Protein AF-0000000075187188 (afdb_homodimer)

Structure (mmCIF, N/CA/C/O backbone):
data_AF-0000000075187188-model_v1
#
loop_
_entity.id
_entity.type
_entity.pdbx_description
1 polymer 'Protein kinase domain-containing protein'
#
loop_
_atom_site.group_PDB
_atom_site.id
_atom_site.type_symbol
_atom_site.label_atom_id
_atom_site.label_alt_id
_atom_site.label_comp_id
_atom_site.label_asym_id
_atom_site.label_entity_id
_atom_site.label_seq_id
_atom_site.pdbx_PDB_ins_code
_atom_site.Cartn_x
_atom_site.Cartn_y
_atom_site.Cartn_z
_atom_site.occupancy
_atom_site.B_iso_or_equiv
_atom_site.auth_seq_id
_atom_site.auth_comp_id
_atom_site.auth_asym_id
_atom_site.auth_atom_id
_atom_site.pdbx_PDB_model_num
ATOM 1 N N . MET A 1 1 ? 2.061 26.375 58.094 1 20.72 1 MET A N 1
ATOM 2 C CA . MET A 1 1 ? 1.323 27.031 57.031 1 20.72 1 MET A CA 1
ATOM 3 C C . MET A 1 1 ? 2.209 28.031 56.281 1 20.72 1 MET A C 1
ATOM 5 O O . MET A 1 1 ? 2.02 29.234 56.406 1 20.72 1 MET A O 1
ATOM 9 N N . GLN A 1 2 ? 3.555 27.688 56.188 1 23.3 2 GLN A N 1
ATOM 10 C CA . GLN A 1 2 ? 4.535 28.641 55.688 1 23.3 2 GLN A CA 1
ATOM 11 C C . GLN A 1 2 ? 4.219 29.031 54.25 1 23.3 2 GLN A C 1
ATOM 13 O O . GLN A 1 2 ? 3.895 28.188 53.406 1 23.3 2 GLN A O 1
ATOM 18 N N . SER A 1 3 ? 3.869 30.312 54.031 1 24.58 3 SER A N 1
ATOM 19 C CA . SER A 1 3 ? 3.359 30.922 52.812 1 24.58 3 SER A CA 1
ATOM 20 C C . SER A 1 3 ? 4.289 30.672 51.656 1 24.58 3 SER A C 1
ATOM 22 O O . SER A 1 3 ? 5.508 30.562 51.812 1 24.58 3 SER A O 1
ATOM 24 N N . VAL A 1 4 ? 3.764 29.938 50.562 1 29.45 4 VAL A N 1
ATOM 25 C CA . VAL A 1 4 ? 4.379 29.562 49.312 1 29.45 4 VAL A CA 1
ATOM 26 C C . VAL A 1 4 ? 5.109 30.766 48.719 1 29.45 4 VAL A C 1
ATOM 28 O O . VAL A 1 4 ? 5.793 30.641 47.688 1 29.45 4 VAL A O 1
ATOM 31 N N . LYS A 1 5 ? 4.832 32 49.219 1 32.44 5 LYS A N 1
ATOM 32 C CA . LYS A 1 5 ? 5.469 33.25 48.844 1 32.44 5 LYS A CA 1
ATOM 33 C C . LYS A 1 5 ? 6.973 33.219 49.094 1 32.44 5 LYS A C 1
ATOM 35 O O . LYS A 1 5 ? 7.758 33.688 48.25 1 32.44 5 LYS A O 1
ATOM 40 N N . ASP A 1 6 ? 7.273 32.812 50.219 1 31.36 6 ASP A N 1
ATOM 41 C CA . ASP A 1 6 ? 8.641 32.969 50.688 1 31.36 6 ASP A CA 1
ATOM 42 C C . ASP A 1 6 ? 9.609 32.094 49.875 1 31.36 6 ASP A C 1
ATOM 44 O O . ASP A 1 6 ? 10.82 32.344 49.875 1 31.36 6 ASP A O 1
ATOM 48 N N . LEU A 1 7 ? 9.062 30.906 49.531 1 28.72 7 LEU A N 1
ATOM 49 C CA . LEU A 1 7 ? 10.055 30.062 48.875 1 28.72 7 LEU A CA 1
ATOM 50 C C . LEU A 1 7 ? 10.469 30.656 47.531 1 28.72 7 LEU A C 1
ATOM 52 O O . LEU A 1 7 ? 11.469 30.234 46.938 1 28.72 7 LEU A O 1
ATOM 56 N N . LEU A 1 8 ? 9.57 31.453 46.844 1 30.45 8 LEU A N 1
ATOM 57 C CA . LEU A 1 8 ? 9.852 32.094 45.531 1 30.45 8 LEU A CA 1
ATOM 58 C C . LEU A 1 8 ? 10.836 33.25 45.719 1 30.45 8 LEU A C 1
ATOM 60 O O . LEU A 1 8 ? 11.297 33.812 44.719 1 30.45 8 LEU A O 1
ATOM 64 N N . GLN A 1 9 ? 10.992 33.844 46.906 1 29.39 9 GLN A N 1
ATOM 65 C CA . GLN A 1 9 ? 11.656 35.125 47.062 1 29.39 9 GLN A CA 1
ATOM 66 C C . GLN A 1 9 ? 13.172 35 46.938 1 29.39 9 GLN A C 1
ATOM 68 O O . GLN A 1 9 ? 13.898 36 46.938 1 29.39 9 GLN A O 1
ATOM 73 N N . GLY A 1 10 ? 13.805 33.906 47.406 1 29.89 10 GLY A N 1
ATOM 74 C CA . GLY A 1 10 ? 15.195 34.156 47.719 1 29.89 10 GLY A CA 1
ATOM 75 C C . GLY A 1 10 ? 16.016 34.656 46.562 1 29.89 10 GLY A C 1
ATOM 76 O O . GLY A 1 10 ? 16.953 35.438 46.719 1 29.89 10 GLY A O 1
ATOM 77 N N . GLY A 1 11 ? 16.359 33.844 45.531 1 27.61 11 GLY A N 1
ATOM 78 C CA . GLY A 1 11 ? 17.5 34.375 44.812 1 27.61 11 GLY A CA 1
ATOM 79 C C . GLY A 1 11 ? 17.188 35.625 44.031 1 27.61 11 GLY A C 1
ATOM 80 O O . GLY A 1 11 ? 16.047 35.844 43.625 1 27.61 11 GLY A O 1
ATOM 81 N N . GLN A 1 12 ? 17.812 36.844 44.281 1 28.45 12 GLN A N 1
ATOM 82 C CA . GLN A 1 12 ? 17.719 38.219 43.844 1 28.45 12 GLN A CA 1
ATOM 83 C C . GLN A 1 12 ? 17.547 38.344 42.344 1 28.45 12 GLN A C 1
ATOM 85 O O . GLN A 1 12 ? 17.234 39.406 41.812 1 28.45 12 GLN A O 1
ATOM 90 N N . GLY A 1 13 ? 18.344 37.562 41.531 1 28.44 13 GLY A N 1
ATOM 91 C CA . GLY A 1 13 ? 18.344 38.156 40.219 1 28.44 13 GLY A CA 1
ATOM 92 C C . GLY A 1 13 ? 16.953 38.344 39.625 1 28.44 13 GLY A C 1
ATOM 93 O O . GLY A 1 13 ? 16.016 37.656 40.062 1 28.44 13 GLY A O 1
ATOM 94 N N . ARG A 1 14 ? 16.641 39.625 39.062 1 27.98 14 ARG A N 1
ATOM 95 C CA . ARG A 1 14 ? 15.422 40.188 38.469 1 27.98 14 ARG A CA 1
ATOM 96 C C . ARG A 1 14 ? 14.719 39.188 37.562 1 27.98 14 ARG A C 1
ATOM 98 O O . ARG A 1 14 ? 15.141 39 36.438 1 27.98 14 ARG A O 1
ATOM 105 N N . VAL A 1 15 ? 14.453 37.969 38.094 1 25.34 15 VAL A N 1
ATOM 106 C CA . VAL A 1 15 ? 13.562 37.188 37.219 1 25.34 15 VAL A CA 1
ATOM 107 C C . VAL A 1 15 ? 12.297 38 36.938 1 25.34 15 VAL A C 1
ATOM 109 O O . VAL A 1 15 ? 11.492 38.25 37.844 1 25.34 15 VAL A O 1
ATOM 112 N N . ASN A 1 16 ? 12.414 39.188 36.281 1 27.72 16 ASN A N 1
ATOM 113 C CA . ASN A 1 16 ? 11.266 40 35.938 1 27.72 16 ASN A CA 1
ATOM 114 C C . ASN A 1 16 ? 10.109 39.188 35.406 1 27.72 16 ASN A C 1
ATOM 116 O O . ASN A 1 16 ? 8.969 39.656 35.375 1 27.72 16 ASN A O 1
ATOM 120 N N . SER A 1 17 ? 10.383 38.375 34.344 1 30.7 17 SER A N 1
ATOM 121 C CA . SER A 1 17 ? 9.227 38.094 33.5 1 30.7 17 SER A CA 1
ATOM 122 C C . SER A 1 17 ? 8.141 37.344 34.281 1 30.7 17 SER A C 1
ATOM 124 O O . SER A 1 17 ? 8.438 36.469 35.094 1 30.7 17 SER A O 1
ATOM 126 N N . GLN A 1 18 ? 7.055 38.062 34.688 1 30.81 18 GLN A N 1
ATOM 127 C CA . GLN A 1 18 ? 5.828 37.719 35.406 1 30.81 18 GLN A CA 1
ATOM 128 C C . GLN A 1 18 ? 5.27 36.375 34.969 1 30.81 18 GLN A C 1
ATOM 130 O O . GLN A 1 18 ? 4.559 36.312 33.938 1 30.81 18 GLN A O 1
ATOM 135 N N . LEU A 1 19 ? 5.973 35.344 35 1 30.56 19 LEU A N 1
ATOM 136 C CA . LEU A 1 19 ? 5.441 34 34.781 1 30.56 19 LEU A CA 1
ATOM 137 C C . LEU A 1 19 ? 4.297 33.719 35.75 1 30.56 19 LEU A C 1
ATOM 139 O O . LEU A 1 19 ? 4.461 33.812 36.969 1 30.56 19 LEU A O 1
ATOM 143 N N . HIS A 1 20 ? 3.084 34.156 35.406 1 30.83 20 HIS A N 1
ATOM 144 C CA . HIS A 1 20 ? 1.911 33.781 36.188 1 30.83 20 HIS A CA 1
ATOM 145 C C . HIS A 1 20 ? 1.685 32.281 36.188 1 30.83 20 HIS A C 1
ATOM 147 O O . HIS A 1 20 ? 1.643 31.656 35.125 1 30.83 20 HIS A O 1
ATOM 153 N N . PHE A 1 21 ? 2.139 31.578 37.094 1 31.06 21 PHE A N 1
ATOM 154 C CA . PHE A 1 21 ? 1.892 30.172 37.344 1 31.06 21 PHE A CA 1
ATOM 155 C C . PHE A 1 21 ? 0.5 29.969 37.938 1 31.06 21 PHE A C 1
ATOM 157 O O . PHE A 1 21 ? 0.083 30.703 38.844 1 31.06 21 PHE A O 1
ATOM 164 N N . ILE A 1 22 ? -0.438 29.578 37.188 1 35.31 22 ILE A N 1
ATOM 165 C CA . ILE A 1 22 ? -1.653 29.109 37.844 1 35.31 22 ILE A CA 1
ATOM 166 C C . ILE A 1 22 ? -1.426 27.719 38.406 1 35.31 22 ILE A C 1
ATOM 168 O O . ILE A 1 22 ? -1.087 26.781 37.656 1 35.31 22 ILE A O 1
ATOM 172 N N . VAL A 1 23 ? -1.086 27.531 39.594 1 34.59 23 VAL A N 1
ATOM 173 C CA . VAL A 1 23 ? -0.961 26.297 40.375 1 34.59 23 VAL A CA 1
ATOM 174 C C . VAL A 1 23 ? -2.342 25.828 40.844 1 34.59 23 VAL A C 1
ATOM 176 O O . VAL A 1 23 ? -3.049 26.562 41.531 1 34.59 23 VAL A O 1
ATOM 179 N N . GLU A 1 24 ? -2.984 24.969 40.094 1 42.47 24 GLU A N 1
ATOM 180 C CA . GLU A 1 24 ? -4.195 24.359 40.625 1 42.47 24 GLU A CA 1
ATOM 181 C C . GLU A 1 24 ? -3.857 23.281 41.656 1 42.47 24 GLU A C 1
ATOM 183 O O . GLU A 1 24 ? -3.082 22.359 41.375 1 42.47 24 GLU A O 1
ATOM 188 N N . ILE A 1 25 ? -4.09 23.516 42.875 1 40.38 25 ILE A N 1
ATOM 189 C CA . ILE A 1 25 ? -3.965 22.594 43.969 1 40.38 25 ILE A CA 1
ATOM 190 C C . ILE A 1 25 ? -5.277 21.828 44.156 1 40.38 25 ILE A C 1
ATOM 192 O O . ILE A 1 25 ? -6.32 22.438 44.438 1 40.38 25 ILE A O 1
ATOM 196 N N . ARG A 1 26 ? -5.414 20.656 43.531 1 48.78 26 ARG A N 1
ATOM 197 C CA . ARG A 1 26 ? -6.582 19.828 43.844 1 48.78 26 ARG A CA 1
ATOM 198 C C . ARG A 1 26 ? -6.266 18.812 44.938 1 48.78 26 ARG A C 1
ATOM 200 O O . ARG A 1 26 ? -5.141 18.312 45.031 1 48.78 26 ARG A O 1
ATOM 207 N N . GLN A 1 27 ? -6.973 18.812 45.938 1 47.12 27 GLN A N 1
ATOM 208 C CA . GLN A 1 27 ? -6.938 17.797 46.969 1 47.12 27 GLN A CA 1
ATOM 209 C C . GLN A 1 27 ? -7.586 16.5 46.5 1 47.12 27 GLN A C 1
ATOM 211 O O . GLN A 1 27 ? -8.68 16.516 45.938 1 47.12 27 GLN A O 1
ATOM 216 N N . ASP A 1 28 ? -6.773 15.477 46.375 1 43.81 28 ASP A N 1
ATOM 217 C CA . ASP A 1 28 ? -7.418 14.195 46.094 1 43.81 28 ASP A CA 1
ATOM 218 C C . ASP A 1 28 ? -8.234 13.711 47.281 1 43.81 28 ASP A C 1
ATOM 220 O O . ASP A 1 28 ? -8.188 14.312 48.375 1 43.81 28 ASP A O 1
ATOM 224 N N . ASP A 1 29 ? -9.094 12.766 46.969 1 55.62 29 ASP A N 1
ATOM 225 C CA . ASP A 1 29 ? -9.984 12.25 48.031 1 55.62 29 ASP A CA 1
ATOM 226 C C . ASP A 1 29 ? -9.195 11.844 49.25 1 55.62 29 ASP A C 1
ATOM 228 O O . ASP A 1 29 ? -9.773 11.633 50.312 1 55.62 29 ASP A O 1
ATOM 232 N N . SER A 1 30 ? -7.945 11.461 49.062 1 52.88 30 SER A N 1
ATOM 233 C CA . SER A 1 30 ? -7.184 10.992 50.219 1 52.88 30 SER A CA 1
ATOM 234 C C . SER A 1 30 ? -6.5 12.156 50.938 1 52.88 30 SER A C 1
ATOM 236 O O . SER A 1 30 ? -5.762 11.953 51.906 1 52.88 30 SER A O 1
ATOM 238 N N . GLY A 1 31 ? -6.668 13.422 50.625 1 48.5 31 GLY A N 1
ATOM 239 C CA . GLY A 1 31 ? -6.152 14.586 51.312 1 48.5 31 GLY A CA 1
ATOM 240 C C . GLY A 1 31 ? -4.875 15.133 50.719 1 48.5 31 GLY A C 1
ATOM 241 O O . GLY A 1 31 ? -4.254 16.031 51.281 1 48.5 31 GLY A O 1
ATOM 242 N N . HIS A 1 32 ? -4.328 14.328 49.781 1 48.5 32 HIS A N 1
ATOM 243 C CA . HIS A 1 32 ? -3.07 14.812 49.219 1 48.5 32 HIS A CA 1
ATOM 244 C C . HIS A 1 32 ? -3.311 15.891 48.156 1 48.5 32 HIS A C 1
ATOM 246 O O . HIS A 1 32 ? -4.305 15.852 47.438 1 48.5 32 HIS A O 1
ATOM 252 N N . TYR A 1 33 ? -2.709 16.984 48.25 1 41.16 33 TYR A N 1
ATOM 253 C CA . TYR A 1 33 ? -2.793 18.125 47.344 1 41.16 33 TYR A CA 1
ATOM 254 C C . TYR A 1 33 ? -2.055 17.844 46.031 1 41.16 33 TYR A C 1
ATOM 256 O O . TYR A 1 33 ? -0.939 17.312 46.062 1 41.16 33 TYR A O 1
ATOM 264 N N . ILE A 1 34 ? -2.668 17.562 44.969 1 41.53 34 ILE A N 1
ATOM 265 C CA . ILE A 1 34 ? -2.035 17.469 43.688 1 41.53 34 ILE A CA 1
ATOM 266 C C . ILE A 1 34 ? -1.894 18.859 43.062 1 41.53 34 ILE A C 1
ATOM 268 O O . ILE A 1 34 ? -2.871 19.609 42.969 1 41.53 34 ILE A O 1
ATOM 272 N N . LEU A 1 35 ? -0.779 19.406 43.062 1 35 35 LEU A N 1
ATOM 273 C CA . LEU A 1 35 ? -0.425 20.672 42.438 1 35 35 LEU A CA 1
ATOM 274 C C . LEU A 1 35 ? -0.303 20.531 40.938 1 35 35 LEU A C 1
ATOM 276 O O . LEU A 1 35 ? 0.405 19.656 40.438 1 35 35 LEU A O 1
ATOM 280 N N . SER A 1 36 ? -1.318 20.719 40.188 1 37 36 SER A N 1
ATOM 281 C CA . SER A 1 36 ? -1.149 20.797 38.75 1 37 36 SER A CA 1
ATOM 282 C C . SER A 1 36 ? -0.906 22.234 38.281 1 37 36 SER A C 1
ATOM 284 O O . SER A 1 36 ? -1.599 23.156 38.719 1 37 36 SER A O 1
ATOM 286 N N . SER A 1 37 ? 0.241 22.656 38.125 1 32.28 37 SER A N 1
ATOM 287 C CA . SER A 1 37 ? 0.569 23.984 37.625 1 32.28 37 SER A CA 1
ATOM 288 C C . SER A 1 37 ? 0.393 24.047 36.125 1 32.28 37 SER A C 1
ATOM 290 O O . SER A 1 37 ? 0.849 23.156 35.375 1 32.28 37 SER A O 1
ATOM 292 N N . THR A 1 38 ? -0.719 24.453 35.688 1 35.38 38 THR A N 1
ATOM 293 C CA . THR A 1 38 ? -0.87 24.734 34.25 1 35.38 38 THR A CA 1
ATOM 294 C C . THR A 1 38 ? -0.268 26.094 33.906 1 35.38 38 THR A C 1
ATOM 296 O O . THR A 1 38 ? -0.598 27.094 34.531 1 35.38 38 THR A O 1
ATOM 299 N N . LEU A 1 39 ? 0.956 26.266 33.594 1 33.38 39 LEU A N 1
ATOM 300 C CA . LEU A 1 39 ? 1.568 27.469 33.062 1 33.38 39 LEU A CA 1
ATOM 301 C C . LEU A 1 39 ? 0.787 27.984 31.844 1 33.38 39 LEU A C 1
ATOM 303 O O . LEU A 1 39 ? 0.52 27.219 30.906 1 33.38 39 LEU A O 1
ATOM 307 N N . ASP A 1 40 ? -0.012 29.016 32.031 1 36.31 40 ASP A N 1
ATOM 308 C CA . ASP A 1 40 ? -0.667 29.719 30.922 1 36.31 40 ASP A CA 1
ATOM 309 C C . ASP A 1 40 ? 0.36 30.297 29.953 1 36.31 40 ASP A C 1
ATOM 311 O O . ASP A 1 40 ? 0.939 31.359 30.219 1 36.31 40 ASP A O 1
ATOM 315 N N . ILE A 1 41 ? 1.045 29.672 29.188 1 42.25 41 ILE A N 1
ATOM 316 C CA . ILE A 1 41 ? 2.094 30 28.234 1 42.25 41 ILE A CA 1
ATOM 317 C C . ILE A 1 41 ? 1.505 30.812 27.078 1 42.25 41 ILE A C 1
ATOM 319 O O . ILE A 1 41 ? 2.223 31.219 26.172 1 42.25 41 ILE A O 1
ATOM 323 N N . SER A 1 42 ? 0.21 31.141 27.078 1 43.12 42 SER A N 1
ATOM 324 C CA . SER A 1 42 ? -0.398 31.828 25.953 1 43.12 42 SER A CA 1
ATOM 325 C C . SER A 1 42 ? 0.174 33.219 25.797 1 43.12 42 SER A C 1
ATOM 327 O O . SER A 1 42 ? 0.057 33.844 24.719 1 43.12 42 SER A O 1
ATOM 329 N N . ARG A 1 43 ? 0.802 33.781 26.875 1 44.47 43 ARG A N 1
ATOM 330 C CA . ARG A 1 43 ? 1.235 35.156 26.844 1 44.47 43 ARG A CA 1
ATOM 331 C C . ARG A 1 43 ? 2.688 35.281 26.391 1 44.47 43 ARG A C 1
ATOM 333 O O . ARG A 1 43 ? 3.197 36.375 26.188 1 44.47 43 ARG A O 1
ATOM 340 N N . LEU A 1 44 ? 3.268 34.125 26.203 1 48.12 44 LEU A N 1
ATOM 341 C CA . LEU A 1 44 ? 4.672 34.125 25.812 1 48.12 44 LEU A CA 1
ATOM 342 C C . LEU A 1 44 ? 4.812 34.344 24.297 1 48.12 44 LEU A C 1
ATOM 344 O O . LEU A 1 44 ? 3.879 34.062 23.547 1 48.12 44 LEU A O 1
ATOM 348 N N . LEU A 1 45 ? 5.949 34.875 24 1 62.44 45 LEU A N 1
ATOM 349 C CA . LEU A 1 45 ? 6.32 35 22.594 1 62.44 45 LEU A CA 1
ATOM 350 C C . LEU A 1 45 ? 6.293 33.625 21.922 1 62.44 45 LEU A C 1
ATOM 352 O O . LEU A 1 45 ? 6.574 32.625 22.562 1 62.44 45 LEU A O 1
ATOM 356 N N . PRO A 1 46 ? 5.793 33.625 20.797 1 73.12 46 PRO A N 1
ATOM 357 C CA . PRO A 1 46 ? 5.621 32.344 20.078 1 73.12 46 PRO A CA 1
ATOM 358 C C . PRO A 1 46 ? 6.82 31.422 20.234 1 73.12 46 PRO A C 1
ATOM 360 O O . PRO A 1 46 ? 6.652 30.219 20.484 1 73.12 46 PRO A O 1
ATOM 363 N N . LEU A 1 47 ? 7.98 31.953 20.219 1 78.44 47 LEU A N 1
ATOM 364 C CA . LEU A 1 47 ? 9.172 31.125 20.297 1 78.44 47 LEU A CA 1
ATOM 365 C C . LEU A 1 47 ? 9.375 30.578 21.703 1 78.44 47 LEU A C 1
ATOM 367 O O . LEU A 1 47 ? 9.859 29.469 21.891 1 78.44 47 LEU A O 1
ATOM 371 N N . THR A 1 48 ? 9.047 31.391 22.641 1 78.06 48 THR A N 1
ATOM 372 C CA . THR A 1 48 ? 9.148 30.953 24.016 1 78.06 48 THR A CA 1
ATOM 373 C C . THR A 1 48 ? 8.188 29.812 24.297 1 78.06 48 THR A C 1
ATOM 375 O O . THR A 1 48 ? 8.523 28.859 25.016 1 78.06 48 THR A O 1
ATOM 378 N N . GLN A 1 49 ? 7.055 29.906 23.703 1 81.25 49 GLN A N 1
ATOM 379 C CA . GLN A 1 49 ? 6.055 28.859 23.875 1 81.25 49 GLN A CA 1
ATOM 380 C C . GLN A 1 49 ? 6.531 27.547 23.266 1 81.25 49 GLN A C 1
ATOM 382 O O . GLN A 1 49 ? 6.363 26.484 23.859 1 81.25 49 GLN A O 1
ATOM 387 N N . ILE A 1 50 ? 7.113 27.672 22.156 1 85.88 50 ILE A N 1
ATOM 388 C CA . ILE A 1 50 ? 7.602 26.5 21.438 1 85.88 50 ILE A CA 1
ATOM 389 C C . ILE A 1 50 ? 8.742 25.844 22.219 1 85.88 50 ILE A C 1
ATOM 391 O O . ILE A 1 50 ? 8.789 24.625 22.359 1 85.88 50 ILE A O 1
ATOM 395 N N . ASN A 1 51 ? 9.602 26.656 22.719 1 85.06 51 ASN A N 1
ATOM 396 C CA . ASN A 1 51 ? 10.734 26.156 23.484 1 85.06 51 ASN A CA 1
ATOM 397 C C . ASN A 1 51 ? 10.281 25.484 24.781 1 85.06 51 ASN A C 1
ATOM 399 O O . ASN A 1 51 ? 10.859 24.484 25.203 1 85.06 51 ASN A O 1
ATOM 403 N N . GLN A 1 52 ? 9.297 26.094 25.375 1 85.31 52 GLN A N 1
ATOM 404 C CA . GLN A 1 52 ? 8.758 25.5 26.594 1 85.31 52 GLN A CA 1
ATOM 405 C C . GLN A 1 52 ? 8.086 24.156 26.312 1 85.31 52 GLN A C 1
ATOM 407 O O . GLN A 1 52 ? 8.188 23.219 27.109 1 85.31 52 GLN A O 1
ATOM 412 N N . GLY A 1 53 ? 7.371 24.156 25.266 1 88 53 GLY A N 1
ATOM 413 C CA . GLY A 1 53 ? 6.785 22.891 24.859 1 88 53 GLY A CA 1
ATOM 414 C C . GLY A 1 53 ? 7.82 21.797 24.609 1 88 53 GLY A C 1
ATOM 415 O O . GLY A 1 53 ? 7.637 20.656 25.031 1 88 53 GLY A O 1
ATOM 416 N N . TYR A 1 54 ? 8.852 22.203 23.953 1 90.88 54 TYR A N 1
ATOM 417 C CA . TYR A 1 54 ? 9.953 21.281 23.688 1 90.88 54 TYR A CA 1
ATOM 418 C C . TYR A 1 54 ? 10.562 20.781 25 1 90.88 54 TYR A C 1
ATOM 420 O O . TYR A 1 54 ? 10.797 19.578 25.156 1 90.88 54 TYR A O 1
ATOM 428 N N . LYS A 1 55 ? 10.789 21.625 25.953 1 89.12 55 LYS A N 1
ATOM 429 C CA . LYS A 1 55 ? 11.375 21.266 27.234 1 89.12 55 LYS A CA 1
ATOM 430 C C . LYS A 1 55 ? 10.477 20.297 28 1 89.12 55 LYS A C 1
ATOM 432 O O . LYS A 1 55 ? 10.953 19.375 28.656 1 89.12 55 LYS A O 1
ATOM 437 N N . ARG A 1 56 ? 9.219 20.516 27.875 1 90.62 56 ARG A N 1
ATOM 438 C CA . ARG A 1 56 ? 8.273 19.609 28.516 1 90.62 56 ARG A CA 1
ATOM 439 C C . ARG A 1 56 ? 8.367 18.219 27.922 1 90.62 56 ARG A C 1
ATOM 441 O O . ARG A 1 56 ? 8.305 17.219 28.656 1 90.62 56 ARG A O 1
ATOM 448 N N . THR A 1 57 ? 8.484 18.172 26.641 1 92 57 THR A N 1
ATOM 449 C CA . THR A 1 57 ? 8.547 16.906 25.938 1 92 57 THR A CA 1
ATOM 450 C C . THR A 1 57 ? 9.797 16.125 26.328 1 92 57 THR A C 1
ATOM 452 O O . THR A 1 57 ? 9.766 14.898 26.453 1 92 57 THR A O 1
ATOM 455 N N . ILE A 1 58 ? 10.852 16.812 26.531 1 91.38 58 ILE A N 1
ATOM 456 C CA . ILE A 1 58 ? 12.133 16.156 26.781 1 91.38 58 ILE A CA 1
ATOM 457 C C . ILE A 1 58 ? 12.18 15.641 28.219 1 91.38 58 ILE A C 1
ATOM 459 O O . ILE A 1 58 ? 12.883 14.664 28.5 1 91.38 58 ILE A O 1
ATOM 463 N N . ILE A 1 59 ? 11.414 16.203 29.109 1 87.75 59 ILE A N 1
ATOM 464 C CA . ILE A 1 59 ? 11.578 15.867 30.516 1 87.75 59 ILE A CA 1
ATOM 465 C C . ILE A 1 59 ? 10.508 14.859 30.938 1 87.75 59 ILE A C 1
ATOM 467 O O . ILE A 1 59 ? 10.594 14.258 32 1 87.75 59 ILE A O 1
ATOM 471 N N . VAL A 1 60 ? 9.562 14.656 30.094 1 85.62 60 VAL A N 1
ATOM 472 C CA . VAL A 1 60 ? 8.453 13.773 30.453 1 85.62 60 VAL A CA 1
ATOM 473 C C . VAL A 1 60 ? 8.953 12.344 30.609 1 85.62 60 VAL A C 1
ATOM 475 O O . VAL A 1 60 ? 9.789 11.883 29.828 1 85.62 60 VAL A O 1
ATOM 478 N N . ASN A 1 61 ? 8.461 11.68 31.625 1 78.25 61 ASN A N 1
ATOM 479 C CA . ASN A 1 61 ? 8.766 10.266 31.828 1 78.25 61 ASN A CA 1
ATOM 480 C C . ASN A 1 61 ? 7.828 9.367 31.016 1 78.25 61 ASN A C 1
ATOM 482 O O . ASN A 1 61 ? 6.609 9.547 31.062 1 78.25 61 ASN A O 1
ATOM 486 N N . ARG A 1 62 ? 8.398 8.523 30.328 1 82.88 62 ARG A N 1
ATOM 487 C CA . ARG A 1 62 ? 7.625 7.582 29.531 1 82.88 62 ARG A CA 1
ATOM 488 C C . ARG A 1 62 ? 7.98 6.141 29.875 1 82.88 62 ARG A C 1
ATOM 490 O O . ARG A 1 62 ? 9.125 5.848 30.234 1 82.88 62 ARG A O 1
ATOM 497 N N . ASP A 1 63 ? 6.98 5.285 29.734 1 85.19 63 ASP A N 1
ATOM 498 C CA . ASP A 1 63 ? 7.219 3.85 29.875 1 85.19 63 ASP A CA 1
ATOM 499 C C . ASP A 1 63 ? 8.07 3.32 28.734 1 85.19 63 ASP A C 1
ATOM 501 O O . ASP A 1 63 ? 8.391 4.059 27.797 1 85.19 63 ASP A O 1
ATOM 505 N N . SER A 1 64 ? 8.484 2.023 28.906 1 87 64 SER A N 1
ATOM 506 C CA . SER A 1 64 ? 9.234 1.39 27.828 1 87 64 SER A CA 1
ATOM 507 C C . SER A 1 64 ? 8.438 1.396 26.531 1 87 64 SER A C 1
ATOM 509 O O . SER A 1 64 ? 7.203 1.431 26.547 1 87 64 SER A O 1
ATOM 511 N N . PRO A 1 65 ? 9.164 1.418 25.422 1 87.94 65 PRO A N 1
ATOM 512 C CA . PRO A 1 65 ? 8.469 1.42 24.141 1 87.94 65 PRO A CA 1
ATOM 513 C C . PRO A 1 65 ? 7.449 0.29 24.016 1 87.94 65 PRO A C 1
ATOM 515 O O . PRO A 1 65 ? 6.344 0.503 23.516 1 87.94 65 PRO A O 1
ATOM 518 N N . SER A 1 66 ? 7.727 -0.92 24.469 1 84.88 66 SER A N 1
ATOM 519 C CA . SER A 1 66 ? 6.809 -2.053 24.406 1 84.88 66 SER A CA 1
ATOM 520 C C . SER A 1 66 ? 5.57 -1.811 25.25 1 84.88 66 SER A C 1
ATOM 522 O O . SER A 1 66 ? 4.453 -2.127 24.844 1 84.88 66 SER A O 1
ATOM 524 N N . SER A 1 67 ? 5.762 -1.263 26.391 1 86.69 67 SER A N 1
ATOM 525 C CA . SER A 1 67 ? 4.645 -0.971 27.281 1 86.69 67 SER A CA 1
ATOM 526 C C . SER A 1 67 ? 3.791 0.172 26.75 1 86.69 67 SER A C 1
ATOM 528 O O . SER A 1 67 ? 2.561 0.107 26.781 1 86.69 67 SER A O 1
ATOM 530 N N . ASN A 1 68 ? 4.43 1.184 26.266 1 87.81 68 ASN A N 1
ATOM 531 C CA . ASN A 1 68 ? 3.74 2.375 25.781 1 87.81 68 ASN A CA 1
ATOM 532 C C . ASN A 1 68 ? 2.979 2.096 24.484 1 87.81 68 ASN A C 1
ATOM 534 O O . ASN A 1 68 ? 2.104 2.869 24.094 1 87.81 68 ASN A O 1
ATOM 538 N N . SER A 1 69 ? 3.357 1.072 23.828 1 87.06 69 SER A N 1
ATOM 539 C CA . SER A 1 69 ? 2.711 0.774 22.547 1 87.06 69 SER A CA 1
ATOM 540 C C . SER A 1 69 ? 1.368 0.084 22.75 1 87.06 69 SER A C 1
ATOM 542 O O . SER A 1 69 ? 0.561 -0.01 21.828 1 87.06 69 SER A O 1
ATOM 544 N N . ARG A 1 70 ? 1.121 -0.411 23.953 1 87.56 70 ARG A N 1
ATOM 545 C CA . ARG A 1 70 ? -0.181 -0.994 24.266 1 87.56 70 ARG A CA 1
ATOM 546 C C . ARG A 1 70 ? -1.274 0.07 24.25 1 87.56 70 ARG A C 1
ATOM 548 O O . ARG A 1 70 ? -1.068 1.186 24.734 1 87.56 70 ARG A O 1
ATOM 555 N N . PRO A 1 71 ? -2.396 -0.292 23.75 1 88.44 71 PRO A N 1
ATOM 556 C CA . PRO A 1 71 ? -3.447 0.71 23.562 1 88.44 71 PRO A CA 1
ATOM 557 C C . PRO A 1 71 ? -3.811 1.438 24.859 1 88.44 71 PRO A C 1
ATOM 559 O O . PRO A 1 71 ? -4.027 2.652 24.844 1 88.44 71 PRO A O 1
ATOM 562 N N . SER A 1 72 ? -3.848 0.756 25.984 1 87.12 72 SER A N 1
ATOM 563 C CA . SER A 1 72 ? -4.238 1.362 27.25 1 87.12 72 SER A CA 1
ATOM 564 C C . SER A 1 72 ? -3.227 2.41 27.703 1 87.12 72 SER A C 1
ATOM 566 O O . SER A 1 72 ? -3.592 3.408 28.328 1 87.12 72 SER A O 1
ATOM 568 N N . HIS A 1 73 ? -2.002 2.176 27.391 1 89.56 73 HIS A N 1
ATOM 569 C CA . HIS A 1 73 ? -0.96 3.137 27.734 1 89.56 73 HIS A CA 1
ATOM 570 C C . HIS A 1 73 ? -0.838 4.227 26.672 1 89.56 73 HIS A C 1
ATOM 572 O O . HIS A 1 73 ? -0.684 5.402 27 1 89.56 73 HIS A O 1
ATOM 578 N N . TYR A 1 74 ? -0.959 3.791 25.5 1 91.31 74 TYR A N 1
ATOM 579 C CA . TYR A 1 74 ? -0.749 4.727 24.406 1 91.31 74 TYR A CA 1
ATOM 580 C C . TYR A 1 74 ? -1.819 5.812 24.406 1 91.31 74 TYR A C 1
ATOM 582 O O . TYR A 1 74 ? -1.539 6.969 24.078 1 91.31 74 TYR A O 1
ATOM 590 N N . ILE A 1 75 ? -3.018 5.418 24.766 1 91.38 75 ILE A N 1
ATOM 591 C CA . ILE A 1 75 ? -4.121 6.371 24.797 1 91.38 75 ILE A CA 1
ATOM 592 C C . ILE A 1 75 ? -3.832 7.473 25.812 1 91.38 75 ILE A C 1
ATOM 594 O O . ILE A 1 75 ? -4.184 8.633 25.594 1 91.38 75 ILE A O 1
ATOM 598 N N . ARG A 1 76 ? -3.182 7.168 26.875 1 90.5 76 ARG A N 1
ATOM 599 C CA . ARG A 1 76 ? -2.814 8.141 27.891 1 90.5 76 ARG A CA 1
ATOM 600 C C . ARG A 1 76 ? -1.718 9.078 27.391 1 90.5 76 ARG A C 1
ATOM 602 O O . ARG A 1 76 ? -1.754 10.281 27.641 1 90.5 76 ARG A O 1
ATOM 609 N N . ASN A 1 77 ? -0.812 8.453 26.75 1 91.25 77 ASN A N 1
ATOM 610 C CA . ASN A 1 77 ? 0.25 9.266 26.156 1 91.25 77 ASN A CA 1
ATOM 611 C C . ASN A 1 77 ? -0.303 10.281 25.172 1 91.25 77 ASN A C 1
ATOM 613 O O . ASN A 1 77 ? 0.114 11.438 25.156 1 91.25 77 ASN A O 1
ATOM 617 N N . GLN A 1 78 ? -1.237 9.852 24.406 1 92.88 78 GLN A N 1
ATOM 618 C CA . GLN A 1 78 ? -1.773 10.664 23.312 1 92.88 78 GLN A CA 1
ATOM 619 C C . GLN A 1 78 ? -2.727 11.734 23.859 1 92.88 78 GLN A C 1
ATOM 621 O O . GLN A 1 78 ? -3.049 12.695 23.156 1 92.88 78 GLN A O 1
ATOM 626 N N . ALA A 1 79 ? -3.109 11.586 25.062 1 91.62 79 ALA A N 1
ATOM 627 C CA . ALA A 1 79 ? -3.984 12.57 25.703 1 91.62 79 ALA A CA 1
ATOM 628 C C . ALA A 1 79 ? -3.174 13.664 26.375 1 91.62 79 ALA A C 1
ATOM 630 O O . ALA A 1 79 ? -3.736 14.641 26.891 1 91.62 79 ALA A O 1
ATOM 631 N N . SER A 1 80 ? -1.896 13.562 26.266 1 88.88 80 SER A N 1
ATOM 632 C CA . SER A 1 80 ? -1.031 14.531 26.922 1 88.88 80 SER A CA 1
ATOM 633 C C . SER A 1 80 ? -0.5 15.562 25.938 1 88.88 80 SER A C 1
ATOM 635 O O . SER A 1 80 ? -0.607 15.375 24.719 1 88.88 80 SER A O 1
ATOM 637 N N . ASP A 1 81 ? 0.106 16.656 26.484 1 87.75 81 ASP A N 1
ATOM 638 C CA . ASP A 1 81 ? 0.669 17.719 25.641 1 87.75 81 ASP A CA 1
ATOM 639 C C . ASP A 1 81 ? 2.043 17.312 25.109 1 87.75 81 ASP A C 1
ATOM 641 O O . ASP A 1 81 ? 2.701 18.109 24.438 1 87.75 81 ASP A O 1
ATOM 645 N N . THR A 1 82 ? 2.441 16.125 25.406 1 91.19 82 THR A N 1
ATOM 646 C CA . THR A 1 82 ? 3.721 15.617 24.906 1 91.19 82 THR A CA 1
ATOM 647 C C . THR A 1 82 ? 3.52 14.406 24 1 91.19 82 THR A C 1
ATOM 649 O O . THR A 1 82 ? 4.41 13.562 23.875 1 91.19 82 THR A O 1
ATOM 652 N N . ALA A 1 83 ? 2.377 14.336 23.438 1 94 83 ALA A N 1
ATOM 653 C CA . ALA A 1 83 ? 1.993 13.211 22.578 1 94 83 ALA A CA 1
ATOM 654 C C . ALA A 1 83 ? 2.949 13.062 21.406 1 94 83 ALA A C 1
ATOM 656 O O . ALA A 1 83 ? 3.631 14.023 21.031 1 94 83 ALA A O 1
ATOM 657 N N . ILE A 1 84 ? 3.072 11.844 20.906 1 95.62 84 ILE A N 1
ATOM 658 C CA . ILE A 1 84 ? 3.672 11.602 19.609 1 95.62 84 ILE A CA 1
ATOM 659 C C . ILE A 1 84 ? 2.684 11.992 18.5 1 95.62 84 ILE A C 1
ATOM 661 O O . ILE A 1 84 ? 1.556 11.492 18.469 1 95.62 84 ILE A O 1
ATOM 665 N N . LEU A 1 85 ? 3.086 12.883 17.688 1 96.62 85 LEU A N 1
ATOM 666 C CA . LEU A 1 85 ? 2.188 13.375 16.641 1 96.62 85 LEU A CA 1
ATOM 667 C C . LEU A 1 85 ? 2.152 12.406 15.469 1 96.62 85 LEU A C 1
ATOM 669 O O . LEU A 1 85 ? 2.838 12.625 14.461 1 96.62 85 LEU A O 1
ATOM 673 N N . ASP A 1 86 ? 1.312 11.367 15.555 1 95.69 86 ASP A N 1
ATOM 674 C CA . ASP A 1 86 ? 1.222 10.352 14.516 1 95.69 86 ASP A CA 1
ATOM 675 C C . ASP A 1 86 ? -0.215 10.195 14.023 1 95.69 86 ASP A C 1
ATOM 677 O O . ASP A 1 86 ? -0.53 9.242 13.305 1 95.69 86 ASP A O 1
ATOM 681 N N . GLY A 1 87 ? -1.087 11.047 14.461 1 93.19 87 GLY A N 1
ATOM 682 C CA . GLY A 1 87 ? -2.467 11.062 14 1 93.19 87 GLY A CA 1
ATOM 683 C C . GLY A 1 87 ? -3.389 10.211 14.859 1 93.19 87 GLY A C 1
ATOM 684 O O . GLY A 1 87 ? -4.609 10.281 14.719 1 93.19 87 GLY A O 1
ATOM 685 N N . ARG A 1 88 ? -2.82 9.336 15.766 1 94.25 88 ARG A N 1
ATOM 686 C CA . ARG A 1 88 ? -3.631 8.547 16.688 1 94.25 88 ARG A CA 1
ATOM 687 C C . ARG A 1 88 ? -4.031 9.375 17.906 1 94.25 88 ARG A C 1
ATOM 689 O O . ARG A 1 88 ? -3.219 10.125 18.453 1 94.25 88 ARG A O 1
ATOM 696 N N . TYR A 1 89 ? -5.301 9.297 18.312 1 92.88 89 TYR A N 1
ATOM 697 C CA . TYR A 1 89 ? -5.742 10.203 19.375 1 92.88 89 TYR A CA 1
ATOM 698 C C . TYR A 1 89 ? -6.73 9.516 20.297 1 92.88 89 TYR A C 1
ATOM 700 O O . TYR A 1 89 ? -7.211 8.422 20 1 92.88 89 TYR A O 1
ATOM 708 N N . ASP A 1 90 ? -6.898 10.078 21.453 1 92.19 90 ASP A N 1
ATOM 709 C CA . ASP A 1 90 ? -7.941 9.672 22.391 1 92.19 90 ASP A CA 1
ATOM 710 C C . ASP A 1 90 ? -9.289 10.266 22 1 92.19 90 ASP A C 1
ATOM 712 O O . ASP A 1 90 ? -9.477 11.484 22.047 1 92.19 90 ASP A O 1
ATOM 716 N N . PRO A 1 91 ? -10.227 9.438 21.656 1 87.56 91 PRO A N 1
ATOM 717 C CA . PRO A 1 91 ? -11.531 9.953 21.25 1 87.56 91 PRO A CA 1
ATOM 718 C C . PRO A 1 91 ? -12.211 10.773 22.344 1 87.56 91 PRO A C 1
ATOM 720 O O . PRO A 1 91 ? -13.047 11.633 22.047 1 87.56 91 PRO A O 1
ATOM 723 N N . ALA A 1 92 ? -11.852 10.562 23.531 1 84.88 92 ALA A N 1
ATOM 724 C CA . ALA A 1 92 ? -12.469 11.266 24.656 1 84.88 92 ALA A CA 1
ATOM 725 C C . ALA A 1 92 ? -11.805 12.617 24.891 1 84.88 92 ALA A C 1
ATOM 727 O O . ALA A 1 92 ? -12.383 13.5 25.516 1 84.88 92 ALA A O 1
ATOM 728 N N . ASN A 1 93 ? -10.547 12.68 24.375 1 78.81 93 ASN A N 1
ATOM 729 C CA . ASN A 1 93 ? -9.766 13.883 24.625 1 78.81 93 ASN A CA 1
ATOM 730 C C . ASN A 1 93 ? -9.32 14.539 23.312 1 78.81 93 ASN A C 1
ATOM 732 O O . ASN A 1 93 ? -8.773 13.867 22.438 1 78.81 93 ASN A O 1
ATOM 736 N N . SER A 1 94 ? -9.586 15.703 23.188 1 68.94 94 SER A N 1
ATOM 737 C CA . SER A 1 94 ? -9.422 16.469 21.953 1 68.94 94 SER A CA 1
ATOM 738 C C . SER A 1 94 ? -7.977 16.922 21.766 1 68.94 94 SER A C 1
ATOM 740 O O . SER A 1 94 ? -7.707 17.875 21.047 1 68.94 94 SER A O 1
ATOM 742 N N . THR A 1 95 ? -6.973 16.328 22.344 1 82.69 95 THR A N 1
ATOM 743 C CA . THR A 1 95 ? -5.602 16.766 22.109 1 82.69 95 THR A CA 1
ATOM 744 C C . THR A 1 95 ? -5.184 16.531 20.672 1 82.69 95 THR A C 1
ATOM 746 O O . THR A 1 95 ? -5.391 15.438 20.125 1 82.69 95 THR A O 1
ATOM 749 N N . PRO A 1 96 ? -4.652 17.562 20.062 1 86.31 96 PRO A N 1
ATOM 750 C CA . PRO A 1 96 ? -4.227 17.391 18.672 1 86.31 96 PRO A CA 1
ATOM 751 C C . PRO A 1 96 ? -3.01 16.484 18.547 1 86.31 96 PRO A C 1
ATOM 753 O O . PRO A 1 96 ? -2.047 16.609 19.297 1 86.31 96 PRO A O 1
ATOM 756 N N . THR A 1 97 ? -3.059 15.547 17.625 1 93.38 97 THR A N 1
ATOM 757 C CA . THR A 1 97 ? -1.96 14.609 17.422 1 93.38 97 THR A CA 1
ATOM 758 C C . THR A 1 97 ? -1.537 14.586 15.961 1 93.38 97 THR A C 1
ATOM 760 O O . THR A 1 97 ? -0.845 13.664 15.523 1 93.38 97 THR A O 1
ATOM 763 N N . VAL A 1 98 ? -1.95 15.578 15.195 1 93.12 98 VAL A N 1
ATOM 764 C CA . VAL A 1 98 ? -1.633 15.625 13.773 1 93.12 98 VAL A CA 1
ATOM 765 C C . VAL A 1 98 ? -0.628 16.75 13.508 1 93.12 98 VAL A C 1
ATOM 767 O O . VAL A 1 98 ? -0.7 17.812 14.125 1 93.12 98 VAL A O 1
ATOM 770 N N . ALA A 1 99 ? 0.279 16.516 12.688 1 95.25 99 ALA A N 1
ATOM 771 C CA . ALA A 1 99 ? 1.333 17.469 12.336 1 95.25 99 ALA A CA 1
ATOM 772 C C . ALA A 1 99 ? 1.491 17.578 10.82 1 95.25 99 ALA A C 1
ATOM 774 O O . ALA A 1 99 ? 0.908 16.781 10.07 1 95.25 99 ALA A O 1
ATOM 775 N N . PRO A 1 100 ? 2.186 18.625 10.367 1 95.38 100 PRO A N 1
ATOM 776 C CA . PRO A 1 100 ? 2.486 18.703 8.938 1 95.38 100 PRO A CA 1
ATOM 777 C C . PRO A 1 100 ? 3.346 17.547 8.445 1 95.38 100 PRO A C 1
ATOM 779 O O . PRO A 1 100 ? 3.945 16.828 9.25 1 95.38 100 PRO A O 1
ATOM 782 N N . PRO A 1 101 ? 3.379 17.281 7.125 1 96.69 101 PRO A N 1
ATOM 783 C CA . PRO A 1 101 ? 4.191 16.203 6.582 1 96.69 101 PRO A CA 1
ATOM 784 C C . PRO A 1 101 ? 5.672 16.328 6.945 1 96.69 101 PRO A C 1
ATOM 786 O O . PRO A 1 101 ? 6.25 17.406 6.809 1 96.69 101 PRO A O 1
ATOM 789 N N . ILE A 1 102 ? 6.246 15.281 7.312 1 97.69 102 ILE A N 1
ATOM 790 C CA . ILE A 1 102 ? 7.633 15.305 7.762 1 97.69 102 ILE A CA 1
ATOM 791 C C . ILE A 1 102 ? 8.555 15.617 6.582 1 97.69 102 ILE A C 1
ATOM 793 O O . ILE A 1 102 ? 9.695 16.031 6.773 1 97.69 102 ILE A O 1
ATOM 797 N N . GLN A 1 103 ? 8.062 15.469 5.352 1 96.62 103 GLN A N 1
ATOM 798 C CA . GLN A 1 103 ? 8.82 15.859 4.168 1 96.62 103 GLN A CA 1
ATOM 799 C C . GLN A 1 103 ? 9.195 17.344 4.223 1 96.62 103 GLN A C 1
ATOM 801 O O . GLN A 1 103 ? 10.195 17.75 3.625 1 96.62 103 GLN A O 1
ATOM 806 N N . LEU A 1 104 ? 8.383 18.078 4.898 1 96.62 104 LEU A N 1
ATOM 807 C CA . LEU A 1 104 ? 8.633 19.516 5.004 1 96.62 104 LEU A CA 1
ATOM 808 C C . LEU A 1 104 ? 9.812 19.781 5.93 1 96.62 104 LEU A C 1
ATOM 810 O O . LEU A 1 104 ? 10.438 20.844 5.852 1 96.62 104 LEU A O 1
ATOM 814 N N . TYR A 1 105 ? 10.109 18.859 6.824 1 97.12 105 TYR A N 1
ATOM 815 C CA . TYR A 1 105 ? 11.133 19.094 7.832 1 97.12 105 TYR A CA 1
ATOM 816 C C . TYR A 1 105 ? 12.461 18.484 7.414 1 97.12 105 TYR A C 1
ATOM 818 O O . TYR A 1 105 ? 13.523 18.891 7.891 1 97.12 105 TYR A O 1
ATOM 826 N N . HIS A 1 106 ? 12.383 17.5 6.562 1 97.56 106 HIS A N 1
ATOM 827 C CA . HIS A 1 106 ? 13.602 16.938 5.98 1 97.56 106 HIS A CA 1
ATOM 828 C C . HIS A 1 106 ? 13.328 16.344 4.605 1 97.56 106 HIS A C 1
ATOM 830 O O . HIS A 1 106 ? 12.5 15.445 4.465 1 97.56 106 HIS A O 1
ATOM 836 N N . PRO A 1 107 ? 14.086 16.656 3.574 1 97.31 107 PRO A N 1
ATOM 837 C CA . PRO A 1 107 ? 13.797 16.266 2.193 1 97.31 107 PRO A CA 1
ATOM 838 C C . PRO A 1 107 ? 13.992 14.773 1.954 1 97.31 107 PRO A C 1
ATOM 840 O O . PRO A 1 107 ? 13.492 14.234 0.965 1 97.31 107 PRO A O 1
ATOM 843 N N . VAL A 1 108 ? 14.727 14.055 2.828 1 98.44 108 VAL A N 1
ATOM 844 C CA . VAL A 1 108 ? 15.008 12.633 2.639 1 98.44 108 VAL A CA 1
ATOM 845 C C . VAL A 1 108 ? 13.703 11.859 2.52 1 98.44 108 VAL A C 1
ATOM 847 O O . VAL A 1 108 ? 13.617 10.883 1.77 1 98.44 108 VAL A O 1
ATOM 850 N N . PHE A 1 109 ? 12.68 12.305 3.246 1 98.56 109 PHE A N 1
ATOM 851 C CA . PHE A 1 109 ? 11.406 11.594 3.238 1 98.56 109 PHE A CA 1
ATOM 852 C C . PHE A 1 109 ? 10.672 11.82 1.922 1 98.56 109 PHE A C 1
ATOM 854 O O . PHE A 1 109 ? 10.008 10.914 1.414 1 98.56 109 PHE A O 1
ATOM 861 N N . ALA A 1 110 ? 10.773 13.047 1.339 1 98.19 110 ALA A N 1
ATOM 862 C CA . ALA A 1 110 ? 10.211 13.297 0.013 1 98.19 110 ALA A CA 1
ATOM 863 C C . ALA A 1 110 ? 10.938 12.477 -1.051 1 98.19 110 ALA A C 1
ATOM 865 O O . ALA A 1 110 ? 10.305 11.953 -1.973 1 98.19 110 ALA A O 1
ATOM 866 N N . ASP A 1 111 ? 12.219 12.391 -0.902 1 98.19 111 ASP A N 1
ATOM 867 C CA . ASP A 1 111 ? 13.016 11.609 -1.844 1 98.19 111 ASP A CA 1
ATOM 868 C C . ASP A 1 111 ? 12.625 10.133 -1.799 1 98.19 111 ASP A C 1
ATOM 870 O O . ASP A 1 111 ? 12.5 9.492 -2.84 1 98.19 111 ASP A O 1
ATOM 874 N N . PHE A 1 112 ? 12.477 9.617 -0.665 1 98.44 112 PHE A N 1
ATOM 875 C CA . PHE A 1 112 ? 12.039 8.234 -0.505 1 98.44 112 PHE A CA 1
ATOM 876 C C . PHE A 1 112 ? 10.703 8.008 -1.203 1 98.44 112 PHE A C 1
ATOM 878 O O . PHE A 1 112 ? 10.57 7.09 -2.018 1 98.44 112 PHE A O 1
ATOM 885 N N . LEU A 1 113 ? 9.758 8.836 -0.894 1 98 113 LEU A N 1
ATOM 886 C CA . LEU A 1 113 ? 8.414 8.703 -1.442 1 98 113 LEU A CA 1
ATOM 887 C C . LEU A 1 113 ? 8.43 8.875 -2.959 1 98 113 LEU A C 1
ATOM 889 O O . LEU A 1 113 ? 7.645 8.234 -3.666 1 98 113 LEU A O 1
ATOM 893 N N . GLY A 1 114 ? 9.258 9.703 -3.426 1 97.44 114 GLY A N 1
ATOM 894 C CA . GLY A 1 114 ? 9.297 10 -4.848 1 97.44 114 GLY A CA 1
ATOM 895 C C . GLY A 1 114 ? 9.969 8.914 -5.668 1 97.44 114 GLY A C 1
ATOM 896 O O . GLY A 1 114 ? 9.781 8.844 -6.883 1 97.44 114 GLY A O 1
ATOM 897 N N . THR A 1 115 ? 10.695 8.016 -5.016 1 97.31 115 THR A N 1
ATOM 898 C CA . THR A 1 115 ? 11.492 7.07 -5.789 1 97.31 115 THR A CA 1
ATOM 899 C C . THR A 1 115 ? 11.086 5.633 -5.473 1 97.31 115 THR A C 1
ATOM 901 O O . THR A 1 115 ? 11.461 4.703 -6.191 1 97.31 115 THR A O 1
ATOM 904 N N . MET A 1 116 ? 10.289 5.426 -4.496 1 97.38 116 MET A N 1
ATOM 905 C CA . MET A 1 116 ? 10.016 4.07 -4.023 1 97.38 116 MET A CA 1
ATOM 906 C C . MET A 1 116 ? 9.25 3.275 -5.074 1 97.38 116 MET A C 1
ATOM 908 O O . MET A 1 116 ? 9.367 2.051 -5.137 1 97.38 116 MET A O 1
ATOM 912 N N . ASP A 1 117 ? 8.5 3.938 -5.945 1 95.19 117 ASP A N 1
ATOM 913 C CA . ASP A 1 117 ? 7.68 3.24 -6.93 1 95.19 117 ASP A CA 1
ATOM 914 C C . ASP A 1 117 ? 8.438 3.043 -8.242 1 95.19 117 ASP A C 1
ATOM 916 O O . ASP A 1 117 ? 7.957 2.355 -9.141 1 95.19 117 ASP A O 1
ATOM 920 N N . ASP A 1 118 ? 9.547 3.623 -8.312 1 95.56 118 ASP A N 1
ATOM 921 C CA . ASP A 1 118 ? 10.359 3.439 -9.508 1 95.56 118 ASP A CA 1
ATOM 922 C C . ASP A 1 118 ? 11.086 2.096 -9.477 1 95.56 118 ASP A C 1
ATOM 924 O O . ASP A 1 118 ? 12.047 1.919 -8.727 1 95.56 118 ASP A O 1
ATOM 928 N N . THR A 1 119 ? 10.656 1.201 -10.258 1 94.25 119 THR A N 1
ATOM 929 C CA . THR A 1 119 ? 11.242 -0.133 -10.266 1 94.25 119 THR A CA 1
ATOM 930 C C . THR A 1 119 ? 12.109 -0.336 -11.508 1 94.25 119 THR A C 1
ATOM 932 O O . THR A 1 119 ? 12.391 -1.472 -11.891 1 94.25 119 THR A O 1
ATOM 935 N N . SER A 1 120 ? 12.477 0.794 -12.008 1 90.62 120 SER A N 1
ATOM 936 C CA . SER A 1 120 ? 13.336 0.706 -13.18 1 90.62 120 SER A CA 1
ATOM 937 C C . SER A 1 120 ? 14.781 0.394 -12.781 1 90.62 120 SER A C 1
ATOM 939 O O . SER A 1 120 ? 15.25 0.833 -11.734 1 90.62 120 SER A O 1
ATOM 941 N N . ASP A 1 121 ? 15.453 -0.473 -13.328 1 89.5 121 ASP A N 1
ATOM 942 C CA . ASP A 1 121 ? 16.891 -0.744 -13.227 1 89.5 121 ASP A CA 1
ATOM 943 C C . ASP A 1 121 ? 17.25 -1.235 -11.828 1 89.5 121 ASP A C 1
ATOM 945 O O . ASP A 1 121 ? 18.219 -0.753 -11.227 1 89.5 121 ASP A O 1
ATOM 949 N N . LEU A 1 122 ? 16.516 -2.004 -11.258 1 95 122 LEU A N 1
ATOM 950 C CA . LEU A 1 122 ? 16.828 -2.596 -9.969 1 95 122 LEU A CA 1
ATOM 951 C C . LEU A 1 122 ? 18.031 -3.521 -10.078 1 95 122 LEU A C 1
ATOM 953 O O . LEU A 1 122 ? 18.094 -4.359 -10.977 1 95 122 LEU A O 1
ATOM 957 N N . PRO A 1 123 ? 19.031 -3.34 -9.211 1 94.56 123 PRO A N 1
ATOM 958 C CA . PRO A 1 123 ? 20.141 -4.293 -9.195 1 94.56 123 PRO A CA 1
ATOM 959 C C . PRO A 1 123 ? 19.688 -5.73 -8.953 1 94.56 123 PRO A C 1
ATOM 961 O O . PRO A 1 123 ? 18.781 -5.969 -8.141 1 94.56 123 PRO A O 1
ATOM 964 N N . GLU A 1 124 ? 20.344 -6.672 -9.578 1 94.12 124 GLU A N 1
ATOM 965 C CA . GLU A 1 124 ? 19.969 -8.078 -9.5 1 94.12 124 GLU A CA 1
ATOM 966 C C . GLU A 1 124 ? 20.078 -8.602 -8.07 1 94.12 124 GLU A C 1
ATOM 968 O O . GLU A 1 124 ? 19.203 -9.328 -7.59 1 94.12 124 GLU A O 1
ATOM 973 N N . ASP A 1 125 ? 21.125 -8.25 -7.492 1 93.75 125 ASP A N 1
ATOM 974 C CA . ASP A 1 125 ? 21.375 -8.75 -6.145 1 93.75 125 ASP A CA 1
ATOM 975 C C . ASP A 1 125 ? 20.281 -8.273 -5.176 1 93.75 125 ASP A C 1
ATOM 977 O O . ASP A 1 125 ? 19.891 -9.008 -4.266 1 93.75 125 ASP A O 1
ATOM 981 N N . LEU A 1 126 ? 19.875 -7.062 -5.355 1 95.88 126 LEU A N 1
ATOM 982 C CA . LEU A 1 126 ? 18.812 -6.52 -4.508 1 95.88 126 LEU A CA 1
ATOM 983 C C . LEU A 1 126 ? 17.516 -7.309 -4.68 1 95.88 126 LEU A C 1
ATOM 985 O O . LEU A 1 126 ? 16.844 -7.633 -3.697 1 95.88 126 LEU A O 1
ATOM 989 N N . VAL A 1 127 ? 17.156 -7.605 -5.859 1 96.38 127 VAL A N 1
ATOM 990 C CA . VAL A 1 127 ? 15.93 -8.344 -6.152 1 96.38 127 VAL A CA 1
ATOM 991 C C . VAL A 1 127 ? 16.016 -9.742 -5.555 1 96.38 127 VAL A C 1
ATOM 993 O O . VAL A 1 127 ? 15.055 -10.227 -4.953 1 96.38 127 VAL A O 1
ATOM 996 N N . VAL A 1 128 ? 17.141 -10.359 -5.695 1 94.81 128 VAL A N 1
ATOM 997 C CA . VAL A 1 128 ? 17.344 -11.719 -5.195 1 94.81 128 VAL A CA 1
ATOM 998 C C . VAL A 1 128 ? 17.219 -11.734 -3.674 1 94.81 128 VAL A C 1
ATOM 1000 O O . VAL A 1 128 ? 16.531 -12.586 -3.109 1 94.81 128 VAL A O 1
ATOM 1003 N N . GLU A 1 129 ? 17.906 -10.805 -3.02 1 94.69 129 GLU A N 1
ATOM 1004 C CA . GLU A 1 129 ? 17.844 -10.727 -1.563 1 94.69 129 GLU A CA 1
ATOM 1005 C C . GLU A 1 129 ? 16.422 -10.414 -1.085 1 94.69 129 GLU A C 1
ATOM 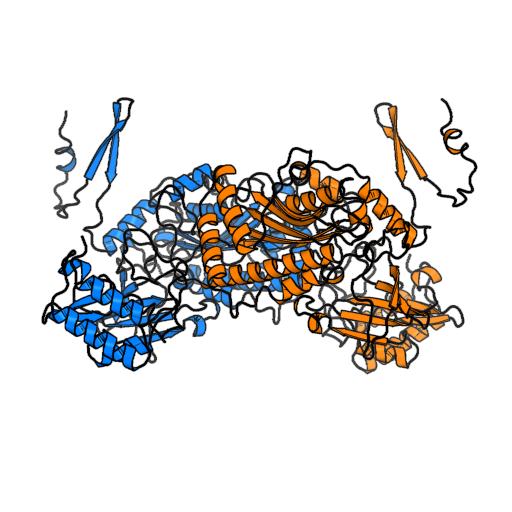1007 O O . GLU A 1 129 ? 16 -10.906 -0.039 1 94.69 129 GLU A O 1
ATOM 1012 N N . THR A 1 130 ? 15.758 -9.547 -1.813 1 96.06 130 THR A N 1
ATOM 1013 C CA . THR A 1 130 ? 14.375 -9.242 -1.491 1 96.06 130 THR A CA 1
ATOM 1014 C C . THR A 1 130 ? 13.516 -10.5 -1.571 1 96.06 130 THR A C 1
ATOM 1016 O O . THR A 1 130 ? 12.664 -10.742 -0.708 1 96.06 130 THR A O 1
ATOM 1019 N N . GLY A 1 131 ? 13.711 -11.273 -2.605 1 94.75 131 GLY A N 1
ATOM 1020 C CA . GLY A 1 131 ? 13 -12.539 -2.725 1 94.75 131 GLY A CA 1
ATOM 1021 C C . GLY A 1 131 ? 13.234 -13.469 -1.549 1 94.75 131 GLY A C 1
ATOM 1022 O O . GLY A 1 131 ? 12.305 -14.117 -1.068 1 94.75 131 GLY A O 1
ATOM 1023 N N . LYS A 1 132 ? 14.469 -13.547 -1.114 1 93 132 LYS A N 1
ATOM 1024 C CA . LYS A 1 132 ? 14.805 -14.375 0.041 1 93 132 LYS A CA 1
ATOM 1025 C C . LYS A 1 132 ? 14.094 -13.875 1.298 1 93 132 LYS A C 1
ATOM 1027 O O . LYS A 1 132 ? 13.594 -14.672 2.094 1 93 132 LYS A O 1
ATOM 1032 N N . LEU A 1 133 ? 14.109 -12.594 1.464 1 93.88 133 LEU A N 1
ATOM 1033 C CA . LEU A 1 133 ? 13.406 -11.992 2.59 1 93.88 133 LEU A CA 1
ATOM 1034 C C . LEU A 1 133 ? 11.922 -12.352 2.557 1 93.88 133 LEU A C 1
ATOM 1036 O O . LEU A 1 133 ? 11.352 -12.742 3.578 1 93.88 133 LEU A O 1
ATOM 1040 N N . MET A 1 134 ? 11.336 -12.219 1.413 1 94.5 134 MET A N 1
ATOM 1041 C CA . MET A 1 134 ? 9.914 -12.484 1.259 1 94.5 134 MET A CA 1
ATOM 1042 C C . MET A 1 134 ? 9.594 -13.945 1.54 1 94.5 134 MET A C 1
ATOM 1044 O O . MET A 1 134 ? 8.602 -14.258 2.199 1 94.5 134 MET A O 1
ATOM 1048 N N . ARG A 1 135 ? 10.383 -14.836 1.034 1 91.31 135 ARG A N 1
ATOM 1049 C CA . ARG A 1 135 ? 10.188 -16.266 1.299 1 91.31 135 ARG A CA 1
ATOM 1050 C C . ARG A 1 135 ? 10.297 -16.562 2.791 1 91.31 135 ARG A C 1
ATOM 1052 O O . ARG A 1 135 ? 9.492 -17.312 3.334 1 91.31 135 ARG A O 1
ATOM 1059 N N . SER A 1 136 ? 11.305 -15.977 3.404 1 90.44 136 SER A N 1
ATOM 1060 C CA . SER A 1 136 ? 11.484 -16.172 4.84 1 90.44 136 SER A CA 1
ATOM 1061 C C . SER A 1 136 ? 10.297 -15.617 5.621 1 90.44 136 SER A C 1
ATOM 1063 O O . SER A 1 136 ? 9.82 -16.25 6.566 1 90.44 136 SER A O 1
ATOM 1065 N N . ALA A 1 137 ? 9.82 -14.438 5.219 1 91.5 137 ALA A N 1
ATOM 1066 C CA . ALA A 1 137 ? 8.719 -13.773 5.906 1 91.5 137 ALA A CA 1
ATOM 1067 C C . ALA A 1 137 ? 7.418 -14.547 5.742 1 91.5 137 ALA A C 1
ATOM 1069 O O . ALA A 1 137 ? 6.523 -14.469 6.586 1 91.5 137 ALA A O 1
ATOM 1070 N N . SER A 1 138 ? 7.297 -15.289 4.711 1 91.69 138 SER A N 1
ATOM 1071 C CA . SER A 1 138 ? 6.094 -16.062 4.434 1 91.69 138 SER A CA 1
ATOM 1072 C C . SER A 1 138 ? 5.957 -17.234 5.402 1 91.69 138 SER A C 1
ATOM 1074 O O . SER A 1 138 ? 4.863 -17.766 5.59 1 91.69 138 SER A O 1
ATOM 1076 N N . GLY A 1 139 ? 7.059 -17.672 5.922 1 91.44 139 GLY A N 1
ATOM 1077 C CA . GLY A 1 139 ? 7.016 -18.75 6.895 1 91.44 139 GLY A CA 1
ATOM 1078 C C . GLY A 1 139 ? 6.363 -18.344 8.203 1 91.44 139 GLY A C 1
ATOM 1079 O O . GLY A 1 139 ? 6.629 -17.266 8.727 1 91.44 139 GLY A O 1
ATOM 1080 N N . ILE A 1 140 ? 5.477 -19.172 8.703 1 90.81 140 ILE A N 1
ATOM 1081 C CA . ILE A 1 140 ? 4.777 -18.906 9.961 1 90.81 140 ILE A CA 1
ATOM 1082 C C . ILE A 1 140 ? 5.734 -19.094 11.133 1 90.81 140 ILE A C 1
ATOM 1084 O O . ILE A 1 140 ? 6.449 -20.094 11.211 1 90.81 140 ILE A O 1
ATOM 1088 N N . ALA A 1 141 ? 5.766 -18.062 11.945 1 86.88 141 ALA A N 1
ATOM 1089 C CA . ALA A 1 141 ? 6.613 -18.125 13.133 1 86.88 141 ALA A CA 1
ATOM 1090 C C . ALA A 1 141 ? 5.77 -18.172 14.406 1 86.88 141 ALA A C 1
ATOM 1092 O O . ALA A 1 141 ? 4.934 -17.297 14.633 1 86.88 141 ALA A O 1
ATOM 1093 N N . VAL A 1 142 ? 5.961 -19.141 15.195 1 80.25 142 VAL A N 1
ATOM 1094 C CA . VAL A 1 142 ? 5.227 -19.281 16.453 1 80.25 142 VAL A CA 1
ATOM 1095 C C . VAL A 1 142 ? 5.957 -18.531 17.562 1 80.25 142 VAL A C 1
ATOM 1097 O O . VAL A 1 142 ? 5.324 -17.906 18.406 1 80.25 142 VAL A O 1
ATOM 1100 N N . LEU A 1 143 ? 7.258 -18.609 17.484 1 70.94 143 LEU A N 1
ATOM 1101 C CA . LEU A 1 143 ? 8.062 -17.875 18.453 1 70.94 143 LEU A CA 1
ATOM 1102 C C . LEU A 1 143 ? 8.836 -16.75 17.781 1 70.94 143 LEU A C 1
ATOM 1104 O O . LEU A 1 143 ? 9.234 -16.859 16.625 1 70.94 143 LEU A O 1
ATOM 1108 N N . GLU A 1 144 ? 9.016 -15.766 18.531 1 62.44 144 GLU A N 1
ATOM 1109 C CA . GLU A 1 144 ? 9.727 -14.602 18.031 1 62.44 144 GLU A CA 1
ATOM 1110 C C . GLU A 1 144 ? 11.148 -14.961 17.609 1 62.44 144 GLU A C 1
ATOM 1112 O O . GLU A 1 144 ? 11.664 -14.438 16.625 1 62.44 144 GLU A O 1
ATOM 1117 N N . SER A 1 145 ? 11.766 -15.688 18.281 1 55.12 145 SER A N 1
ATOM 1118 C CA . SER A 1 145 ? 13.164 -16.031 18.047 1 55.12 145 SER A CA 1
ATOM 1119 C C . SER A 1 145 ? 13.344 -16.719 16.703 1 55.12 145 SER A C 1
ATOM 1121 O O . SER A 1 145 ? 14.398 -16.609 16.078 1 55.12 145 SER A O 1
ATOM 1123 N N . SER A 1 146 ? 12.328 -17.281 16.25 1 52.09 146 SER A N 1
ATOM 1124 C CA . SER A 1 146 ? 12.398 -18.047 15.008 1 52.09 146 SER A CA 1
ATOM 1125 C C . SER A 1 146 ? 12.414 -17.109 13.797 1 52.09 146 SER A C 1
ATOM 1127 O O . SER A 1 146 ? 12.914 -17.484 12.734 1 52.09 146 SER A O 1
ATOM 1129 N N . ARG A 1 147 ? 12.008 -15.953 13.922 1 63.78 147 ARG A N 1
ATOM 1130 C CA . ARG A 1 147 ? 11.867 -15.031 12.805 1 63.78 147 ARG A CA 1
ATOM 1131 C C . ARG A 1 147 ? 12.992 -14.008 12.781 1 63.78 147 ARG A C 1
ATOM 1133 O O . ARG A 1 147 ? 13.461 -13.609 11.719 1 63.78 147 ARG A O 1
ATOM 1140 N N . SER A 1 148 ? 13.453 -13.727 13.812 1 62.38 148 SER A N 1
ATOM 1141 C CA . SER A 1 148 ? 14.219 -12.492 13.945 1 62.38 148 SER A CA 1
ATOM 1142 C C . SER A 1 148 ? 15.594 -12.625 13.297 1 62.38 148 SER A C 1
ATOM 1144 O O . SER A 1 148 ? 16.031 -11.719 12.586 1 62.38 148 SER A O 1
ATOM 1146 N N . LEU A 1 149 ? 16.141 -13.734 13.289 1 63.53 149 LEU A N 1
ATOM 1147 C CA . LEU A 1 149 ? 17.531 -13.805 12.836 1 63.53 149 LEU A CA 1
ATOM 1148 C C . LEU A 1 149 ? 17.609 -13.781 11.312 1 63.53 149 LEU A C 1
ATOM 1150 O O . LEU A 1 149 ? 18.312 -12.961 10.727 1 63.53 149 LEU A O 1
ATOM 1154 N N . PRO A 1 150 ? 16.703 -14.414 10.648 1 74.81 150 PRO A N 1
ATOM 1155 C CA . PRO A 1 150 ? 16.812 -14.398 9.188 1 74.81 150 PRO A CA 1
ATOM 1156 C C . PRO A 1 150 ? 16.375 -13.07 8.578 1 74.81 150 PRO A C 1
ATOM 1158 O O . PRO A 1 150 ? 17.031 -12.555 7.672 1 74.81 150 PRO A O 1
ATOM 1161 N N . SER A 1 151 ? 15.367 -12.508 9.102 1 81.38 151 SER A N 1
ATOM 1162 C CA . SER A 1 151 ? 14.875 -11.258 8.523 1 81.38 151 SER A CA 1
ATOM 1163 C C . SER A 1 151 ? 15.875 -10.133 8.711 1 81.38 151 SER A C 1
ATOM 1165 O O . SER A 1 151 ? 16.078 -9.312 7.805 1 81.38 151 SER A O 1
ATOM 1167 N N . ARG A 1 152 ? 16.516 -10.156 9.766 1 80.62 152 ARG A N 1
ATOM 1168 C CA . ARG A 1 152 ? 17.5 -9.109 10.055 1 80.62 152 ARG A CA 1
ATOM 1169 C C . ARG A 1 152 ? 18.719 -9.242 9.148 1 80.62 152 ARG A C 1
ATOM 1171 O O . ARG A 1 152 ? 19.281 -8.234 8.703 1 80.62 152 ARG A O 1
ATOM 1178 N N . THR A 1 153 ? 19.047 -10.445 8.984 1 84.06 153 THR A N 1
ATOM 1179 C CA . THR A 1 153 ? 20.188 -10.68 8.109 1 84.06 153 THR A CA 1
ATOM 1180 C C . THR A 1 153 ? 19.891 -10.203 6.688 1 84.06 153 THR A C 1
ATOM 1182 O O . THR A 1 153 ? 20.703 -9.523 6.074 1 84.06 153 THR A O 1
ATOM 1185 N N . TYR A 1 154 ? 18.734 -10.555 6.234 1 88.5 154 TYR A N 1
ATOM 1186 C CA . TYR A 1 154 ? 18.375 -10.148 4.879 1 88.5 154 TYR A CA 1
ATOM 1187 C C . TYR A 1 154 ? 18.25 -8.633 4.781 1 88.5 154 TYR A C 1
ATOM 1189 O O . TYR A 1 154 ? 18.703 -8.023 3.809 1 88.5 154 TYR A O 1
ATOM 1197 N N . MET A 1 155 ? 17.703 -8.031 5.797 1 87.69 155 MET A N 1
ATOM 1198 C CA . MET A 1 155 ? 17.547 -6.578 5.801 1 87.69 155 MET A CA 1
ATOM 1199 C C . MET A 1 155 ? 18.891 -5.883 5.812 1 87.69 155 MET A C 1
ATOM 1201 O O . MET A 1 155 ? 19.094 -4.891 5.109 1 87.69 155 MET A O 1
ATOM 1205 N N . SER A 1 156 ? 19.734 -6.402 6.652 1 87.81 156 SER A N 1
ATOM 1206 C CA . SER A 1 156 ? 21.078 -5.852 6.715 1 87.81 156 SER A CA 1
ATOM 1207 C C . SER A 1 156 ? 21.781 -5.945 5.363 1 87.81 156 SER A C 1
ATOM 1209 O O . SER A 1 156 ? 22.422 -4.988 4.926 1 87.81 156 SER A O 1
ATOM 1211 N N . ASN A 1 157 ? 21.641 -7.059 4.734 1 89 157 ASN A N 1
ATOM 1212 C CA . ASN A 1 157 ? 22.25 -7.246 3.422 1 89 157 ASN A CA 1
ATOM 1213 C C . ASN A 1 157 ? 21.656 -6.289 2.391 1 89 157 ASN A C 1
ATOM 1215 O O . ASN A 1 157 ? 22.391 -5.715 1.581 1 89 157 ASN A O 1
ATOM 1219 N N . ILE A 1 158 ? 20.438 -6.148 2.455 1 92.38 158 ILE A N 1
ATOM 1220 C CA . ILE A 1 158 ? 19.719 -5.332 1.479 1 92.38 158 ILE A CA 1
ATOM 1221 C C . ILE A 1 158 ? 20.094 -3.863 1.673 1 92.38 158 ILE A C 1
ATOM 1223 O O . ILE A 1 158 ? 20.391 -3.16 0.708 1 92.38 158 ILE A O 1
ATOM 1227 N N . LEU A 1 159 ? 20.078 -3.398 2.914 1 90.19 159 LEU A N 1
ATOM 1228 C CA . LEU A 1 159 ? 20.297 -1.982 3.193 1 90.19 159 LEU A CA 1
ATOM 1229 C C . LEU A 1 159 ? 21.781 -1.643 3.184 1 90.19 159 LEU A C 1
ATOM 1231 O O . LEU A 1 159 ? 22.156 -0.475 3.047 1 90.19 159 LEU A O 1
ATOM 1235 N N . GLY A 1 160 ? 22.625 -2.65 3.348 1 86.5 160 GLY A N 1
ATOM 1236 C CA . GLY A 1 160 ? 24.062 -2.432 3.369 1 86.5 160 GLY A CA 1
ATOM 1237 C C . GLY A 1 160 ? 24.562 -1.896 4.695 1 86.5 160 GLY A C 1
ATOM 1238 O O . GLY A 1 160 ? 25.609 -1.25 4.754 1 86.5 160 GLY A O 1
ATOM 1239 N N . PHE A 1 161 ? 23.797 -1.938 5.734 1 86 161 PHE A N 1
ATOM 1240 C CA . PHE A 1 161 ? 24.141 -1.479 7.074 1 86 161 PHE A CA 1
ATOM 1241 C C . PHE A 1 161 ? 23.969 -2.596 8.094 1 86 161 PHE A C 1
ATOM 1243 O O . PHE A 1 161 ? 23.047 -3.412 7.977 1 86 161 PHE A O 1
ATOM 1250 N N . SER A 1 162 ? 24.828 -2.592 9 1 79.75 162 SER A N 1
ATOM 1251 C CA . SER A 1 162 ? 24.688 -3.543 10.102 1 79.75 162 SER A CA 1
ATOM 1252 C C . SER A 1 162 ? 23.594 -3.1 11.07 1 79.75 162 SER A C 1
ATOM 1254 O O . SER A 1 162 ? 23.453 -1.906 11.344 1 79.75 162 SER A O 1
ATOM 1256 N N . LEU A 1 163 ? 22.875 -4.09 11.453 1 74.56 163 LEU A N 1
ATOM 1257 C CA . LEU A 1 163 ? 21.875 -3.834 12.477 1 74.56 163 LEU A CA 1
ATOM 1258 C C . LEU A 1 163 ? 22.438 -4.109 13.867 1 74.56 163 LEU A C 1
ATOM 1260 O O . LEU A 1 163 ? 23.031 -5.168 14.109 1 74.56 163 LEU A O 1
ATOM 1264 N N . SER A 1 164 ? 22.469 -3.107 14.609 1 70.44 164 SER A N 1
ATOM 1265 C CA . SER A 1 164 ? 22.984 -3.234 15.969 1 70.44 164 SER A CA 1
ATOM 1266 C C . SER A 1 164 ? 21.859 -3.299 16.984 1 70.44 164 SER A C 1
ATOM 1268 O O . SER A 1 164 ? 20.797 -2.721 16.781 1 70.44 164 SER A O 1
ATOM 1270 N N . GLN A 1 165 ? 22 -4.254 17.844 1 62.75 165 GLN A N 1
ATOM 1271 C CA . GLN A 1 165 ? 21.062 -4.246 18.953 1 62.75 165 GLN A CA 1
ATOM 1272 C C . GLN A 1 165 ? 21.359 -3.1 19.922 1 62.75 165 GLN A C 1
ATOM 1274 O O . GLN A 1 165 ? 22.5 -2.938 20.359 1 62.75 165 GLN A O 1
ATOM 1279 N N . SER A 1 166 ? 20.781 -2.008 19.672 1 51.81 166 SER A N 1
ATOM 1280 C CA . SER A 1 166 ? 21.016 -0.923 20.625 1 51.81 166 SER A CA 1
ATOM 1281 C C . SER A 1 166 ? 20.469 -1.274 22.016 1 51.81 166 SER A C 1
ATOM 1283 O O . SER A 1 166 ? 19.281 -1.578 22.156 1 51.81 166 SER A O 1
ATOM 1285 N N . VAL A 1 167 ? 21.266 -2.074 22.75 1 41.66 167 VAL A N 1
ATOM 1286 C CA . VAL A 1 167 ? 20.891 -2.326 24.141 1 41.66 167 VAL A CA 1
ATOM 1287 C C . VAL A 1 167 ? 20.625 -1.002 24.844 1 41.66 167 VAL A C 1
ATOM 1289 O O . VAL A 1 167 ? 21.5 -0.154 24.969 1 41.66 167 VAL A O 1
ATOM 1292 N N . ASN A 1 168 ? 19.625 -0.337 24.547 1 42.53 168 ASN A N 1
ATOM 1293 C CA . ASN A 1 168 ? 19.438 0.634 25.609 1 42.53 168 ASN A CA 1
ATOM 1294 C C . ASN A 1 168 ? 19.672 0.01 26.984 1 42.53 168 ASN A C 1
ATOM 1296 O O . ASN A 1 168 ? 19.531 -1.203 27.156 1 42.53 168 ASN A O 1
ATOM 1300 N N . LEU A 1 169 ? 20.359 0.688 27.844 1 36.44 169 LEU A N 1
ATOM 1301 C CA . LEU A 1 169 ? 20.344 0.316 29.25 1 36.44 169 LEU A CA 1
ATOM 1302 C C . LEU A 1 169 ? 19.047 -0.387 29.609 1 36.44 169 LEU A C 1
ATOM 1304 O O . LEU A 1 169 ? 18.891 -0.872 30.734 1 36.44 169 LEU A O 1
ATOM 1308 N N . THR A 1 170 ? 17.922 0.014 29.094 1 37.97 170 THR A N 1
ATOM 1309 C CA . THR A 1 170 ? 16.688 -0.627 29.562 1 37.97 170 THR A CA 1
ATOM 1310 C C . THR A 1 170 ? 16.344 -1.83 28.703 1 37.97 170 THR A C 1
ATOM 1312 O O . THR A 1 170 ? 16.906 -2.004 27.609 1 37.97 170 THR A O 1
ATOM 1315 N N . THR A 1 171 ? 15.383 -2.752 29.047 1 40.44 171 THR A N 1
ATOM 1316 C CA . THR A 1 171 ? 14.852 -4.09 28.797 1 40.44 171 THR A CA 1
ATOM 1317 C C . THR A 1 171 ? 14.508 -4.27 27.312 1 40.44 171 THR A C 1
ATOM 1319 O O . THR A 1 171 ? 14.195 -5.375 26.875 1 40.44 171 THR A O 1
ATOM 1322 N N . SER A 1 172 ? 14.109 -3.293 26.531 1 47.97 172 SER A N 1
ATOM 1323 C CA . SER A 1 172 ? 13.531 -3.717 25.266 1 47.97 172 SER A CA 1
ATOM 1324 C C . SER A 1 172 ? 14.523 -3.553 24.125 1 47.97 172 SER A C 1
ATOM 1326 O O . SER A 1 172 ? 15.133 -2.49 23.969 1 47.97 172 SER A O 1
ATOM 1328 N N . ALA A 1 173 ? 15.25 -4.695 23.719 1 48.94 173 ALA A N 1
ATOM 1329 C CA . ALA A 1 173 ? 16.25 -4.805 22.656 1 48.94 173 ALA A CA 1
ATOM 1330 C C . ALA A 1 173 ? 15.672 -4.34 21.312 1 48.94 173 ALA A C 1
ATOM 1332 O O . ALA A 1 173 ? 14.703 -4.918 20.812 1 48.94 173 ALA A O 1
ATOM 1333 N N . VAL A 1 174 ? 15.805 -2.947 20.891 1 63.56 174 VAL A N 1
ATOM 1334 C CA . VAL A 1 174 ? 15.422 -2.467 19.562 1 63.56 174 VAL A CA 1
ATOM 1335 C C . VAL A 1 174 ? 16.625 -2.533 18.625 1 63.56 174 VAL A C 1
ATOM 1337 O O . VAL A 1 174 ? 17.75 -2.26 19.047 1 63.56 174 VAL A O 1
ATOM 1340 N N . HIS A 1 175 ? 16.469 -3.162 17.5 1 82.81 175 HIS A N 1
ATOM 1341 C CA . HIS A 1 175 ? 17.5 -3.125 16.469 1 82.81 175 HIS A CA 1
ATOM 1342 C C . HIS A 1 175 ? 17.5 -1.786 15.734 1 82.81 175 HIS A C 1
ATOM 1344 O O . HIS A 1 175 ? 16.469 -1.127 15.633 1 82.81 175 HIS A O 1
ATOM 1350 N N . ALA A 1 176 ? 18.75 -1.321 15.539 1 90.31 176 ALA A N 1
ATOM 1351 C CA . ALA A 1 176 ? 18.844 -0.007 14.906 1 90.31 176 ALA A CA 1
ATOM 1352 C C . ALA A 1 176 ? 20.047 0.08 13.984 1 90.31 176 ALA A C 1
ATOM 1354 O O . ALA A 1 176 ? 21 -0.698 14.109 1 90.31 176 ALA A O 1
ATOM 1355 N N . ILE A 1 177 ? 19.922 0.869 12.992 1 91.56 177 ILE A N 1
ATOM 1356 C CA . ILE A 1 177 ? 21.047 1.332 12.188 1 91.56 177 ILE A CA 1
ATOM 1357 C C . ILE A 1 177 ? 21.562 2.656 12.742 1 91.56 177 ILE A C 1
ATOM 1359 O O . ILE A 1 177 ? 20.812 3.635 12.828 1 91.56 177 ILE A O 1
ATOM 1363 N N . LEU A 1 178 ? 22.828 2.682 13.086 1 91.94 178 LEU A N 1
ATOM 1364 C CA . LEU A 1 178 ? 23.375 3.816 13.828 1 91.94 178 LEU A CA 1
ATOM 1365 C C . LEU A 1 178 ? 24.516 4.477 13.055 1 91.94 178 LEU A C 1
ATOM 1367 O O . LEU A 1 178 ? 25.141 3.838 12.211 1 91.94 178 LEU A O 1
ATOM 1371 N N . HIS A 1 179 ? 24.625 5.719 13.234 1 92 179 HIS A N 1
ATOM 1372 C CA . HIS A 1 179 ? 25.797 6.488 12.844 1 92 179 HIS A CA 1
ATOM 1373 C C . HIS A 1 179 ? 26.562 6.988 14.062 1 92 179 HIS A C 1
ATOM 1375 O O . HIS A 1 179 ? 26.031 7.762 14.859 1 92 179 HIS A O 1
ATOM 1381 N N . ILE A 1 180 ? 27.766 6.586 14.203 1 91.12 180 ILE A N 1
ATOM 1382 C CA . ILE A 1 180 ? 28.625 7.055 15.289 1 91.12 180 ILE A CA 1
ATOM 1383 C C . ILE A 1 180 ? 29.438 8.25 14.812 1 91.12 180 ILE A C 1
ATOM 1385 O O . ILE A 1 180 ? 30.328 8.109 13.961 1 91.12 180 ILE A O 1
ATOM 1389 N N . ARG A 1 181 ? 29.156 9.336 15.359 1 92.62 181 ARG A N 1
ATOM 1390 C CA . ARG A 1 181 ? 29.844 10.555 14.938 1 92.62 181 ARG A CA 1
ATOM 1391 C C . ARG A 1 181 ? 31.25 10.617 15.523 1 92.62 181 ARG A C 1
ATOM 1393 O O . ARG A 1 181 ? 31.453 10.258 16.688 1 92.62 181 ARG A O 1
ATOM 1400 N N . THR A 1 182 ? 32.156 11.211 14.703 1 90.56 182 THR A N 1
ATOM 1401 C CA . THR A 1 182 ? 33.531 11.406 15.133 1 90.56 182 THR A CA 1
ATOM 1402 C C . THR A 1 182 ? 33.812 12.891 15.359 1 90.56 182 THR A C 1
ATOM 1404 O O . THR A 1 182 ? 34.875 13.25 15.906 1 90.56 182 THR A O 1
ATOM 1407 N N . SER A 1 183 ? 32.969 13.758 14.992 1 89.5 183 SER A N 1
ATOM 1408 C CA . SER A 1 183 ? 33.062 15.195 15.211 1 89.5 183 SER A CA 1
ATOM 1409 C C . SER A 1 183 ? 32 15.664 16.219 1 89.5 183 SER A C 1
ATOM 1411 O O . SER A 1 183 ? 31 15 16.422 1 89.5 183 SER A O 1
ATOM 1413 N N . PRO A 1 184 ? 32.25 16.75 16.906 1 87.44 184 PRO A N 1
ATOM 1414 C CA . PRO A 1 184 ? 31.297 17.234 17.906 1 87.44 184 PRO A CA 1
ATOM 1415 C C . PRO A 1 184 ? 29.938 17.547 17.297 1 87.44 184 PRO A C 1
ATOM 1417 O O . PRO A 1 184 ? 29.844 18.094 16.203 1 87.44 184 PRO A O 1
ATOM 1420 N N . PRO A 1 185 ? 28.938 17.266 18.047 1 89.81 185 PRO A N 1
ATOM 1421 C CA . PRO A 1 185 ? 28.953 16.438 19.266 1 89.81 185 PRO A CA 1
ATOM 1422 C C . PRO A 1 185 ? 29.234 14.969 18.969 1 89.81 185 PRO A C 1
ATOM 1424 O O . PRO A 1 185 ? 28.609 14.391 18.078 1 89.81 185 PRO A O 1
ATOM 1427 N N . VAL A 1 186 ? 30.094 14.375 19.734 1 90.25 186 VAL A N 1
ATOM 1428 C CA . VAL A 1 186 ? 30.469 12.977 19.547 1 90.25 186 VAL A CA 1
ATOM 1429 C C . VAL A 1 186 ? 29.469 12.062 20.234 1 90.25 186 VAL A C 1
ATOM 1431 O O . VAL A 1 186 ? 29.688 11.625 21.359 1 90.25 186 VAL A O 1
ATOM 1434 N N . GLN A 1 187 ? 28.453 11.828 19.547 1 92.62 187 GLN A N 1
ATOM 1435 C CA . GLN A 1 187 ? 27.344 10.984 20 1 92.62 187 GLN A CA 1
ATOM 1436 C C . GLN A 1 187 ? 26.797 10.133 18.844 1 92.62 187 GLN A C 1
ATOM 1438 O O . GLN A 1 187 ? 27.266 10.234 17.719 1 92.62 187 GLN A O 1
ATOM 1443 N N . THR A 1 188 ? 25.891 9.305 19.203 1 92.06 188 THR A N 1
ATOM 1444 C CA . THR A 1 188 ? 25.359 8.359 18.234 1 92.06 188 THR A CA 1
ATOM 1445 C C . THR A 1 188 ? 24 8.844 17.719 1 92.06 188 THR A C 1
ATOM 1447 O O . THR A 1 188 ? 23.172 9.328 18.484 1 92.06 188 THR A O 1
ATOM 1450 N N . ALA A 1 189 ? 23.875 8.781 16.391 1 94.25 189 ALA A N 1
ATOM 1451 C CA . ALA A 1 189 ? 22.594 9.086 15.766 1 94.25 189 ALA A CA 1
ATOM 1452 C C . ALA A 1 189 ? 21.906 7.809 15.289 1 94.25 189 ALA A C 1
ATOM 1454 O O . ALA A 1 189 ? 22.562 6.859 14.867 1 94.25 189 ALA A O 1
ATOM 1455 N N . ILE A 1 190 ? 20.672 7.793 15.43 1 94.56 190 ILE A N 1
ATOM 1456 C CA . ILE A 1 190 ? 19.906 6.668 14.898 1 94.56 190 ILE A CA 1
ATOM 1457 C C . ILE A 1 190 ? 19.406 7.004 13.492 1 94.56 190 ILE A C 1
ATOM 1459 O O . ILE A 1 190 ? 18.625 7.945 13.32 1 94.56 190 ILE A O 1
ATOM 1463 N N . LEU A 1 191 ? 19.844 6.254 12.539 1 96.31 191 LEU A N 1
ATOM 1464 C CA . LEU A 1 191 ? 19.422 6.438 11.156 1 96.31 191 LEU A CA 1
ATOM 1465 C C . LEU A 1 191 ? 18.078 5.773 10.906 1 96.31 191 LEU A C 1
ATOM 1467 O O . LEU A 1 191 ? 17.234 6.32 10.188 1 96.31 191 LEU A O 1
ATOM 1471 N N . ALA A 1 192 ? 17.922 4.566 11.461 1 95.94 192 ALA A N 1
ATOM 1472 C CA . ALA A 1 192 ? 16.672 3.807 11.359 1 95.94 192 ALA A CA 1
ATOM 1473 C C . ALA A 1 192 ? 16.5 2.879 12.562 1 95.94 192 ALA A C 1
ATOM 1475 O O . ALA A 1 192 ? 17.453 2.248 13.016 1 95.94 192 ALA A O 1
ATOM 1476 N N . THR A 1 193 ? 15.328 2.924 13.125 1 93.69 193 THR A N 1
ATOM 1477 C CA . THR A 1 193 ? 14.953 1.898 14.094 1 93.69 193 THR A CA 1
ATOM 1478 C C . THR A 1 193 ? 14.258 0.728 13.398 1 93.69 193 THR A C 1
ATOM 1480 O O . THR A 1 193 ? 13.484 0.924 12.461 1 93.69 193 THR A O 1
ATOM 1483 N N . VAL A 1 194 ? 14.547 -0.456 13.844 1 91.5 194 VAL A N 1
ATOM 1484 C CA . VAL A 1 194 ? 13.922 -1.652 13.289 1 91.5 194 VAL A CA 1
ATOM 1485 C C . VAL A 1 194 ? 13.172 -2.4 14.383 1 91.5 194 VAL A C 1
ATOM 1487 O O . VAL A 1 194 ? 13.773 -2.902 15.328 1 91.5 194 VAL A O 1
ATOM 1490 N N . GLU A 1 195 ? 11.867 -2.348 14.281 1 89.5 195 GLU A N 1
ATOM 1491 C CA . GLU A 1 195 ? 11.008 -3.092 15.195 1 89.5 195 GLU A CA 1
ATOM 1492 C C . GLU A 1 195 ? 10.438 -4.34 14.531 1 89.5 195 GLU A C 1
ATOM 1494 O O . GLU A 1 195 ? 9.852 -4.258 13.453 1 89.5 195 GLU A O 1
ATOM 1499 N N . GLU A 1 196 ? 10.617 -5.492 15.188 1 87.19 196 GLU A N 1
ATOM 1500 C CA . GLU A 1 196 ? 10.164 -6.746 14.602 1 87.19 196 GLU A CA 1
ATOM 1501 C C . GLU A 1 196 ? 9.297 -7.535 15.578 1 87.19 196 GLU A C 1
ATOM 1503 O O . GLU A 1 196 ? 9.594 -7.594 16.781 1 87.19 196 GLU A O 1
ATOM 1508 N N . LYS A 1 197 ? 8.227 -8.016 15.078 1 85.06 197 LYS A N 1
ATOM 1509 C CA . LYS A 1 197 ? 7.398 -9.008 15.766 1 85.06 197 LYS A CA 1
ATOM 1510 C C . LYS A 1 197 ? 7.285 -10.289 14.953 1 85.06 197 LYS A C 1
ATOM 1512 O O . LYS A 1 197 ? 7.43 -10.273 13.727 1 85.06 197 LYS A O 1
ATOM 1517 N N . SER A 1 198 ? 7.047 -11.398 15.648 1 83.88 198 SER A N 1
ATOM 1518 C CA . SER A 1 198 ? 6.949 -12.68 14.945 1 83.88 198 SER A CA 1
ATOM 1519 C C . SER A 1 198 ? 5.762 -12.695 13.992 1 83.88 198 SER A C 1
ATOM 1521 O O . SER A 1 198 ? 5.891 -13.125 12.844 1 83.88 198 SER A O 1
ATOM 1523 N N . GLU A 1 199 ? 4.66 -12.336 14.484 1 87.62 199 GLU A N 1
ATOM 1524 C CA . GLU A 1 199 ? 3.439 -12.258 13.695 1 87.62 199 GLU A CA 1
ATOM 1525 C C . GLU A 1 199 ? 2.623 -11.023 14.055 1 87.62 199 GLU A C 1
ATOM 1527 O O . GLU A 1 199 ? 2.816 -10.43 15.117 1 87.62 199 GLU A O 1
ATOM 1532 N N . LEU A 1 200 ? 1.785 -10.695 13.086 1 84.38 200 LEU A N 1
ATOM 1533 C CA . LEU A 1 200 ? 0.814 -9.656 13.43 1 84.38 200 LEU A CA 1
ATOM 1534 C C . LEU A 1 200 ? -0.076 -10.10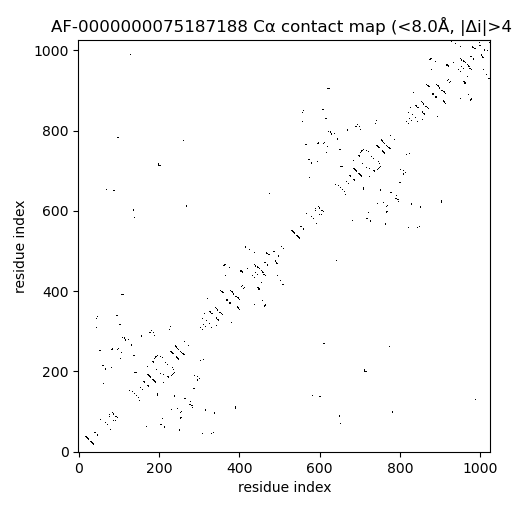9 14.586 1 84.38 200 LEU A C 1
ATOM 1536 O O . LEU A 1 200 ? -0.527 -11.258 14.609 1 84.38 200 LEU A O 1
ATOM 1540 N N . GLY A 1 201 ? -0.229 -9.305 15.539 1 73.38 201 GLY A N 1
ATOM 1541 C CA . GLY A 1 201 ? -1.081 -9.641 16.672 1 73.38 201 GLY A CA 1
ATOM 1542 C C . GLY A 1 201 ? -0.305 -10.141 17.875 1 73.38 201 GLY A C 1
ATOM 1543 O O . GLY A 1 201 ? -0.881 -10.359 18.938 1 73.38 201 GLY A O 1
ATOM 1544 N N . SER A 1 202 ? 0.962 -10.305 17.641 1 71.12 202 SER A N 1
ATOM 1545 C CA . SER A 1 202 ? 1.79 -10.773 18.75 1 71.12 202 SER A CA 1
ATOM 1546 C C . SER A 1 202 ? 2.379 -9.602 19.547 1 71.12 202 SER A C 1
ATOM 1548 O O . SER A 1 202 ? 3.381 -9.016 19.125 1 71.12 202 SER A O 1
ATOM 1550 N N . GLY A 1 203 ? 1.833 -9.188 20.547 1 70.25 203 GLY A N 1
ATOM 1551 C CA . GLY A 1 203 ? 2.518 -8.273 21.453 1 70.25 203 GLY A CA 1
ATOM 1552 C C . GLY A 1 203 ? 2.248 -6.812 21.141 1 70.25 203 GLY A C 1
ATOM 1553 O O . GLY A 1 203 ? 3.154 -5.98 21.219 1 70.25 203 GLY A O 1
ATOM 1554 N N . GLY A 1 204 ? 1.189 -6.445 20.641 1 77.19 204 GLY A N 1
ATOM 1555 C CA . GLY A 1 204 ? 0.851 -5.047 20.422 1 77.19 204 GLY A CA 1
ATOM 1556 C C . GLY A 1 204 ? 1.082 -4.582 19 1 77.19 204 GLY A C 1
ATOM 1557 O O . GLY A 1 204 ? 1.495 -5.367 18.141 1 77.19 204 GLY A O 1
ATOM 1558 N N . ASP A 1 205 ? 0.862 -3.324 18.719 1 86.94 205 ASP A N 1
ATOM 1559 C CA . ASP A 1 205 ? 1.044 -2.715 17.406 1 86.94 205 ASP A CA 1
ATOM 1560 C C . ASP A 1 205 ? 2.506 -2.342 17.172 1 86.94 205 ASP A C 1
ATOM 1562 O O . ASP A 1 205 ? 3.027 -1.427 17.812 1 86.94 205 ASP A O 1
ATOM 1566 N N . VAL A 1 206 ? 3.133 -3.012 16.219 1 90.56 206 VAL A N 1
ATOM 1567 C CA . VAL A 1 206 ? 4.562 -2.857 15.961 1 90.56 206 VAL A CA 1
ATOM 1568 C C . VAL A 1 206 ? 4.844 -1.445 15.453 1 90.56 206 VAL A C 1
ATOM 1570 O O . VAL A 1 206 ? 5.906 -0.881 15.727 1 90.56 206 VAL A O 1
ATOM 1573 N N . THR A 1 207 ? 3.938 -0.797 14.781 1 93.5 207 THR A N 1
ATOM 1574 C CA . THR A 1 207 ? 4.16 0.54 14.234 1 93.5 207 THR A CA 1
ATOM 1575 C C . THR A 1 207 ? 4.168 1.58 15.352 1 93.5 207 THR A C 1
ATOM 1577 O O . THR A 1 207 ? 4.973 2.512 15.336 1 93.5 207 THR A O 1
ATOM 1580 N N . THR A 1 208 ? 3.234 1.411 16.328 1 93.62 208 THR A N 1
ATOM 1581 C CA . THR A 1 208 ? 3.236 2.285 17.484 1 93.62 208 THR A CA 1
ATOM 1582 C C . THR A 1 208 ? 4.516 2.098 18.297 1 93.62 208 THR A C 1
ATOM 1584 O O . THR A 1 208 ? 5.121 3.074 18.75 1 93.62 208 THR A O 1
ATOM 1587 N N . GLN A 1 209 ? 4.895 0.878 18.469 1 93.19 209 GLN A N 1
ATOM 1588 C CA . GLN A 1 209 ? 6.117 0.593 19.219 1 93.19 209 GLN A CA 1
ATOM 1589 C C . GLN A 1 209 ? 7.332 1.213 18.531 1 93.19 209 GLN A C 1
ATOM 1591 O O . GLN A 1 209 ? 8.258 1.677 19.203 1 93.19 209 GLN A O 1
ATOM 1596 N N . GLY A 1 210 ? 7.363 1.111 17.188 1 94.31 210 GLY A N 1
ATOM 1597 C CA . GLY A 1 210 ? 8.445 1.751 16.453 1 94.31 210 GLY A CA 1
ATOM 1598 C C . GLY A 1 210 ? 8.555 3.238 16.734 1 94.31 210 GLY A C 1
ATOM 1599 O O . GLY A 1 210 ? 9.656 3.756 16.938 1 94.31 210 GLY A O 1
ATOM 1600 N N . GLY A 1 211 ? 7.422 3.945 16.734 1 95.69 211 GLY A N 1
ATOM 1601 C CA . GLY A 1 211 ? 7.414 5.359 17.078 1 95.69 211 GLY A CA 1
ATOM 1602 C C . GLY A 1 211 ? 7.883 5.629 18.5 1 95.69 211 GLY A C 1
ATOM 1603 O O . GLY A 1 211 ? 8.617 6.59 18.734 1 95.69 211 GLY A O 1
ATOM 1604 N N . CYS A 1 212 ? 7.484 4.758 19.406 1 94.75 212 CYS A N 1
ATOM 1605 C CA . CYS A 1 212 ? 7.898 4.883 20.797 1 94.75 212 CYS A CA 1
ATOM 1606 C C . CYS A 1 212 ? 9.398 4.656 20.938 1 94.75 212 CYS A C 1
ATOM 1608 O O . CYS A 1 212 ? 10.062 5.336 21.734 1 94.75 212 CYS A O 1
ATOM 1610 N N . SER A 1 213 ? 9.938 3.725 20.203 1 93.94 213 SER A N 1
ATOM 1611 C CA . SER A 1 213 ? 11.367 3.436 20.25 1 93.94 213 SER A CA 1
ATOM 1612 C C . SER A 1 213 ? 12.188 4.617 19.75 1 93.94 213 SER A C 1
ATOM 1614 O O . SER A 1 213 ? 13.203 4.98 20.359 1 93.94 213 SER A O 1
ATOM 1616 N N . TYR A 1 214 ? 11.797 5.164 18.641 1 95.62 214 TYR A N 1
ATOM 1617 C CA . TYR A 1 214 ? 12.422 6.379 18.125 1 95.62 214 TYR A CA 1
ATOM 1618 C C . TYR A 1 214 ? 12.438 7.473 19.188 1 95.62 214 TYR A C 1
ATOM 1620 O O . TYR A 1 214 ? 13.469 8.102 19.438 1 95.62 214 TYR A O 1
ATOM 1628 N N . THR A 1 215 ? 11.273 7.68 19.797 1 95.38 215 THR A N 1
ATOM 1629 C CA . THR A 1 215 ? 11.102 8.734 20.781 1 95.38 215 THR A CA 1
ATOM 1630 C C . THR A 1 215 ? 12 8.492 22 1 95.38 215 THR A C 1
ATOM 1632 O O . THR A 1 215 ? 12.688 9.398 22.453 1 95.38 215 THR A O 1
ATOM 1635 N N . ALA A 1 216 ? 11.992 7.27 22.438 1 93.19 216 ALA A N 1
ATOM 1636 C CA . ALA A 1 216 ? 12.805 6.918 23.609 1 93.19 216 ALA A CA 1
ATOM 1637 C C . ALA A 1 216 ? 14.289 7.137 23.328 1 93.19 216 ALA A C 1
ATOM 1639 O O . ALA A 1 216 ? 15.023 7.613 24.188 1 93.19 216 ALA A O 1
ATOM 1640 N N . PHE A 1 217 ? 14.766 6.789 22.203 1 93 217 PHE A N 1
ATOM 1641 C CA . PHE A 1 217 ? 16.172 6.965 21.844 1 93 217 PHE A CA 1
ATOM 1642 C C . PHE A 1 217 ? 16.578 8.422 21.953 1 93 217 PHE A C 1
ATOM 1644 O O . PHE A 1 217 ? 17.578 8.742 22.625 1 93 217 PHE A O 1
ATOM 1651 N N . TRP A 1 218 ? 15.844 9.305 21.375 1 94 218 TRP A N 1
ATOM 1652 C CA . TRP A 1 218 ? 16.25 10.703 21.266 1 94 218 TRP A CA 1
ATOM 1653 C C . TRP A 1 218 ? 15.984 11.445 22.578 1 94 218 TRP A C 1
ATOM 1655 O O . TRP A 1 218 ? 16.531 12.523 22.797 1 94 218 TRP A O 1
ATOM 1665 N N . LEU A 1 219 ? 15.141 10.875 23.406 1 93.38 219 LEU A N 1
ATOM 1666 C CA . LEU A 1 219 ? 14.891 11.5 24.703 1 93.38 219 LEU A CA 1
ATOM 1667 C C . LEU A 1 219 ? 15.992 11.148 25.703 1 93.38 219 LEU A C 1
ATOM 1669 O O . LEU A 1 219 ? 16.125 11.789 26.75 1 93.38 219 LEU A O 1
ATOM 1673 N N . SER A 1 220 ? 16.734 10.156 25.375 1 90.31 220 SER A N 1
ATOM 1674 C CA . SER A 1 220 ? 17.828 9.75 26.234 1 90.31 220 SER A CA 1
ATOM 1675 C C . SER A 1 220 ? 18.875 10.859 26.375 1 90.31 220 SER A C 1
ATOM 1677 O O . SER A 1 220 ? 19.172 11.555 25.406 1 90.31 220 SER A O 1
ATOM 1679 N N . LYS A 1 221 ? 19.484 10.969 27.562 1 89.81 221 LYS A N 1
ATOM 1680 C CA . LYS A 1 221 ? 20.5 11.969 27.844 1 89.81 221 LYS A CA 1
ATOM 1681 C C . LYS A 1 221 ? 21.781 11.68 27.062 1 89.81 221 LYS A C 1
ATOM 1683 O O . LYS A 1 221 ? 22.547 12.602 26.734 1 89.81 221 LYS A O 1
ATOM 1688 N N . ASP A 1 222 ? 21.938 10.484 26.703 1 88.69 222 ASP A N 1
ATOM 1689 C CA . ASP A 1 222 ? 23.141 10.055 26 1 88.69 222 ASP A CA 1
ATOM 1690 C C . ASP A 1 222 ? 23.219 10.711 24.625 1 88.69 222 ASP A C 1
ATOM 1692 O O . ASP A 1 222 ? 24.297 10.789 24.031 1 88.69 222 ASP A O 1
ATOM 1696 N N . HIS A 1 223 ? 22.094 11.211 24.141 1 91.94 223 HIS A N 1
ATOM 1697 C CA . HIS A 1 223 ? 22.062 11.781 22.797 1 91.94 223 HIS A CA 1
ATOM 1698 C C . HIS A 1 223 ? 21.625 13.242 22.828 1 91.94 223 HIS A C 1
ATOM 1700 O O . HIS A 1 223 ? 21.219 13.789 21.812 1 91.94 223 HIS A O 1
ATOM 1706 N N . GLN A 1 224 ? 21.688 13.828 23.984 1 92.12 224 GLN A N 1
ATOM 1707 C CA . GLN A 1 224 ? 21.141 15.156 24.219 1 92.12 224 GLN A CA 1
ATOM 1708 C C . GLN A 1 224 ? 21.812 16.188 23.328 1 92.12 224 GLN A C 1
ATOM 1710 O O . GLN A 1 224 ? 21.141 17.031 22.719 1 92.12 224 GLN A O 1
ATOM 1715 N N . GLU A 1 225 ? 23.078 16.219 23.25 1 91.62 225 GLU A N 1
ATOM 1716 C CA . GLU A 1 225 ? 23.797 17.234 22.484 1 91.62 225 GLU A CA 1
ATOM 1717 C C . GLU A 1 225 ? 23.438 17.156 21 1 91.62 225 GLU A C 1
ATOM 1719 O O . GLU A 1 225 ? 23.25 18.188 20.359 1 91.62 225 GLU A O 1
ATOM 1724 N N . LEU A 1 226 ? 23.438 15.992 20.531 1 93.06 226 LEU A N 1
ATOM 1725 C CA . LEU A 1 226 ? 23.094 15.805 19.125 1 93.06 226 LEU A CA 1
ATOM 1726 C C . LEU A 1 226 ? 21.625 16.172 18.875 1 93.06 226 LEU A C 1
ATOM 1728 O O . LEU A 1 226 ? 21.297 16.75 17.844 1 93.06 226 LEU A O 1
ATOM 1732 N N . ARG A 1 227 ? 20.734 15.75 19.766 1 94 227 ARG A N 1
ATOM 1733 C CA . ARG A 1 227 ? 19.328 16.109 19.672 1 94 227 ARG A CA 1
ATOM 1734 C C . ARG A 1 227 ? 19.172 17.625 19.578 1 94 227 ARG A C 1
ATOM 1736 O O . ARG A 1 227 ? 18.359 18.125 18.781 1 94 227 ARG A O 1
ATOM 1743 N N . GLU A 1 228 ? 19.938 18.328 20.344 1 92.75 228 GLU A N 1
ATOM 1744 C CA . GLU A 1 228 ? 19.812 19.781 20.406 1 92.75 228 GLU A CA 1
ATOM 1745 C C . GLU A 1 228 ? 20.391 20.453 19.172 1 92.75 228 GLU A C 1
ATOM 1747 O O . GLU A 1 228 ? 20.188 21.656 18.953 1 92.75 228 GLU A O 1
ATOM 1752 N N . CYS A 1 229 ? 21.047 19.688 18.312 1 92.25 229 CYS A N 1
ATOM 1753 C CA . CYS A 1 229 ? 21.688 20.266 17.156 1 92.25 229 CYS A CA 1
ATOM 1754 C C . CYS A 1 229 ? 20.953 19.891 15.867 1 92.25 229 CYS A C 1
ATOM 1756 O O . CYS A 1 229 ? 21.312 20.344 14.781 1 92.25 229 CYS A O 1
ATOM 1758 N N . SER A 1 230 ? 19.953 19.078 15.953 1 92.88 230 SER A N 1
ATOM 1759 C CA . SER A 1 230 ? 19.328 18.562 14.734 1 92.88 230 SER A CA 1
ATOM 1760 C C . SER A 1 230 ? 17.828 18.391 14.906 1 92.88 230 SER A C 1
ATOM 1762 O O . SER A 1 230 ? 17.312 18.5 16.016 1 92.88 230 SER A O 1
ATOM 1764 N N . ARG A 1 231 ? 17.109 18.125 13.812 1 94.44 231 ARG A N 1
ATOM 1765 C CA . ARG A 1 231 ? 15.695 17.766 13.828 1 94.44 231 ARG A CA 1
ATOM 1766 C C . ARG A 1 231 ? 15.508 16.266 14.039 1 94.44 231 ARG A C 1
ATOM 1768 O O . ARG A 1 231 ? 14.383 15.766 13.984 1 94.44 231 ARG A O 1
ATOM 1775 N N . CYS A 1 232 ? 16.562 15.516 14.18 1 97.38 232 CYS A N 1
ATOM 1776 C CA . CYS A 1 232 ? 16.609 14.094 14.516 1 97.38 232 CYS A CA 1
ATOM 1777 C C . CYS A 1 232 ? 15.836 13.273 13.484 1 97.38 232 CYS A C 1
ATOM 1779 O O . CYS A 1 232 ? 14.977 12.469 13.844 1 97.38 232 CYS A O 1
ATOM 1781 N N . PRO A 1 233 ? 16.062 13.469 12.18 1 98.31 233 PRO A N 1
ATOM 1782 C CA . PRO A 1 233 ? 15.367 12.648 11.195 1 98.31 233 PRO A CA 1
ATOM 1783 C C . PRO A 1 233 ? 15.805 11.18 11.234 1 98.31 233 PRO A C 1
ATOM 1785 O O . PRO A 1 233 ? 17 10.898 11.336 1 98.31 233 PRO A O 1
ATOM 1788 N N . SER A 1 234 ? 14.906 10.273 11.227 1 98.38 234 SER A N 1
ATOM 1789 C CA . SER A 1 234 ? 15.164 8.836 11.219 1 98.38 234 SER A CA 1
ATOM 1790 C C . SER A 1 234 ? 14.07 8.078 10.469 1 98.38 234 SER A C 1
ATOM 1792 O O . SER A 1 234 ? 12.922 8.523 10.43 1 98.38 234 SER A O 1
ATOM 1794 N N . PHE A 1 235 ? 14.453 6.969 9.859 1 98.38 235 PHE A N 1
ATOM 1795 C CA . PHE A 1 235 ? 13.453 6.016 9.391 1 98.38 235 PHE A CA 1
ATOM 1796 C C . PHE A 1 235 ? 13.062 5.047 10.5 1 98.38 235 PHE A C 1
ATOM 1798 O O . PHE A 1 235 ? 13.812 4.875 11.469 1 98.38 235 PHE A O 1
ATOM 1805 N N . ILE A 1 236 ? 11.914 4.57 10.445 1 97.62 236 ILE A N 1
ATOM 1806 C CA . ILE A 1 236 ? 11.414 3.504 11.305 1 97.62 236 ILE A CA 1
ATOM 1807 C C . ILE A 1 236 ? 10.938 2.332 10.453 1 97.62 236 ILE A C 1
ATOM 1809 O O . ILE A 1 236 ? 10.039 2.486 9.625 1 97.62 236 ILE A O 1
ATOM 1813 N N . ILE A 1 237 ? 11.539 1.2 10.609 1 96.31 237 ILE A N 1
ATOM 1814 C CA . ILE A 1 237 ? 11.211 -0.003 9.852 1 96.31 237 ILE A CA 1
ATOM 1815 C C . ILE A 1 237 ? 10.531 -1.021 10.766 1 96.31 237 ILE A C 1
ATOM 1817 O O . ILE A 1 237 ? 11.102 -1.434 11.781 1 96.31 237 ILE A O 1
ATOM 1821 N N . CYS A 1 238 ? 9.344 -1.396 10.406 1 94.19 238 CYS A N 1
ATOM 1822 C CA . CYS A 1 238 ? 8.617 -2.365 11.219 1 94.19 238 CYS A CA 1
ATOM 1823 C C . CYS A 1 238 ? 8.289 -3.617 10.414 1 94.19 238 CYS A C 1
ATOM 1825 O O . CYS A 1 238 ? 7.855 -3.525 9.266 1 94.19 238 CYS A O 1
ATOM 1827 N N . LEU A 1 239 ? 8.539 -4.746 11.047 1 92 239 LEU A N 1
ATOM 1828 C CA . LEU A 1 239 ? 8.234 -6.055 10.469 1 92 239 LEU A CA 1
ATOM 1829 C C . LEU A 1 239 ? 7.363 -6.875 11.414 1 92 239 LEU A C 1
ATOM 1831 O O . LEU A 1 239 ? 7.633 -6.934 12.617 1 92 239 LEU A O 1
ATOM 1835 N N . ALA A 1 240 ? 6.289 -7.438 10.922 1 90.5 240 ALA A N 1
ATOM 1836 C CA . ALA A 1 240 ? 5.438 -8.375 11.648 1 90.5 240 ALA A CA 1
ATOM 1837 C C . ALA A 1 240 ? 4.953 -9.492 10.727 1 90.5 240 ALA A C 1
ATOM 1839 O O . ALA A 1 240 ? 3.986 -9.32 9.984 1 90.5 240 ALA A O 1
ATOM 1840 N N . GLY A 1 241 ? 5.574 -10.664 10.891 1 89.62 241 GLY A N 1
ATOM 1841 C CA . GLY A 1 241 ? 5.281 -11.711 9.914 1 89.62 241 GLY A CA 1
ATOM 1842 C C . GLY A 1 241 ? 5.578 -11.289 8.484 1 89.62 241 GLY A C 1
ATOM 1843 O O . GLY A 1 241 ? 6.68 -10.836 8.188 1 89.62 241 GLY A O 1
ATOM 1844 N N . PRO A 1 242 ? 4.59 -11.5 7.621 1 92.81 242 PRO A N 1
ATOM 1845 C CA . PRO A 1 242 ? 4.824 -11.141 6.223 1 92.81 242 PRO A CA 1
ATOM 1846 C C . PRO A 1 242 ? 4.422 -9.695 5.914 1 92.81 242 PRO A C 1
ATOM 1848 O O . PRO A 1 242 ? 3.869 -9.422 4.848 1 92.81 242 PRO A O 1
ATOM 1851 N N . TRP A 1 243 ? 4.645 -8.82 6.891 1 94.62 243 TRP A N 1
ATOM 1852 C CA . TRP A 1 243 ? 4.246 -7.43 6.691 1 94.62 243 TRP A CA 1
ATOM 1853 C C . TRP A 1 243 ? 5.402 -6.48 6.992 1 94.62 243 TRP A C 1
ATOM 1855 O O . TRP A 1 243 ? 6.113 -6.656 7.984 1 94.62 243 TRP A O 1
ATOM 1865 N N . LEU A 1 244 ? 5.602 -5.535 6.121 1 96.31 244 LEU A N 1
ATOM 1866 C CA . LEU A 1 244 ? 6.652 -4.531 6.262 1 96.31 244 LEU A CA 1
ATOM 1867 C C . LEU A 1 244 ? 6.074 -3.123 6.133 1 96.31 244 LEU A C 1
ATOM 1869 O O . LEU A 1 244 ? 5.277 -2.854 5.234 1 96.31 244 LEU A O 1
ATOM 1873 N N . VAL A 1 245 ? 6.402 -2.246 7.012 1 97.44 245 VAL A N 1
ATOM 1874 C CA . VAL A 1 245 ? 6.008 -0.847 6.887 1 97.44 245 VAL A CA 1
ATOM 1875 C C . VAL A 1 245 ? 7.215 0.053 7.141 1 97.44 245 VAL A C 1
ATOM 1877 O O . VAL A 1 245 ? 8.039 -0.233 8.016 1 97.44 245 VAL A O 1
ATOM 1880 N N . VAL A 1 246 ? 7.348 1.022 6.32 1 98.5 246 VAL A N 1
ATOM 1881 C CA . VAL A 1 246 ? 8.375 2.041 6.492 1 98.5 246 VAL A CA 1
ATOM 1882 C C . VAL A 1 246 ? 7.738 3.348 6.961 1 98.5 246 VAL A C 1
ATOM 1884 O O . VAL A 1 246 ? 6.785 3.834 6.352 1 98.5 246 VAL A O 1
ATOM 1887 N N . MET A 1 247 ? 8.258 3.877 8.039 1 98.56 247 MET A N 1
ATOM 1888 C CA . MET A 1 247 ? 7.824 5.16 8.586 1 98.56 247 MET A CA 1
ATOM 1889 C C . MET A 1 247 ? 8.992 6.133 8.688 1 98.56 247 MET A C 1
ATOM 1891 O O . MET A 1 247 ? 10.141 5.754 8.445 1 98.56 247 MET A O 1
ATOM 1895 N N . GLY A 1 248 ? 8.703 7.375 8.875 1 98.62 248 GLY A N 1
ATOM 1896 C CA . GLY A 1 248 ? 9.68 8.422 9.133 1 98.62 248 GLY A CA 1
ATOM 1897 C C . GLY A 1 248 ? 9.344 9.258 10.359 1 98.62 248 GLY A C 1
ATOM 1898 O O . GLY A 1 248 ? 8.195 9.297 10.789 1 98.62 248 GLY A O 1
ATOM 1899 N N . ALA A 1 249 ? 10.375 9.844 10.914 1 98.69 249 ALA A N 1
ATOM 1900 C CA . ALA A 1 249 ? 10.156 10.641 12.117 1 98.69 249 ALA A CA 1
ATOM 1901 C C . ALA A 1 249 ? 11.109 11.828 12.172 1 98.69 249 ALA A C 1
ATOM 1903 O O . ALA A 1 249 ? 12.227 11.758 11.641 1 98.69 249 ALA A O 1
ATOM 1904 N N . VAL A 1 250 ? 10.688 12.867 12.695 1 98.31 250 VAL A N 1
ATOM 1905 C CA . VAL A 1 250 ? 11.477 14.039 13.078 1 98.31 250 VAL A CA 1
ATOM 1906 C C . VAL A 1 250 ? 11.078 14.492 14.477 1 98.31 250 VAL A C 1
ATOM 1908 O O . VAL A 1 250 ? 10.07 14.047 15.023 1 98.31 250 VAL A O 1
ATOM 1911 N N . PHE A 1 251 ? 11.891 15.312 15.062 1 97 251 PHE A N 1
ATOM 1912 C CA . PHE A 1 251 ? 11.656 15.82 16.406 1 97 251 PHE A CA 1
ATOM 1913 C C . PHE A 1 251 ? 11.625 17.344 16.406 1 97 251 PHE A C 1
ATOM 1915 O O . PHE A 1 251 ? 12.672 18 16.406 1 97 251 PHE A O 1
ATOM 1922 N N . THR A 1 252 ? 10.438 17.953 16.406 1 94.19 252 THR A N 1
ATOM 1923 C CA . THR A 1 252 ? 10.289 19.406 16.531 1 94.19 252 THR A CA 1
ATOM 1924 C C . THR A 1 252 ? 10.047 19.797 17.984 1 94.19 252 THR A C 1
ATOM 1926 O O . THR A 1 252 ? 10.953 19.719 18.812 1 94.19 252 THR A O 1
ATOM 1929 N N . THR A 1 253 ? 8.797 20.312 18.312 1 92.31 253 THR A N 1
ATOM 1930 C CA . THR A 1 253 ? 8.438 20.469 19.719 1 92.31 253 THR A CA 1
ATOM 1931 C C . THR A 1 253 ? 8.117 19.125 20.359 1 92.31 253 THR A C 1
ATOM 1933 O O . THR A 1 253 ? 8.406 18.906 21.531 1 92.31 253 THR A O 1
ATOM 1936 N N . GLN A 1 254 ? 7.555 18.328 19.547 1 94.75 254 GLN A N 1
ATOM 1937 C CA . GLN A 1 254 ? 7.234 16.938 19.844 1 94.75 254 GLN A CA 1
ATOM 1938 C C . GLN A 1 254 ? 7.699 16.031 18.719 1 94.75 254 GLN A C 1
ATOM 1940 O O . GLN A 1 254 ? 7.969 16.484 17.594 1 94.75 254 GLN A O 1
ATOM 1945 N N . PRO A 1 255 ? 7.859 14.695 19.031 1 96.44 255 PRO A N 1
ATOM 1946 C CA . PRO A 1 255 ? 8.156 13.789 17.922 1 96.44 255 PRO A CA 1
ATOM 1947 C C . PRO A 1 255 ? 6.996 13.68 16.922 1 96.44 255 PRO A C 1
ATOM 1949 O O . PRO A 1 255 ? 5.84 13.562 17.328 1 96.44 255 PRO A O 1
ATOM 1952 N N . ILE A 1 256 ? 7.27 13.844 15.703 1 97.75 256 ILE A N 1
ATOM 1953 C CA . ILE A 1 256 ? 6.324 13.602 14.617 1 97.75 256 ILE A CA 1
ATOM 1954 C C . ILE A 1 256 ? 6.668 12.281 13.93 1 97.75 256 ILE A C 1
ATOM 1956 O O . ILE A 1 256 ? 7.762 12.125 13.383 1 97.75 256 ILE A O 1
ATOM 1960 N N . VAL A 1 257 ? 5.781 11.32 13.977 1 98.19 257 VAL A N 1
ATOM 1961 C CA . VAL A 1 257 ? 5.973 10.016 13.352 1 98.19 257 VAL A CA 1
ATOM 1962 C C . VAL A 1 257 ? 4.883 9.781 12.305 1 98.19 257 VAL A C 1
ATOM 1964 O O . VAL A 1 257 ? 3.691 9.836 12.625 1 98.19 257 VAL A O 1
ATOM 1967 N N . GLN A 1 258 ? 5.258 9.531 11.125 1 98 258 GLN A N 1
ATOM 1968 C CA . GLN A 1 258 ? 4.273 9.367 10.062 1 98 258 GLN A CA 1
ATOM 1969 C C . GLN A 1 258 ? 4.59 8.141 9.203 1 98 258 GLN A C 1
ATOM 1971 O O . GLN A 1 258 ? 5.758 7.824 8.969 1 98 258 GLN A O 1
ATOM 1976 N N . ARG A 1 259 ? 3.531 7.453 8.812 1 97.12 259 ARG A N 1
ATOM 1977 C CA . ARG A 1 259 ? 3.666 6.312 7.914 1 97.12 259 ARG A CA 1
ATOM 1978 C C . ARG A 1 259 ? 3.971 6.773 6.492 1 97.12 259 ARG A C 1
ATOM 1980 O O . ARG A 1 259 ? 3.236 7.582 5.922 1 97.12 259 ARG A O 1
ATOM 1987 N N . LEU A 1 260 ? 5.031 6.242 5.961 1 98 260 LEU A N 1
ATOM 1988 C CA . LEU A 1 260 ? 5.406 6.586 4.594 1 98 260 LEU A CA 1
ATOM 1989 C C . LEU A 1 260 ? 4.867 5.555 3.607 1 98 260 LEU A C 1
ATOM 1991 O O . LEU A 1 260 ? 4.711 5.848 2.42 1 98 260 LEU A O 1
ATOM 1995 N N . THR A 1 261 ? 4.617 4.332 4.086 1 98 261 THR A N 1
ATOM 1996 C CA . THR A 1 261 ? 3.998 3.287 3.279 1 98 261 THR A CA 1
ATOM 1997 C C . THR A 1 261 ? 2.82 2.66 4.02 1 98 261 THR A C 1
ATOM 1999 O O . THR A 1 261 ? 2.697 2.807 5.234 1 98 261 THR A O 1
ATOM 2002 N N . ASP A 1 262 ? 1.977 1.978 3.234 1 97.25 262 ASP A N 1
ATOM 2003 C CA . ASP A 1 262 ? 1.083 0.996 3.842 1 97.25 262 ASP A CA 1
ATOM 2004 C C . ASP A 1 262 ? 1.869 -0.18 4.418 1 97.25 262 ASP A C 1
ATOM 2006 O O . ASP A 1 262 ? 3.1 -0.205 4.348 1 97.25 262 ASP A O 1
ATOM 2010 N N . PHE A 1 263 ? 1.17 -1.008 5.164 1 96.69 263 PHE A N 1
ATOM 2011 C CA . PHE A 1 263 ? 1.781 -2.279 5.531 1 96.69 263 PHE A CA 1
ATOM 2012 C C . PHE A 1 263 ? 1.896 -3.195 4.32 1 96.69 263 PHE A C 1
ATOM 2014 O O . PHE A 1 263 ? 0.923 -3.848 3.934 1 96.69 263 PHE A O 1
ATOM 2021 N N . ILE A 1 264 ? 3.076 -3.291 3.789 1 97.69 264 ILE A N 1
ATOM 2022 C CA . ILE A 1 264 ? 3.328 -3.961 2.518 1 97.69 264 ILE A CA 1
ATOM 2023 C C . ILE A 1 264 ? 3.361 -5.473 2.729 1 97.69 264 ILE A C 1
ATOM 2025 O O . ILE A 1 264 ? 4.031 -5.965 3.641 1 97.69 264 ILE A O 1
ATOM 2029 N N . TRP A 1 265 ? 2.65 -6.145 1.92 1 96.44 265 TRP A N 1
ATOM 2030 C CA . TRP A 1 265 ? 2.602 -7.602 1.965 1 96.44 265 TRP A CA 1
ATOM 2031 C C . TRP A 1 265 ? 3.891 -8.203 1.419 1 96.44 265 TRP A C 1
ATOM 2033 O O . TRP A 1 265 ? 4.281 -7.93 0.282 1 96.44 265 TRP A O 1
ATOM 2043 N N . LEU A 1 266 ? 4.52 -9.078 2.219 1 94.69 266 LEU A N 1
ATOM 2044 C CA . LEU A 1 266 ? 5.77 -9.719 1.818 1 94.69 266 LEU A CA 1
ATOM 2045 C C . LEU A 1 266 ? 5.539 -11.18 1.464 1 94.69 266 LEU A C 1
ATOM 2047 O O . LEU A 1 266 ? 6.477 -11.891 1.087 1 94.69 266 LEU A O 1
ATOM 2051 N N . GLY A 1 267 ? 4.363 -11.641 1.558 1 91 267 GLY A N 1
ATOM 2052 C CA . GLY A 1 267 ? 4.113 -13.039 1.251 1 91 267 GLY A CA 1
ATOM 2053 C C . GLY A 1 267 ? 4.336 -13.375 -0.21 1 91 267 GLY A C 1
ATOM 2054 O O . GLY A 1 267 ? 4.086 -12.555 -1.091 1 91 267 GLY A O 1
ATOM 2055 N N . THR A 1 268 ? 4.773 -14.602 -0.441 1 87 268 THR A N 1
ATOM 2056 C CA . THR A 1 268 ? 5.07 -15.039 -1.802 1 87 268 THR A CA 1
ATOM 2057 C C . THR A 1 268 ? 3.838 -15.664 -2.449 1 87 268 THR A C 1
ATOM 2059 O O . THR A 1 268 ? 3.879 -16.812 -2.885 1 87 268 THR A O 1
ATOM 2062 N N . SER A 1 269 ? 2.719 -15.25 -2.375 1 88.44 269 SER A N 1
ATOM 2063 C CA . SER A 1 269 ? 1.449 -15.609 -2.994 1 88.44 269 SER A CA 1
ATOM 2064 C C . SER A 1 269 ? 0.859 -14.438 -3.77 1 88.44 269 SER A C 1
ATOM 2066 O O . SER A 1 269 ? 0.854 -13.305 -3.283 1 88.44 269 SER A O 1
ATOM 2068 N N . PRO A 1 270 ? 0.452 -14.703 -5.055 1 92.62 270 PRO A N 1
ATOM 2069 C CA . PRO A 1 270 ? 0.228 -15.93 -5.824 1 92.62 270 PRO A CA 1
ATOM 2070 C C . PRO A 1 270 ? 1.467 -16.375 -6.598 1 92.62 270 PRO A C 1
ATOM 2072 O O . PRO A 1 270 ? 2.5 -15.703 -6.559 1 92.62 270 PRO A O 1
ATOM 2075 N N . VAL A 1 271 ? 1.268 -17.578 -7.18 1 88.19 271 VAL A N 1
ATOM 2076 C CA . VAL A 1 271 ? 2.309 -18.031 -8.102 1 88.19 271 VAL A CA 1
ATOM 2077 C C . VAL A 1 271 ? 2.293 -17.172 -9.359 1 88.19 271 VAL A C 1
ATOM 2079 O O . VAL A 1 271 ? 1.31 -16.484 -9.633 1 88.19 271 VAL A O 1
ATOM 2082 N N . ILE A 1 272 ? 3.428 -17.172 -10.102 1 85.12 272 ILE A N 1
ATOM 2083 C CA . ILE A 1 272 ? 3.607 -16.453 -11.359 1 85.12 272 ILE A CA 1
ATOM 2084 C C . ILE A 1 272 ? 3.377 -14.969 -11.148 1 85.12 272 ILE A C 1
ATOM 2086 O O . ILE A 1 272 ? 2.631 -14.336 -11.906 1 85.12 272 ILE A O 1
ATOM 2090 N N . ASN A 1 273 ? 3.781 -14.477 -10.133 1 84.56 273 ASN A N 1
ATOM 2091 C CA . ASN A 1 273 ? 3.691 -13.055 -9.828 1 84.56 273 ASN A CA 1
ATOM 2092 C C . ASN A 1 273 ? 5 -12.523 -9.25 1 84.56 273 ASN A C 1
ATOM 2094 O O . ASN A 1 273 ? 5.164 -12.461 -8.031 1 84.56 273 ASN A O 1
ATOM 2098 N N . ASP A 1 274 ? 5.812 -12.047 -10.094 1 88.88 274 ASP A N 1
ATOM 2099 C CA . ASP A 1 274 ? 7.07 -11.461 -9.641 1 88.88 274 ASP A CA 1
ATOM 2100 C C . ASP A 1 274 ? 6.918 -9.969 -9.367 1 88.88 274 ASP A C 1
ATOM 2102 O O . ASP A 1 274 ? 7.816 -9.344 -8.789 1 88.88 274 ASP A O 1
ATOM 2106 N N . ALA A 1 275 ? 5.789 -9.484 -9.773 1 91 275 ALA A N 1
ATOM 2107 C CA . ALA A 1 275 ? 5.574 -8.047 -9.68 1 91 275 ALA A CA 1
ATOM 2108 C C . ALA A 1 275 ? 5.676 -7.562 -8.234 1 91 275 ALA A C 1
ATOM 2110 O O . ALA A 1 275 ? 6.188 -6.469 -7.977 1 91 275 ALA A O 1
ATOM 2111 N N . GLN A 1 276 ? 5.199 -8.367 -7.348 1 93.62 276 GLN A N 1
ATOM 2112 C CA . GLN A 1 276 ? 5.223 -7.973 -5.941 1 93.62 276 GLN A CA 1
ATOM 2113 C C . GLN A 1 276 ? 6.656 -7.867 -5.426 1 93.62 276 GLN A C 1
ATOM 2115 O O . GLN A 1 276 ? 6.992 -6.918 -4.711 1 93.62 276 GLN A O 1
ATOM 2120 N N . CYS A 1 277 ? 7.441 -8.836 -5.715 1 95.69 277 CYS A N 1
ATOM 2121 C CA . CYS A 1 277 ? 8.836 -8.805 -5.281 1 95.69 277 CYS A CA 1
ATOM 2122 C C . CYS A 1 277 ? 9.562 -7.605 -5.867 1 95.69 277 CYS A C 1
ATOM 2124 O O . CYS A 1 277 ? 10.359 -6.961 -5.184 1 95.69 277 CYS A O 1
ATOM 2126 N N . ILE A 1 278 ? 9.312 -7.332 -7.105 1 96.31 278 ILE A N 1
ATOM 2127 C CA . ILE A 1 278 ? 9.93 -6.195 -7.785 1 96.31 278 ILE A CA 1
ATOM 2128 C C . ILE A 1 278 ? 9.5 -4.895 -7.105 1 96.31 278 ILE A C 1
ATOM 2130 O O . ILE A 1 278 ? 10.32 -4.004 -6.883 1 96.31 278 ILE A O 1
ATOM 2134 N N . ARG A 1 279 ? 8.266 -4.781 -6.77 1 96.88 279 ARG A N 1
ATOM 2135 C CA . ARG A 1 279 ? 7.75 -3.607 -6.074 1 96.88 279 ARG A CA 1
ATOM 2136 C C . ARG A 1 279 ? 8.43 -3.43 -4.719 1 96.88 279 ARG A C 1
ATOM 2138 O O . ARG A 1 279 ? 8.867 -2.328 -4.379 1 96.88 279 ARG A O 1
ATOM 2145 N N . VAL A 1 280 ? 8.523 -4.52 -3.957 1 97.62 280 VAL A N 1
ATOM 2146 C CA . VAL A 1 280 ? 9.148 -4.473 -2.641 1 97.62 280 VAL A CA 1
ATOM 2147 C C . VAL A 1 280 ? 10.625 -4.09 -2.781 1 97.62 280 VAL A C 1
ATOM 2149 O O . VAL A 1 280 ? 11.148 -3.303 -1.988 1 97.62 280 VAL A O 1
ATOM 2152 N N . ALA A 1 281 ? 11.25 -4.617 -3.807 1 97.69 281 ALA A N 1
ATOM 2153 C CA . ALA A 1 281 ? 12.648 -4.277 -4.059 1 97.69 281 ALA A CA 1
ATOM 2154 C C . ALA A 1 281 ? 12.812 -2.785 -4.328 1 97.69 281 ALA A C 1
ATOM 2156 O O . ALA A 1 281 ? 13.797 -2.176 -3.906 1 97.69 281 ALA A O 1
ATOM 2157 N N . GLY A 1 282 ? 11.883 -2.23 -5.047 1 98.12 282 GLY A N 1
ATOM 2158 C CA . GLY A 1 282 ? 11.914 -0.795 -5.277 1 98.12 282 GLY A CA 1
ATOM 2159 C C . GLY A 1 282 ? 11.82 0.018 -4 1 98.12 282 GLY A C 1
ATOM 2160 O O . GLY A 1 282 ? 12.555 0.993 -3.824 1 98.12 282 GLY A O 1
ATOM 2161 N N . VAL A 1 283 ? 10.969 -0.368 -3.117 1 98.5 283 VAL A N 1
ATOM 2162 C CA . VAL A 1 283 ? 10.797 0.297 -1.829 1 98.5 283 VAL A CA 1
ATOM 2163 C C . VAL A 1 283 ? 12.094 0.21 -1.026 1 98.5 283 VAL A C 1
ATOM 2165 O O . VAL A 1 283 ? 12.539 1.203 -0.445 1 98.5 283 VAL A O 1
ATOM 2168 N N . LEU A 1 284 ? 12.688 -0.968 -1.031 1 98 284 LEU A N 1
ATOM 2169 C CA . LEU A 1 284 ? 13.883 -1.192 -0.231 1 98 284 LEU A CA 1
ATOM 2170 C C . LEU A 1 284 ? 15.078 -0.446 -0.819 1 98 284 LEU A C 1
ATOM 2172 O O . LEU A 1 284 ? 15.953 0.018 -0.082 1 98 284 LEU A O 1
ATOM 2176 N N . ARG A 1 285 ? 15.133 -0.352 -2.135 1 97.75 285 ARG A N 1
ATOM 2177 C CA . ARG A 1 285 ? 16.172 0.463 -2.76 1 97.75 285 ARG A CA 1
ATOM 2178 C C . ARG A 1 285 ? 16.062 1.918 -2.314 1 97.75 285 ARG A C 1
ATOM 2180 O O . ARG A 1 285 ? 17.062 2.553 -2.002 1 97.75 285 ARG A O 1
ATOM 2187 N N . ALA A 1 286 ? 14.836 2.436 -2.391 1 98.25 286 ALA A N 1
ATOM 2188 C CA . ALA A 1 286 ? 14.609 3.811 -1.956 1 98.25 286 ALA A CA 1
ATOM 2189 C C . ALA A 1 286 ? 14.984 3.994 -0.489 1 98.25 286 ALA A C 1
ATOM 2191 O O . ALA A 1 286 ? 15.562 5.016 -0.113 1 98.25 286 ALA A O 1
ATOM 2192 N N . LEU A 1 287 ? 14.633 3.016 0.362 1 98.31 287 LEU A N 1
ATOM 2193 C CA . LEU A 1 287 ? 14.969 3.059 1.781 1 98.31 287 LEU A CA 1
ATOM 2194 C C . LEU A 1 287 ? 16.484 3.061 1.984 1 98.31 287 LEU A C 1
ATOM 2196 O O . LEU A 1 287 ? 17 3.82 2.805 1 98.31 287 LEU A O 1
ATOM 2200 N N . LYS A 1 288 ? 17.156 2.205 1.256 1 97.25 288 LYS A N 1
ATOM 2201 C CA . LYS A 1 288 ? 18.609 2.154 1.313 1 97.25 288 LYS A CA 1
ATOM 2202 C C . LYS A 1 288 ? 19.219 3.518 0.998 1 97.25 288 LYS A C 1
ATOM 2204 O O . LYS A 1 288 ? 20.109 3.986 1.712 1 97.25 288 LYS A O 1
ATOM 2209 N N . ALA A 1 289 ? 18.75 4.094 -0.045 1 97.62 289 ALA A N 1
ATOM 2210 C CA . ALA A 1 289 ? 19.234 5.418 -0.433 1 97.62 289 ALA A CA 1
ATOM 2211 C C . ALA A 1 289 ? 18.938 6.449 0.649 1 97.62 289 ALA A C 1
ATOM 2213 O O . ALA A 1 289 ? 19.75 7.332 0.917 1 97.62 289 ALA A O 1
ATOM 2214 N N . GLY A 1 290 ? 17.75 6.371 1.221 1 98.38 290 GLY A N 1
ATOM 2215 C CA . GLY A 1 290 ? 17.391 7.289 2.287 1 98.38 290 GLY A CA 1
ATOM 2216 C C . GLY A 1 290 ? 18.266 7.164 3.514 1 98.38 290 GLY A C 1
ATOM 2217 O O . GLY A 1 290 ? 18.688 8.172 4.09 1 98.38 290 GLY A O 1
ATOM 2218 N N . VAL A 1 291 ? 18.562 5.953 3.932 1 97.5 291 VAL A N 1
ATOM 2219 C CA . VAL A 1 291 ? 19.422 5.707 5.09 1 97.5 291 VAL A CA 1
ATOM 2220 C C . VAL A 1 291 ? 20.828 6.25 4.816 1 97.5 291 VAL A C 1
ATOM 2222 O O . VAL A 1 291 ? 21.453 6.844 5.699 1 97.5 291 VAL A O 1
ATOM 2225 N N . ARG A 1 292 ? 21.297 6.074 3.635 1 97.5 292 ARG A N 1
ATOM 2226 C CA . ARG A 1 292 ? 22.594 6.617 3.256 1 97.5 292 ARG A CA 1
ATOM 2227 C C . ARG A 1 292 ? 22.594 8.141 3.32 1 97.5 292 ARG A C 1
ATOM 2229 O O . ARG A 1 292 ? 23.562 8.75 3.771 1 97.5 292 ARG A O 1
ATOM 2236 N N . THR A 1 293 ? 21.547 8.711 2.816 1 98.06 293 THR A N 1
ATOM 2237 C CA . THR A 1 293 ? 21.406 10.164 2.863 1 98.06 293 THR A CA 1
ATOM 2238 C C . THR A 1 293 ? 21.438 10.664 4.305 1 98.06 293 THR A C 1
ATOM 2240 O O . THR A 1 293 ? 22.062 11.68 4.598 1 98.06 293 THR A O 1
ATOM 2243 N N . LEU A 1 294 ? 20.766 9.969 5.242 1 97.94 294 LEU A N 1
ATOM 2244 C CA . LEU A 1 294 ? 20.766 10.352 6.648 1 97.94 294 LEU A CA 1
ATOM 2245 C C . LEU A 1 294 ? 22.156 10.172 7.254 1 97.94 294 LEU A C 1
ATOM 2247 O O . LEU A 1 294 ? 22.578 10.953 8.117 1 97.94 294 LEU A O 1
ATOM 2251 N N . ASP A 1 295 ? 22.844 9.117 6.848 1 96.56 295 ASP A N 1
ATOM 2252 C CA . ASP A 1 295 ? 24.219 8.914 7.293 1 96.56 295 ASP A CA 1
ATOM 2253 C C . ASP A 1 295 ? 25.094 10.117 6.945 1 96.56 295 ASP A C 1
ATOM 2255 O O . ASP A 1 295 ? 25.844 10.609 7.789 1 96.56 295 ASP A O 1
ATOM 2259 N N . ASP A 1 296 ? 25 10.602 5.719 1 97.06 296 ASP A N 1
ATOM 2260 C CA . ASP A 1 296 ? 25.719 11.781 5.266 1 97.06 296 ASP A CA 1
ATOM 2261 C C . ASP A 1 296 ? 25.297 13.023 6.047 1 97.06 296 ASP A C 1
ATOM 2263 O O . ASP A 1 296 ? 26.141 13.844 6.422 1 97.06 296 ASP A O 1
ATOM 2267 N N . TYR A 1 297 ? 24.047 13.156 6.246 1 96.5 297 TYR A N 1
ATOM 2268 C CA . TYR A 1 297 ? 23.5 14.297 6.977 1 96.5 297 TYR A CA 1
ATOM 2269 C C . TYR A 1 297 ? 24.109 14.398 8.367 1 96.5 297 TYR A C 1
ATOM 2271 O O . TYR A 1 297 ? 24.578 15.469 8.773 1 96.5 297 TYR A O 1
ATOM 2279 N N . TYR A 1 298 ? 24.078 13.281 9.148 1 95.62 298 TYR A N 1
ATOM 2280 C CA . TYR A 1 298 ? 24.578 13.305 10.516 1 95.62 298 TYR A CA 1
ATOM 2281 C C . TYR A 1 298 ? 26.094 13.43 10.539 1 95.62 298 TYR A C 1
ATOM 2283 O O . TYR A 1 298 ? 26.656 14.016 11.469 1 95.62 298 TYR A O 1
ATOM 2291 N N . ARG A 1 299 ? 26.719 12.914 9.5 1 94.75 299 ARG A N 1
ATOM 2292 C CA . ARG A 1 299 ? 28.172 13.055 9.383 1 94.75 299 ARG A CA 1
ATOM 2293 C C . ARG A 1 299 ? 28.562 14.523 9.227 1 94.75 299 ARG A C 1
ATOM 2295 O O . ARG A 1 299 ? 29.516 14.984 9.852 1 94.75 299 ARG A O 1
ATOM 2302 N N . ASP A 1 300 ? 27.797 15.266 8.469 1 93.62 300 ASP A N 1
ATOM 2303 C CA . ASP A 1 300 ? 28.188 16.625 8.07 1 93.62 300 ASP A CA 1
ATOM 2304 C C . ASP A 1 300 ? 27.484 17.656 8.945 1 93.62 300 ASP A C 1
ATOM 2306 O O . ASP A 1 300 ? 27.625 18.859 8.719 1 93.62 300 ASP A O 1
ATOM 2310 N N . LEU A 1 301 ? 26.75 17.234 9.922 1 91.94 301 LEU A N 1
ATOM 2311 C CA . LEU A 1 301 ? 25.969 18.125 10.766 1 91.94 301 LEU A CA 1
ATOM 2312 C C . LEU A 1 301 ? 26.875 19.125 11.492 1 91.94 301 LEU A C 1
ATOM 2314 O O . LEU A 1 301 ? 27.891 18.734 12.078 1 91.94 301 LEU A O 1
ATOM 2318 N N . VAL A 1 302 ? 26.469 20.359 11.391 1 85.62 302 VAL A N 1
ATOM 2319 C CA . VAL A 1 302 ? 27.219 21.422 12.055 1 85.62 302 VAL A CA 1
ATOM 2320 C C . VAL A 1 302 ? 26.766 21.547 13.508 1 85.62 302 VAL A C 1
ATOM 2322 O O . VAL A 1 302 ? 25.578 21.422 13.805 1 85.62 302 VAL A O 1
ATOM 2325 N N . HIS A 1 303 ? 27.688 21.812 14.414 1 81.38 303 HIS A N 1
ATOM 2326 C CA . HIS A 1 303 ? 27.406 21.922 15.836 1 81.38 303 HIS A CA 1
ATOM 2327 C C . HIS A 1 303 ? 26.812 23.297 16.172 1 81.38 303 HIS A C 1
ATOM 2329 O O . HIS A 1 303 ? 27.531 24.219 16.562 1 81.38 303 HIS A O 1
ATOM 2335 N N . LEU A 1 304 ? 25.531 23.391 16.094 1 79.75 304 LEU A N 1
ATOM 2336 C CA . LEU A 1 304 ? 24.766 24.578 16.453 1 79.75 304 LEU A CA 1
ATOM 2337 C C . LEU A 1 304 ? 23.594 24.219 17.344 1 79.75 304 LEU A C 1
ATOM 2339 O O . LEU A 1 304 ? 22.453 24.094 16.875 1 79.75 304 LEU A O 1
ATOM 2343 N N . PRO A 1 305 ? 23.891 24.234 18.656 1 81.38 305 PRO A N 1
ATOM 2344 C CA . PRO A 1 305 ? 22.859 23.781 19.594 1 81.38 305 PRO A CA 1
ATOM 2345 C C . PRO A 1 305 ? 21.734 24.812 19.75 1 81.38 305 PRO A C 1
ATOM 2347 O O . PRO A 1 305 ? 21.906 25.984 19.453 1 81.38 305 PRO A O 1
ATOM 2350 N N . LEU A 1 306 ? 20.609 24.312 20.141 1 79.94 306 LEU A N 1
ATOM 2351 C CA . LEU A 1 306 ? 19.406 25.078 20.359 1 79.94 306 LEU A CA 1
ATOM 2352 C C . LEU A 1 306 ? 19.656 26.234 21.328 1 79.94 306 LEU A C 1
ATOM 2354 O O . LEU A 1 306 ? 19.062 27.312 21.188 1 79.94 306 LEU A O 1
ATOM 2358 N N . SER A 1 307 ? 20.453 26.062 22.266 1 73.5 307 SER A N 1
ATOM 2359 C CA . SER A 1 307 ? 20.75 27.078 23.266 1 73.5 307 SER A CA 1
ATOM 2360 C C . SER A 1 307 ? 21.391 28.312 22.641 1 73.5 307 SER A C 1
ATOM 2362 O O . SER A 1 307 ? 21.234 29.438 23.156 1 73.5 307 SER A O 1
ATOM 2364 N N . SER A 1 308 ? 21.984 28.141 21.516 1 70.62 308 SER A N 1
ATOM 2365 C CA . SER A 1 308 ? 22.703 29.234 20.875 1 70.62 308 SER A CA 1
ATOM 2366 C C . SER A 1 308 ? 21.906 29.828 19.719 1 70.62 308 SER A C 1
ATOM 2368 O O . SER A 1 308 ? 22.375 30.734 19.031 1 70.62 308 SER A O 1
ATOM 2370 N N . ASN A 1 309 ? 20.797 29.25 19.562 1 75.81 309 ASN A N 1
ATOM 2371 C CA . ASN A 1 309 ? 20 29.641 18.406 1 75.81 309 ASN A CA 1
ATOM 2372 C C . ASN A 1 309 ? 18.516 29.625 18.719 1 75.81 309 ASN A C 1
ATOM 2374 O O . ASN A 1 309 ? 17.875 28.578 18.641 1 75.81 309 ASN A O 1
ATOM 2378 N N . ALA A 1 310 ? 18 30.781 18.969 1 73.25 310 ALA A N 1
ATOM 2379 C CA . ALA A 1 310 ? 16.578 30.906 19.328 1 73.25 310 ALA A CA 1
ATOM 2380 C C . ALA A 1 310 ? 15.688 30.469 18.172 1 73.25 310 ALA A C 1
ATOM 2382 O O . ALA A 1 310 ? 14.555 30.047 18.375 1 73.25 310 ALA A O 1
ATOM 2383 N N . HIS A 1 311 ? 16.219 30.547 16.969 1 81.81 311 HIS A N 1
ATOM 2384 C CA . HIS A 1 311 ? 15.477 30.188 15.773 1 81.81 311 HIS A CA 1
ATOM 2385 C C . HIS A 1 311 ? 15.969 28.859 15.203 1 81.81 311 HIS A C 1
ATOM 2387 O O . HIS A 1 311 ? 16.156 28.734 13.992 1 81.81 311 HIS A O 1
ATOM 2393 N N . HIS A 1 312 ? 16.172 27.984 16.078 1 87.31 312 HIS A N 1
ATOM 2394 C CA . HIS A 1 312 ? 16.703 26.688 15.68 1 87.31 312 HIS A CA 1
ATOM 2395 C C . HIS A 1 312 ? 15.852 26.062 14.578 1 87.31 312 HIS A C 1
ATOM 2397 O O . HIS A 1 312 ? 14.617 26.094 14.641 1 87.31 312 HIS A O 1
ATOM 2403 N N . PRO A 1 313 ? 16.422 25.406 13.594 1 88.88 313 PRO A N 1
ATOM 2404 C CA . PRO A 1 313 ? 15.742 24.875 12.406 1 88.88 313 PRO A CA 1
ATOM 2405 C C . PRO A 1 313 ? 14.766 23.75 12.75 1 88.88 313 PRO A C 1
ATOM 2407 O O . PRO A 1 313 ? 13.867 23.453 11.961 1 88.88 313 PRO A O 1
ATOM 2410 N N . ARG A 1 314 ? 14.852 23.156 13.898 1 92.31 314 ARG A N 1
ATOM 2411 C CA . ARG A 1 314 ? 13.992 22.031 14.273 1 92.31 314 ARG A CA 1
ATOM 2412 C C . ARG A 1 314 ? 12.523 22.453 14.273 1 92.31 314 ARG A C 1
ATOM 2414 O O . ARG A 1 314 ? 11.633 21.609 14.117 1 92.31 314 ARG A O 1
ATOM 2421 N N . PHE A 1 315 ? 12.258 23.75 14.469 1 92 315 PHE A N 1
ATOM 2422 C CA . PHE A 1 315 ? 10.883 24.203 14.672 1 92 315 PHE A CA 1
ATOM 2423 C C . PHE A 1 315 ? 10.273 24.703 13.367 1 92 315 PHE A C 1
ATOM 2425 O O . PHE A 1 315 ? 9.117 25.125 13.336 1 92 315 PHE A O 1
ATOM 2432 N N . PHE A 1 316 ? 11.078 24.641 12.289 1 94 316 PHE A N 1
ATOM 2433 C CA . PHE A 1 316 ? 10.641 25.25 11.039 1 94 316 PHE A CA 1
ATOM 2434 C C . PHE A 1 316 ? 10.844 24.297 9.867 1 94 316 PHE A C 1
ATOM 2436 O O . PHE A 1 316 ? 11.633 23.359 9.953 1 94 316 PHE A O 1
ATOM 2443 N N . PRO A 1 317 ? 10.109 24.453 8.789 1 95.38 317 PRO A N 1
ATOM 2444 C CA . PRO A 1 317 ? 10.305 23.656 7.582 1 95.38 317 PRO A CA 1
ATOM 2445 C C . PRO A 1 317 ? 11.688 23.828 6.969 1 95.38 317 PRO A C 1
ATOM 2447 O O . PRO A 1 317 ? 12.344 24.844 7.211 1 95.38 317 PRO A O 1
ATOM 2450 N N . PHE A 1 318 ? 12.016 22.938 6.152 1 94.31 318 PHE A N 1
ATOM 2451 C CA . PHE A 1 318 ? 13.359 22.812 5.598 1 94.31 318 PHE A CA 1
ATOM 2452 C C . PHE A 1 318 ? 13.633 23.906 4.578 1 94.31 318 PHE A C 1
ATOM 2454 O O . PHE A 1 318 ? 14.727 24.469 4.535 1 94.31 318 PHE A O 1
ATOM 2461 N N . PRO A 1 319 ? 12.688 24.312 3.682 1 94.38 319 PRO A N 1
ATOM 2462 C CA . PRO A 1 319 ? 12.992 25.344 2.682 1 94.38 319 PRO A CA 1
ATOM 2463 C C . PRO A 1 319 ? 13.289 26.703 3.307 1 94.38 319 PRO A C 1
ATOM 2465 O O . PRO A 1 319 ? 12.562 27.156 4.191 1 94.38 319 PRO A O 1
ATOM 2468 N N . THR A 1 320 ? 14.344 27.375 2.818 1 94.69 320 THR A N 1
ATOM 2469 C CA . THR A 1 320 ? 14.742 28.656 3.377 1 94.69 320 THR A CA 1
ATOM 2470 C C . THR A 1 320 ? 15.047 29.656 2.264 1 94.69 320 THR A C 1
ATOM 2472 O O . THR A 1 320 ? 15.742 30.641 2.484 1 94.69 320 THR A O 1
ATOM 2475 N N . SER A 1 321 ? 14.602 29.312 1.082 1 94.94 321 SER A N 1
ATOM 2476 C CA . SER A 1 321 ? 14.789 30.219 -0.04 1 94.94 321 SER A CA 1
ATOM 2477 C C . SER A 1 321 ? 13.664 30.094 -1.059 1 94.94 321 SER A C 1
ATOM 2479 O O . SER A 1 321 ? 12.922 29.094 -1.044 1 94.94 321 SER A O 1
ATOM 2481 N N . PHE A 1 322 ? 13.508 31.109 -1.854 1 92.06 322 PHE A N 1
ATOM 2482 C CA . PHE A 1 322 ? 12.531 31.078 -2.941 1 92.06 322 PHE A CA 1
ATOM 2483 C C . PHE A 1 322 ? 13.023 31.906 -4.125 1 92.06 322 PHE A C 1
ATOM 2485 O O . PHE A 1 322 ? 14.055 32.562 -4.035 1 92.06 322 PHE A O 1
ATOM 2492 N N . ASN A 1 323 ? 12.391 31.844 -5.273 1 82.88 323 ASN A N 1
ATOM 2493 C CA . ASN A 1 323 ? 12.617 32.625 -6.488 1 82.88 323 ASN A CA 1
ATOM 2494 C C . ASN A 1 323 ? 13.922 32.219 -7.176 1 82.88 323 ASN A C 1
ATOM 2496 O O . ASN A 1 323 ? 14.703 31.453 -6.629 1 82.88 323 ASN A O 1
ATOM 2500 N N . GLU A 1 324 ? 14.047 32.594 -8.406 1 75.5 324 GLU A N 1
ATOM 2501 C CA . GLU A 1 324 ? 15.273 32.625 -9.203 1 75.5 324 GLU A CA 1
ATOM 2502 C C . GLU A 1 324 ? 15.539 34.031 -9.75 1 75.5 324 GLU A C 1
ATOM 2504 O O . GLU A 1 324 ? 14.852 34.469 -10.672 1 75.5 324 GLU A O 1
ATOM 2509 N N . PRO A 1 325 ? 16.594 34.75 -9.297 1 81.06 325 PRO A N 1
ATOM 2510 C CA . PRO A 1 325 ? 17.656 34.25 -8.406 1 81.06 325 PRO A CA 1
ATOM 2511 C C . PRO A 1 325 ? 17.156 34 -6.98 1 81.06 325 PRO A C 1
ATOM 2513 O O . PRO A 1 325 ? 16.203 34.656 -6.539 1 81.06 325 PRO A O 1
ATOM 2516 N N . ARG A 1 326 ? 17.812 33.312 -6.297 1 87.81 326 ARG A N 1
ATOM 2517 C CA . ARG A 1 326 ? 17.359 32.812 -5 1 87.81 326 ARG A CA 1
ATOM 2518 C C . ARG A 1 326 ? 17.375 33.906 -3.951 1 87.81 326 ARG A C 1
ATOM 2520 O O . ARG A 1 326 ? 18.359 34.656 -3.826 1 87.81 326 ARG A O 1
ATOM 2527 N N . VAL A 1 327 ? 16.266 34.156 -3.326 1 93.81 327 VAL A N 1
ATOM 2528 C CA . VAL A 1 327 ? 16.125 35 -2.143 1 93.81 327 VAL A CA 1
ATOM 2529 C C . VAL A 1 327 ? 16.094 34.125 -0.889 1 93.81 327 VAL A C 1
ATOM 2531 O O . VAL A 1 327 ? 15.203 33.281 -0.721 1 93.81 327 VAL A O 1
ATOM 2534 N N . HIS A 1 328 ? 17.047 34.375 -0.051 1 95.88 328 HIS A N 1
ATOM 2535 C CA . HIS A 1 328 ? 17.125 33.594 1.182 1 95.88 328 HIS A CA 1
ATOM 2536 C C . HIS A 1 328 ? 16.359 34.281 2.314 1 95.88 328 HIS A C 1
ATOM 2538 O O . HIS A 1 328 ? 16.219 35.5 2.32 1 95.88 328 HIS A O 1
ATOM 2544 N N . PHE A 1 329 ? 15.852 33.438 3.227 1 95.75 329 PHE A N 1
ATOM 2545 C CA . PHE A 1 329 ? 15.164 33.969 4.395 1 95.75 329 PHE A CA 1
ATOM 2546 C C . PHE A 1 329 ? 15.438 33.125 5.625 1 95.75 329 PHE A C 1
ATOM 2548 O O . PHE A 1 329 ? 15.93 32 5.512 1 95.75 329 PHE A O 1
ATOM 2555 N N . LYS A 1 330 ? 15.242 33.688 6.762 1 94 330 LYS A N 1
ATOM 2556 C CA . LYS A 1 330 ? 15.266 32.969 8.039 1 94 330 LYS A CA 1
ATOM 2557 C C . LYS A 1 330 ? 13.898 33.031 8.719 1 94 330 LYS A C 1
ATOM 2559 O O . LYS A 1 330 ? 13.211 34.062 8.672 1 94 330 LYS A O 1
ATOM 2564 N N . TYR A 1 331 ? 13.508 31.938 9.227 1 94.56 331 TYR A N 1
ATOM 2565 C CA . TYR A 1 331 ? 12.25 31.891 9.961 1 94.56 331 TYR A CA 1
ATOM 2566 C C . TYR A 1 331 ? 12.375 32.625 11.297 1 94.56 331 TYR A C 1
ATOM 2568 O O . TYR A 1 331 ? 13.398 32.531 11.961 1 94.56 331 TYR A O 1
ATOM 2576 N N . LEU A 1 332 ? 11.289 33.281 11.641 1 92.69 332 LEU A N 1
ATOM 2577 C CA . LEU A 1 332 ? 11.266 34 12.914 1 92.69 332 LEU A CA 1
ATOM 2578 C C . LEU A 1 332 ? 10.383 33.25 13.922 1 92.69 332 LEU A C 1
ATOM 2580 O O . LEU A 1 332 ? 10.797 33 15.055 1 92.69 332 LEU A O 1
ATOM 2584 N N . GLU A 1 333 ? 9.227 32.969 13.547 1 91.5 333 GLU A N 1
ATOM 2585 C CA . GLU A 1 333 ? 8.289 32.312 14.438 1 91.5 333 GLU A CA 1
ATOM 2586 C C . GLU A 1 333 ? 7.121 31.703 13.664 1 91.5 333 GLU A C 1
ATOM 2588 O O . GLU A 1 333 ? 6.773 32.188 12.578 1 91.5 333 GLU A O 1
ATOM 2593 N N . PRO A 1 334 ? 6.562 30.625 14.266 1 92.88 334 PRO A N 1
ATOM 2594 C CA . PRO A 1 334 ? 5.27 30.188 13.734 1 92.88 334 PRO A CA 1
ATOM 2595 C C . PRO A 1 334 ? 4.141 31.156 14.055 1 92.88 334 PRO A C 1
ATOM 2597 O O . PRO A 1 334 ? 4.109 31.734 15.148 1 92.88 334 PRO A O 1
ATOM 2600 N N . LEU A 1 335 ? 3.227 31.266 13.188 1 90.5 335 LEU A N 1
ATOM 2601 C CA . LEU A 1 335 ? 2.148 32.219 13.406 1 90.5 335 LEU A CA 1
ATOM 2602 C C . LEU A 1 335 ? 1.047 31.625 14.273 1 90.5 335 LEU A C 1
ATOM 2604 O O . LEU A 1 335 ? 0.195 32.344 14.797 1 90.5 335 LEU A O 1
ATOM 2608 N N . LYS A 1 336 ? 1.013 30.281 14.344 1 85 336 LYS A N 1
ATOM 2609 C CA . LYS A 1 336 ? 0.224 29.547 15.344 1 85 336 LYS A CA 1
ATOM 2610 C C . LYS A 1 336 ? 1.115 28.688 16.219 1 85 336 LYS A C 1
ATOM 2612 O O . LYS A 1 336 ? 1.104 27.453 16.094 1 85 336 LYS A O 1
ATOM 2617 N N . PRO A 1 337 ? 1.764 29.203 17.172 1 76.25 337 PRO A N 1
ATOM 2618 C CA . PRO A 1 337 ? 2.859 28.516 17.859 1 76.25 337 PRO A CA 1
ATOM 2619 C C . PRO A 1 337 ? 2.387 27.328 18.688 1 76.25 337 PRO A C 1
ATOM 2621 O O . PRO A 1 337 ? 3.146 26.375 18.891 1 76.25 337 PRO A O 1
ATOM 2624 N N . LEU A 1 338 ? 1.297 27.266 19.172 1 75.25 338 LEU A N 1
ATOM 2625 C CA . LEU A 1 338 ? 0.857 26.172 20.031 1 75.25 338 LEU A CA 1
ATOM 2626 C C . LEU A 1 338 ? 0.144 25.094 19.203 1 75.25 338 LEU A C 1
ATOM 2628 O O . LEU A 1 338 ? -0.224 24.047 19.734 1 75.25 338 LEU A O 1
ATOM 2632 N N . ASP A 1 339 ? 0.038 25.328 18 1 82.62 339 ASP A N 1
ATOM 2633 C CA . ASP A 1 339 ? -0.665 24.391 17.141 1 82.62 339 ASP A CA 1
ATOM 2634 C C . ASP A 1 339 ? 0.319 23.5 16.391 1 82.62 339 ASP A C 1
ATOM 2636 O O . ASP A 1 339 ? 1.053 23.984 15.523 1 82.62 339 ASP A O 1
ATOM 2640 N N . PRO A 1 340 ? 0.255 22.219 16.734 1 83.06 340 PRO A N 1
ATOM 2641 C CA . PRO A 1 340 ? 1.186 21.328 16.062 1 83.06 340 PRO A CA 1
ATOM 2642 C C . PRO A 1 340 ? 0.922 21.234 14.555 1 83.06 340 PRO A C 1
ATOM 2644 O O . PRO A 1 340 ? 1.771 20.75 13.805 1 83.06 340 PRO A O 1
ATOM 2647 N N . ASP A 1 341 ? -0.187 21.719 14.125 1 85.12 341 ASP A N 1
ATOM 2648 C CA . ASP A 1 341 ? -0.528 21.609 12.711 1 85.12 341 ASP A CA 1
ATOM 2649 C C . ASP A 1 341 ? -0.204 22.906 11.969 1 85.12 341 ASP A C 1
ATOM 2651 O O . ASP A 1 341 ? -0.608 23.094 10.812 1 85.12 341 ASP A O 1
ATOM 2655 N N . CYS A 1 342 ? 0.579 23.75 12.594 1 86.75 342 CYS A N 1
ATOM 2656 C CA . CYS A 1 342 ? 0.901 25.047 12 1 86.75 342 CYS A CA 1
ATOM 2657 C C . CYS A 1 342 ? 1.688 24.875 10.711 1 86.75 342 CYS A C 1
ATOM 2659 O O . CYS A 1 342 ? 2.693 24.156 10.68 1 86.75 342 CYS A O 1
ATOM 2661 N N . VAL A 1 343 ? 1.299 25.547 9.695 1 93.88 343 VAL A N 1
ATOM 2662 C CA . VAL A 1 343 ? 1.969 25.469 8.406 1 93.88 343 VAL A CA 1
ATOM 2663 C C . VAL A 1 343 ? 2.254 26.859 7.875 1 93.88 343 VAL A C 1
ATOM 2665 O O . VAL A 1 343 ? 2.498 27.047 6.68 1 93.88 343 VAL A O 1
ATOM 2668 N N . THR A 1 344 ? 2.098 27.891 8.672 1 95.69 344 THR A N 1
ATOM 2669 C CA . THR A 1 344 ? 2.32 29.297 8.32 1 95.69 344 THR A CA 1
ATOM 2670 C C . THR A 1 344 ? 3.346 29.922 9.258 1 95.69 344 THR A C 1
ATOM 2672 O O . THR A 1 344 ? 3.195 29.875 10.477 1 95.69 344 THR A O 1
ATOM 2675 N N . PHE A 1 345 ? 4.332 30.641 8.656 1 96.25 345 PHE A N 1
ATOM 2676 C CA . PHE A 1 345 ? 5.469 31.109 9.445 1 96.25 345 PHE A CA 1
ATOM 2677 C C . PHE A 1 345 ? 5.836 32.531 9.062 1 96.25 345 PHE A C 1
ATOM 2679 O O . PHE A 1 345 ? 5.789 32.906 7.891 1 96.25 345 PHE A O 1
ATOM 2686 N N . LEU A 1 346 ? 6.16 33.281 10.102 1 96 346 LEU A N 1
ATOM 2687 C CA . LEU A 1 346 ? 6.793 34.594 9.867 1 96 346 LEU A CA 1
ATOM 2688 C C . LEU A 1 346 ? 8.281 34.406 9.586 1 96 346 LEU A C 1
ATOM 2690 O O . LEU A 1 346 ? 8.961 33.625 10.25 1 96 346 LEU A O 1
ATOM 2694 N N . ALA A 1 347 ? 8.758 35.094 8.547 1 96.44 347 ALA A N 1
ATOM 2695 C CA . ALA A 1 347 ? 10.172 35.031 8.172 1 96.44 347 ALA A CA 1
ATOM 2696 C C . ALA A 1 347 ? 10.703 36.375 7.766 1 96.44 347 ALA A C 1
ATOM 2698 O O . ALA A 1 347 ? 9.945 37.344 7.656 1 96.44 347 ALA A O 1
ATOM 2699 N N . GLU A 1 348 ? 12.008 36.469 7.707 1 96.19 348 GLU A N 1
ATOM 2700 C CA . GLU A 1 348 ? 12.703 37.656 7.262 1 96.19 348 GLU A CA 1
ATOM 2701 C C . GLU A 1 348 ? 13.719 37.344 6.176 1 96.19 348 GLU A C 1
ATOM 2703 O O . GLU A 1 348 ? 14.523 36.438 6.32 1 96.19 348 GLU A O 1
ATOM 2708 N N . THR A 1 349 ? 13.656 38.094 5.082 1 95.56 349 THR A N 1
ATOM 2709 C CA . THR A 1 349 ? 14.602 37.875 3.994 1 95.56 349 THR A CA 1
ATOM 2710 C C . THR A 1 349 ? 16.016 38.312 4.398 1 95.56 349 THR A C 1
ATOM 2712 O O . THR A 1 349 ? 16.172 39.156 5.281 1 95.56 349 THR A O 1
ATOM 2715 N N . ILE A 1 350 ? 16.891 37.719 3.855 1 93.44 350 ILE A N 1
ATOM 2716 C CA . ILE A 1 350 ? 18.312 38 4.07 1 93.44 350 ILE A CA 1
ATOM 2717 C C . ILE A 1 350 ? 18.953 38.438 2.752 1 93.44 350 ILE A C 1
ATOM 2719 O O . ILE A 1 350 ? 18.859 37.719 1.75 1 93.44 350 ILE A O 1
ATOM 2723 N N . PRO A 1 351 ? 19.656 39.562 2.682 1 89.31 351 PRO A N 1
ATOM 2724 C CA . PRO A 1 351 ? 20 40.438 3.818 1 89.31 351 PRO A CA 1
ATOM 2725 C C . PRO A 1 351 ? 19 41.562 4.023 1 89.31 351 PRO A C 1
ATOM 2727 O O . PRO A 1 351 ? 19.141 42.344 4.961 1 89.31 351 PRO A O 1
ATOM 2730 N N . ASP A 1 352 ? 18.016 41.75 3.227 1 90.25 352 ASP A N 1
ATOM 2731 C CA . ASP A 1 352 ? 17.141 42.906 3.16 1 90.25 352 ASP A CA 1
ATOM 2732 C C . ASP A 1 352 ? 16.297 43.031 4.426 1 90.25 352 ASP A C 1
ATOM 2734 O O . ASP A 1 352 ? 15.719 44.094 4.688 1 90.25 352 ASP A O 1
ATOM 2738 N N . LYS A 1 353 ? 16.109 42 5.227 1 93 353 LYS A N 1
ATOM 2739 C CA . LYS A 1 353 ? 15.383 41.969 6.488 1 93 353 LYS A CA 1
ATOM 2740 C C . LYS A 1 353 ? 13.922 42.375 6.277 1 93 353 LYS A C 1
ATOM 2742 O O . LYS A 1 353 ? 13.336 43.062 7.109 1 93 353 LYS A O 1
ATOM 2747 N N . THR A 1 354 ? 13.445 42.094 5.125 1 95.06 354 THR A N 1
ATOM 2748 C CA . THR A 1 354 ? 12.023 42.312 4.852 1 95.06 354 THR A CA 1
ATOM 2749 C C . THR A 1 354 ? 11.195 41.156 5.426 1 95.06 354 THR A C 1
ATOM 2751 O O . THR A 1 354 ? 11.516 40 5.223 1 95.06 354 THR A O 1
ATOM 2754 N N . LYS A 1 355 ? 10.141 41.562 6.133 1 96.69 355 LYS A N 1
ATOM 2755 C CA . LYS A 1 355 ? 9.273 40.562 6.719 1 96.69 355 LYS A CA 1
ATOM 2756 C C . LYS A 1 355 ? 8.375 39.906 5.66 1 96.69 355 LYS A C 1
ATOM 2758 O O . LYS A 1 355 ? 7.801 40.625 4.828 1 96.69 355 LYS A O 1
ATOM 2763 N N . VAL A 1 356 ? 8.312 38.594 5.68 1 97.12 356 VAL A N 1
ATOM 2764 C CA . VAL A 1 356 ? 7.453 37.844 4.77 1 97.12 356 VAL A CA 1
ATOM 2765 C C . VAL A 1 356 ? 6.762 36.719 5.527 1 97.12 356 VAL A C 1
ATOM 2767 O O . VAL A 1 356 ? 7.156 36.375 6.645 1 97.12 356 VAL A O 1
ATOM 2770 N N . VAL A 1 357 ? 5.688 36.188 4.996 1 97.69 357 VAL A N 1
ATOM 2771 C CA . VAL A 1 357 ? 4.988 35.031 5.508 1 97.69 357 VAL A CA 1
ATOM 2772 C C . VAL A 1 357 ? 5.203 33.844 4.566 1 97.69 357 VAL A C 1
ATOM 2774 O O . VAL A 1 357 ? 4.992 33.969 3.355 1 97.69 357 VAL A O 1
ATOM 2777 N N . VAL A 1 358 ? 5.719 32.75 5.09 1 97.75 358 VAL A N 1
ATOM 2778 C CA . VAL A 1 358 ? 5.895 31.516 4.352 1 97.75 358 VAL A CA 1
ATOM 2779 C C . VAL A 1 358 ? 4.824 30.5 4.773 1 97.75 358 VAL A C 1
ATOM 2781 O O . VAL A 1 358 ? 4.734 30.141 5.949 1 97.75 358 VAL A O 1
ATOM 2784 N N . LYS A 1 359 ? 4.051 30.094 3.822 1 97.25 359 LYS A N 1
ATOM 2785 C CA . LYS A 1 359 ? 2.951 29.156 4.078 1 97.25 359 LYS A CA 1
ATOM 2786 C C . LYS A 1 359 ? 3.062 27.922 3.203 1 97.25 359 LYS A C 1
ATOM 2788 O O . LYS A 1 359 ? 3.463 28 2.039 1 97.25 359 LYS A O 1
ATOM 2793 N N . PHE A 1 360 ? 2.781 26.781 3.797 1 97.12 360 PHE A N 1
ATOM 2794 C CA . PHE A 1 360 ? 2.678 25.531 3.051 1 97.12 360 PHE A CA 1
ATOM 2795 C C . PHE A 1 360 ? 1.229 25.062 2.984 1 97.12 360 PHE A C 1
ATOM 2797 O O . PHE A 1 360 ? 0.494 25.156 3.969 1 97.12 360 PHE A O 1
ATOM 2804 N N . ALA A 1 361 ? 0.797 24.656 1.769 1 95.81 361 ALA A N 1
ATOM 2805 C CA . ALA A 1 361 ? -0.607 24.312 1.558 1 95.81 361 ALA A CA 1
ATOM 2806 C C . ALA A 1 361 ? -0.748 23.188 0.536 1 95.81 361 ALA A C 1
ATOM 2808 O O . ALA A 1 361 ? 0.168 22.938 -0.252 1 95.81 361 ALA A O 1
ATOM 2809 N N . GLN A 1 362 ? -1.839 22.5 0.649 1 93.56 362 GLN A N 1
ATOM 2810 C CA . GLN A 1 362 ? -2.164 21.5 -0.354 1 93.56 362 GLN A CA 1
ATOM 2811 C C . GLN A 1 362 ? -2.891 22.109 -1.543 1 93.56 362 GLN A C 1
ATOM 2813 O O . GLN A 1 362 ? -2.676 21.719 -2.689 1 93.56 362 GLN A O 1
ATOM 2818 N N . THR A 1 363 ? -3.811 22.969 -1.28 1 94.25 363 THR A N 1
ATOM 2819 C CA . THR A 1 363 ? -4.527 23.766 -2.268 1 94.25 363 THR A CA 1
ATOM 2820 C C . THR A 1 363 ? -4.332 25.25 -2 1 94.25 363 THR A C 1
ATOM 2822 O O . THR A 1 363 ? -4.156 25.672 -0.852 1 94.25 363 THR A O 1
ATOM 2825 N N . TYR A 1 364 ? -4.359 25.984 -3.109 1 97.19 364 TYR A N 1
ATOM 2826 C CA . TYR A 1 364 ? -4.168 27.422 -2.955 1 97.19 364 TYR A CA 1
ATOM 2827 C C . TYR A 1 364 ? -4.691 28.172 -4.172 1 97.19 364 TYR A C 1
ATOM 2829 O O . TYR A 1 364 ? -4.367 27.828 -5.309 1 97.19 364 TYR A O 1
ATOM 2837 N N . GLY A 1 365 ? -5.449 29.234 -3.941 1 97.88 365 GLY A N 1
ATOM 2838 C CA . GLY A 1 365 ? -5.984 30.047 -5.02 1 97.88 365 GLY A CA 1
ATOM 2839 C C . GLY A 1 365 ? -5.051 31.172 -5.441 1 97.88 365 GLY A C 1
ATOM 2840 O O . GLY A 1 365 ? -5.332 32.344 -5.199 1 97.88 365 GLY A O 1
ATOM 2841 N N . VAL A 1 366 ? -4.09 30.781 -6.191 1 97.81 366 VAL A N 1
ATOM 2842 C CA . VAL A 1 366 ? -3.049 31.719 -6.59 1 97.81 366 VAL A CA 1
ATOM 2843 C C . VAL A 1 366 ? -3.656 32.844 -7.445 1 97.81 366 VAL A C 1
ATOM 2845 O O . VAL A 1 366 ? -3.32 34 -7.277 1 97.81 366 VAL A O 1
ATOM 2848 N N . GLU A 1 367 ? -4.516 32.531 -8.336 1 98.06 367 GLU A N 1
ATOM 2849 C CA . GLU A 1 367 ? -5.168 33.531 -9.195 1 98.06 367 GLU A CA 1
ATOM 2850 C C . GLU A 1 367 ? -5.988 34.5 -8.383 1 98.06 367 GLU A C 1
ATOM 2852 O O . GLU A 1 367 ? -5.93 35.719 -8.617 1 98.06 367 GLU A O 1
ATOM 2857 N N . ALA A 1 368 ? -6.707 33.969 -7.473 1 98.62 368 ALA A N 1
ATOM 2858 C CA . ALA A 1 368 ? -7.523 34.812 -6.602 1 98.62 368 ALA A CA 1
ATOM 2859 C C . ALA A 1 368 ? -6.652 35.75 -5.766 1 98.62 368 ALA A C 1
ATOM 2861 O O . ALA A 1 368 ? -6.965 36.938 -5.613 1 98.62 368 ALA A O 1
ATOM 2862 N N . HIS A 1 369 ? -5.629 35.188 -5.223 1 98.69 369 HIS A N 1
ATOM 2863 C CA . HIS A 1 369 ? -4.711 35.969 -4.395 1 98.69 369 HIS A CA 1
ATOM 2864 C C . HIS A 1 369 ? -4.098 37.125 -5.188 1 98.69 369 HIS A C 1
ATOM 2866 O O . HIS A 1 369 ? -4.102 38.25 -4.73 1 98.69 369 HIS A O 1
ATOM 2872 N N . ARG A 1 370 ? -3.586 36.875 -6.328 1 98.38 370 ARG A N 1
ATOM 2873 C CA . ARG A 1 370 ? -2.945 37.875 -7.164 1 98.38 370 ARG A CA 1
ATOM 2874 C C . ARG A 1 370 ? -3.939 38.969 -7.578 1 98.38 370 ARG A C 1
ATOM 2876 O O . ARG A 1 370 ? -3.607 40.125 -7.594 1 98.38 370 ARG A O 1
ATOM 2883 N N . LEU A 1 371 ? -5.078 38.5 -7.934 1 98.44 371 LEU A N 1
ATOM 2884 C CA . LEU A 1 371 ? -6.121 39.438 -8.359 1 98.44 371 LEU A CA 1
ATOM 2885 C C . LEU A 1 371 ? -6.445 40.406 -7.242 1 98.44 371 LEU A C 1
ATOM 2887 O O . LEU A 1 371 ? -6.512 41.625 -7.484 1 98.44 371 LEU A O 1
ATOM 2891 N N . LEU A 1 372 ? -6.645 39.969 -6.035 1 98.56 372 LEU A N 1
ATOM 2892 C CA . LEU A 1 372 ? -6.992 40.844 -4.922 1 98.56 372 LEU A CA 1
ATOM 2893 C C . LEU A 1 372 ? -5.793 41.688 -4.516 1 98.56 372 LEU A C 1
ATOM 2895 O O . LEU A 1 372 ? -5.957 42.844 -4.082 1 98.56 372 LEU A O 1
ATOM 2899 N N . ALA A 1 373 ? -4.629 41.125 -4.59 1 98.25 373 ALA A N 1
ATOM 2900 C CA . ALA A 1 373 ? -3.424 41.875 -4.277 1 98.25 373 ALA A CA 1
ATOM 2901 C C . ALA A 1 373 ? -3.287 43.094 -5.195 1 98.25 373 ALA A C 1
ATOM 2903 O O . ALA A 1 373 ? -2.84 44.156 -4.766 1 98.25 373 ALA A O 1
ATOM 2904 N N . GLN A 1 374 ? -3.617 42.969 -6.402 1 97.75 374 GLN A N 1
ATOM 2905 C CA . GLN A 1 374 ? -3.568 44.062 -7.371 1 97.75 374 GLN A CA 1
ATOM 2906 C C . GLN A 1 374 ? -4.48 45.219 -6.949 1 97.75 374 GLN A C 1
ATOM 2908 O O . GLN A 1 374 ? -4.25 46.375 -7.324 1 97.75 374 GLN A O 1
ATOM 2913 N N . HIS A 1 375 ? -5.469 44.938 -6.203 1 97.25 375 HIS A N 1
ATOM 2914 C CA . HIS A 1 375 ? -6.434 45.938 -5.777 1 97.25 375 HIS A CA 1
ATOM 2915 C C . HIS A 1 375 ? -6.219 46.344 -4.32 1 97.25 375 HIS A C 1
ATOM 2917 O O . HIS A 1 375 ? -7.113 46.906 -3.684 1 97.25 375 HIS A O 1
ATOM 2923 N N . ASN A 1 376 ? -5.113 45.938 -3.75 1 95.81 376 ASN A N 1
ATOM 2924 C CA . ASN A 1 376 ? -4.734 46.25 -2.375 1 95.81 376 ASN A CA 1
ATOM 2925 C C . ASN A 1 376 ? -5.73 45.656 -1.377 1 95.81 376 ASN A C 1
ATOM 2927 O O . ASN A 1 376 ? -6.039 46.281 -0.362 1 95.81 376 ASN A O 1
ATOM 2931 N N . LEU A 1 377 ? -6.262 44.469 -1.732 1 98 377 LEU A N 1
ATOM 2932 C CA . LEU A 1 377 ? -7.207 43.781 -0.853 1 98 377 LEU A CA 1
ATOM 2933 C C . LEU A 1 377 ? -6.609 42.5 -0.314 1 98 377 LEU A C 1
ATOM 2935 O O . LEU A 1 377 ? -7.281 41.75 0.398 1 98 377 LEU A O 1
ATOM 2939 N N . ALA A 1 378 ? -5.441 42.156 -0.665 1 98.12 378 ALA A N 1
ATOM 2940 C CA . ALA A 1 378 ? -4.594 41.062 -0.162 1 98.12 378 ALA A CA 1
ATOM 2941 C C . ALA A 1 378 ? -3.125 41.5 -0.154 1 98.12 378 ALA A C 1
ATOM 2943 O O . ALA A 1 378 ? -2.736 42.438 -0.841 1 98.12 378 ALA A O 1
ATOM 2944 N N . PRO A 1 379 ? -2.34 40.875 0.667 1 97.44 379 PRO A N 1
ATOM 2945 C CA . PRO A 1 379 ? -0.91 41.188 0.574 1 97.44 379 PRO A CA 1
ATOM 2946 C C . PRO A 1 379 ? -0.302 40.75 -0.759 1 97.44 379 PRO A C 1
ATOM 2948 O O . PRO A 1 379 ? -0.783 39.812 -1.38 1 97.44 379 PRO A O 1
ATOM 2951 N N . PRO A 1 380 ? 0.774 41.438 -1.169 1 97.44 380 PRO A N 1
ATOM 2952 C CA . PRO A 1 380 ? 1.465 40.969 -2.381 1 97.44 380 PRO A CA 1
ATOM 2953 C C . PRO A 1 380 ? 1.947 39.531 -2.285 1 97.44 380 PRO A C 1
ATOM 2955 O O . PRO A 1 380 ? 2.494 39.125 -1.256 1 97.44 380 PRO A O 1
ATOM 2958 N N . LEU A 1 381 ? 1.645 38.781 -3.295 1 97.81 381 LEU A N 1
ATOM 2959 C CA . LEU A 1 381 ? 2.168 37.406 -3.422 1 97.81 381 LEU A CA 1
ATOM 2960 C C . LEU A 1 381 ? 3.568 37.438 -4.023 1 97.81 381 LEU A C 1
ATOM 2962 O O . LEU A 1 381 ? 3.744 37.812 -5.188 1 97.81 381 LEU A O 1
ATOM 2966 N N . LEU A 1 382 ? 4.535 37 -3.295 1 96.56 382 LEU A N 1
ATOM 2967 C CA . LEU A 1 382 ? 5.93 37.125 -3.703 1 96.56 382 LEU A CA 1
ATOM 2968 C C . LEU A 1 382 ? 6.383 35.844 -4.426 1 96.56 382 LEU A C 1
ATOM 2970 O O . LEU A 1 382 ? 7.266 35.906 -5.285 1 96.56 382 LEU A O 1
ATOM 2974 N N . TYR A 1 383 ? 5.863 34.75 -4.059 1 96.31 383 TYR A N 1
ATOM 2975 C CA . TYR A 1 383 ? 6.332 33.469 -4.609 1 96.31 383 TYR A CA 1
ATOM 2976 C C . TYR A 1 383 ? 5.273 32.375 -4.461 1 96.31 383 TYR A C 1
ATOM 2978 O O . TYR A 1 383 ? 4.508 32.375 -3.494 1 96.31 383 TYR A O 1
ATOM 2986 N N . PHE A 1 384 ? 5.184 31.547 -5.41 1 96.62 384 PHE A N 1
ATOM 2987 C CA . PHE A 1 384 ? 4.34 30.359 -5.422 1 96.62 384 PHE A CA 1
ATOM 2988 C C . PHE A 1 384 ? 5.02 29.219 -6.176 1 96.62 384 PHE A C 1
ATOM 2990 O O . PHE A 1 384 ? 5.477 29.406 -7.305 1 96.62 384 PHE A O 1
ATOM 2997 N N . LYS A 1 385 ? 5.078 28 -5.516 1 95.62 385 LYS A N 1
ATOM 2998 C CA . LYS A 1 385 ? 5.734 26.875 -6.172 1 95.62 385 LYS A CA 1
ATOM 2999 C C . LYS A 1 385 ? 5.121 25.547 -5.738 1 95.62 385 LYS A C 1
ATOM 3001 O O . LYS A 1 385 ? 4.801 25.359 -4.562 1 95.62 385 LYS A O 1
ATOM 3006 N N . HIS A 1 386 ? 4.969 24.703 -6.734 1 95.19 386 HIS A N 1
ATOM 3007 C CA . HIS A 1 386 ? 4.707 23.312 -6.422 1 95.19 386 HIS A CA 1
ATOM 3008 C C . HIS A 1 386 ? 5.977 22.594 -5.973 1 95.19 386 HIS A C 1
ATOM 3010 O O . HIS A 1 386 ? 6.934 22.484 -6.742 1 95.19 386 HIS A O 1
ATOM 3016 N N . LEU A 1 387 ? 5.949 22.031 -4.793 1 95.25 387 LEU A N 1
ATOM 3017 C CA . LEU A 1 387 ? 7.168 21.469 -4.234 1 95.25 387 LEU A CA 1
ATOM 3018 C C . LEU A 1 387 ? 7.531 20.156 -4.93 1 95.25 387 LEU A C 1
ATOM 3020 O O . LEU A 1 387 ? 8.664 19.688 -4.824 1 95.25 387 LEU A O 1
ATOM 3024 N N . ASN A 1 388 ? 6.551 19.5 -5.613 1 92.69 388 ASN A N 1
ATOM 3025 C CA . ASN A 1 388 ? 6.844 18.266 -6.32 1 92.69 388 ASN A CA 1
ATOM 3026 C C . ASN A 1 388 ? 7.785 18.5 -7.5 1 92.69 388 ASN A C 1
ATOM 3028 O O . ASN A 1 388 ? 8.32 17.547 -8.07 1 92.69 388 ASN A O 1
ATOM 3032 N N . GLU A 1 389 ? 8.016 19.719 -7.867 1 90.69 389 GLU A N 1
ATOM 3033 C CA . GLU A 1 389 ? 9.023 20.062 -8.859 1 90.69 389 GLU A CA 1
ATOM 3034 C C . GLU A 1 389 ? 10.43 19.719 -8.359 1 90.69 389 GLU A C 1
ATOM 3036 O O . GLU A 1 389 ? 11.32 19.422 -9.156 1 90.69 389 GLU A O 1
ATOM 3041 N N . ASP A 1 390 ? 10.594 19.828 -7.055 1 89 390 ASP A N 1
ATOM 3042 C CA . ASP A 1 390 ? 11.867 19.453 -6.453 1 89 390 ASP A CA 1
ATOM 3043 C C . ASP A 1 390 ? 11.969 17.938 -6.301 1 89 390 ASP A C 1
ATOM 3045 O O . ASP A 1 390 ? 13.031 17.359 -6.543 1 89 390 ASP A O 1
ATOM 3049 N N . SER A 1 391 ? 10.953 17.344 -5.836 1 91.56 391 SER A N 1
ATOM 3050 C CA . SER A 1 391 ? 10.828 15.898 -5.668 1 91.56 391 SER A CA 1
ATOM 3051 C C . SER A 1 391 ? 9.375 15.453 -5.723 1 91.56 391 SER A C 1
ATOM 3053 O O . SER A 1 391 ? 8.508 16.062 -5.09 1 91.56 391 SER A O 1
ATOM 3055 N N . ALA A 1 392 ? 9.141 14.367 -6.418 1 89.56 392 ALA A N 1
ATOM 3056 C CA . ALA A 1 392 ? 7.781 13.867 -6.586 1 89.56 392 ALA A CA 1
ATOM 3057 C C . ALA A 1 392 ? 7.164 13.492 -5.242 1 89.56 392 ALA A C 1
ATOM 3059 O O . ALA A 1 392 ? 5.938 13.492 -5.094 1 89.56 392 ALA A O 1
ATOM 3060 N N . GLY A 1 393 ? 7.988 13.281 -4.309 1 94.5 393 GLY A N 1
ATOM 3061 C CA . GLY A 1 393 ? 7.539 12.812 -3.01 1 94.5 393 GLY A CA 1
ATOM 3062 C C . GLY A 1 393 ? 6.836 13.891 -2.199 1 94.5 393 GLY A C 1
ATOM 3063 O O . GLY A 1 393 ? 6.184 13.594 -1.197 1 94.5 393 GLY A O 1
ATOM 3064 N N . TYR A 1 394 ? 6.84 15.102 -2.619 1 95.81 394 TYR A N 1
ATOM 3065 C CA . TYR A 1 394 ? 6.109 16.172 -1.946 1 95.81 394 TYR A CA 1
ATOM 3066 C C . TYR A 1 394 ? 4.633 16.141 -2.322 1 95.81 394 TYR A C 1
ATOM 3068 O O . TYR A 1 394 ? 3.812 16.797 -1.676 1 95.81 394 TYR A O 1
ATOM 3076 N N . GLY A 1 395 ? 4.34 15.422 -3.334 1 93.56 395 GLY A N 1
ATOM 3077 C CA . GLY A 1 395 ? 2.947 15.344 -3.74 1 93.56 395 GLY A CA 1
ATOM 3078 C C . GLY A 1 395 ? 2.375 16.688 -4.156 1 93.56 395 GLY A C 1
ATOM 3079 O O . GLY A 1 395 ? 2.971 17.406 -4.965 1 93.56 395 GLY A O 1
ATOM 3080 N N . ASP A 1 396 ? 1.236 17.094 -3.564 1 92.69 396 ASP A N 1
ATOM 3081 C CA . ASP A 1 396 ? 0.532 18.297 -3.969 1 92.69 396 ASP A CA 1
ATOM 3082 C C . ASP A 1 396 ? 0.918 19.484 -3.082 1 92.69 396 ASP A C 1
ATOM 3084 O O . ASP A 1 396 ? 0.301 20.547 -3.152 1 92.69 396 ASP A O 1
ATOM 3088 N N . LEU A 1 397 ? 1.923 19.344 -2.279 1 95.69 397 LEU A N 1
ATOM 3089 C CA . LEU A 1 397 ? 2.334 20.406 -1.376 1 95.69 397 LEU A CA 1
ATOM 3090 C C . LEU A 1 397 ? 2.861 21.609 -2.158 1 95.69 397 LEU A C 1
ATOM 3092 O O . LEU A 1 397 ? 3.557 21.438 -3.162 1 95.69 397 LEU A O 1
ATOM 3096 N N . LYS A 1 398 ? 2.486 22.781 -1.683 1 96.38 398 LYS A N 1
ATOM 3097 C CA . LYS A 1 398 ? 2.914 24.047 -2.262 1 96.38 398 LYS A CA 1
ATOM 3098 C C . LYS A 1 398 ? 3.58 24.938 -1.212 1 96.38 398 LYS A C 1
ATOM 3100 O O . LYS A 1 398 ? 3.303 24.812 -0.018 1 96.38 398 LYS A O 1
ATOM 3105 N N . MET A 1 399 ? 4.406 25.719 -1.689 1 97.25 399 MET A N 1
ATOM 3106 C CA . MET A 1 399 ? 4.996 26.781 -0.881 1 97.25 399 MET A CA 1
ATOM 3107 C C . MET A 1 399 ? 4.543 28.156 -1.37 1 97.25 399 MET A C 1
ATOM 3109 O O . MET A 1 399 ? 4.625 28.453 -2.562 1 97.25 399 MET A O 1
ATOM 3113 N N . VAL A 1 400 ? 4.008 28.906 -0.451 1 97.62 400 VAL A N 1
ATOM 3114 C CA . VAL A 1 400 ? 3.504 30.25 -0.738 1 97.62 400 VAL A CA 1
ATOM 3115 C C . VAL A 1 400 ? 4.262 31.266 0.1 1 97.62 400 VAL A C 1
ATOM 3117 O O . VAL A 1 400 ? 4.387 31.125 1.317 1 97.62 400 VAL A O 1
ATOM 3120 N N . VAL A 1 401 ? 4.809 32.281 -0.536 1 97.94 401 VAL A N 1
ATOM 3121 C CA . VAL A 1 401 ? 5.465 33.375 0.163 1 97.94 401 VAL A CA 1
ATOM 3122 C C . VAL A 1 401 ? 4.75 34.688 -0.15 1 97.94 401 VAL A C 1
ATOM 3124 O O . VAL A 1 401 ? 4.562 35.031 -1.318 1 97.94 401 VAL A O 1
ATOM 3127 N N . MET A 1 402 ? 4.355 35.406 0.856 1 97.81 402 MET A N 1
ATOM 3128 C CA . MET A 1 402 ? 3.656 36.656 0.692 1 97.81 402 MET A CA 1
ATOM 3129 C C . MET A 1 402 ? 4.199 37.719 1.655 1 97.81 402 MET A C 1
ATOM 3131 O O . MET A 1 402 ? 4.879 37.375 2.629 1 97.81 402 MET A O 1
ATOM 3135 N N . SER A 1 403 ? 3.881 38.938 1.395 1 96.88 403 SER A N 1
ATOM 3136 C CA . SER A 1 403 ? 4.293 40 2.279 1 96.88 403 SER A CA 1
ATOM 3137 C C . SER A 1 403 ? 3.572 39.938 3.621 1 96.88 403 SER A C 1
ATOM 3139 O O . SER A 1 403 ? 2.393 39.594 3.678 1 96.88 403 SER A O 1
ATOM 3141 N N . TYR A 1 404 ? 4.293 40.281 4.59 1 96.25 404 TYR A N 1
ATOM 3142 C CA . TYR A 1 404 ? 3.695 40.344 5.918 1 96.25 404 TYR A CA 1
ATOM 3143 C C . TYR A 1 404 ? 2.797 41.562 6.047 1 96.25 404 TYR A C 1
ATOM 3145 O O . TYR A 1 404 ? 3.152 42.656 5.598 1 96.25 404 TYR A O 1
ATOM 3153 N N . VAL A 1 405 ? 1.656 41.375 6.598 1 93.44 405 VAL A N 1
ATOM 3154 C CA . VAL A 1 405 ? 0.722 42.469 6.836 1 93.44 405 VAL A CA 1
ATOM 3155 C C . VAL A 1 405 ? 0.775 42.906 8.305 1 93.44 405 VAL A C 1
ATOM 3157 O O . VAL A 1 405 ? 0.5 42.094 9.195 1 93.44 405 VAL A O 1
ATOM 3160 N N . GLU A 1 406 ? 1.17 44.125 8.484 1 89.69 406 GLU A N 1
ATOM 3161 C CA . GLU A 1 406 ? 1.128 44.688 9.836 1 89.69 406 GLU A CA 1
ATOM 3162 C C . GLU A 1 406 ? -0.296 45.062 10.234 1 89.69 406 GLU A C 1
ATOM 3164 O O . GLU A 1 406 ? -0.777 46.156 9.891 1 89.69 406 GLU A O 1
ATOM 3169 N N . GLY A 1 407 ? -0.986 44.188 10.852 1 90.69 407 GLY A N 1
ATOM 3170 C CA . GLY A 1 407 ? -2.357 44.406 11.281 1 90.69 407 GLY A CA 1
ATOM 3171 C C . GLY A 1 407 ? -2.859 43.344 12.25 1 90.69 407 GLY A C 1
ATOM 3172 O O . GLY A 1 407 ? -2.066 42.594 12.812 1 90.69 407 GLY A O 1
ATOM 3173 N N . LYS A 1 408 ? -4.117 43.531 12.578 1 91.62 408 LYS A N 1
ATOM 3174 C CA . LYS A 1 408 ? -4.793 42.562 13.43 1 91.62 408 LYS A CA 1
ATOM 3175 C C . LYS A 1 408 ? -5.965 41.906 12.703 1 91.62 408 LYS A C 1
ATOM 3177 O O . LYS A 1 408 ? -6.594 42.531 11.844 1 91.62 408 LYS A O 1
ATOM 3182 N N . THR A 1 409 ? -6.207 40.719 13.07 1 93.12 409 THR A N 1
ATOM 3183 C CA . THR A 1 409 ? -7.332 40.031 12.438 1 93.12 409 THR A CA 1
ATOM 3184 C C . THR A 1 409 ? -8.656 40.625 12.914 1 93.12 409 THR A C 1
ATOM 3186 O O . THR A 1 409 ? -8.727 41.219 13.992 1 93.12 409 THR A O 1
ATOM 3189 N N . ALA A 1 410 ? -9.672 40.375 12.156 1 93.62 410 ALA A N 1
ATOM 3190 C CA . ALA A 1 410 ? -11.008 40.812 12.523 1 93.62 410 ALA A CA 1
ATOM 3191 C C . ALA A 1 410 ? -11.469 40.156 13.82 1 93.62 410 ALA A C 1
ATOM 3193 O O . ALA A 1 410 ? -12.266 40.75 14.57 1 93.62 410 ALA A O 1
ATOM 3194 N N . THR A 1 411 ? -10.992 38.969 14.117 1 91.06 411 THR A N 1
ATOM 3195 C CA . THR A 1 411 ? -11.305 38.281 15.375 1 91.06 411 THR A CA 1
ATOM 3196 C C . THR A 1 411 ? -10.875 39.125 16.562 1 91.06 411 THR A C 1
ATOM 3198 O O . THR A 1 411 ? -11.633 39.312 17.516 1 91.06 411 THR A O 1
ATOM 3201 N N . LYS A 1 412 ? -9.711 39.688 16.484 1 88.88 412 LYS A N 1
ATOM 3202 C CA . LYS A 1 412 ? -9.133 40.438 17.594 1 88.88 412 LYS A CA 1
ATOM 3203 C C . LYS A 1 412 ? -9.719 41.844 17.641 1 88.88 412 LYS A C 1
ATOM 3205 O O . LYS A 1 412 ? -9.938 42.406 18.719 1 88.88 412 LYS A O 1
ATOM 3210 N N . VAL A 1 413 ? -9.953 42.438 16.516 1 90.88 413 VAL A N 1
ATOM 3211 C CA . VAL A 1 413 ? -10.375 43.812 16.438 1 90.88 413 VAL A CA 1
ATOM 3212 C C . VAL A 1 413 ? -11.844 43.938 16.844 1 90.88 413 VAL A C 1
ATOM 3214 O O . VAL A 1 413 ? -12.211 44.875 17.562 1 90.88 413 VAL A O 1
ATOM 3217 N N . PHE A 1 414 ? -12.602 43.062 16.375 1 90.69 414 PHE A N 1
ATOM 3218 C CA . PHE A 1 414 ? -14.039 43.25 16.562 1 90.69 414 PHE A CA 1
ATOM 3219 C C . PHE A 1 414 ? -14.547 42.344 17.688 1 90.69 414 PHE A C 1
ATOM 3221 O O . PHE A 1 414 ? -15.641 42.562 18.219 1 90.69 414 PHE A O 1
ATOM 3228 N N . ASN A 1 415 ? -13.797 41.406 18.125 1 85.81 415 ASN A N 1
ATOM 3229 C CA . ASN A 1 415 ? -14.102 40.531 19.266 1 85.81 415 ASN A CA 1
ATOM 3230 C C . ASN A 1 415 ? -15.586 40.156 19.297 1 85.81 415 ASN A C 1
ATOM 3232 O O . ASN A 1 415 ? -16.266 40.406 20.297 1 85.81 415 ASN A O 1
ATOM 3236 N N . GLY A 1 416 ? -16.094 39.688 18.188 1 83.44 416 GLY A N 1
ATOM 3237 C CA . GLY A 1 416 ? -17.469 39.219 18.141 1 83.44 416 GLY A CA 1
ATOM 3238 C C . GLY A 1 416 ? -18.438 40.281 17.641 1 83.44 416 GLY A C 1
ATOM 3239 O O . GLY A 1 416 ? -19.547 39.969 17.219 1 83.44 416 GLY A O 1
ATOM 3240 N N . ALA A 1 417 ? -18.078 41.5 17.656 1 88.62 417 ALA A N 1
ATOM 3241 C CA . ALA A 1 417 ? -18.922 42.562 17.141 1 88.62 417 ALA A CA 1
ATOM 3242 C C . ALA A 1 417 ? -19 42.531 15.617 1 88.62 417 ALA A C 1
ATOM 3244 O O . ALA A 1 417 ? -18.219 41.844 14.961 1 88.62 417 ALA A O 1
ATOM 3245 N N . ALA A 1 418 ? -19.969 43.25 15.156 1 91 418 ALA A N 1
ATOM 3246 C CA . ALA A 1 418 ? -20.109 43.344 13.703 1 91 418 ALA A CA 1
ATOM 3247 C C . ALA A 1 418 ? -18.922 44.094 13.094 1 91 418 ALA A C 1
ATOM 3249 O O . ALA A 1 418 ? -18.359 45 13.727 1 91 418 ALA A O 1
ATOM 3250 N N . LEU A 1 419 ? -18.656 43.781 11.922 1 93.62 419 LEU A N 1
ATOM 3251 C CA . LEU A 1 419 ? -17.594 44.469 11.219 1 93.62 419 LEU A CA 1
ATOM 3252 C C . LEU A 1 419 ? -17.984 45.906 10.938 1 93.62 419 LEU A C 1
ATOM 3254 O O . LEU A 1 419 ? -19.156 46.219 10.789 1 93.62 419 LEU A O 1
ATOM 3258 N N . SER A 1 420 ? -17.047 46.75 10.859 1 92.12 420 SER A N 1
ATOM 3259 C CA . SER A 1 420 ? -17.297 48.156 10.5 1 92.12 420 SER A CA 1
ATOM 3260 C C . SER A 1 420 ? -17.812 48.281 9.07 1 92.12 420 SER A C 1
ATOM 3262 O O . SER A 1 420 ? -17.531 47.438 8.227 1 92.12 420 SER A O 1
ATOM 3264 N N . PRO A 1 421 ? -18.562 49.312 8.805 1 92.31 421 PRO A N 1
ATOM 3265 C CA . PRO A 1 421 ? -19.047 49.531 7.441 1 92.31 421 PRO A CA 1
ATOM 3266 C C . PRO A 1 421 ? -17.922 49.594 6.41 1 92.31 421 PRO A C 1
ATOM 3268 O O . PRO A 1 421 ? -18.094 49.125 5.285 1 92.31 421 PRO A O 1
ATOM 3271 N N . ASN A 1 422 ? -16.844 50.188 6.789 1 93.06 422 ASN A N 1
ATOM 3272 C CA . ASN A 1 422 ? -15.711 50.25 5.879 1 93.06 422 ASN A CA 1
ATOM 3273 C C . ASN A 1 422 ? -15.164 48.875 5.559 1 93.06 422 ASN A C 1
ATOM 3275 O O . ASN A 1 422 ? -14.836 48.594 4.406 1 93.06 422 ASN A O 1
ATOM 3279 N N . ALA A 1 423 ? -15.031 48.094 6.562 1 95.06 423 ALA A N 1
ATOM 3280 C CA . ALA A 1 423 ? -14.539 46.75 6.371 1 95.06 423 ALA A CA 1
ATOM 3281 C C . ALA A 1 423 ? -15.492 45.938 5.488 1 95.06 423 ALA A C 1
ATOM 3283 O O . ALA A 1 423 ? -15.055 45.219 4.598 1 95.06 423 ALA A O 1
ATOM 3284 N N . VAL A 1 424 ? -16.766 46.094 5.746 1 96 424 VAL A N 1
ATOM 3285 C CA . VAL A 1 424 ? -17.781 45.406 4.961 1 96 424 VAL A CA 1
ATOM 3286 C C . VAL A 1 424 ? -17.688 45.844 3.502 1 96 424 VAL A C 1
ATOM 3288 O O . VAL A 1 424 ? -17.781 45 2.594 1 96 424 VAL A O 1
ATOM 3291 N N . GLY A 1 425 ? -17.578 47.094 3.307 1 96.69 425 GLY A N 1
ATOM 3292 C CA . GLY A 1 425 ? -17.438 47.625 1.956 1 96.69 425 GLY A CA 1
ATOM 3293 C C . GLY A 1 425 ? -16.25 47 1.211 1 96.69 425 GLY A C 1
ATOM 3294 O O . GLY A 1 425 ? -16.359 46.688 0.028 1 96.69 425 GLY A O 1
ATOM 3295 N N . ASP A 1 426 ? -15.133 46.938 1.868 1 97.62 426 ASP A N 1
ATOM 3296 C CA . ASP A 1 426 ? -13.938 46.344 1.274 1 97.62 426 ASP A CA 1
ATOM 3297 C C . ASP A 1 426 ? -14.172 44.875 0.916 1 97.62 426 ASP A C 1
ATOM 3299 O O . ASP A 1 426 ? -13.711 44.406 -0.127 1 97.62 426 ASP A O 1
ATOM 3303 N N . LEU A 1 427 ? -14.828 44.156 1.799 1 97.94 427 LEU A N 1
ATOM 3304 C CA . LEU A 1 427 ? -15.109 42.75 1.556 1 97.94 427 LEU A CA 1
ATOM 3305 C C . LEU A 1 427 ? -16.062 42.594 0.377 1 97.94 427 LEU A C 1
ATOM 3307 O O . LEU A 1 427 ? -15.898 41.656 -0.432 1 97.94 427 LEU A O 1
ATOM 3311 N N . GLU A 1 428 ? -17.062 43.406 0.308 1 97.94 428 GLU A N 1
ATOM 3312 C CA . GLU A 1 428 ? -17.984 43.406 -0.83 1 97.94 428 GLU A CA 1
ATOM 3313 C C . GLU A 1 428 ? -17.234 43.625 -2.143 1 97.94 428 GLU A C 1
ATOM 3315 O O . GLU A 1 428 ? -17.484 42.938 -3.135 1 97.94 428 GLU A O 1
ATOM 3320 N N . ARG A 1 429 ? -16.375 44.594 -2.088 1 98.25 429 ARG A N 1
ATOM 3321 C CA . ARG A 1 429 ? -15.562 44.875 -3.262 1 98.25 429 ARG A CA 1
ATOM 3322 C C . ARG A 1 429 ? -14.703 43.656 -3.635 1 98.25 429 ARG A C 1
ATOM 3324 O O . ARG A 1 429 ? -14.578 43.312 -4.812 1 98.25 429 ARG A O 1
ATOM 3331 N N . ALA A 1 430 ? -14.055 43.062 -2.676 1 98.56 430 ALA A N 1
ATOM 3332 C CA . ALA A 1 430 ? -13.211 41.875 -2.902 1 98.56 430 ALA A CA 1
ATOM 3333 C C . ALA A 1 430 ? -14.008 40.75 -3.557 1 98.56 430 ALA A C 1
ATOM 3335 O O . ALA A 1 430 ? -13.539 40.156 -4.52 1 98.56 430 ALA A O 1
ATOM 3336 N N . LEU A 1 431 ? -15.203 40.5 -3.023 1 98.5 431 LEU A N 1
ATOM 3337 C CA . LEU A 1 431 ? -16.031 39.406 -3.553 1 98.5 431 LEU A CA 1
ATOM 3338 C C . LEU A 1 431 ? -16.5 39.75 -4.965 1 98.5 431 LEU A C 1
ATOM 3340 O O . LEU A 1 431 ? -16.562 38.844 -5.82 1 98.5 431 LEU A O 1
ATOM 3344 N N . ASP A 1 432 ? -16.828 41 -5.164 1 98.31 432 ASP A N 1
ATOM 3345 C CA . ASP A 1 432 ? -17.25 41.438 -6.5 1 98.31 432 ASP A CA 1
ATOM 3346 C C . ASP A 1 432 ? -16.141 41.156 -7.527 1 98.31 432 ASP A C 1
ATOM 3348 O O . ASP A 1 432 ? -16.406 40.688 -8.625 1 98.31 432 ASP A O 1
ATOM 3352 N N . ILE A 1 433 ? -14.984 41.531 -7.188 1 98.56 433 ILE A N 1
ATOM 3353 C CA . ILE A 1 433 ? -13.836 41.375 -8.07 1 98.56 433 ILE A CA 1
ATOM 3354 C C . ILE A 1 433 ? -13.625 39.875 -8.352 1 98.56 433 ILE A C 1
ATOM 3356 O O . ILE A 1 433 ? -13.461 39.5 -9.508 1 98.56 433 ILE A O 1
ATOM 3360 N N . LEU A 1 434 ? -13.594 39.031 -7.352 1 98.69 434 LEU A N 1
ATOM 3361 C CA . LEU A 1 434 ? -13.383 37.594 -7.52 1 98.69 434 LEU A CA 1
ATOM 3362 C C . LEU A 1 434 ? -14.5 36.969 -8.344 1 98.69 434 LEU A C 1
ATOM 3364 O O . LEU A 1 434 ? -14.242 36.25 -9.305 1 98.69 434 LEU A O 1
ATOM 3368 N N . HIS A 1 435 ? -15.719 37.312 -7.898 1 98.5 435 HIS A N 1
ATOM 3369 C CA . HIS A 1 435 ? -16.891 36.719 -8.539 1 98.5 435 HIS A CA 1
ATOM 3370 C C . HIS A 1 435 ? -16.984 37.125 -10.008 1 98.5 435 HIS A C 1
ATOM 3372 O O . HIS A 1 435 ? -17.453 36.344 -10.844 1 98.5 435 HIS A O 1
ATOM 3378 N N . GLY A 1 436 ? -16.578 38.25 -10.25 1 98.25 436 GLY A N 1
ATOM 3379 C CA . GLY A 1 436 ? -16.562 38.75 -11.617 1 98.25 436 GLY A CA 1
ATOM 3380 C C . GLY A 1 436 ? -15.672 37.938 -12.531 1 98.25 436 GLY A C 1
ATOM 3381 O O . GLY A 1 436 ? -15.906 37.844 -13.734 1 98.25 436 GLY A O 1
ATOM 3382 N N . GLU A 1 437 ? -14.648 37.312 -12.031 1 98.06 437 GLU A N 1
ATOM 3383 C CA . GLU A 1 437 ? -13.719 36.469 -12.797 1 98.06 437 GLU A CA 1
ATOM 3384 C C . GLU A 1 437 ? -14.031 35 -12.609 1 98.06 437 GLU A C 1
ATOM 3386 O O . GLU A 1 437 ? -13.219 34.125 -12.977 1 98.06 437 GLU A O 1
ATOM 3391 N N . GLY A 1 438 ? -15.125 34.688 -11.953 1 98.12 438 GLY A N 1
ATOM 3392 C CA . GLY A 1 438 ? -15.531 33.312 -11.75 1 98.12 438 GLY A CA 1
ATOM 3393 C C . GLY A 1 438 ? -14.797 32.625 -10.609 1 98.12 438 GLY A C 1
ATOM 3394 O O . GLY A 1 438 ? -14.734 31.406 -10.547 1 98.12 438 GLY A O 1
ATOM 3395 N N . LEU A 1 439 ? -14.219 33.375 -9.75 1 98.56 439 LEU A N 1
ATOM 3396 C CA . LEU A 1 439 ? -13.469 32.844 -8.617 1 98.56 439 LEU A CA 1
ATOM 3397 C C . LEU A 1 439 ? -14.25 33 -7.316 1 98.56 439 LEU A C 1
ATOM 3399 O O . LEU A 1 439 ? -15.102 33.875 -7.211 1 98.56 439 LEU A O 1
ATOM 3403 N N . VAL A 1 440 ? -14 32.125 -6.387 1 98.56 440 VAL A N 1
ATOM 3404 C CA . VAL A 1 440 ? -14.57 32.188 -5.047 1 98.56 440 VAL A CA 1
ATOM 3405 C C . VAL A 1 440 ? -13.445 32.25 -4.012 1 98.56 440 VAL A C 1
ATOM 3407 O O . VAL A 1 440 ? -12.32 31.844 -4.293 1 98.56 440 VAL A O 1
ATOM 3410 N N . PHE A 1 441 ? -13.727 32.75 -2.793 1 98.06 441 PHE A N 1
ATOM 3411 C CA . PHE A 1 441 ? -12.734 32.844 -1.73 1 98.06 441 PHE A CA 1
ATOM 3412 C C . PHE A 1 441 ? -12.797 31.609 -0.831 1 98.06 441 PHE A C 1
ATOM 3414 O O . PHE A 1 441 ? -11.766 31.078 -0.43 1 98.06 441 PHE A O 1
ATOM 3421 N N . GLY A 1 442 ? -14.031 31.188 -0.506 1 94.94 442 GLY A N 1
ATOM 3422 C CA . GLY A 1 442 ? -14.258 29.938 0.186 1 94.94 442 GLY A CA 1
ATOM 3423 C C . GLY A 1 442 ? -14.219 30.062 1.696 1 94.94 442 GLY A C 1
ATOM 3424 O O . GLY A 1 442 ? -15.156 29.672 2.387 1 94.94 442 GLY A O 1
ATOM 3425 N N . ASP A 1 443 ? -13.195 30.703 2.305 1 94.31 443 ASP A N 1
ATOM 3426 C CA . ASP A 1 443 ? -13.047 30.766 3.756 1 94.31 443 ASP A CA 1
ATOM 3427 C C . ASP A 1 443 ? -13.156 32.188 4.266 1 94.31 443 ASP A C 1
ATOM 3429 O O . ASP A 1 443 ? -12.281 32.688 4.98 1 94.31 443 ASP A O 1
ATOM 3433 N N . LEU A 1 444 ? -14.234 32.812 4.039 1 95.06 444 LEU A N 1
ATOM 3434 C CA . LEU A 1 444 ? -14.469 34.156 4.492 1 95.06 444 LEU A CA 1
ATOM 3435 C C . LEU A 1 444 ? -14.906 34.188 5.953 1 95.06 444 LEU A C 1
ATOM 3437 O O . LEU A 1 444 ? -16.094 34.312 6.25 1 95.06 444 LEU A O 1
ATOM 3441 N N . ARG A 1 445 ? -13.961 34.062 6.855 1 93.06 445 ARG A N 1
ATOM 3442 C CA . ARG A 1 445 ? -14.164 34.094 8.297 1 93.06 445 ARG A CA 1
ATOM 3443 C C . ARG A 1 445 ? -13.273 35.125 8.953 1 93.06 445 ARG A C 1
ATOM 3445 O O . ARG A 1 445 ? -12.32 35.625 8.336 1 93.06 445 ARG A O 1
ATOM 3452 N N . ARG A 1 446 ? -13.516 35.5 10.117 1 92.94 446 ARG A N 1
ATOM 3453 C CA . ARG A 1 446 ? -12.883 36.594 10.836 1 92.94 446 ARG A CA 1
ATOM 3454 C C . ARG A 1 446 ? -11.375 36.375 10.938 1 92.94 446 ARG A C 1
ATOM 3456 O O . ARG A 1 446 ? -10.609 37.344 10.805 1 92.94 446 ARG A O 1
ATOM 3463 N N . PRO A 1 447 ? -10.891 35.125 11.148 1 91.31 447 PRO A N 1
ATOM 3464 C CA . PRO A 1 447 ? -9.445 34.906 11.273 1 91.31 447 PRO A CA 1
ATOM 3465 C C . PRO A 1 447 ? -8.695 35.188 9.969 1 91.31 447 PRO A C 1
ATOM 3467 O O . PRO A 1 447 ? -7.477 35.375 9.977 1 91.31 447 PRO A O 1
ATOM 3470 N N . ASN A 1 448 ? -9.43 35.312 8.859 1 94.94 448 ASN A N 1
ATOM 3471 C CA . ASN A 1 448 ? -8.789 35.469 7.555 1 94.94 448 ASN A CA 1
ATOM 3472 C C . ASN A 1 448 ? -8.938 36.875 7.027 1 94.94 448 ASN A C 1
ATOM 3474 O O . ASN A 1 448 ? -8.602 37.156 5.875 1 94.94 448 ASN A O 1
ATOM 3478 N N . ILE A 1 449 ? -9.43 37.719 7.902 1 96.25 449 ILE A N 1
ATOM 3479 C CA . ILE A 1 449 ? -9.625 39.125 7.57 1 96.25 449 ILE A CA 1
ATOM 3480 C C . ILE A 1 449 ? -8.703 40 8.422 1 96.25 449 ILE A C 1
ATOM 3482 O O . ILE A 1 449 ? -8.891 40.125 9.633 1 96.25 449 ILE A O 1
ATOM 3486 N N . MET A 1 450 ? -7.773 40.594 7.73 1 96.06 450 MET A N 1
ATOM 3487 C CA . MET A 1 450 ? -6.848 41.5 8.43 1 96.06 450 MET A CA 1
ATOM 3488 C C . MET A 1 450 ? -7.305 42.938 8.32 1 96.06 450 MET A C 1
ATOM 3490 O O . MET A 1 450 ? -7.645 43.406 7.23 1 96.06 450 MET A O 1
ATOM 3494 N N . ILE A 1 451 ? -7.258 43.594 9.438 1 95.06 451 ILE A N 1
ATOM 3495 C CA . ILE A 1 451 ? -7.594 45.031 9.477 1 95.06 451 ILE A CA 1
ATOM 3496 C C . ILE A 1 451 ? -6.32 45.844 9.641 1 95.06 451 ILE A C 1
ATOM 3498 O O . ILE A 1 451 ? -5.57 45.656 10.602 1 95.06 451 ILE A O 1
ATOM 3502 N N . ILE A 1 452 ? -6.168 46.75 8.742 1 93 452 ILE A N 1
ATOM 3503 C CA . ILE A 1 452 ? -5.02 47.625 8.805 1 93 452 ILE A CA 1
ATOM 3504 C C . ILE A 1 452 ? -5.332 48.812 9.734 1 93 452 ILE A C 1
ATOM 3506 O O . ILE A 1 452 ? -6.277 49.562 9.5 1 93 452 ILE A O 1
ATOM 3510 N N . PRO A 1 453 ? -4.574 49 10.719 1 88.31 453 PRO A N 1
ATOM 3511 C CA . PRO A 1 453 ? -4.898 50 11.742 1 88.31 453 PRO A CA 1
ATOM 3512 C C . PRO A 1 453 ? -4.891 51.438 11.195 1 88.31 453 PRO A C 1
ATOM 3514 O O . PRO A 1 453 ? -5.645 52.281 11.672 1 88.31 453 PRO A O 1
ATOM 3517 N N . GLU A 1 454 ? -4.094 51.75 10.297 1 85.19 454 GLU A N 1
ATOM 3518 C CA . GLU A 1 454 ? -3.898 53.094 9.812 1 85.19 454 GLU A CA 1
ATOM 3519 C C . GLU A 1 454 ? -5.16 53.625 9.133 1 85.19 454 GLU A C 1
ATOM 3521 O O . GLU A 1 454 ? -5.535 54.781 9.336 1 85.19 454 GLU A O 1
ATOM 3526 N N . ASP A 1 455 ? -5.762 52.812 8.398 1 84.12 455 ASP A N 1
ATOM 3527 C CA . ASP A 1 455 ? -6.875 53.312 7.609 1 84.12 455 ASP A CA 1
ATOM 3528 C C . ASP A 1 455 ? -8.109 52.438 7.746 1 84.12 455 ASP A C 1
ATOM 3530 O O . ASP A 1 455 ? -9.172 52.75 7.203 1 84.12 455 ASP A O 1
ATOM 3534 N N . GLY A 1 456 ? -7.914 51.375 8.477 1 87.25 456 GLY A N 1
ATOM 3535 C CA . GLY A 1 456 ? -9.055 50.5 8.719 1 87.25 456 GLY A CA 1
ATOM 3536 C C . GLY A 1 456 ? -9.406 49.656 7.52 1 87.25 456 GLY A C 1
ATOM 3537 O O . GLY A 1 456 ? -10.453 49 7.5 1 87.25 456 GLY A O 1
ATOM 3538 N N . THR A 1 457 ? -8.547 49.594 6.551 1 91.56 457 THR A N 1
ATOM 3539 C CA . THR A 1 457 ? -8.789 48.812 5.344 1 91.56 457 THR A CA 1
ATOM 3540 C C . THR A 1 457 ? -8.539 47.344 5.598 1 91.56 457 THR A C 1
ATOM 3542 O O . THR A 1 457 ? -7.914 46.969 6.594 1 91.56 457 THR A O 1
ATOM 3545 N N . VAL A 1 458 ? -9.109 46.531 4.668 1 95.75 458 VAL A N 1
ATOM 3546 C CA . VAL A 1 458 ? -9.094 45.062 4.859 1 95.75 458 VAL A CA 1
ATOM 3547 C C . VAL A 1 458 ? -8.086 44.438 3.91 1 95.75 458 VAL A C 1
ATOM 3549 O O . VAL A 1 458 ? -7.898 44.906 2.783 1 95.75 458 VAL A O 1
ATOM 3552 N N . ARG A 1 459 ? -7.379 43.469 4.383 1 96.94 459 ARG A N 1
ATOM 3553 C CA . ARG A 1 459 ? -6.605 42.531 3.566 1 96.94 459 ARG A CA 1
ATOM 3554 C C . ARG A 1 459 ? -7.004 41.094 3.854 1 96.94 459 ARG A C 1
ATOM 3556 O O . ARG A 1 459 ? -6.961 40.656 5 1 96.94 459 ARG A O 1
ATOM 3563 N N . LEU A 1 460 ? -7.406 40.344 2.836 1 97.56 460 LEU A N 1
ATOM 3564 C CA . LEU A 1 460 ? -7.641 38.906 2.986 1 97.56 460 LEU A CA 1
ATOM 3565 C C . LEU A 1 460 ? -6.324 38.156 2.941 1 97.56 460 LEU A C 1
ATOM 3567 O O . LEU A 1 460 ? -5.438 38.469 2.15 1 97.56 460 LEU A O 1
ATOM 3571 N N . ILE A 1 461 ? -6.086 37.031 3.777 1 94.81 461 ILE A N 1
ATOM 3572 C CA . ILE A 1 461 ? -4.742 36.469 3.896 1 94.81 461 ILE A CA 1
ATOM 3573 C C . ILE A 1 461 ? -4.777 34.969 3.674 1 94.81 461 ILE A C 1
ATOM 3575 O O . ILE A 1 461 ? -3.734 34.312 3.533 1 94.81 461 ILE A O 1
ATOM 3579 N N . ASP A 1 462 ? -5.742 34.25 3.668 1 94.81 462 ASP A N 1
ATOM 3580 C CA . ASP A 1 462 ? -5.789 32.781 3.521 1 94.81 462 ASP A CA 1
ATOM 3581 C C . ASP A 1 462 ? -6.605 32.375 2.297 1 94.81 462 ASP A C 1
ATOM 3583 O O . ASP A 1 462 ? -7.84 32.375 2.344 1 94.81 462 ASP A O 1
ATOM 3587 N N . PHE A 1 463 ? -5.867 31.938 1.265 1 98 463 PHE A N 1
ATOM 3588 C CA . PHE A 1 463 ? -6.504 31.609 -0.005 1 98 463 PHE A CA 1
ATOM 3589 C C . PHE A 1 463 ? -6.465 30.109 -0.262 1 98 463 PHE A C 1
ATOM 3591 O O . PHE A 1 463 ? -6.465 29.672 -1.414 1 98 463 PHE A O 1
ATOM 3598 N N . ASP A 1 464 ? -6.352 29.312 0.794 1 95.81 464 ASP A N 1
ATOM 3599 C CA . ASP A 1 464 ? -6.246 27.859 0.685 1 95.81 464 ASP A CA 1
ATOM 3600 C C . ASP A 1 464 ? -7.438 27.281 -0.079 1 95.81 464 ASP A C 1
ATOM 3602 O O . ASP A 1 464 ? -7.285 26.328 -0.832 1 95.81 464 ASP A O 1
ATOM 3606 N N . TRP A 1 465 ? -8.594 27.875 0.148 1 96.31 465 TRP A N 1
ATOM 3607 C CA . TRP A 1 465 ? -9.82 27.312 -0.397 1 96.31 465 TRP A CA 1
ATOM 3608 C C . TRP A 1 465 ? -10.289 28.078 -1.623 1 96.31 465 TRP A C 1
ATOM 3610 O O . TRP A 1 465 ? -11.273 27.703 -2.266 1 96.31 465 TRP A O 1
ATOM 3620 N N . ALA A 1 466 ? -9.578 29.094 -2.002 1 98.31 466 ALA A N 1
ATOM 3621 C CA . ALA A 1 466 ? -9.992 29.953 -3.111 1 98.31 466 ALA A CA 1
ATOM 3622 C C . ALA A 1 466 ? -9.688 29.281 -4.453 1 98.31 466 ALA A C 1
ATOM 3624 O O . ALA A 1 466 ? -8.75 28.5 -4.566 1 98.31 466 ALA A O 1
ATOM 3625 N N . GLY A 1 467 ? -10.484 29.609 -5.391 1 98 467 GLY A N 1
ATOM 3626 C CA . GLY A 1 467 ? -10.297 29.094 -6.738 1 98 467 GLY A CA 1
ATOM 3627 C C . GLY A 1 467 ? -11.523 29.25 -7.617 1 98 467 GLY A C 1
ATOM 3628 O O . GLY A 1 467 ? -12.367 30.109 -7.359 1 98 467 GLY A O 1
ATOM 3629 N N . LYS A 1 468 ? -11.555 28.453 -8.695 1 98 468 LYS A N 1
ATOM 3630 C CA . LYS A 1 468 ? -12.672 28.547 -9.625 1 98 468 LYS A CA 1
ATOM 3631 C C . LYS A 1 468 ? -13.953 27.984 -9 1 98 468 LYS A C 1
ATOM 3633 O O . LYS A 1 468 ? -13.938 26.906 -8.398 1 98 468 LYS A O 1
ATOM 3638 N N . GLU A 1 469 ? -14.992 28.734 -9.164 1 97.31 469 GLU A N 1
ATOM 3639 C CA . GLU A 1 469 ? -16.281 28.328 -8.617 1 97.31 469 GLU A CA 1
ATOM 3640 C C . GLU A 1 469 ? -16.672 26.922 -9.062 1 97.31 469 GLU A C 1
ATOM 3642 O O . GLU A 1 469 ? -16.469 26.562 -10.219 1 97.31 469 GLU A O 1
ATOM 3647 N N . ASN A 1 470 ? -17.172 26.141 -8.156 1 94.12 470 ASN A N 1
ATOM 3648 C CA . ASN A 1 470 ? -17.703 24.797 -8.391 1 94.12 470 ASN A CA 1
ATOM 3649 C C . ASN A 1 470 ? -16.594 23.828 -8.836 1 94.12 470 ASN A C 1
ATOM 3651 O O . ASN A 1 470 ? -16.891 22.797 -9.43 1 94.12 470 ASN A O 1
ATOM 3655 N N . GLN A 1 471 ? -15.414 24.219 -8.711 1 95 471 GLN A N 1
ATOM 3656 C CA . GLN A 1 471 ? -14.273 23.328 -8.953 1 95 471 GLN A CA 1
ATOM 3657 C C . GLN A 1 471 ? -13.492 23.078 -7.668 1 95 471 GLN A C 1
ATOM 3659 O O . GLN A 1 471 ? -13.102 21.953 -7.387 1 95 471 GLN A O 1
ATOM 3664 N N . VAL A 1 472 ? -13.227 24.094 -6.945 1 96.31 472 VAL A N 1
ATOM 3665 C CA . VAL A 1 472 ? -12.562 23.938 -5.656 1 96.31 472 VAL A CA 1
ATOM 3666 C C . VAL A 1 472 ? -13.562 23.422 -4.621 1 96.31 472 VAL A C 1
ATOM 3668 O O . VAL A 1 472 ? -14.773 23.578 -4.781 1 96.31 472 VAL A O 1
ATOM 3671 N N . ARG A 1 473 ? -13.023 22.797 -3.623 1 95 473 ARG A N 1
ATOM 3672 C CA . ARG A 1 473 ? -13.859 22.141 -2.625 1 95 473 ARG A CA 1
ATOM 3673 C C . ARG A 1 473 ? -13.422 22.516 -1.212 1 95 473 ARG A C 1
ATOM 3675 O O . ARG A 1 473 ? -12.266 22.859 -0.987 1 95 473 ARG A O 1
ATOM 3682 N N . TYR A 1 474 ? -14.453 22.422 -0.301 1 93.94 474 TYR A N 1
ATOM 3683 C CA . TYR A 1 474 ? -14.102 22.484 1.114 1 93.94 474 TYR A CA 1
ATOM 3684 C C . TYR A 1 474 ? -13.281 21.266 1.517 1 93.94 474 TYR A C 1
ATOM 3686 O O . TYR A 1 474 ? -13.352 20.219 0.87 1 93.94 474 TYR A O 1
ATOM 3694 N N . PRO A 1 475 ? -12.453 21.359 2.57 1 90.88 475 PRO A N 1
ATOM 3695 C CA . PRO A 1 475 ? -11.68 20.203 3.018 1 90.88 475 PRO A CA 1
ATOM 3696 C C . PRO A 1 475 ? -12.562 19.031 3.438 1 90.88 475 PRO A C 1
ATOM 3698 O O . PRO A 1 475 ? -13.703 19.234 3.865 1 90.88 475 PRO A O 1
ATOM 3701 N N . ILE A 1 476 ? -12 17.875 3.365 1 91.31 476 ILE A N 1
ATOM 3702 C CA . ILE A 1 476 ? -12.727 16.656 3.695 1 91.31 476 ILE A CA 1
ATOM 3703 C C . ILE A 1 476 ? -13.07 16.656 5.18 1 91.31 476 ILE A C 1
ATOM 3705 O O . ILE A 1 476 ? -14.156 16.203 5.57 1 91.31 476 ILE A O 1
ATOM 3709 N N . HIS A 1 477 ? -12.133 17.078 5.961 1 85.25 477 HIS A N 1
ATOM 3710 C CA . HIS A 1 477 ? -12.359 17.141 7.402 1 85.25 477 HIS A CA 1
ATOM 3711 C C . HIS A 1 477 ? -12.641 18.562 7.863 1 85.25 477 HIS A C 1
ATOM 3713 O O . HIS A 1 477 ? -11.875 19.125 8.641 1 85.25 477 HIS A O 1
ATOM 3719 N N . LEU A 1 478 ? -13.727 19.031 7.422 1 83.31 478 LEU A N 1
ATOM 3720 C CA . LEU A 1 478 ? -14.148 20.359 7.805 1 83.31 478 LEU A CA 1
ATOM 3721 C C . LEU A 1 478 ? -14.625 20.391 9.258 1 83.31 478 LEU A C 1
ATOM 3723 O O . LEU A 1 478 ? -15.336 19.484 9.695 1 83.31 478 LEU A O 1
ATOM 3727 N N . ASN A 1 479 ? -14.062 21.312 9.984 1 72.25 479 ASN A N 1
ATOM 3728 C CA . ASN A 1 479 ? -14.555 21.484 11.344 1 72.25 479 ASN A CA 1
ATOM 3729 C C . ASN A 1 479 ? -16 21.969 11.352 1 72.25 479 ASN A C 1
ATOM 3731 O O . ASN A 1 479 ? -16.266 23.141 11.055 1 72.25 479 ASN A O 1
ATOM 3735 N N . GLN A 1 480 ? -16.797 21.125 11.664 1 63.09 480 GLN A N 1
ATOM 3736 C CA . GLN A 1 480 ? -18.219 21.516 11.656 1 63.09 480 GLN A CA 1
ATOM 3737 C C . GLN A 1 480 ? -18.781 21.531 13.07 1 63.09 480 GLN A C 1
ATOM 3739 O O . GLN A 1 480 ? -19.984 21.312 13.266 1 63.09 480 GLN A O 1
ATOM 3744 N N . SER A 1 481 ? -17.797 21.766 13.891 1 62.31 481 SER A N 1
ATOM 3745 C CA . SER A 1 481 ? -18.266 21.922 15.266 1 62.31 481 SER A CA 1
ATOM 3746 C C . SER A 1 481 ? -19.188 23.125 15.414 1 62.31 481 SER A C 1
ATOM 3748 O O . SER A 1 481 ? -19.234 23.984 14.531 1 62.31 481 SER A O 1
ATOM 3750 N N . LYS A 1 482 ? -19.938 23.094 16.344 1 58 482 LYS A N 1
ATOM 3751 C CA . LYS A 1 482 ? -20.953 24.109 16.641 1 58 482 LYS A CA 1
ATOM 3752 C C . LYS A 1 482 ? -20.297 25.469 16.844 1 58 482 LYS A C 1
ATOM 3754 O O . LYS A 1 482 ? -20.969 26.5 16.75 1 58 482 LYS A O 1
ATOM 3759 N N . GLU A 1 483 ? -19.016 25.391 16.906 1 62.25 483 GLU A N 1
ATOM 3760 C CA . GLU A 1 483 ? -18.312 26.641 17.203 1 62.25 483 GLU A CA 1
ATOM 3761 C C . GLU A 1 483 ? -18.156 27.5 15.961 1 62.25 483 GLU A C 1
ATOM 3763 O O . GLU A 1 483 ? -17.953 28.703 16.047 1 62.25 483 GLU A O 1
ATOM 3768 N N . VAL A 1 484 ? -18.219 26.875 14.898 1 71.56 484 VAL A N 1
ATOM 3769 C CA . VAL A 1 484 ? -18.078 27.625 13.656 1 71.56 484 VAL A CA 1
ATOM 3770 C C . VAL A 1 484 ? -19.422 27.688 12.938 1 71.56 484 VAL A C 1
ATOM 3772 O O . VAL A 1 484 ? -20.016 26.656 12.625 1 71.56 484 VAL A O 1
ATOM 3775 N N . LYS A 1 485 ? -19.969 28.844 12.781 1 79.19 485 LYS A N 1
ATOM 3776 C CA . LYS A 1 485 ? -21.203 29.047 12.039 1 79.19 485 LYS A CA 1
ATOM 3777 C C . LYS A 1 485 ? -20.938 29.141 10.539 1 79.19 485 LYS A C 1
ATOM 3779 O O . LYS A 1 485 ? -20.312 30.078 10.07 1 79.19 485 LYS A O 1
ATOM 3784 N N . TRP A 1 486 ? -21.422 28.125 9.867 1 85.62 486 TRP A N 1
ATOM 3785 C CA . TRP A 1 486 ? -21.234 28.094 8.422 1 85.62 486 TRP A CA 1
ATOM 3786 C C . TRP A 1 486 ? -22.531 28.469 7.699 1 85.62 486 TRP A C 1
ATOM 3788 O O . TRP A 1 486 ? -23.625 28.266 8.227 1 85.62 486 TRP A O 1
ATOM 3798 N N . ALA A 1 487 ? -22.359 29.047 6.527 1 85.88 487 ALA A N 1
ATOM 3799 C CA . ALA A 1 487 ? -23.5 29.281 5.652 1 85.88 487 ALA A CA 1
ATOM 3800 C C . ALA A 1 487 ? -24.156 27.969 5.234 1 85.88 487 ALA A C 1
ATOM 3802 O O . ALA A 1 487 ? -23.547 26.906 5.309 1 85.88 487 ALA A O 1
ATOM 3803 N N . ASP A 1 488 ? -25.391 28.109 4.824 1 85.5 488 ASP A N 1
ATOM 3804 C CA . ASP A 1 488 ? -26.094 26.938 4.309 1 85.5 488 ASP A CA 1
ATOM 3805 C C . ASP A 1 488 ? -25.406 26.375 3.07 1 85.5 488 ASP A C 1
ATOM 3807 O O . ASP A 1 488 ? -24.938 27.125 2.217 1 85.5 488 ASP A O 1
ATOM 3811 N N . GLY A 1 489 ? -25.297 25.141 3.09 1 87.44 489 GLY A N 1
ATOM 3812 C CA . GLY A 1 489 ? -24.719 24.484 1.925 1 87.44 489 GLY A CA 1
ATOM 3813 C C . GLY A 1 489 ? -23.25 24.188 2.082 1 87.44 489 GLY A C 1
ATOM 3814 O O . GLY A 1 489 ? -22.688 23.391 1.329 1 87.44 489 GLY A O 1
ATOM 3815 N N . VAL A 1 490 ? -22.609 24.891 3.002 1 89.81 490 VAL A N 1
ATOM 3816 C CA . VAL A 1 490 ? -21.219 24.578 3.297 1 89.81 490 VAL A CA 1
ATOM 3817 C C . VAL A 1 490 ? -21.109 23.219 3.967 1 89.81 490 VAL A C 1
ATOM 3819 O O . VAL A 1 490 ? -21.938 22.875 4.828 1 89.81 490 VAL A O 1
ATOM 3822 N N . GLY A 1 491 ? -20.172 22.422 3.475 1 90 491 GLY A N 1
ATOM 3823 C CA . GLY A 1 491 ? -19.984 21.094 4.047 1 90 491 GLY A CA 1
ATOM 3824 C C . GLY A 1 491 ? -18.703 20.422 3.584 1 90 491 GLY A C 1
ATOM 3825 O O . GLY A 1 491 ? -18.062 20.875 2.639 1 90 491 GLY A O 1
ATOM 3826 N N . SER A 1 492 ? -18.469 19.312 4.227 1 91.81 492 SER A N 1
ATOM 3827 C CA . SER A 1 492 ? -17.266 18.547 3.93 1 91.81 492 SER A CA 1
ATOM 3828 C C . SER A 1 492 ? -17.234 18.109 2.471 1 91.81 492 SER A C 1
ATOM 3830 O O . SER A 1 492 ? -18.172 17.484 1.983 1 91.81 492 SER A O 1
ATOM 3832 N N . TYR A 1 493 ? -16.141 18.469 1.816 1 93.62 493 TYR A N 1
ATOM 3833 C CA . TYR A 1 493 ? -15.789 18.047 0.464 1 93.62 493 TYR A CA 1
ATOM 3834 C C . TYR A 1 493 ? -16.797 18.578 -0.552 1 93.62 493 TYR A C 1
ATOM 3836 O O . TYR A 1 493 ? -16.797 18.156 -1.709 1 93.62 493 TYR A O 1
ATOM 3844 N N . ARG A 1 494 ? -17.641 19.531 -0.192 1 94.31 494 ARG A N 1
ATOM 3845 C CA . ARG A 1 494 ? -18.578 20.156 -1.114 1 94.31 494 ARG A CA 1
ATOM 3846 C C . ARG A 1 494 ? -17.906 21.203 -1.977 1 94.31 494 ARG A C 1
ATOM 3848 O O . ARG A 1 494 ? -16.891 21.781 -1.572 1 94.31 494 ARG A O 1
ATOM 3855 N N . LYS A 1 495 ? -18.484 21.391 -3.09 1 95.75 495 LYS A N 1
ATOM 3856 C CA . LYS A 1 495 ? -17.984 22.438 -3.973 1 95.75 495 LYS A CA 1
ATOM 3857 C C . LYS A 1 495 ? -18.297 23.828 -3.412 1 95.75 495 LYS A C 1
ATOM 3859 O O . LYS A 1 495 ? -19.359 24.031 -2.818 1 95.75 495 LYS A O 1
ATOM 3864 N N . ILE A 1 496 ? -17.391 24.688 -3.611 1 96.94 496 ILE A N 1
ATOM 3865 C CA . ILE A 1 496 ? -17.547 26.047 -3.082 1 96.94 496 ILE A CA 1
ATOM 3866 C C . ILE A 1 496 ? -18.219 26.938 -4.129 1 96.94 496 ILE A C 1
ATOM 3868 O O . ILE A 1 496 ? -17.781 26.969 -5.281 1 96.94 496 ILE A O 1
ATOM 3872 N N . GLY A 1 497 ? -19.297 27.594 -3.725 1 96.5 497 GLY A N 1
ATOM 3873 C CA . GLY A 1 497 ? -20.016 28.484 -4.617 1 96.5 497 GLY A CA 1
ATOM 3874 C C . GLY A 1 497 ? -20 29.938 -4.156 1 96.5 497 GLY A C 1
ATOM 3875 O O . GLY A 1 497 ? -19.672 30.219 -3.004 1 96.5 497 GLY A O 1
ATOM 3876 N N . LYS A 1 498 ? -20.391 30.812 -5.07 1 97.44 498 LYS A N 1
ATOM 3877 C CA . LYS A 1 498 ? -20.453 32.25 -4.789 1 97.44 498 LYS A CA 1
ATOM 3878 C C . LYS A 1 498 ? -21.422 32.562 -3.65 1 97.44 498 LYS A C 1
ATOM 3880 O O . LYS A 1 498 ? -21.188 33.469 -2.857 1 97.44 498 LYS A O 1
ATOM 3885 N N . LYS A 1 499 ? -22.438 31.797 -3.668 1 96.5 499 LYS A N 1
ATOM 3886 C CA . LYS A 1 499 ? -23.453 32 -2.637 1 96.5 499 LYS A CA 1
ATOM 3887 C C . LYS A 1 499 ? -22.875 31.797 -1.242 1 96.5 499 LYS A C 1
ATOM 3889 O O . LYS A 1 499 ? -23.266 32.469 -0.294 1 96.5 499 LYS A O 1
ATOM 3894 N N . HIS A 1 500 ? -22 30.859 -1.072 1 95.94 500 HIS A N 1
ATOM 3895 C CA . HIS A 1 500 ? -21.344 30.625 0.214 1 95.94 500 HIS A CA 1
ATOM 3896 C C . HIS A 1 500 ? -20.609 31.875 0.691 1 95.94 500 HIS A C 1
ATOM 3898 O O . HIS A 1 500 ? -20.719 32.25 1.859 1 95.94 500 HIS A O 1
ATOM 3904 N N . ASP A 1 501 ? -19.875 32.469 -0.193 1 97 501 ASP A N 1
ATOM 3905 C CA . ASP A 1 501 ? -19.156 33.688 0.119 1 97 501 ASP A CA 1
ATOM 3906 C C . ASP A 1 501 ? -20.109 34.781 0.588 1 97 501 ASP A C 1
ATOM 3908 O O . ASP A 1 501 ? -19.859 35.438 1.604 1 97 501 ASP A O 1
ATOM 3912 N N . LEU A 1 502 ? -21.141 34.969 -0.167 1 96.94 502 LEU A N 1
ATOM 3913 C CA . LEU A 1 502 ? -22.094 36.031 0.11 1 96.94 502 LEU A CA 1
ATOM 3914 C C . LEU A 1 502 ? -22.797 35.812 1.438 1 96.94 502 LEU A C 1
ATOM 3916 O O . LEU A 1 502 ? -23 36.75 2.213 1 96.94 502 LEU A O 1
ATOM 3920 N N . ASP A 1 503 ? -23.188 34.562 1.623 1 95.75 503 ASP A N 1
ATOM 3921 C CA . ASP A 1 503 ? -23.844 34.25 2.877 1 95.75 503 ASP A CA 1
ATOM 3922 C C . ASP A 1 503 ? -22.906 34.438 4.066 1 95.75 503 ASP A C 1
ATOM 3924 O O . ASP A 1 503 ? -23.344 34.875 5.137 1 95.75 503 ASP A O 1
ATOM 3928 N N . MET A 1 504 ? -21.719 34.094 3.914 1 94.5 504 MET A N 1
ATOM 3929 C CA . MET A 1 504 ? -20.75 34.312 4.984 1 94.5 504 MET A CA 1
ATOM 3930 C C . MET A 1 504 ? -20.562 35.781 5.273 1 94.5 504 MET A C 1
ATOM 3932 O O . MET A 1 504 ? -20.391 36.188 6.43 1 94.5 504 MET A O 1
ATOM 3936 N N . LEU A 1 505 ? -20.5 36.562 4.227 1 95.62 505 LEU A N 1
ATOM 3937 C CA . LEU A 1 505 ? -20.406 38 4.398 1 95.62 505 LEU A CA 1
ATOM 3938 C C . LEU A 1 505 ? -21.578 38.531 5.211 1 95.62 505 LEU A C 1
ATOM 3940 O O . LEU A 1 505 ? -21.406 39.406 6.078 1 95.62 505 LEU A O 1
ATOM 3944 N N . GLU A 1 506 ? -22.75 38.031 4.922 1 94.12 506 GLU A N 1
ATOM 3945 C CA . GLU A 1 506 ? -23.938 38.438 5.66 1 94.12 506 GLU A CA 1
ATOM 3946 C C . GLU A 1 506 ? -23.797 38.125 7.145 1 94.12 506 GLU A C 1
ATOM 3948 O O . GLU A 1 506 ? -24.234 38.906 8 1 94.12 506 GLU A O 1
ATOM 3953 N N . LEU A 1 507 ? -23.25 37.031 7.414 1 90.62 507 LEU A N 1
ATOM 3954 C CA . LEU A 1 507 ? -23.031 36.625 8.797 1 90.62 507 LEU A CA 1
ATOM 3955 C C . LEU A 1 507 ? -22.047 37.562 9.5 1 90.62 507 LEU A C 1
ATOM 3957 O O . LEU A 1 507 ? -22.172 37.781 10.703 1 90.62 507 LEU A O 1
ATOM 3961 N N . LEU A 1 508 ? -21.125 38.031 8.789 1 91.88 508 LEU A N 1
ATOM 3962 C CA . LEU A 1 508 ? -20.078 38.906 9.352 1 91.88 508 LEU A CA 1
ATOM 3963 C C . LEU A 1 508 ? -20.641 40.312 9.641 1 91.88 508 LEU A C 1
ATOM 3965 O O . LEU A 1 508 ? -20.047 41.062 10.422 1 91.88 508 LEU A O 1
ATOM 3969 N N . LYS A 1 509 ? -21.734 40.625 9.055 1 91.31 509 LYS A N 1
ATOM 3970 C CA . LYS A 1 509 ? -22.375 41.938 9.258 1 91.31 509 LYS A CA 1
ATOM 3971 C C . LYS A 1 509 ? -23.141 41.969 10.57 1 91.31 509 LYS A C 1
ATOM 3973 O O . LYS A 1 509 ? -23.5 43.031 11.055 1 91.31 509 LYS A O 1
ATOM 3978 N N . THR A 1 510 ? -23.359 40.812 11.062 1 87.62 510 THR A N 1
ATOM 3979 C CA . THR A 1 510 ? -24.094 40.719 12.32 1 87.62 510 THR A CA 1
ATOM 3980 C C . THR A 1 510 ? -23.172 40.281 13.453 1 87.62 510 THR A C 1
ATOM 3982 O O . THR A 1 510 ? -22.234 39.5 13.234 1 87.62 510 THR A O 1
ATOM 3985 N N . PRO A 1 511 ? -23.469 40.844 14.68 1 83.19 511 PRO A N 1
ATOM 3986 C CA . PRO A 1 511 ? -22.656 40.406 15.812 1 83.19 511 PRO A CA 1
ATOM 3987 C C . PRO A 1 511 ? -22.75 38.906 16.047 1 83.19 511 PRO A C 1
ATOM 3989 O O . PRO A 1 511 ? -23.812 38.312 15.828 1 83.19 511 PRO A O 1
ATOM 3992 N N . GLN A 1 512 ? -21.625 38.25 16.156 1 70.44 512 GLN A N 1
ATOM 3993 C CA . GLN A 1 512 ? -21.578 36.812 16.453 1 70.44 512 GLN A CA 1
ATOM 3994 C C . GLN A 1 512 ? -21.359 36.594 17.953 1 70.44 512 GLN A C 1
ATOM 3996 O O . GLN A 1 512 ? -20.469 37.188 18.562 1 70.44 512 GLN A O 1
ATOM 4001 N N . ARG A 1 513 ? -22.469 36.219 18.734 1 55.81 513 ARG A N 1
ATOM 4002 C CA . ARG A 1 513 ? -22.406 35.938 20.156 1 55.81 513 ARG A CA 1
ATOM 4003 C C . ARG A 1 513 ? -21.594 34.688 20.438 1 55.81 513 ARG A C 1
ATOM 4005 O O . ARG A 1 513 ? -21.656 33.719 19.688 1 55.81 513 ARG A O 1
ATOM 4012 N N . MET B 1 1 ? -10.07 -59.5 18.328 1 21.5 1 MET B N 1
ATOM 4013 C CA . MET B 1 1 ? -9.055 -59.531 17.281 1 21.5 1 MET B CA 1
ATOM 4014 C C . MET B 1 1 ? -9.695 -59.688 15.898 1 21.5 1 MET B C 1
ATOM 4016 O O . MET B 1 1 ? -9.055 -60.156 14.961 1 21.5 1 MET B O 1
ATOM 4020 N N . GLN B 1 2 ? -11.023 -59.344 15.82 1 23.28 2 GLN B N 1
ATOM 4021 C CA . GLN B 1 2 ? -11.797 -59.438 14.586 1 23.28 2 GLN B CA 1
ATOM 4022 C C . GLN B 1 2 ? -11.188 -58.625 13.469 1 23.28 2 GLN B C 1
ATOM 4024 O O . GLN B 1 2 ? -10.844 -57.438 13.672 1 23.28 2 GLN B O 1
ATOM 4029 N N . SER B 1 3 ? -10.688 -59.281 12.414 1 24 3 SER B N 1
ATOM 4030 C CA . SER B 1 3 ? -9.922 -58.875 11.234 1 24 3 SER B CA 1
ATOM 4031 C C . SER B 1 3 ? -10.648 -57.781 10.461 1 24 3 SER B C 1
ATOM 4033 O O . SER B 1 3 ? -11.883 -57.75 10.422 1 24 3 SER B O 1
ATOM 4035 N N . VAL B 1 4 ? -9.969 -56.531 10.32 1 26.72 4 VAL B N 1
ATOM 4036 C CA . VAL B 1 4 ? -10.344 -55.406 9.5 1 26.72 4 VAL B CA 1
ATOM 4037 C C . VAL B 1 4 ? -10.789 -55.875 8.117 1 26.72 4 VAL B C 1
ATOM 4039 O O . VAL B 1 4 ? -11.094 -55.062 7.246 1 26.72 4 VAL B O 1
ATOM 4042 N N . LYS B 1 5 ? -10.523 -57.188 7.871 1 30.77 5 LYS B N 1
ATOM 4043 C CA . LYS B 1 5 ? -10.875 -57.844 6.613 1 30.77 5 LYS B CA 1
ATOM 4044 C C . LYS B 1 5 ? -12.383 -57.781 6.363 1 30.77 5 LYS B C 1
ATOM 4046 O O . LYS B 1 5 ? -12.82 -57.531 5.234 1 30.77 5 LYS B O 1
ATOM 4051 N N . ASP B 1 6 ? -13.016 -58.281 7.258 1 29.23 6 ASP B N 1
ATOM 4052 C CA . ASP B 1 6 ? -14.438 -58.562 7.062 1 29.23 6 ASP B CA 1
ATOM 4053 C C . ASP B 1 6 ? -15.211 -57.281 6.789 1 29.23 6 ASP B C 1
ATOM 4055 O O . ASP B 1 6 ? -16.344 -57.312 6.32 1 29.23 6 ASP B O 1
ATOM 4059 N N . LEU B 1 7 ? -14.688 -56.188 7.488 1 28.2 7 LEU B N 1
ATOM 4060 C CA . LEU B 1 7 ? -15.547 -55 7.293 1 28.2 7 LEU B CA 1
ATOM 4061 C C . LEU B 1 7 ? -15.492 -54.531 5.844 1 28.2 7 LEU B C 1
ATOM 4063 O O . LEU B 1 7 ? -16.297 -53.688 5.434 1 28.2 7 LEU B O 1
ATOM 4067 N N . LEU B 1 8 ? -14.359 -54.844 5.078 1 30.92 8 LEU B N 1
ATOM 4068 C CA . LEU B 1 8 ? -14.211 -54.5 3.672 1 30.92 8 LEU B CA 1
ATOM 4069 C C . LEU B 1 8 ? -15.141 -55.344 2.797 1 30.92 8 LEU B C 1
ATOM 4071 O O . LEU B 1 8 ? -15.312 -55.062 1.61 1 30.92 8 LEU B O 1
ATOM 4075 N N . GLN B 1 9 ? -15.523 -56.562 3.182 1 29.02 9 GLN B N 1
ATOM 4076 C CA . GLN B 1 9 ? -16.094 -57.531 2.266 1 29.02 9 GLN B CA 1
ATOM 4077 C C . GLN B 1 9 ? -17.547 -57.188 1.93 1 29.02 9 GLN B C 1
ATOM 4079 O O . GLN B 1 9 ? -18.141 -57.75 1.012 1 29.02 9 GLN B O 1
ATOM 4084 N N . GLY B 1 10 ? -18.375 -56.688 2.904 1 29.5 10 GLY B N 1
ATOM 4085 C CA . GLY B 1 10 ? -19.766 -57 2.633 1 29.5 10 GLY B CA 1
ATOM 4086 C C . GLY B 1 10 ? -20.281 -56.375 1.356 1 29.5 10 GLY B C 1
ATOM 4087 O O . GLY B 1 10 ? -21.109 -56.938 0.652 1 29.5 10 GLY B O 1
ATOM 4088 N N . GLY B 1 11 ? -20.547 -55.031 1.305 1 26.84 11 GLY B N 1
ATOM 4089 C CA . GLY B 1 11 ? -21.5 -54.719 0.261 1 26.84 11 GLY B CA 1
ATOM 4090 C C . GLY B 1 11 ? -20.969 -54.969 -1.138 1 26.84 11 GLY B C 1
ATOM 4091 O O . GLY B 1 11 ? -19.781 -54.781 -1.388 1 26.84 11 GLY B O 1
ATOM 4092 N N . GLN B 1 12 ? -21.469 -55.938 -1.952 1 28.53 12 GLN B N 1
ATOM 4093 C CA . GLN B 1 12 ? -21.219 -56.562 -3.256 1 28.53 12 GLN B CA 1
ATOM 4094 C C . GLN B 1 12 ? -20.969 -55.469 -4.316 1 28.53 12 GLN B C 1
ATOM 4096 O O . GLN B 1 12 ? -20.562 -55.812 -5.438 1 28.53 12 GLN B O 1
ATOM 4101 N N . GLY B 1 13 ? -21.75 -54.406 -4.367 1 27.42 13 GLY B N 1
ATOM 4102 C CA . GLY B 1 13 ? -21.625 -53.781 -5.68 1 27.42 13 GLY B CA 1
ATOM 4103 C C . GLY B 1 13 ? -20.188 -53.531 -6.078 1 27.42 13 GLY B C 1
ATOM 4104 O O . GLY B 1 13 ? -19.297 -53.5 -5.23 1 27.42 13 GLY B O 1
ATOM 4105 N N . ARG B 1 14 ? -19.906 -53.469 -7.523 1 27.83 14 ARG B N 1
ATOM 4106 C CA . ARG B 1 14 ? -18.703 -53.438 -8.344 1 27.83 14 ARG B CA 1
ATOM 4107 C C . ARG B 1 14 ? -17.75 -52.344 -7.879 1 27.83 14 ARG B C 1
ATOM 4109 O O . ARG B 1 14 ? -17.875 -51.188 -8.297 1 27.83 14 ARG B O 1
ATOM 4116 N N . VAL B 1 15 ? -17.672 -52.094 -6.559 1 25.5 15 VAL B N 1
ATOM 4117 C CA . VAL B 1 15 ? -16.625 -51.094 -6.328 1 25.5 15 VAL B CA 1
ATOM 4118 C C . VAL B 1 15 ? -15.297 -51.625 -6.887 1 25.5 15 VAL B C 1
ATOM 4120 O O . VAL B 1 15 ? -14.703 -52.562 -6.32 1 25.5 15 VAL B O 1
ATOM 4123 N N . ASN B 1 16 ? -15.25 -52 -8.188 1 27.62 16 ASN B N 1
ATOM 4124 C CA . ASN B 1 16 ? -14.039 -52.469 -8.836 1 27.62 16 ASN B CA 1
ATOM 4125 C C . ASN B 1 16 ? -12.82 -51.656 -8.445 1 27.62 16 ASN B C 1
ATOM 4127 O O . ASN B 1 16 ? -11.68 -52.062 -8.68 1 27.62 16 ASN B O 1
ATOM 4131 N N . SER B 1 17 ? -12.938 -50.281 -8.633 1 30.16 17 SER B N 1
ATOM 4132 C CA . SER B 1 17 ? -11.648 -49.625 -8.781 1 30.16 17 SER B CA 1
ATOM 4133 C C . SER B 1 17 ? -10.766 -49.844 -7.559 1 30.16 17 SER B C 1
ATOM 4135 O O . SER B 1 17 ? -11.242 -49.781 -6.422 1 30.16 17 SER B O 1
ATOM 4137 N N . GLN B 1 18 ? -9.773 -50.781 -7.664 1 30.23 18 GLN B N 1
ATOM 4138 C CA . GLN B 1 18 ? -8.734 -51.219 -6.742 1 30.23 18 GLN B CA 1
ATOM 4139 C C . GLN B 1 18 ? -8.141 -50.062 -5.965 1 30.23 18 GLN B C 1
ATOM 4141 O O . GLN B 1 18 ? -7.301 -49.312 -6.488 1 30.23 18 GLN B O 1
ATOM 4146 N N . LEU B 1 19 ? -8.891 -49.312 -5.285 1 30.52 19 LEU B N 1
ATOM 4147 C CA . LEU B 1 19 ? -8.367 -48.312 -4.355 1 30.52 19 LEU B CA 1
ATOM 4148 C C . LEU B 1 19 ? -7.406 -48.969 -3.361 1 30.52 19 LEU B C 1
ATOM 4150 O O . LEU B 1 19 ? -7.762 -49.906 -2.664 1 30.52 19 LEU B O 1
ATOM 4154 N N . HIS B 1 20 ? -6.137 -49.094 -3.766 1 30.41 20 HIS B N 1
ATOM 4155 C CA . HIS B 1 20 ? -5.121 -49.562 -2.822 1 30.41 20 HIS B CA 1
ATOM 4156 C C . HIS B 1 20 ? -4.977 -48.594 -1.657 1 30.41 20 HIS B C 1
ATOM 4158 O O . HIS B 1 20 ? -4.797 -47.375 -1.866 1 30.41 20 HIS B O 1
ATOM 4164 N N . PHE B 1 21 ? -5.605 -48.75 -0.625 1 30.81 21 PHE B N 1
ATOM 4165 C CA . PHE B 1 21 ? -5.484 -48.062 0.649 1 30.81 21 PHE B CA 1
ATOM 4166 C C . PHE B 1 21 ? -4.207 -48.469 1.371 1 30.81 21 PHE B C 1
ATOM 4168 O O . PHE B 1 21 ? -3.879 -49.656 1.437 1 30.81 21 PHE B O 1
ATOM 4175 N N . ILE B 1 22 ? -3.186 -47.719 1.283 1 34.66 22 ILE B N 1
ATOM 4176 C CA . ILE B 1 22 ? -2.111 -48.031 2.229 1 34.66 22 ILE B CA 1
ATOM 4177 C C . ILE B 1 22 ? -2.5 -47.5 3.617 1 34.66 22 ILE B C 1
ATOM 4179 O O . ILE B 1 22 ? -2.768 -46.312 3.799 1 34.66 22 ILE B O 1
ATOM 4183 N N . VAL B 1 23 ? -3.037 -48.281 4.469 1 33.78 23 VAL B N 1
ATOM 4184 C CA . VAL B 1 23 ? -3.346 -48.031 5.875 1 33.78 23 VAL B CA 1
ATOM 4185 C C . VAL B 1 23 ? -2.078 -48.188 6.715 1 33.78 23 VAL B C 1
ATOM 4187 O O . VAL B 1 23 ? -1.449 -49.25 6.711 1 33.78 23 VAL B O 1
ATOM 4190 N N . GLU B 1 24 ? -1.362 -47.094 6.957 1 41.5 24 GLU B N 1
ATOM 4191 C CA . GLU B 1 24 ? -0.286 -47.219 7.934 1 41.5 24 GLU B CA 1
ATOM 4192 C C . GLU B 1 24 ? -0.837 -47.25 9.359 1 41.5 24 GLU B C 1
ATOM 4194 O O . GLU B 1 24 ? -1.599 -46.375 9.758 1 41.5 24 GLU B O 1
ATOM 4199 N N . ILE B 1 25 ? -0.814 -48.344 9.977 1 39.97 25 ILE B N 1
ATOM 4200 C CA . ILE B 1 25 ? -1.157 -48.594 11.375 1 39.97 25 ILE B CA 1
ATOM 4201 C C . ILE B 1 25 ? 0.071 -48.344 12.258 1 39.97 25 ILE B C 1
ATOM 4203 O O . ILE B 1 25 ? 1.088 -49.031 12.102 1 39.97 25 ILE B O 1
ATOM 4207 N N . ARG B 1 26 ? 0.255 -47.094 12.758 1 48.28 26 ARG B N 1
ATOM 4208 C CA . ARG B 1 26 ? 1.32 -46.906 13.742 1 48.28 26 ARG B CA 1
ATOM 4209 C C . ARG B 1 26 ? 0.792 -47.031 15.164 1 48.28 26 ARG B C 1
ATOM 4211 O O . ARG B 1 26 ? -0.354 -46.688 15.445 1 48.28 26 ARG B O 1
ATOM 4218 N N . GLN B 1 27 ? 1.336 -47.844 15.891 1 46.91 27 GLN B N 1
ATOM 4219 C CA . GLN B 1 27 ? 1.093 -48 17.328 1 46.91 27 GLN B CA 1
ATOM 4220 C C . GLN B 1 27 ? 1.735 -46.875 18.109 1 46.91 27 GLN B C 1
ATOM 4222 O O . GLN B 1 27 ? 2.902 -46.531 17.891 1 46.91 27 GLN B O 1
ATOM 4227 N N . ASP B 1 28 ? 0.906 -46.031 18.703 1 43.41 28 ASP B N 1
ATOM 4228 C CA . ASP B 1 28 ? 1.523 -45.031 19.578 1 43.41 28 ASP B CA 1
ATOM 4229 C C . ASP B 1 28 ? 2.109 -45.688 20.828 1 43.41 28 ASP B C 1
ATOM 4231 O O . ASP B 1 28 ? 1.924 -46.906 21.047 1 43.41 28 ASP B O 1
ATOM 4235 N N . ASP B 1 29 ? 2.961 -44.938 21.484 1 55.34 29 ASP B N 1
ATOM 4236 C CA . ASP B 1 29 ? 3.646 -45.438 22.656 1 55.34 29 ASP B CA 1
ATOM 4237 C C . ASP B 1 29 ? 2.654 -46.062 23.641 1 55.34 29 ASP B C 1
ATOM 4239 O O . ASP B 1 29 ? 3.049 -46.781 24.562 1 55.34 29 ASP B O 1
ATOM 4243 N N . SER B 1 30 ? 1.434 -45.562 23.641 1 52.47 30 SER B N 1
ATOM 4244 C CA . SER B 1 30 ? 0.486 -46.062 24.609 1 52.47 30 SER B CA 1
ATOM 4245 C C . SER B 1 30 ? -0.238 -47.312 24.094 1 52.47 30 SER B C 1
ATOM 4247 O O . SER B 1 30 ? -1.119 -47.844 24.75 1 52.47 30 SER B O 1
ATOM 4249 N N . GLY B 1 31 ? 0.03 -47.906 22.953 1 47.88 31 GLY B N 1
ATOM 4250 C CA . GLY B 1 31 ? -0.522 -49.156 22.438 1 47.88 31 GLY B CA 1
ATOM 4251 C C . GLY B 1 31 ? -1.652 -48.938 21.453 1 47.88 31 GLY B C 1
ATOM 4252 O O . GLY B 1 31 ? -2.301 -49.875 21.016 1 47.88 31 GLY B O 1
ATOM 4253 N N . HIS B 1 32 ? -2.107 -47.656 21.391 1 48.62 32 HIS B N 1
ATOM 4254 C CA . HIS B 1 32 ? -3.238 -47.438 20.484 1 48.62 32 HIS B CA 1
ATOM 4255 C C . HIS B 1 32 ? -2.783 -47.375 19.031 1 48.62 32 HIS B C 1
ATOM 4257 O O . HIS B 1 32 ? -1.684 -46.875 18.75 1 48.62 32 HIS B O 1
ATOM 4263 N N . TYR B 1 33 ? -3.312 -48.094 18.156 1 41.16 33 TYR B N 1
ATOM 4264 C CA . TYR B 1 33 ? -3.029 -48.156 16.734 1 41.16 33 TYR B CA 1
ATOM 4265 C C . TYR B 1 33 ? -3.576 -46.906 16.016 1 41.16 33 TYR B C 1
ATOM 4267 O O . TYR B 1 33 ? -4.707 -46.5 16.266 1 41.16 33 TYR B O 1
ATOM 4275 N N . ILE B 1 34 ? -2.832 -46 15.648 1 41.19 34 ILE B N 1
ATOM 4276 C CA . ILE B 1 34 ? -3.26 -44.906 14.797 1 41.19 34 ILE B CA 1
ATOM 4277 C C . ILE B 1 34 ? -3.219 -45.312 13.328 1 41.19 34 ILE B C 1
ATOM 4279 O O . ILE B 1 34 ? -2.193 -45.812 12.852 1 41.19 34 ILE B O 1
ATOM 4283 N N . LEU B 1 35 ? -4.293 -45.594 12.766 1 34.94 35 LEU B N 1
ATOM 4284 C CA . LEU B 1 35 ? -4.469 -45.906 11.359 1 34.94 35 LEU B CA 1
ATOM 4285 C C . LEU B 1 35 ? -4.367 -44.656 10.492 1 34.94 35 LEU B C 1
ATOM 4287 O O . LEU B 1 35 ? -5.039 -43.656 10.75 1 34.94 35 LEU B O 1
ATOM 4291 N N . SER B 1 36 ? -3.244 -44.281 10.008 1 36.31 36 SER B N 1
ATOM 4292 C CA . SER B 1 36 ? -3.188 -43.219 9.008 1 36.31 36 SER B CA 1
ATOM 4293 C C . SER B 1 36 ? -3.27 -43.812 7.598 1 36.31 36 SER B C 1
ATOM 4295 O O . SER B 1 36 ? -2.594 -44.781 7.277 1 36.31 36 SER B O 1
ATOM 4297 N N . SER B 1 37 ? -4.34 -43.875 7 1 31.89 37 SER B N 1
ATOM 4298 C CA . SER B 1 37 ? -4.508 -44.344 5.621 1 31.89 37 SER B CA 1
ATOM 4299 C C . SER B 1 37 ? -4.098 -43.25 4.633 1 31.89 37 SER B C 1
ATOM 4301 O O . SER B 1 37 ? -4.484 -42.094 4.777 1 31.89 37 SER B O 1
ATOM 4303 N N . THR B 1 38 ? -2.904 -43.281 4.215 1 34.97 38 THR B N 1
ATOM 4304 C CA . THR B 1 38 ? -2.525 -42.375 3.115 1 34.97 38 THR B CA 1
ATOM 4305 C C . THR B 1 38 ? -2.979 -42.969 1.778 1 34.97 38 THR B C 1
ATOM 4307 O O . THR B 1 38 ? -2.682 -44.125 1.464 1 34.97 38 THR B O 1
ATOM 4310 N N . LEU B 1 39 ? -4.117 -42.781 1.251 1 33.19 39 LEU B N 1
ATOM 4311 C CA . LEU B 1 39 ? -4.566 -43.094 -0.099 1 33.19 39 LEU B CA 1
ATOM 4312 C C . LEU B 1 39 ? -3.582 -42.562 -1.14 1 33.19 39 LEU B C 1
ATOM 4314 O O . LEU B 1 39 ? -3.232 -41.375 -1.128 1 33.19 39 LEU B O 1
ATOM 4318 N N . ASP B 1 40 ? -2.734 -43.438 -1.692 1 35.91 40 ASP B N 1
ATOM 4319 C CA . ASP B 1 40 ? -1.874 -43.094 -2.824 1 35.91 40 ASP B CA 1
ATOM 4320 C C . ASP B 1 40 ? -2.701 -42.688 -4.039 1 35.91 40 ASP B C 1
ATOM 4322 O O . ASP B 1 40 ? -3.236 -43.531 -4.754 1 35.91 40 ASP B O 1
ATOM 4326 N N . ILE B 1 41 ? -3.307 -41.656 -4.18 1 42.22 41 ILE B N 1
ATOM 4327 C CA . ILE B 1 41 ? -4.176 -41.062 -5.199 1 42.22 41 ILE B CA 1
ATOM 4328 C C . ILE B 1 41 ? -3.369 -40.781 -6.461 1 42.22 41 ILE B C 1
ATOM 4330 O O . ILE B 1 41 ? -3.916 -40.312 -7.461 1 42.22 41 ILE B O 1
ATOM 4334 N N . SER B 1 42 ? -2.072 -41.062 -6.531 1 42.97 42 SER B N 1
ATOM 4335 C CA . SER B 1 42 ? -1.258 -40.719 -7.688 1 42.97 42 SER B CA 1
ATOM 4336 C C . SER B 1 42 ? -1.697 -41.469 -8.938 1 42.97 42 SER B C 1
ATOM 4338 O O . SER B 1 42 ? -1.378 -41.062 -10.055 1 42.97 42 SER B O 1
ATOM 4340 N N . ARG B 1 43 ? -2.432 -42.594 -8.742 1 44.88 43 ARG B N 1
ATOM 4341 C CA . ARG B 1 43 ? -2.752 -43.469 -9.875 1 44.88 43 ARG B CA 1
ATOM 4342 C C . ARG B 1 43 ? -4.109 -43.094 -10.469 1 44.88 43 ARG B C 1
ATOM 4344 O O . ARG B 1 43 ? -4.508 -43.656 -11.5 1 44.88 43 ARG B O 1
ATOM 4351 N N . LEU B 1 44 ? -4.73 -42.156 -9.828 1 48.09 44 LEU B N 1
ATOM 4352 C CA . LEU B 1 44 ? -6.059 -41.781 -10.297 1 48.09 44 LEU B CA 1
ATOM 4353 C C . LEU B 1 44 ? -5.973 -40.781 -11.438 1 48.09 44 LEU B C 1
ATOM 4355 O O . LEU B 1 44 ? -4.957 -40.094 -11.586 1 48.09 44 LEU B O 1
ATOM 4359 N N . LEU B 1 45 ? -7.016 -40.844 -12.203 1 63.16 45 LEU B N 1
ATOM 4360 C CA . LEU B 1 45 ? -7.176 -39.812 -13.234 1 63.16 45 LEU B CA 1
ATOM 4361 C C . LEU B 1 45 ? -7.137 -38.438 -12.625 1 63.16 45 LEU B C 1
ATOM 4363 O O . LEU B 1 45 ? -7.57 -38.219 -11.484 1 63.16 45 LEU B O 1
ATOM 4367 N N . PRO B 1 46 ? -6.469 -37.594 -13.25 1 72.88 46 PRO B N 1
ATOM 4368 C CA . PRO B 1 46 ? -6.277 -36.25 -12.727 1 72.88 46 PRO B CA 1
ATOM 4369 C C . PRO B 1 46 ? -7.543 -35.656 -12.094 1 72.88 46 PRO B C 1
ATOM 4371 O O . PRO B 1 46 ? -7.492 -35.094 -11 1 72.88 46 PRO B O 1
ATOM 4374 N N . LEU B 1 47 ? -8.672 -35.938 -12.68 1 78.69 47 LEU B N 1
ATOM 4375 C CA . LEU B 1 47 ? -9.914 -35.344 -12.164 1 78.69 47 LEU B CA 1
ATOM 4376 C C . LEU B 1 47 ? -10.352 -36.062 -10.891 1 78.69 47 LEU B C 1
ATOM 4378 O O . LEU B 1 47 ? -10.906 -35.438 -9.984 1 78.69 47 LEU B O 1
ATOM 4382 N N . THR B 1 48 ? -10.094 -37.312 -10.859 1 78.31 48 THR B N 1
ATOM 4383 C CA . THR B 1 48 ? -10.43 -38.062 -9.656 1 78.31 48 THR B CA 1
ATOM 4384 C C . THR B 1 48 ? -9.586 -37.594 -8.477 1 78.31 48 THR B C 1
ATOM 4386 O O . THR B 1 48 ? -10.086 -37.5 -7.355 1 78.31 48 THR B O 1
ATOM 4389 N N . GLN B 1 49 ? -8.383 -37.281 -8.781 1 81.62 49 GLN B N 1
ATOM 4390 C CA . GLN B 1 49 ? -7.488 -36.812 -7.738 1 81.62 49 GLN B CA 1
ATOM 4391 C C . GLN B 1 49 ? -7.957 -35.469 -7.191 1 81.62 49 GLN B C 1
ATOM 4393 O O . GLN B 1 49 ? -7.949 -35.25 -5.977 1 81.62 49 GLN B O 1
ATOM 4398 N N . ILE B 1 50 ? -8.359 -34.656 -8.07 1 86.06 50 ILE B N 1
ATOM 4399 C CA . ILE B 1 50 ? -8.805 -33.312 -7.707 1 86.06 50 ILE B CA 1
ATOM 4400 C C . ILE B 1 50 ? -10.086 -33.406 -6.879 1 86.06 50 ILE B C 1
ATOM 4402 O O . ILE B 1 50 ? -10.234 -32.719 -5.867 1 86.06 50 ILE B O 1
ATOM 4406 N N . ASN B 1 51 ? -10.953 -34.25 -7.301 1 85.25 51 ASN B N 1
ATOM 4407 C CA . ASN B 1 51 ? -12.219 -34.438 -6.59 1 85.25 51 ASN B CA 1
ATOM 4408 C C . ASN B 1 51 ? -12 -35.031 -5.195 1 85.25 51 ASN B C 1
ATOM 4410 O O . ASN B 1 51 ? -12.695 -34.656 -4.246 1 85.25 51 ASN B O 1
ATOM 4414 N N . GLN B 1 52 ? -11.078 -35.938 -5.133 1 85.56 52 GLN B N 1
ATOM 4415 C CA . GLN B 1 52 ? -10.758 -36.5 -3.832 1 85.56 52 GLN B CA 1
ATOM 4416 C C . GLN B 1 52 ? -10.141 -35.469 -2.904 1 85.56 52 GLN B C 1
ATOM 4418 O O . GLN B 1 52 ? -10.406 -35.469 -1.702 1 85.56 52 GLN B O 1
ATOM 4423 N N . GLY B 1 53 ? -9.281 -34.719 -3.473 1 88.25 53 GLY B N 1
ATOM 4424 C CA . GLY B 1 53 ? -8.727 -33.625 -2.688 1 88.25 53 GLY B CA 1
ATOM 4425 C C . GLY B 1 53 ? -9.789 -32.656 -2.162 1 88.25 53 GLY B C 1
ATOM 4426 O O . GLY B 1 53 ? -9.742 -32.25 -0.999 1 88.25 53 GLY B O 1
ATOM 4427 N N . TYR B 1 54 ? -10.688 -32.375 -3.039 1 91.12 54 TYR B N 1
ATOM 4428 C CA . TYR B 1 54 ? -11.797 -31.5 -2.656 1 91.12 54 TYR B CA 1
ATOM 4429 C C . TYR B 1 54 ? -12.609 -32.125 -1.529 1 91.12 54 TYR B C 1
ATOM 4431 O O . TYR B 1 54 ? -12.945 -31.453 -0.55 1 91.12 54 TYR B O 1
ATOM 4439 N N . LYS B 1 55 ? -12.914 -33.375 -1.599 1 89.38 55 LYS B N 1
ATOM 4440 C CA . LYS B 1 55 ? -13.695 -34.062 -0.585 1 89.38 55 LYS B CA 1
ATOM 4441 C C . LYS B 1 55 ? -12.969 -34.094 0.758 1 89.38 55 LYS B C 1
ATOM 4443 O O . LYS B 1 55 ? -13.602 -33.938 1.809 1 89.38 55 LYS B O 1
ATOM 4448 N N . ARG B 1 56 ? -11.703 -34.219 0.691 1 90.75 56 ARG B N 1
ATOM 4449 C CA . ARG B 1 56 ? -10.922 -34.188 1.921 1 90.75 56 ARG B CA 1
ATOM 4450 C C . ARG B 1 56 ? -11.016 -32.812 2.59 1 90.75 56 ARG B C 1
ATOM 4452 O O . ARG B 1 56 ? -11.125 -32.75 3.816 1 90.75 56 ARG B O 1
ATOM 4459 N N . THR B 1 57 ? -10.945 -31.812 1.783 1 92.19 57 THR B N 1
ATOM 4460 C CA . THR B 1 57 ? -10.992 -30.438 2.293 1 92.19 57 THR B CA 1
ATOM 4461 C C . THR B 1 57 ? -12.336 -30.156 2.957 1 92.19 57 THR B C 1
ATOM 4463 O O . THR B 1 57 ? -12.398 -29.469 3.979 1 92.19 57 THR B O 1
ATOM 4466 N N . ILE B 1 58 ? -13.359 -30.688 2.424 1 91.5 58 ILE B N 1
ATOM 4467 C CA . ILE B 1 58 ? -14.703 -30.375 2.893 1 91.5 58 ILE B CA 1
ATOM 4468 C C . ILE B 1 58 ? -14.984 -31.125 4.195 1 91.5 58 ILE B C 1
ATOM 4470 O O . ILE B 1 58 ? -15.773 -30.672 5.023 1 91.5 58 ILE B O 1
ATOM 4474 N N . ILE B 1 59 ? -14.328 -32.219 4.426 1 88 59 ILE B N 1
ATOM 4475 C CA . ILE B 1 59 ? -14.711 -33.062 5.551 1 88 59 ILE B CA 1
ATOM 4476 C C . ILE B 1 59 ? -13.781 -32.812 6.734 1 88 59 ILE B C 1
ATOM 4478 O O . ILE B 1 59 ? -14.055 -33.25 7.855 1 88 59 ILE B O 1
ATOM 4482 N N . VAL B 1 60 ? -12.734 -32.094 6.484 1 85.75 60 VAL B N 1
ATOM 4483 C CA . VAL B 1 60 ? -11.75 -31.875 7.535 1 85.75 60 VAL B CA 1
ATOM 4484 C C . VAL B 1 60 ? -12.359 -31.031 8.648 1 85.75 60 VAL B C 1
ATOM 4486 O O . VAL B 1 60 ? -13.094 -30.078 8.375 1 85.75 60 VAL B O 1
ATOM 4489 N N . ASN B 1 61 ? -12.055 -31.391 9.875 1 78.44 61 ASN B N 1
ATOM 4490 C CA . ASN B 1 61 ? -12.477 -30.609 11.031 1 78.44 61 ASN B CA 1
ATOM 4491 C C . ASN B 1 61 ? -11.492 -29.469 11.328 1 78.44 61 ASN B C 1
ATOM 4493 O O . ASN B 1 61 ? -10.281 -29.703 11.375 1 78.44 61 ASN B O 1
ATOM 4497 N N . ARG B 1 62 ? -12.016 -28.375 11.453 1 83 62 ARG B N 1
ATOM 4498 C CA . ARG B 1 62 ? -11.195 -27.203 11.758 1 83 62 ARG B CA 1
ATOM 4499 C C . ARG B 1 62 ? -11.688 -26.5 13.023 1 83 62 ARG B C 1
ATOM 4501 O O . ARG B 1 62 ? -12.883 -26.516 13.32 1 83 62 ARG B O 1
ATOM 4508 N N . ASP B 1 63 ? -10.727 -25.906 13.734 1 85.31 63 ASP B N 1
ATOM 4509 C CA . ASP B 1 63 ? -11.07 -25.062 14.875 1 85.31 63 ASP B CA 1
ATOM 4510 C C . ASP B 1 63 ? -11.789 -23.797 14.43 1 85.31 63 ASP B C 1
ATOM 4512 O O . ASP B 1 63 ? -11.922 -23.547 13.227 1 85.31 63 ASP B O 1
ATOM 4516 N N . SER B 1 64 ? -12.312 -23.078 15.469 1 87 64 SER B N 1
ATOM 4517 C CA . SER B 1 64 ? -12.945 -21.797 15.156 1 87 64 SER B CA 1
ATOM 4518 C C . SER B 1 64 ? -11.977 -20.859 14.438 1 87 64 SER B C 1
ATOM 4520 O O . SER B 1 64 ? -10.758 -20.984 14.594 1 87 64 SER B O 1
ATOM 4522 N N . PRO B 1 65 ? -12.555 -20 13.617 1 87.88 65 PRO B N 1
ATOM 4523 C CA . PRO B 1 65 ? -11.688 -19.062 12.891 1 87.88 65 PRO B CA 1
ATOM 4524 C C . PRO B 1 65 ? -10.734 -18.312 13.812 1 87.88 65 PRO B C 1
ATOM 4526 O O . PRO B 1 65 ? -9.562 -18.125 13.484 1 87.88 65 PRO B O 1
ATOM 4529 N N . SER B 1 66 ? -11.148 -17.859 14.992 1 85.06 66 SER B N 1
ATOM 4530 C CA . SER B 1 66 ? -10.312 -17.125 15.945 1 85.06 66 SER B CA 1
ATOM 4531 C C . SER B 1 66 ? -9.188 -18.016 16.469 1 85.06 66 SER B C 1
ATOM 4533 O O . SER B 1 66 ? -8.047 -17.562 16.609 1 85.06 66 SER B O 1
ATOM 4535 N N . SER B 1 67 ? -9.492 -19.219 16.75 1 86.69 67 SER B N 1
ATOM 4536 C CA . SER B 1 67 ? -8.492 -20.156 17.25 1 86.69 67 SER B CA 1
ATOM 4537 C C . SER B 1 67 ? -7.496 -20.547 16.156 1 86.69 67 SER B C 1
ATOM 4539 O O . SER B 1 67 ? -6.289 -20.609 16.406 1 86.69 67 SER B O 1
ATOM 4541 N N . ASN B 1 68 ? -7.992 -20.781 14.992 1 87.81 68 ASN B N 1
ATOM 4542 C CA . ASN B 1 68 ? -7.164 -21.234 13.875 1 87.81 68 ASN B CA 1
ATOM 4543 C C . ASN B 1 68 ? -6.25 -20.109 13.375 1 87.81 68 ASN B C 1
ATOM 4545 O O . ASN B 1 68 ? -5.289 -20.375 12.648 1 87.81 68 ASN B O 1
ATOM 4549 N N . SER B 1 69 ? -6.602 -18.922 13.68 1 87.25 69 SER B N 1
ATOM 4550 C CA . SER B 1 69 ? -5.805 -17.812 13.195 1 87.25 69 SER B CA 1
ATOM 4551 C C . SER B 1 69 ? -4.551 -17.609 14.039 1 87.25 69 SER B C 1
ATOM 4553 O O . SER B 1 69 ? -3.633 -16.891 13.641 1 87.25 69 SER B O 1
ATOM 4555 N N . ARG B 1 70 ? -4.504 -18.219 15.203 1 87.62 70 ARG B N 1
ATOM 4556 C CA . ARG B 1 70 ? -3.301 -18.156 16.031 1 87.62 70 ARG B CA 1
ATOM 4557 C C . ARG B 1 70 ? -2.15 -18.906 15.367 1 87.62 70 ARG B C 1
ATOM 4559 O O . ARG B 1 70 ? -2.35 -19.984 14.789 1 87.62 70 ARG B O 1
ATOM 4566 N N . PRO B 1 71 ? -1.002 -18.375 15.484 1 88.5 71 PRO B N 1
ATOM 4567 C CA . PRO B 1 71 ? 0.128 -18.953 14.75 1 88.5 71 PRO B CA 1
ATOM 4568 C C . PRO B 1 71 ? 0.351 -20.422 15.07 1 88.5 71 PRO B C 1
ATOM 4570 O O . PRO B 1 71 ? 0.646 -21.219 14.172 1 88.5 71 PRO B O 1
ATOM 4573 N N . SER B 1 72 ? 0.191 -20.828 16.312 1 87.25 72 SER B N 1
ATOM 4574 C CA . SER B 1 72 ? 0.438 -22.219 16.719 1 87.25 72 SER B CA 1
ATOM 4575 C C . SER B 1 72 ? -0.56 -23.172 16.062 1 87.25 72 SER B C 1
ATOM 4577 O O . SER B 1 72 ? -0.222 -24.312 15.75 1 87.25 72 SER B O 1
ATOM 4579 N N . HIS B 1 73 ? -1.75 -22.703 15.875 1 89.69 73 HIS B N 1
ATOM 4580 C CA . HIS B 1 73 ? -2.768 -23.516 15.219 1 89.69 73 HIS B CA 1
ATOM 4581 C C . HIS B 1 73 ? -2.668 -23.406 13.703 1 89.69 73 HIS B C 1
ATOM 4583 O O . HIS B 1 73 ? -2.793 -24.422 12.992 1 89.69 73 HIS B O 1
ATOM 4589 N N . TYR B 1 74 ? -2.41 -22.266 13.305 1 91.31 74 TYR B N 1
ATOM 4590 C CA . TYR B 1 74 ? -2.4 -22.016 11.867 1 91.31 74 TYR B CA 1
ATOM 4591 C C . TYR B 1 74 ? -1.272 -22.797 11.188 1 91.31 74 TYR B C 1
ATOM 4593 O O . TYR B 1 74 ? -1.43 -23.281 10.07 1 91.31 74 TYR B O 1
ATOM 4601 N N . ILE B 1 75 ? -0.168 -22.891 11.891 1 91.5 75 ILE B N 1
ATOM 4602 C CA . ILE B 1 75 ? 0.979 -23.609 11.336 1 91.5 75 ILE B CA 1
ATOM 4603 C C . ILE B 1 75 ? 0.617 -25.062 11.109 1 91.5 75 ILE B C 1
ATOM 4605 O O . ILE B 1 75 ? 1.065 -25.688 10.133 1 91.5 75 ILE B O 1
ATOM 4609 N N . ARG B 1 76 ? -0.19 -25.641 11.922 1 90.69 76 ARG B N 1
ATOM 4610 C CA . ARG B 1 76 ? -0.637 -27.016 11.781 1 90.69 76 ARG B CA 1
ATOM 4611 C C . ARG B 1 76 ? -1.588 -27.156 10.602 1 90.69 76 ARG B C 1
ATOM 4613 O O . ARG B 1 76 ? -1.512 -28.141 9.852 1 90.69 76 ARG B O 1
ATOM 4620 N N . ASN B 1 77 ? -2.432 -26.219 10.531 1 91.44 77 ASN B N 1
ATOM 4621 C CA . ASN B 1 77 ? -3.344 -26.219 9.391 1 91.44 77 ASN B CA 1
ATOM 4622 C C . ASN B 1 77 ? -2.588 -26.156 8.07 1 91.44 77 ASN B C 1
ATOM 4624 O O . ASN B 1 77 ? -2.92 -26.891 7.125 1 91.44 77 ASN B O 1
ATOM 4628 N N . GLN B 1 78 ? -1.585 -25.375 8.039 1 93 78 GLN B N 1
ATOM 4629 C CA . GLN B 1 78 ? -0.849 -25.109 6.805 1 93 78 GLN B CA 1
ATOM 4630 C C . GLN B 1 78 ? 0.082 -26.281 6.469 1 93 78 GLN B C 1
ATOM 4632 O O . GLN B 1 78 ? 0.555 -26.391 5.34 1 93 78 GLN B O 1
ATOM 4637 N N . ALA B 1 79 ? 0.289 -27.125 7.422 1 91.75 79 ALA B N 1
ATOM 4638 C CA . ALA B 1 79 ? 1.127 -28.297 7.203 1 91.75 79 ALA B CA 1
ATOM 4639 C C . ALA B 1 79 ? 0.301 -29.469 6.68 1 91.75 79 ALA B C 1
ATOM 4641 O O . ALA B 1 79 ? 0.85 -30.516 6.332 1 91.75 79 ALA B O 1
ATOM 4642 N N . SER B 1 80 ? -0.954 -29.234 6.52 1 89 80 SER B N 1
ATOM 4643 C CA . SER B 1 80 ? -1.839 -30.312 6.078 1 89 80 SER B CA 1
ATOM 4644 C C . SER B 1 80 ? -2.154 -30.188 4.59 1 89 80 SER B C 1
ATOM 4646 O O . SER B 1 80 ? -1.883 -29.156 3.973 1 89 80 SER B O 1
ATOM 4648 N N . ASP B 1 81 ? -2.754 -31.281 4.016 1 87.94 81 ASP B N 1
ATOM 4649 C CA . ASP B 1 81 ? -3.123 -31.297 2.602 1 87.94 81 ASP B CA 1
ATOM 4650 C C . ASP B 1 81 ? -4.43 -30.547 2.365 1 87.94 81 ASP B C 1
ATOM 4652 O O . ASP B 1 81 ? -4.934 -30.5 1.241 1 87.94 81 ASP B O 1
ATOM 4656 N N . THR B 1 82 ? -4.949 -29.953 3.408 1 91.5 82 THR B N 1
ATOM 4657 C CA . THR B 1 82 ? -6.176 -29.188 3.295 1 91.5 82 THR B CA 1
ATOM 4658 C C . THR B 1 82 ? -5.926 -27.719 3.666 1 91.5 82 THR B C 1
ATOM 4660 O O . THR B 1 82 ? -6.84 -27.016 4.102 1 91.5 82 THR B O 1
ATOM 4663 N N . ALA B 1 83 ? -4.719 -27.312 3.523 1 94.12 83 ALA B N 1
ATOM 4664 C CA . ALA B 1 83 ? -4.293 -25.969 3.889 1 94.12 83 ALA B CA 1
ATOM 4665 C C . ALA B 1 83 ? -5.082 -24.906 3.113 1 94.12 83 ALA B C 1
ATOM 4667 O O . ALA B 1 83 ? -5.637 -25.203 2.053 1 94.12 83 ALA B O 1
ATOM 4668 N N . ILE B 1 84 ? -5.215 -23.734 3.709 1 95.62 84 ILE B N 1
ATOM 4669 C CA . ILE B 1 84 ? -5.641 -22.562 2.969 1 95.62 84 ILE B CA 1
ATOM 4670 C C . ILE B 1 84 ? -4.484 -22.047 2.115 1 95.62 84 ILE B C 1
ATOM 4672 O O . ILE B 1 84 ? -3.395 -21.781 2.629 1 95.62 84 ILE B O 1
ATOM 4676 N N . LEU B 1 85 ? -4.703 -21.969 0.86 1 96.69 85 LEU B N 1
ATOM 4677 C CA . LEU B 1 85 ? -3.639 -21.562 -0.047 1 96.69 85 LEU B CA 1
ATOM 4678 C C . LEU B 1 85 ? -3.496 -20.047 -0.061 1 96.69 85 LEU B C 1
ATOM 4680 O O . LEU B 1 85 ? -4.023 -19.375 -0.953 1 96.69 85 LEU B O 1
ATOM 4684 N N . ASP B 1 86 ? -2.75 -19.484 0.905 1 95.75 86 ASP B N 1
ATOM 4685 C CA . ASP B 1 86 ? -2.58 -18.047 1.031 1 95.75 86 ASP B CA 1
ATOM 4686 C C . ASP B 1 86 ? -1.102 -17.672 1.042 1 95.75 86 ASP B C 1
ATOM 4688 O O . ASP B 1 86 ? -0.751 -16.516 1.35 1 95.75 86 ASP B O 1
ATOM 4692 N N . GLY B 1 87 ? -0.246 -18.609 0.785 1 93.19 87 GLY B N 1
ATOM 4693 C CA . GLY B 1 87 ? 1.183 -18.359 0.679 1 93.19 87 GLY B CA 1
ATOM 4694 C C . GLY B 1 87 ? 1.916 -18.516 1.997 1 93.19 87 GLY B C 1
ATOM 4695 O O . GLY B 1 87 ? 3.148 -18.547 2.027 1 93.19 87 GLY B O 1
ATOM 4696 N N . ARG B 1 88 ? 1.174 -18.594 3.16 1 94.31 88 ARG B N 1
ATOM 4697 C CA . ARG B 1 88 ? 1.79 -18.844 4.461 1 94.31 88 ARG B CA 1
ATOM 4698 C C . ARG B 1 88 ? 2.068 -20.328 4.664 1 94.31 88 ARG B C 1
ATOM 4700 O O . ARG B 1 88 ? 1.236 -21.172 4.328 1 94.31 88 ARG B O 1
ATOM 4707 N N . TYR B 1 89 ? 3.266 -20.688 5.156 1 92.94 89 TYR B N 1
ATOM 4708 C CA . TYR B 1 89 ? 3.611 -22.094 5.207 1 92.94 89 TYR B CA 1
ATOM 4709 C C . TYR B 1 89 ? 4.414 -22.422 6.461 1 92.94 89 TYR B C 1
ATOM 4711 O O . TYR B 1 89 ? 4.867 -21.516 7.164 1 92.94 89 TYR B O 1
ATOM 4719 N N . ASP B 1 90 ? 4.445 -23.656 6.793 1 92.25 90 ASP B N 1
ATOM 4720 C CA . ASP B 1 90 ? 5.316 -24.172 7.844 1 92.25 90 ASP B CA 1
ATOM 4721 C C . ASP B 1 90 ? 6.746 -24.359 7.332 1 92.25 90 ASP B C 1
ATOM 4723 O O . ASP B 1 90 ? 6.996 -25.188 6.461 1 92.25 90 ASP B O 1
ATOM 4727 N N . PRO B 1 91 ? 7.66 -23.609 7.871 1 87.75 91 PRO B N 1
ATOM 4728 C CA . PRO B 1 91 ? 9.039 -23.734 7.398 1 87.75 91 PRO B CA 1
ATOM 4729 C C . PRO B 1 91 ? 9.609 -25.141 7.566 1 87.75 91 PRO B C 1
ATOM 4731 O O . PRO B 1 91 ? 10.531 -25.531 6.844 1 87.75 91 PRO B O 1
ATOM 4734 N N . ALA B 1 92 ? 9.078 -25.875 8.43 1 85.06 92 ALA B N 1
ATOM 4735 C CA . ALA B 1 92 ? 9.57 -27.219 8.695 1 85.06 92 ALA B CA 1
ATOM 4736 C C . ALA B 1 92 ? 8.961 -28.234 7.73 1 85.06 92 ALA B C 1
ATOM 4738 O O . ALA B 1 92 ? 9.508 -29.328 7.543 1 85.06 92 ALA B O 1
ATOM 4739 N N . ASN B 1 93 ? 7.809 -27.812 7.188 1 78.94 93 ASN B N 1
ATOM 4740 C CA . ASN B 1 93 ? 7.078 -28.719 6.316 1 78.94 93 ASN B CA 1
ATOM 4741 C C . ASN B 1 93 ? 6.867 -28.125 4.926 1 78.94 93 ASN B C 1
ATOM 4743 O O . ASN B 1 93 ? 6.414 -26.984 4.801 1 78.94 93 ASN B O 1
ATOM 4747 N N . SER B 1 94 ? 7.199 -28.812 4 1 68.88 94 SER B N 1
ATOM 4748 C CA . SER B 1 94 ? 7.266 -28.359 2.615 1 68.88 94 SER B CA 1
ATOM 4749 C C . SER B 1 94 ? 5.895 -28.406 1.953 1 68.88 94 SER B C 1
ATOM 4751 O O . SER B 1 94 ? 5.793 -28.438 0.725 1 68.88 94 SER B O 1
ATOM 4753 N N . THR B 1 95 ? 4.781 -28.406 2.623 1 82.94 95 THR B N 1
ATOM 4754 C CA . THR B 1 95 ? 3.488 -28.422 1.946 1 82.94 95 THR B CA 1
ATOM 4755 C C . THR B 1 95 ? 3.27 -27.141 1.156 1 82.94 95 THR B C 1
ATOM 4757 O O . THR B 1 95 ? 3.479 -26.047 1.677 1 82.94 95 THR B O 1
ATOM 4760 N N . PRO B 1 96 ? 2.9 -27.312 -0.087 1 86.56 96 PRO B N 1
ATOM 4761 C CA . PRO B 1 96 ? 2.664 -26.109 -0.896 1 86.56 96 PRO B CA 1
ATOM 4762 C C . PRO B 1 96 ? 1.423 -25.344 -0.459 1 86.56 96 PRO B C 1
ATOM 4764 O O . PRO B 1 96 ? 0.373 -25.938 -0.212 1 86.56 96 PRO B O 1
ATOM 4767 N N . THR B 1 97 ? 1.544 -24.047 -0.328 1 93.5 97 THR B N 1
ATOM 4768 C CA . THR B 1 97 ? 0.427 -23.219 0.096 1 93.5 97 THR B CA 1
ATOM 4769 C C . THR B 1 97 ? 0.216 -22.062 -0.877 1 93.5 97 THR B C 1
ATOM 4771 O O . THR B 1 97 ? -0.466 -21.078 -0.553 1 93.5 97 THR B O 1
ATOM 4774 N N . VAL B 1 98 ? 0.798 -22.141 -2.051 1 93.19 98 VAL B N 1
ATOM 4775 C CA . VAL B 1 98 ? 0.688 -21.078 -3.037 1 93.19 98 VAL B CA 1
ATOM 4776 C C . VAL B 1 98 ? -0.191 -21.531 -4.199 1 93.19 98 VAL B C 1
ATOM 4778 O O . VAL B 1 98 ? -0.13 -22.688 -4.613 1 93.19 98 VAL B O 1
ATOM 4781 N N . ALA B 1 99 ? -0.988 -20.703 -4.664 1 95.38 99 ALA B N 1
ATOM 4782 C CA . ALA B 1 99 ? -1.917 -20.984 -5.754 1 95.38 99 ALA B CA 1
ATOM 4783 C C . ALA B 1 99 ? -1.854 -19.906 -6.824 1 95.38 99 ALA B C 1
ATOM 4785 O O . ALA B 1 99 ? -1.224 -18.859 -6.621 1 95.38 99 ALA B O 1
ATOM 4786 N N . PRO B 1 100 ? -2.402 -20.203 -8.016 1 95.44 100 PRO B N 1
ATOM 4787 C CA . PRO B 1 100 ? -2.49 -19.141 -9.031 1 95.44 100 PRO B CA 1
ATOM 4788 C C . PRO B 1 100 ? -3.344 -17.969 -8.586 1 95.44 100 PRO B C 1
ATOM 4790 O O . PRO B 1 100 ? -4.094 -18.062 -7.613 1 95.44 100 PRO B O 1
ATOM 4793 N N . PRO B 1 101 ? -3.201 -16.797 -9.234 1 96.69 101 PRO B N 1
ATOM 4794 C CA . PRO B 1 101 ? -4 -15.617 -8.875 1 96.69 101 PRO B CA 1
ATOM 4795 C C . PRO B 1 101 ? -5.504 -15.883 -8.953 1 96.69 101 PRO B C 1
ATOM 4797 O O . PRO B 1 101 ? -5.984 -16.438 -9.938 1 96.69 101 PRO B O 1
ATOM 4800 N N . ILE B 1 102 ? -6.188 -15.453 -8.008 1 97.69 102 ILE B N 1
ATOM 4801 C CA . ILE B 1 102 ? -7.621 -15.711 -7.934 1 97.69 102 ILE B CA 1
ATOM 4802 C C . ILE B 1 102 ? -8.344 -14.961 -9.047 1 97.69 102 ILE B C 1
ATOM 4804 O O . ILE B 1 102 ? -9.477 -15.297 -9.398 1 97.69 102 ILE B O 1
ATOM 4808 N N . GLN B 1 103 ? -7.703 -13.953 -9.641 1 96.62 103 GLN B N 1
ATOM 4809 C CA . GLN B 1 103 ? -8.258 -13.266 -10.797 1 96.62 103 GLN B CA 1
ATOM 4810 C C . GLN B 1 103 ? -8.539 -14.234 -11.945 1 96.62 103 GLN B C 1
ATOM 4812 O O . GLN B 1 103 ? -9.406 -13.984 -12.781 1 96.62 103 GLN B O 1
ATOM 4817 N N . LEU B 1 104 ? -7.777 -15.281 -11.961 1 96.62 104 LEU B N 1
ATOM 4818 C CA . LEU B 1 104 ? -7.949 -16.281 -13.016 1 96.62 104 LEU B CA 1
ATOM 4819 C C . LEU B 1 104 ? -9.234 -17.078 -12.812 1 96.62 104 LEU B C 1
ATOM 4821 O O . LEU B 1 104 ? -9.766 -17.656 -13.758 1 96.62 104 LEU B O 1
ATOM 4825 N N . TYR B 1 105 ? -9.711 -17.141 -11.586 1 97.12 105 TYR B N 1
ATOM 4826 C CA . TYR B 1 105 ? -10.852 -18 -11.266 1 97.12 105 TYR B CA 1
ATOM 4827 C C . TYR B 1 105 ? -12.148 -17.188 -11.25 1 97.12 105 TYR B C 1
ATOM 4829 O O . TYR B 1 105 ? -13.234 -17.75 -11.414 1 97.12 105 TYR B O 1
ATOM 4837 N N . HIS B 1 106 ? -12.008 -15.906 -11.023 1 97.56 106 HIS B N 1
ATOM 4838 C CA . HIS B 1 106 ? -13.164 -15.023 -11.148 1 97.56 106 HIS B CA 1
ATOM 4839 C C . HIS B 1 106 ? -12.742 -13.609 -11.531 1 97.56 106 HIS B C 1
ATOM 4841 O O . HIS B 1 106 ? -11.961 -12.977 -10.82 1 97.56 106 HIS B O 1
ATOM 4847 N N . PRO B 1 107 ? -13.32 -12.984 -12.531 1 97.31 107 PRO B N 1
ATOM 4848 C CA . PRO B 1 107 ? -12.875 -11.703 -13.07 1 97.31 107 PRO B CA 1
ATOM 4849 C C . PRO B 1 107 ? -13.125 -10.539 -12.117 1 97.31 107 PRO B C 1
ATOM 4851 O O . PRO B 1 107 ? -12.531 -9.469 -12.266 1 97.31 107 PRO B O 1
ATOM 4854 N N . VAL B 1 108 ? -14.023 -10.688 -11.117 1 98.44 108 VAL B N 1
ATOM 4855 C CA . VAL B 1 108 ? -14.375 -9.602 -10.203 1 98.44 108 VAL B CA 1
ATOM 4856 C C . VAL B 1 108 ? -13.109 -9.094 -9.508 1 98.44 108 VAL B C 1
ATOM 4858 O O . VAL B 1 108 ? -12.984 -7.898 -9.227 1 98.44 108 VAL B O 1
ATOM 4861 N N . PHE B 1 109 ? -12.18 -10.008 -9.242 1 98.56 109 PHE B N 1
ATOM 4862 C CA . PHE B 1 109 ? -10.969 -9.625 -8.531 1 98.56 109 PHE B CA 1
ATOM 4863 C C . PHE B 1 109 ? -10.039 -8.82 -9.43 1 98.56 109 PHE B C 1
ATOM 4865 O O . PHE B 1 109 ? -9.367 -7.891 -8.969 1 98.56 109 PHE B O 1
ATOM 4872 N N . ALA B 1 110 ? -9.969 -9.172 -10.742 1 98.19 110 ALA B N 1
ATOM 4873 C CA . ALA B 1 110 ? -9.211 -8.367 -11.695 1 98.19 110 ALA B CA 1
ATOM 4874 C C . ALA B 1 110 ? -9.828 -6.977 -11.859 1 98.19 110 ALA B C 1
ATOM 4876 O O . ALA B 1 110 ? -9.109 -5.98 -11.953 1 98.19 110 ALA B O 1
ATOM 4877 N N . ASP B 1 111 ? -11.117 -6.953 -11.883 1 98.19 111 ASP B N 1
ATOM 4878 C CA . ASP B 1 111 ? -11.82 -5.68 -12 1 98.19 111 ASP B CA 1
ATOM 4879 C C . ASP B 1 111 ? -11.539 -4.781 -10.797 1 98.19 111 ASP B C 1
ATOM 4881 O O . ASP B 1 111 ? -11.305 -3.582 -10.945 1 98.19 111 ASP B O 1
ATOM 4885 N N . PHE B 1 112 ? -11.594 -5.32 -9.664 1 98.44 112 PHE B N 1
ATOM 4886 C CA . PHE B 1 112 ? -11.273 -4.578 -8.453 1 98.44 112 PHE B CA 1
ATOM 4887 C C . PHE B 1 112 ? -9.867 -3.988 -8.531 1 98.44 112 PHE B C 1
ATOM 4889 O O . PHE B 1 112 ? -9.68 -2.787 -8.336 1 98.44 112 PHE B O 1
ATOM 4896 N N . LEU B 1 113 ? -8.93 -4.824 -8.836 1 98 113 LEU B N 1
ATOM 4897 C CA . LEU B 1 113 ? -7.527 -4.41 -8.891 1 98 113 LEU B CA 1
ATOM 4898 C C . LEU B 1 113 ? -7.312 -3.369 -9.984 1 98 113 LEU B C 1
ATOM 4900 O O . LEU B 1 113 ? -6.484 -2.471 -9.836 1 98 113 LEU B O 1
ATOM 4904 N N . GLY B 1 114 ? -8.016 -3.484 -11.016 1 97.5 114 GLY B N 1
ATOM 4905 C CA . GLY B 1 114 ? -7.832 -2.598 -12.156 1 97.5 114 GLY B CA 1
ATOM 4906 C C . GLY B 1 114 ? -8.453 -1.229 -11.953 1 97.5 114 GLY B C 1
ATOM 4907 O O . GLY B 1 114 ? -8.102 -0.272 -12.648 1 97.5 114 GLY B O 1
ATOM 4908 N N . THR B 1 115 ? -9.32 -1.089 -10.961 1 97.38 115 THR B N 1
ATOM 4909 C CA . THR B 1 115 ? -10.062 0.163 -10.852 1 97.38 115 THR B CA 1
ATOM 4910 C C . THR B 1 115 ? -9.797 0.829 -9.5 1 97.38 115 THR B C 1
ATOM 4912 O O . THR B 1 115 ? -10.133 1.999 -9.305 1 97.38 115 THR B O 1
ATOM 4915 N N . MET B 1 116 ? -9.164 0.164 -8.609 1 97.38 116 MET B N 1
ATOM 4916 C CA . MET B 1 116 ? -9.055 0.668 -7.246 1 97.38 116 MET B CA 1
ATOM 4917 C C . MET B 1 116 ? -8.203 1.931 -7.199 1 97.38 116 MET B C 1
ATOM 4919 O O . MET B 1 116 ? -8.391 2.781 -6.328 1 97.38 116 MET B O 1
ATOM 4923 N N . ASP B 1 117 ? -7.293 2.113 -8.156 1 95.25 117 ASP B N 1
ATOM 4924 C CA . ASP B 1 117 ? -6.387 3.258 -8.133 1 95.25 117 ASP B CA 1
ATOM 4925 C C . ASP B 1 117 ? -6.965 4.43 -8.93 1 95.25 117 ASP B C 1
ATOM 4927 O O . ASP B 1 117 ? -6.406 5.527 -8.914 1 95.25 117 ASP B O 1
ATOM 4931 N N . ASP B 1 118 ? -8.023 4.184 -9.562 1 95.56 118 ASP B N 1
ATOM 4932 C CA . ASP B 1 118 ? -8.672 5.262 -10.305 1 95.56 118 ASP B CA 1
ATOM 4933 C C . ASP B 1 118 ? -9.477 6.16 -9.367 1 95.56 118 ASP B C 1
ATOM 4935 O O . ASP B 1 118 ? -10.547 5.766 -8.891 1 95.56 118 ASP B O 1
ATOM 4939 N N . THR B 1 119 ? -9 7.305 -9.133 1 94.31 119 THR B N 1
ATOM 4940 C CA . THR B 1 119 ? -9.664 8.211 -8.211 1 94.31 119 THR B CA 1
ATOM 4941 C C . THR B 1 119 ? -10.359 9.344 -8.969 1 94.31 119 THR B C 1
ATOM 4943 O O . THR B 1 119 ? -10.664 10.391 -8.391 1 94.31 119 THR B O 1
ATOM 4946 N N . SER B 1 120 ? -10.578 9.016 -10.188 1 90.81 120 SER B N 1
ATOM 4947 C CA . SER B 1 120 ? -11.281 10.016 -10.984 1 90.81 120 SER B CA 1
ATOM 4948 C C . SER B 1 120 ? -12.773 10.008 -10.703 1 90.81 120 SER B C 1
ATOM 4950 O O . SER B 1 120 ? -13.359 8.961 -10.43 1 90.81 120 SER B O 1
ATOM 4952 N N . ASP B 1 121 ? -13.43 11.031 -10.5 1 89.69 121 ASP B N 1
ATOM 4953 C CA . ASP B 1 121 ? -14.875 11.227 -10.43 1 89.69 121 ASP B CA 1
ATOM 4954 C C . ASP B 1 121 ? -15.461 10.508 -9.219 1 89.69 121 ASP B C 1
ATOM 4956 O O . ASP B 1 121 ? -16.469 9.797 -9.336 1 89.69 121 ASP B O 1
ATOM 4960 N N . LEU B 1 122 ? -14.859 10.531 -8.164 1 95 122 LEU B N 1
ATOM 4961 C CA . LEU B 1 122 ? -15.398 9.953 -6.934 1 95 122 LEU B CA 1
ATOM 4962 C C . LEU B 1 122 ? -16.641 10.719 -6.469 1 95 122 LEU B C 1
ATOM 4964 O O . LEU B 1 122 ? -16.625 11.945 -6.41 1 95 122 LEU B O 1
ATOM 4968 N N . PRO B 1 123 ? -17.719 10.008 -6.199 1 94.56 123 PRO B N 1
ATOM 4969 C CA . PRO B 1 123 ? -18.875 10.688 -5.621 1 94.56 123 PRO B CA 1
ATOM 4970 C C . PRO B 1 123 ? -18.562 11.406 -4.312 1 94.56 123 PRO B C 1
ATOM 4972 O O . PRO B 1 123 ? -17.797 10.875 -3.488 1 94.56 123 PRO B O 1
ATOM 4975 N N . GLU B 1 124 ? -19.172 12.523 -4.09 1 94.12 124 GLU B N 1
ATOM 4976 C CA . GLU B 1 124 ? -18.906 13.352 -2.916 1 94.12 124 GLU B CA 1
ATOM 4977 C C . GLU B 1 124 ? -19.266 12.609 -1.629 1 94.12 124 GLU B C 1
ATOM 4979 O O . GLU B 1 124 ? -18.516 12.664 -0.652 1 94.12 124 GLU B O 1
ATOM 4984 N N . ASP B 1 125 ? -20.344 12.016 -1.673 1 93.75 125 ASP B N 1
ATOM 4985 C CA . ASP B 1 125 ? -20.812 11.328 -0.473 1 93.75 125 ASP B CA 1
ATOM 4986 C C . ASP B 1 125 ? -19.859 10.211 -0.066 1 93.75 125 ASP B C 1
ATOM 4988 O O . ASP B 1 125 ? -19.641 9.977 1.124 1 93.75 125 ASP B O 1
ATOM 4992 N N . LEU B 1 126 ? -19.328 9.539 -1.044 1 95.88 126 LEU B N 1
ATOM 4993 C CA . LEU B 1 126 ? -18.375 8.477 -0.768 1 95.88 126 LEU B CA 1
ATOM 4994 C C . LEU B 1 126 ? -17.125 9.039 -0.094 1 95.88 126 LEU B C 1
ATOM 4996 O O . LEU B 1 126 ? -16.609 8.453 0.87 1 95.88 126 LEU B O 1
ATOM 5000 N N . VAL B 1 127 ? -16.609 10.102 -0.572 1 96.44 127 VAL B N 1
ATOM 5001 C CA . VAL B 1 127 ? -15.398 10.719 -0.027 1 96.44 127 VAL B CA 1
ATOM 5002 C C . VAL B 1 127 ? -15.664 11.18 1.405 1 96.44 127 VAL B C 1
ATOM 5004 O O . VAL B 1 127 ? -14.828 10.977 2.291 1 96.44 127 VAL B O 1
ATOM 5007 N N . VAL B 1 128 ? -16.797 11.758 1.633 1 94.81 128 VAL B N 1
ATOM 5008 C CA . VAL B 1 128 ? -17.172 12.266 2.949 1 94.81 128 VAL B CA 1
ATOM 5009 C C . VAL B 1 128 ? -17.266 11.117 3.945 1 94.81 128 VAL B C 1
ATOM 5011 O O . VAL B 1 128 ? -16.719 11.188 5.047 1 94.81 128 VAL B O 1
ATOM 5014 N N . GLU B 1 129 ? -17.953 10.07 3.559 1 94.69 129 GLU B N 1
ATOM 5015 C CA . GLU B 1 129 ? -18.094 8.906 4.434 1 94.69 129 GLU B CA 1
ATOM 5016 C C . GLU B 1 129 ? -16.75 8.25 4.699 1 94.69 129 GLU B C 1
ATOM 5018 O O . GLU B 1 129 ? -16.5 7.742 5.797 1 94.69 129 GLU B O 1
ATOM 5023 N N . THR B 1 130 ? -15.938 8.203 3.672 1 96.06 130 THR B N 1
ATOM 5024 C CA . THR B 1 130 ? -14.586 7.672 3.846 1 96.06 130 THR B CA 1
ATOM 5025 C C . THR B 1 130 ? -13.812 8.492 4.871 1 96.06 130 THR B C 1
ATOM 5027 O O . THR B 1 130 ? -13.109 7.93 5.719 1 96.06 130 THR B O 1
ATOM 5030 N N . GLY B 1 131 ? -13.914 9.789 4.77 1 94.75 131 GLY B N 1
ATOM 5031 C CA . GLY B 1 131 ? -13.273 10.648 5.754 1 94.75 131 GLY B CA 1
ATOM 5032 C C . GLY B 1 131 ? -13.734 10.375 7.172 1 94.75 131 GLY B C 1
ATOM 5033 O O . GLY B 1 131 ? -12.922 10.367 8.102 1 94.75 131 GLY B O 1
ATOM 5034 N N . LYS B 1 132 ? -15.016 10.164 7.336 1 92.94 132 LYS B N 1
ATOM 5035 C CA . LYS B 1 132 ? -15.562 9.852 8.648 1 92.94 132 LYS B CA 1
ATOM 5036 C C . LYS B 1 132 ? -15.016 8.523 9.172 1 92.94 132 LYS B C 1
ATOM 5038 O O . LYS B 1 132 ? -14.688 8.406 10.352 1 92.94 132 LYS B O 1
ATOM 5043 N N . LEU B 1 133 ? -14.969 7.578 8.305 1 93.94 133 LEU B N 1
ATOM 5044 C CA . LEU B 1 133 ? -14.391 6.285 8.656 1 93.94 133 LEU B CA 1
ATOM 5045 C C . LEU B 1 133 ? -12.945 6.449 9.125 1 93.94 133 LEU B C 1
ATOM 5047 O O . LEU B 1 133 ? -12.547 5.883 10.148 1 93.94 133 LEU B O 1
ATOM 5051 N N . MET B 1 134 ? -12.195 7.191 8.383 1 94.5 134 MET B N 1
ATOM 5052 C CA . MET B 1 134 ? -10.781 7.387 8.68 1 94.5 134 MET B CA 1
ATOM 5053 C C . MET B 1 134 ? -10.602 8.102 10.016 1 94.5 134 MET B C 1
ATOM 5055 O O . MET B 1 134 ? -9.734 7.73 10.812 1 94.5 134 MET B O 1
ATOM 5059 N N . ARG B 1 135 ? -11.383 9.109 10.258 1 91.25 135 ARG B N 1
ATOM 5060 C CA . ARG B 1 135 ? -11.32 9.812 11.539 1 91.25 135 ARG B CA 1
ATOM 5061 C C . ARG B 1 135 ? -11.656 8.883 12.695 1 91.25 135 ARG B C 1
ATOM 5063 O O . ARG B 1 135 ? -10.984 8.906 13.734 1 91.25 135 ARG B O 1
ATOM 5070 N N . SER B 1 136 ? -12.695 8.109 12.508 1 90.44 136 SER B N 1
ATOM 5071 C CA . SER B 1 136 ? -13.086 7.148 13.531 1 90.44 136 SER B CA 1
ATOM 5072 C C . SER B 1 136 ? -11.984 6.121 13.781 1 90.44 136 SER B C 1
ATOM 5074 O O . SER B 1 136 ? -11.688 5.785 14.93 1 90.44 136 SER B O 1
ATOM 5076 N N . ALA B 1 137 ? -11.375 5.629 12.703 1 91.44 137 ALA B N 1
ATOM 5077 C CA . ALA B 1 137 ? -10.336 4.605 12.789 1 91.44 137 ALA B CA 1
ATOM 5078 C C . ALA B 1 137 ? -9.078 5.148 13.461 1 91.44 137 ALA B C 1
ATOM 5080 O O . ALA B 1 137 ? -8.312 4.395 14.055 1 91.44 137 ALA B O 1
ATOM 5081 N N . SER B 1 138 ? -8.867 6.41 13.383 1 91.75 138 SER B N 1
ATOM 5082 C CA . SER B 1 138 ? -7.691 7.043 13.969 1 91.75 138 SER B CA 1
ATOM 5083 C C . SER B 1 138 ? -7.77 7.055 15.492 1 91.75 138 SER B C 1
ATOM 5085 O O . SER B 1 138 ? -6.75 7.184 16.172 1 91.75 138 SER B O 1
ATOM 5087 N N . GLY B 1 139 ? -8.961 7.016 15.992 1 91.38 139 GLY B N 1
ATOM 5088 C CA . GLY B 1 139 ? -9.125 6.973 17.438 1 91.38 139 GLY B CA 1
ATOM 5089 C C . GLY B 1 139 ? -8.641 5.676 18.047 1 91.38 139 GLY B C 1
ATOM 5090 O O . GLY B 1 139 ? -8.906 4.594 17.531 1 91.38 139 GLY B O 1
ATOM 5091 N N . ILE B 1 140 ? -7.883 5.773 19.125 1 90.81 140 ILE B N 1
ATOM 5092 C CA . ILE B 1 140 ? -7.348 4.605 19.812 1 90.81 140 ILE B CA 1
ATOM 5093 C C . ILE B 1 140 ? -8.469 3.891 20.562 1 90.81 140 ILE B C 1
ATOM 5095 O O . ILE B 1 140 ? -9.258 4.527 21.266 1 90.81 140 ILE B O 1
ATOM 5099 N N . ALA B 1 141 ? -8.555 2.633 20.297 1 87.12 141 ALA B N 1
ATOM 5100 C CA . ALA B 1 141 ? -9.562 1.82 20.969 1 87.12 141 ALA B CA 1
ATOM 5101 C C . ALA B 1 141 ? -8.914 0.83 21.938 1 87.12 141 ALA B C 1
ATOM 5103 O O . ALA B 1 141 ? -8.055 0.038 21.547 1 87.12 141 ALA B O 1
ATOM 5104 N N . VAL B 1 142 ? -9.281 0.875 23.156 1 80.31 142 VAL B N 1
ATOM 5105 C CA . VAL B 1 142 ? -8.742 -0.033 24.156 1 80.31 142 VAL B CA 1
ATOM 5106 C C . VAL B 1 142 ? -9.578 -1.312 24.188 1 80.31 142 VAL B C 1
ATOM 5108 O O . VAL B 1 142 ? -9.031 -2.41 24.344 1 80.31 142 VAL B O 1
ATOM 5111 N N . LEU B 1 143 ? -10.859 -1.121 24.031 1 70.5 143 LEU B N 1
ATOM 5112 C CA . LEU B 1 143 ? -11.742 -2.277 23.984 1 70.5 143 LEU B CA 1
ATOM 5113 C C . LEU B 1 143 ? -12.336 -2.457 22.594 1 70.5 143 LEU B C 1
ATOM 5115 O O . LEU B 1 143 ? -12.578 -1.476 21.891 1 70.5 143 LEU B O 1
ATOM 5119 N N . GLU B 1 144 ? -12.555 -3.656 22.297 1 62.34 144 GLU B N 1
ATOM 5120 C CA . GLU B 1 144 ? -13.117 -3.986 21 1 62.34 144 GLU B CA 1
ATOM 5121 C C . GLU B 1 144 ? -14.492 -3.344 20.812 1 62.34 144 GLU B C 1
ATOM 5123 O O . GLU B 1 144 ? -14.828 -2.898 19.703 1 62.34 144 GLU B O 1
ATOM 5128 N N . SER B 1 145 ? -15.234 -3.332 21.703 1 55.22 145 SER B N 1
ATOM 5129 C CA . SER B 1 145 ? -16.594 -2.836 21.625 1 55.22 145 SER B CA 1
ATOM 5130 C C . SER B 1 145 ? -16.625 -1.354 21.25 1 55.22 145 SER B C 1
ATOM 5132 O O . SER B 1 145 ? -17.578 -0.884 20.625 1 55.22 145 SER B O 1
ATOM 5134 N N . SER B 1 146 ? -15.609 -0.716 21.531 1 52.19 146 SER B N 1
ATOM 5135 C CA . SER B 1 146 ? -15.547 0.724 21.297 1 52.19 146 SER B CA 1
ATOM 5136 C C . SER B 1 146 ? -15.344 1.042 19.828 1 52.19 146 SER B C 1
ATOM 5138 O O . SER B 1 146 ? -15.711 2.123 19.359 1 52.19 146 SER B O 1
ATOM 5140 N N . ARG B 1 147 ? -14.891 0.159 19.062 1 62.91 147 ARG B N 1
ATOM 5141 C CA . ARG B 1 147 ? -14.539 0.411 17.672 1 62.91 147 ARG B CA 1
ATOM 5142 C C . ARG B 1 147 ? -15.586 -0.17 16.734 1 62.91 147 ARG B C 1
ATOM 5144 O O . ARG B 1 147 ? -15.875 0.409 15.68 1 62.91 147 ARG B O 1
ATOM 5151 N N . SER B 1 148 ? -16.156 -1.089 17.109 1 62.5 148 SER B N 1
ATOM 5152 C CA . SER B 1 148 ? -16.844 -1.947 16.156 1 62.5 148 SER B CA 1
ATOM 5153 C C . SER B 1 148 ? -18.125 -1.286 15.641 1 62.5 148 SER B C 1
ATOM 5155 O O . SER B 1 148 ? -18.406 -1.312 14.438 1 62.5 148 SER B O 1
ATOM 5157 N N . LEU B 1 149 ? -18.75 -0.523 16.391 1 63.22 149 LEU B N 1
ATOM 5158 C CA . LEU B 1 149 ? -20.062 -0.04 15.961 1 63.22 149 LEU B CA 1
ATOM 5159 C C . LEU B 1 149 ? -19.906 1.105 14.961 1 63.22 149 LEU B C 1
ATOM 5161 O O . LEU B 1 149 ? -20.469 1.056 13.867 1 63.22 149 LEU B O 1
ATOM 5165 N N . PRO B 1 150 ? -18.969 1.967 15.148 1 74.25 150 PRO B N 1
ATOM 5166 C CA . PRO B 1 150 ? -18.859 3.074 14.195 1 74.25 150 PRO B CA 1
ATOM 5167 C C . PRO B 1 150 ? -18.25 2.646 12.859 1 74.25 150 PRO B C 1
ATOM 5169 O O . PRO B 1 150 ? -18.734 3.041 11.805 1 74.25 150 PRO B O 1
ATOM 5172 N N . SER B 1 151 ? -17.281 1.818 12.914 1 81.12 151 SER B N 1
ATOM 5173 C CA . SER B 1 151 ? -16.625 1.424 11.672 1 81.12 151 SER B CA 1
ATOM 5174 C C . SER B 1 151 ? -17.578 0.612 10.789 1 81.12 151 SER B C 1
ATOM 5176 O O . SER B 1 151 ? -17.594 0.78 9.57 1 81.12 151 SER B O 1
ATOM 5178 N N . ARG B 1 152 ? -18.359 -0.136 11.391 1 80.56 152 ARG B N 1
ATOM 5179 C CA . ARG B 1 152 ? -19.297 -0.965 10.641 1 80.56 152 ARG B CA 1
ATOM 5180 C C . ARG B 1 152 ? -20.375 -0.113 9.992 1 80.56 152 ARG B C 1
ATOM 5182 O O . ARG B 1 152 ? -20.812 -0.392 8.867 1 80.56 152 ARG B O 1
ATOM 5189 N N . THR B 1 153 ? -20.766 0.811 10.758 1 84.06 153 THR B N 1
ATOM 5190 C CA . THR B 1 153 ? -21.781 1.701 10.219 1 84.06 153 THR B CA 1
ATOM 5191 C C . THR B 1 153 ? -21.25 2.453 9 1 84.06 153 THR B C 1
ATOM 5193 O O . THR B 1 153 ? -21.938 2.531 7.973 1 84.06 153 THR B O 1
ATOM 5196 N N . TYR B 1 154 ? -20.078 2.951 9.133 1 88.62 154 TYR B N 1
ATOM 5197 C CA . TYR B 1 154 ? -19.5 3.689 8.016 1 88.62 154 TYR B CA 1
ATOM 5198 C C . TYR B 1 154 ? -19.266 2.77 6.824 1 88.62 154 TYR B C 1
ATOM 5200 O O . TYR B 1 154 ? -19.531 3.146 5.68 1 88.62 154 TYR B O 1
ATOM 5208 N N . MET B 1 155 ? -18.828 1.573 7.086 1 87.69 155 MET B N 1
ATOM 5209 C CA . MET B 1 155 ? -18.578 0.618 6.012 1 87.69 155 MET B CA 1
ATOM 5210 C C . MET B 1 155 ? -19.875 0.248 5.301 1 87.69 155 MET B C 1
ATOM 5212 O O . MET B 1 155 ? -19.906 0.149 4.074 1 87.69 155 MET B O 1
ATOM 5216 N N . SER B 1 156 ? -20.844 -0.002 6.109 1 87.94 156 SER B N 1
ATOM 5217 C CA . SER B 1 156 ? -22.156 -0.322 5.543 1 87.94 156 SER B CA 1
ATOM 5218 C C . SER B 1 156 ? -22.656 0.808 4.656 1 87.94 156 SER B C 1
ATOM 5220 O O . SER B 1 156 ? -23.172 0.562 3.561 1 87.94 156 SER B O 1
ATOM 5222 N N . ASN B 1 157 ? -22.5 2.004 5.117 1 89 157 ASN B N 1
ATOM 5223 C CA . ASN B 1 157 ? -22.922 3.162 4.34 1 89 157 ASN B CA 1
ATOM 5224 C C . ASN B 1 157 ? -22.141 3.283 3.039 1 89 157 ASN B C 1
ATOM 5226 O O . ASN B 1 157 ? -22.719 3.574 1.987 1 89 157 ASN B O 1
ATOM 5230 N N . ILE B 1 158 ? -20.938 3.066 3.146 1 92.38 158 ILE B N 1
ATOM 5231 C CA . ILE B 1 158 ? -20.047 3.23 2.006 1 92.38 158 ILE B CA 1
ATOM 5232 C C . ILE B 1 158 ? -20.344 2.152 0.963 1 92.38 158 ILE B C 1
ATOM 5234 O O . ILE B 1 158 ? -20.469 2.449 -0.228 1 92.38 158 ILE B O 1
ATOM 5238 N N . LEU B 1 159 ? -20.469 0.908 1.408 1 90.31 159 LEU B N 1
ATOM 5239 C CA . LEU B 1 159 ? -20.625 -0.209 0.483 1 90.31 159 LEU B CA 1
ATOM 5240 C C . LEU B 1 159 ? -22.062 -0.326 0.007 1 90.31 159 LEU B C 1
ATOM 5242 O O . LEU B 1 159 ? -22.344 -0.955 -1.019 1 90.31 159 LEU B O 1
ATOM 5246 N N . GLY B 1 160 ? -23 0.26 0.765 1 86.5 160 GLY B N 1
ATOM 5247 C CA . GLY B 1 160 ? -24.406 0.196 0.406 1 86.5 160 GLY B CA 1
ATOM 5248 C C . GLY B 1 160 ? -25.047 -1.124 0.775 1 86.5 160 GLY B C 1
ATOM 5249 O O . GLY B 1 160 ? -26.047 -1.517 0.176 1 86.5 160 GLY B O 1
ATOM 5250 N N . PHE B 1 161 ? -24.438 -1.937 1.579 1 86 161 PHE B N 1
ATOM 5251 C CA . PHE B 1 161 ? -24.953 -3.225 2.037 1 86 161 PHE B CA 1
ATOM 5252 C C . PHE B 1 161 ? -24.984 -3.283 3.559 1 86 161 PHE B C 1
ATOM 5254 O O . PHE B 1 161 ? -24.109 -2.727 4.23 1 86 161 PHE B O 1
ATOM 5261 N N . SER B 1 162 ? -25.984 -3.92 4.02 1 79.81 162 SER B N 1
ATOM 5262 C CA . SER B 1 162 ? -26.047 -4.141 5.461 1 79.81 162 SER B CA 1
ATOM 5263 C C . SER B 1 162 ? -25.078 -5.234 5.895 1 79.81 162 SER B C 1
ATOM 5265 O O . SER B 1 162 ? -24.875 -6.223 5.18 1 79.81 162 SER B O 1
ATOM 5267 N N . LEU B 1 163 ? -24.484 -4.926 6.984 1 74.75 163 LEU B N 1
ATOM 5268 C CA . LEU B 1 163 ? -23.609 -5.934 7.582 1 74.75 163 LEU B CA 1
ATOM 5269 C C . LEU B 1 163 ? -24.391 -6.777 8.594 1 74.75 163 LEU B C 1
ATOM 5271 O O . LEU B 1 163 ? -25.047 -6.234 9.477 1 74.75 163 LEU B O 1
ATOM 5275 N N . SER B 1 164 ? -24.469 -7.977 8.312 1 70.75 164 SER B N 1
ATOM 5276 C CA . SER B 1 164 ? -25.172 -8.891 9.195 1 70.75 164 SER B CA 1
ATOM 5277 C C . SER B 1 164 ? -24.188 -9.695 10.055 1 70.75 164 SER B C 1
ATOM 5279 O O . SER B 1 164 ? -23.078 -9.977 9.633 1 70.75 164 SER B O 1
ATOM 5281 N N . GLN B 1 165 ? -24.516 -9.711 11.297 1 62.72 165 GLN B N 1
ATOM 5282 C CA . GLN B 1 165 ? -23.734 -10.625 12.133 1 62.72 165 GLN B CA 1
ATOM 5283 C C . GLN B 1 165 ? -24.094 -12.078 11.836 1 62.72 165 GLN B C 1
ATOM 5285 O O . GLN B 1 165 ? -25.281 -12.445 11.82 1 62.72 165 GLN B O 1
ATOM 5290 N N . SER B 1 166 ? -23.438 -12.641 10.93 1 51.72 166 SER B N 1
ATOM 5291 C CA . SER B 1 166 ? -23.719 -14.055 10.688 1 51.72 166 SER B CA 1
ATOM 5292 C C . SER B 1 166 ? -23.391 -14.898 11.914 1 51.72 166 SER B C 1
ATOM 5294 O O . SER B 1 166 ? -22.266 -14.891 12.398 1 51.72 166 SER B O 1
ATOM 5296 N N . VAL B 1 167 ? -24.328 -14.852 12.891 1 41.62 167 VAL B N 1
ATOM 5297 C CA . VAL B 1 167 ? -24.156 -15.766 14.016 1 41.62 167 VAL B CA 1
ATOM 5298 C C . VAL B 1 167 ? -23.906 -17.188 13.5 1 41.62 167 VAL B C 1
ATOM 5300 O O . VAL B 1 167 ? -24.75 -17.766 12.812 1 41.62 167 VAL B O 1
ATOM 5303 N N . ASN B 1 168 ? -22.844 -17.453 12.906 1 42.53 168 ASN B N 1
ATOM 5304 C CA . ASN B 1 168 ? -22.734 -18.906 12.867 1 42.53 168 ASN B CA 1
ATOM 5305 C C . ASN B 1 168 ? -23.203 -19.531 14.18 1 42.53 168 ASN B C 1
ATOM 5307 O O . ASN B 1 168 ? -23.172 -18.891 15.227 1 42.53 168 ASN B O 1
ATOM 5311 N N . LEU B 1 169 ? -23.969 -20.547 14.102 1 36.5 169 LEU B N 1
ATOM 5312 C CA . LEU B 1 169 ? -24.188 -21.406 15.266 1 36.5 169 LEU B CA 1
ATOM 5313 C C . LEU B 1 169 ? -22.984 -21.328 16.203 1 36.5 169 LEU B C 1
ATOM 5315 O O . LEU B 1 169 ? -23.016 -21.891 17.312 1 36.5 169 LEU B O 1
ATOM 5319 N N . THR B 1 170 ? -21.766 -21.297 15.734 1 38.12 170 THR B N 1
ATOM 5320 C CA . THR B 1 170 ? -20.672 -21.328 16.688 1 38.12 170 THR B CA 1
ATOM 5321 C C . THR B 1 170 ? -20.281 -19.922 17.109 1 38.12 170 THR B C 1
ATOM 5323 O O . THR B 1 170 ? -20.688 -18.938 16.484 1 38.12 170 THR B O 1
ATOM 5326 N N . THR B 1 171 ? -19.406 -19.656 18.156 1 40.38 171 THR B N 1
ATOM 5327 C CA . THR B 1 171 ? -18.938 -18.641 19.094 1 40.38 171 THR B CA 1
ATOM 5328 C C . THR B 1 171 ? -18.406 -17.422 18.359 1 40.38 171 THR B C 1
ATOM 5330 O O . THR B 1 171 ? -18.094 -16.391 18.984 1 40.38 171 THR B O 1
ATOM 5333 N N . SER B 1 172 ? -17.828 -17.469 17.172 1 47.72 172 SER B N 1
ATOM 5334 C CA . SER B 1 172 ? -17.109 -16.266 16.797 1 47.72 172 SER B CA 1
ATOM 5335 C C . SER B 1 172 ? -17.922 -15.422 15.812 1 47.72 172 SER B C 1
ATOM 5337 O O . SER B 1 172 ? -18.422 -15.938 14.812 1 47.72 172 SER B O 1
ATOM 5339 N N . ALA B 1 173 ? -18.609 -14.32 16.312 1 49.75 173 ALA B N 1
ATOM 5340 C CA . ALA B 1 173 ? -19.453 -13.359 15.594 1 49.75 173 ALA B CA 1
ATOM 5341 C C . ALA B 1 173 ? -18.672 -12.68 14.469 1 49.75 173 ALA B C 1
ATOM 5343 O O . ALA B 1 173 ? -17.672 -12 14.719 1 49.75 173 ALA B O 1
ATOM 5344 N N . VAL B 1 174 ? -18.688 -13.289 13.141 1 63.75 174 VAL B N 1
ATOM 5345 C CA . VAL B 1 174 ? -18.109 -12.625 11.984 1 63.75 174 VAL B CA 1
ATOM 5346 C C . VAL B 1 174 ? -19.172 -11.805 11.266 1 63.75 174 VAL B C 1
ATOM 5348 O O . VAL B 1 174 ? -20.328 -12.227 11.164 1 63.75 174 VAL B O 1
ATOM 5351 N N . HIS B 1 175 ? -18.922 -10.531 11.023 1 82.88 175 HIS B N 1
ATOM 5352 C CA . HIS B 1 175 ? -19.781 -9.711 10.188 1 82.88 175 HIS B CA 1
ATOM 5353 C C . HIS B 1 175 ? -19.609 -10.031 8.711 1 82.88 175 HIS B C 1
ATOM 5355 O O . HIS B 1 175 ? -18.531 -10.461 8.297 1 82.88 175 HIS B O 1
ATOM 5361 N N . ALA B 1 176 ? -20.797 -10.094 8.055 1 90.19 176 ALA B N 1
ATOM 5362 C CA . ALA B 1 176 ? -20.703 -10.469 6.648 1 90.19 176 ALA B CA 1
ATOM 5363 C C . ALA B 1 176 ? -21.766 -9.734 5.82 1 90.19 176 ALA B C 1
ATOM 5365 O O . ALA B 1 176 ? -22.766 -9.258 6.363 1 90.19 176 ALA B O 1
ATOM 5366 N N . ILE B 1 177 ? -21.438 -9.508 4.609 1 91.31 177 ILE B N 1
ATOM 5367 C CA . ILE B 1 177 ? -22.406 -9.125 3.59 1 91.31 177 ILE B CA 1
ATOM 5368 C C . ILE B 1 177 ? -22.922 -10.375 2.865 1 91.31 177 ILE B C 1
ATOM 5370 O O . ILE B 1 177 ? -22.125 -11.125 2.285 1 91.31 177 ILE B O 1
ATOM 5374 N N . LEU B 1 178 ? -24.219 -10.57 2.889 1 91.88 178 LEU B N 1
ATOM 5375 C CA . LEU B 1 178 ? -24.781 -11.828 2.426 1 91.88 178 LEU B CA 1
ATOM 5376 C C . LEU B 1 178 ? -25.75 -11.594 1.276 1 91.88 178 LEU B C 1
ATOM 5378 O O . LEU B 1 178 ? -26.312 -10.5 1.136 1 91.88 178 LEU B O 1
ATOM 5382 N N . HIS B 1 179 ? -25.812 -12.531 0.434 1 92 179 HIS B N 1
ATOM 5383 C CA . HIS B 1 179 ? -26.875 -12.656 -0.565 1 92 179 HIS B CA 1
ATOM 5384 C C . HIS B 1 179 ? -27.766 -13.859 -0.277 1 92 179 HIS B C 1
ATOM 5386 O O . HIS B 1 179 ? -27.297 -15 -0.289 1 92 179 HIS B O 1
ATOM 5392 N N . ILE B 1 180 ? -29 -13.633 -0.043 1 91.12 180 ILE B N 1
ATOM 5393 C CA . ILE B 1 180 ? -29.969 -14.703 0.165 1 91.12 180 ILE B CA 1
ATOM 5394 C C . ILE B 1 180 ? -30.625 -15.062 -1.161 1 91.12 180 ILE B C 1
ATOM 5396 O O . ILE B 1 180 ? -31.391 -14.273 -1.716 1 91.12 180 ILE B O 1
ATOM 5400 N N . ARG B 1 181 ? -30.344 -16.203 -1.59 1 92.69 181 ARG B N 1
ATOM 5401 C CA . ARG B 1 181 ? -30.891 -16.625 -2.877 1 92.69 181 ARG B CA 1
ATOM 5402 C C . ARG B 1 181 ? -32.344 -17.031 -2.754 1 92.69 181 ARG B C 1
ATOM 5404 O O . ARG B 1 181 ? -32.75 -17.656 -1.77 1 92.69 181 ARG B O 1
ATOM 5411 N N . THR B 1 182 ? -33.094 -16.734 -3.844 1 90.56 182 THR B N 1
ATOM 5412 C CA . THR B 1 182 ? -34.5 -17.094 -3.916 1 90.56 182 THR B CA 1
ATOM 5413 C C . THR B 1 182 ? -34.719 -18.203 -4.945 1 90.56 182 THR B C 1
ATOM 5415 O O . THR B 1 182 ? -35.812 -18.766 -5.035 1 90.56 182 THR B O 1
ATOM 5418 N N . SER B 1 183 ? -33.781 -18.547 -5.715 1 89.5 183 SER B N 1
ATOM 5419 C CA . SER B 1 183 ? -33.781 -19.641 -6.68 1 89.5 183 SER B CA 1
ATOM 5420 C C . SER B 1 183 ? -32.875 -20.781 -6.25 1 89.5 183 SER B C 1
ATOM 5422 O O . SER B 1 183 ? -31.938 -20.562 -5.484 1 89.5 183 SER B O 1
ATOM 5424 N N . PRO B 1 184 ? -33.156 -21.984 -6.672 1 87.38 184 PRO B N 1
ATOM 5425 C CA . PRO B 1 184 ? -32.312 -23.109 -6.262 1 87.38 184 PRO B CA 1
ATOM 5426 C C . PRO B 1 184 ? -30.859 -22.969 -6.695 1 87.38 184 PRO B C 1
ATOM 5428 O O . PRO B 1 184 ? -30.578 -22.484 -7.801 1 87.38 184 PRO B O 1
ATOM 5431 N N . PRO B 1 185 ? -30 -23.406 -5.867 1 89.75 185 PRO B N 1
ATOM 5432 C CA . PRO B 1 185 ? -30.234 -23.797 -4.473 1 89.75 185 PRO B CA 1
ATOM 5433 C C . PRO B 1 185 ? -30.562 -22.594 -3.58 1 89.75 185 PRO B C 1
ATOM 5435 O O . PRO B 1 185 ? -29.875 -21.578 -3.621 1 89.75 185 PRO B O 1
ATOM 5438 N N . VAL B 1 186 ? -31.562 -22.734 -2.76 1 90.25 186 VAL B N 1
ATOM 5439 C CA . VAL B 1 186 ? -32 -21.656 -1.882 1 90.25 186 VAL B CA 1
ATOM 5440 C C . VAL B 1 186 ? -31.156 -21.641 -0.607 1 90.25 186 VAL B C 1
ATOM 5442 O O . VAL B 1 186 ? -31.547 -22.219 0.409 1 90.25 186 VAL B O 1
ATOM 5445 N N . GLN B 1 187 ? -30.078 -21.047 -0.719 1 92.69 187 GLN B N 1
ATOM 5446 C CA . GLN B 1 187 ? -29.094 -20.906 0.358 1 92.69 187 GLN B CA 1
ATOM 5447 C C . GLN B 1 187 ? -28.469 -19.516 0.356 1 92.69 187 GLN B C 1
ATOM 5449 O O . GLN B 1 187 ? -28.766 -18.688 -0.505 1 92.69 187 GLN B O 1
ATOM 5454 N N . THR B 1 188 ? -27.688 -19.297 1.329 1 92.12 188 THR B N 1
ATOM 5455 C CA . THR B 1 188 ? -27.078 -17.984 1.506 1 92.12 188 THR B CA 1
ATOM 5456 C C . THR B 1 188 ? -25.641 -17.984 0.994 1 92.12 188 THR B C 1
ATOM 5458 O O . THR B 1 188 ? -24.891 -18.938 1.229 1 92.12 188 THR B O 1
ATOM 5461 N N . ALA B 1 189 ? -25.328 -16.969 0.226 1 94.25 189 ALA B N 1
ATOM 5462 C CA . ALA B 1 189 ? -23.953 -16.766 -0.226 1 94.25 189 ALA B CA 1
ATOM 5463 C C . ALA B 1 189 ? -23.281 -15.625 0.541 1 94.25 189 ALA B C 1
ATOM 5465 O O . ALA B 1 189 ? -23.938 -14.641 0.898 1 94.25 189 ALA B O 1
ATOM 5466 N N . ILE B 1 190 ? -22.094 -15.797 0.807 1 94.5 190 ILE B N 1
ATOM 5467 C CA . ILE B 1 190 ? -21.328 -14.711 1.428 1 94.5 190 ILE B CA 1
ATOM 5468 C C . ILE B 1 190 ? -20.609 -13.898 0.352 1 94.5 190 ILE B C 1
ATOM 5470 O O . ILE B 1 190 ? -19.766 -14.43 -0.362 1 94.5 190 ILE B O 1
ATOM 5474 N N . LEU B 1 191 ? -20.953 -12.656 0.254 1 96.31 191 LEU B N 1
ATOM 5475 C CA . LEU B 1 191 ? -20.328 -11.75 -0.706 1 96.31 191 LEU B CA 1
ATOM 5476 C C . LEU B 1 191 ? -19 -11.219 -0.169 1 96.31 191 LEU B C 1
ATOM 5478 O O . LEU B 1 191 ? -18.031 -11.078 -0.921 1 96.31 191 LEU B O 1
ATOM 5482 N N . ALA B 1 192 ? -19.016 -10.883 1.116 1 95.94 192 ALA B N 1
ATOM 5483 C CA . ALA B 1 192 ? -17.828 -10.398 1.804 1 95.94 192 ALA B CA 1
ATOM 5484 C C . ALA B 1 192 ? -17.875 -10.719 3.295 1 95.94 192 ALA B C 1
ATOM 5486 O O . ALA B 1 192 ? -18.938 -10.586 3.924 1 95.94 192 ALA B O 1
ATOM 5487 N N . THR B 1 193 ? -16.797 -11.25 3.785 1 93.56 193 THR B N 1
ATOM 5488 C CA . THR B 1 193 ? -16.625 -11.344 5.23 1 93.56 193 THR B CA 1
ATOM 5489 C C . THR B 1 193 ? -15.922 -10.109 5.777 1 93.56 193 THR B C 1
ATOM 5491 O O . THR B 1 193 ? -15.008 -9.578 5.141 1 93.56 193 THR B O 1
ATOM 5494 N N . VAL B 1 194 ? -16.359 -9.656 6.902 1 91.44 194 VAL B N 1
ATOM 5495 C CA . VAL B 1 194 ? -15.734 -8.492 7.539 1 91.44 194 VAL B CA 1
ATOM 5496 C C . VAL B 1 194 ? -15.195 -8.883 8.914 1 91.44 194 VAL B C 1
ATOM 5498 O O . VAL B 1 194 ? -15.961 -9.234 9.812 1 91.44 194 VAL B O 1
ATOM 5501 N N . GLU B 1 195 ? -13.891 -8.938 9.008 1 89.5 195 GLU B N 1
ATOM 5502 C CA . GLU B 1 195 ? -13.219 -9.203 10.273 1 89.5 195 GLU B CA 1
ATOM 5503 C C . GLU B 1 195 ? -12.641 -7.926 10.875 1 89.5 195 GLU B C 1
ATOM 5505 O O . GLU B 1 195 ? -11.898 -7.203 10.211 1 89.5 195 GLU B O 1
ATOM 5510 N N . GLU B 1 196 ? -12.992 -7.664 12.133 1 87 196 GLU B N 1
ATOM 5511 C CA . GLU B 1 196 ? -12.539 -6.43 12.773 1 87 196 GLU B CA 1
ATOM 5512 C C . GLU B 1 196 ? -11.883 -6.719 14.117 1 87 196 GLU B C 1
ATOM 5514 O O . GLU B 1 196 ? -12.352 -7.566 14.875 1 87 196 GLU B O 1
ATOM 5519 N N . LYS B 1 197 ? -10.766 -6.105 14.32 1 85.06 197 LYS B N 1
ATOM 5520 C CA . LYS B 1 197 ? -10.109 -6.043 15.625 1 85.06 197 LYS B CA 1
ATOM 5521 C C . LYS B 1 197 ? -9.961 -4.598 16.094 1 85.06 197 LYS B C 1
ATOM 5523 O O . LYS B 1 197 ? -9.93 -3.674 15.281 1 85.06 197 LYS B O 1
ATOM 5528 N N . SER B 1 198 ? -9.914 -4.418 17.406 1 84.25 198 SER B N 1
ATOM 5529 C CA . SER B 1 198 ? -9.797 -3.068 17.938 1 84.25 198 SER B CA 1
ATOM 5530 C C . SER B 1 198 ? -8.492 -2.41 17.5 1 84.25 198 SER B C 1
ATOM 5532 O O . SER B 1 198 ? -8.484 -1.255 17.078 1 84.25 198 SER B O 1
ATOM 5534 N N . GLU B 1 199 ? -7.449 -3.094 17.719 1 87.62 199 GLU B N 1
ATOM 5535 C CA . GLU B 1 199 ? -6.125 -2.621 17.328 1 87.62 199 GLU B CA 1
ATOM 5536 C C . GLU B 1 199 ? -5.289 -3.75 16.734 1 87.62 199 GLU B C 1
ATOM 5538 O O . GLU B 1 199 ? -5.594 -4.93 16.938 1 87.62 199 GLU B O 1
ATOM 5543 N N . LEU B 1 200 ? -4.305 -3.287 15.992 1 84.5 200 LEU B N 1
ATOM 5544 C CA . LEU B 1 200 ? -3.326 -4.281 15.562 1 84.5 200 LEU B CA 1
ATOM 5545 C C . LEU B 1 200 ? -2.639 -4.918 16.766 1 84.5 200 LEU B C 1
ATOM 5547 O O . LEU B 1 200 ? -2.268 -4.223 17.719 1 84.5 200 LEU B O 1
ATOM 5551 N N . GLY B 1 201 ? -2.566 -6.16 16.797 1 73.5 201 GLY B N 1
ATOM 5552 C CA . GLY B 1 201 ? -1.907 -6.855 17.891 1 73.5 201 GLY B CA 1
ATOM 5553 C C . GLY B 1 201 ? -2.879 -7.398 18.922 1 73.5 201 GLY B C 1
ATOM 5554 O O . GLY B 1 201 ? -2.477 -8.109 19.844 1 73.5 201 GLY B O 1
ATOM 5555 N N . SER B 1 202 ? -4.109 -7.039 18.719 1 71.38 202 SER B N 1
ATOM 5556 C CA . SER B 1 202 ? -5.117 -7.516 19.656 1 71.38 202 SER B CA 1
ATOM 5557 C C . SER B 1 202 ? -5.73 -8.836 19.188 1 71.38 202 SER B C 1
ATOM 5559 O O . SER B 1 202 ? -6.633 -8.844 18.359 1 71.38 202 SER B O 1
ATOM 5561 N N . GLY B 1 203 ? -5.285 -9.922 19.594 1 70.19 203 GLY B N 1
ATOM 5562 C CA . GLY B 1 203 ? -6.031 -11.148 19.375 1 70.19 203 GLY B CA 1
ATOM 5563 C C . GLY B 1 203 ? -5.629 -11.891 18.125 1 70.19 203 GLY B C 1
ATOM 5564 O O . GLY B 1 203 ? -6.484 -12.422 17.406 1 70.19 203 GLY B O 1
ATOM 5565 N N . GLY B 1 204 ? -4.496 -11.828 17.656 1 76.88 204 GLY B N 1
ATOM 5566 C CA . GLY B 1 204 ? -4.043 -12.594 16.516 1 76.88 204 GLY B CA 1
ATOM 5567 C C . GLY B 1 204 ? -4.039 -11.797 15.219 1 76.88 204 GLY B C 1
ATOM 5568 O O . GLY B 1 204 ? -4.379 -10.609 15.219 1 76.88 204 GLY B O 1
ATOM 5569 N N . ASP B 1 205 ? -3.707 -12.406 14.117 1 86.88 205 ASP B N 1
ATOM 5570 C CA . ASP B 1 205 ? -3.658 -11.781 12.797 1 86.88 205 ASP B CA 1
AT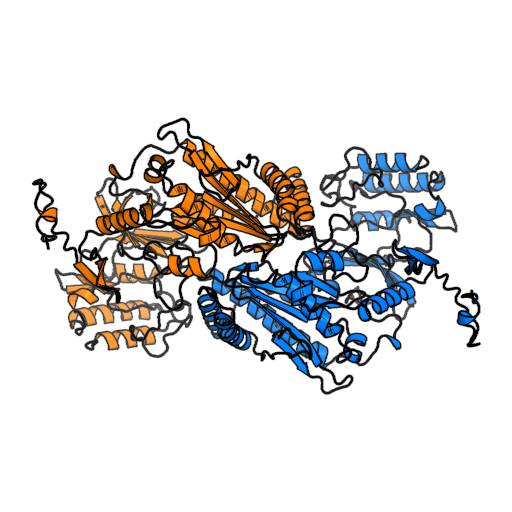OM 5571 C C . ASP B 1 205 ? -5.043 -11.742 12.156 1 86.88 205 ASP B C 1
ATOM 5573 O O . ASP B 1 205 ? -5.598 -12.789 11.797 1 86.88 205 ASP B O 1
ATOM 5577 N N . VAL B 1 206 ? -5.57 -10.547 11.977 1 90.56 206 VAL B N 1
ATOM 5578 C CA . VAL B 1 206 ? -6.93 -10.352 11.492 1 90.56 206 VAL B CA 1
ATOM 5579 C C . VAL B 1 206 ? -7.047 -10.859 10.055 1 90.56 206 VAL B C 1
ATOM 5581 O O . VAL B 1 206 ? -8.102 -11.359 9.656 1 90.56 206 VAL B O 1
ATOM 5584 N N . THR B 1 207 ? -6.027 -10.836 9.258 1 93.44 207 THR B N 1
ATOM 5585 C CA . THR B 1 207 ? -6.086 -11.281 7.867 1 93.44 207 THR B CA 1
ATOM 5586 C C . THR B 1 207 ? -6.191 -12.805 7.797 1 93.44 207 THR B C 1
ATOM 5588 O O . THR B 1 207 ? -6.93 -13.344 6.969 1 93.44 207 THR B O 1
ATOM 5591 N N . THR B 1 208 ? -5.398 -13.492 8.664 1 93.56 208 THR B N 1
ATOM 5592 C CA . THR B 1 208 ? -5.516 -14.945 8.75 1 93.56 208 THR B CA 1
ATOM 5593 C C . THR B 1 208 ? -6.906 -15.352 9.227 1 93.56 208 THR B C 1
ATOM 5595 O O . THR B 1 208 ? -7.504 -16.281 8.695 1 93.56 208 THR B O 1
ATOM 5598 N N . GLN B 1 209 ? -7.375 -14.656 10.219 1 93.06 209 GLN B N 1
ATOM 5599 C CA . GLN B 1 209 ? -8.711 -14.953 10.734 1 93.06 209 GLN B CA 1
ATOM 5600 C C . GLN B 1 209 ? -9.773 -14.75 9.656 1 93.06 209 GLN B C 1
ATOM 5602 O O . GLN B 1 209 ? -10.75 -15.492 9.594 1 93.06 209 GLN B O 1
ATOM 5607 N N . GLY B 1 210 ? -9.617 -13.664 8.867 1 94.25 210 GLY B N 1
ATOM 5608 C CA . GLY B 1 210 ? -10.547 -13.445 7.766 1 94.25 210 GLY B CA 1
ATOM 5609 C C . GLY B 1 210 ? -10.594 -14.617 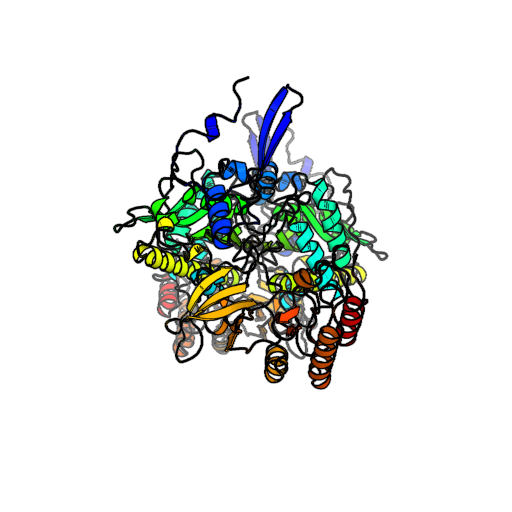6.797 1 94.25 210 GLY B C 1
ATOM 5610 O O . GLY B 1 210 ? -11.68 -15.039 6.387 1 94.25 210 GLY B O 1
ATOM 5611 N N . GLY B 1 211 ? -9.438 -15.156 6.418 1 95.56 211 GLY B N 1
ATOM 5612 C CA . GLY B 1 211 ? -9.383 -16.328 5.566 1 95.56 211 GLY B CA 1
ATOM 5613 C C . GLY B 1 211 ? -10.023 -17.547 6.195 1 95.56 211 GLY B C 1
ATOM 5614 O O . GLY B 1 211 ? -10.727 -18.312 5.52 1 95.56 211 GLY B O 1
ATOM 5615 N N . CYS B 1 212 ? -9.812 -17.703 7.496 1 94.69 212 CYS B N 1
ATOM 5616 C CA . CYS B 1 212 ? -10.406 -18.812 8.227 1 94.69 212 CYS B CA 1
ATOM 5617 C C . CYS B 1 212 ? -11.93 -18.688 8.281 1 94.69 212 CYS B C 1
ATOM 5619 O O . CYS B 1 212 ? -12.648 -19.688 8.18 1 94.69 212 CYS B O 1
ATOM 5621 N N . SER B 1 213 ? -12.414 -17.484 8.438 1 93.88 213 SER B N 1
ATOM 5622 C CA . SER B 1 213 ? -13.852 -17.234 8.484 1 93.88 213 SER B CA 1
ATOM 5623 C C . SER B 1 213 ? -14.516 -17.562 7.152 1 93.88 213 SER B C 1
ATOM 5625 O O . SER B 1 213 ? -15.578 -18.188 7.121 1 93.88 213 SER B O 1
ATOM 5627 N N . TYR B 1 214 ? -13.938 -17.094 6.09 1 95.5 214 TYR B N 1
ATOM 5628 C CA . TYR B 1 214 ? -14.414 -17.469 4.758 1 95.5 214 TYR B CA 1
ATOM 5629 C C . TYR B 1 214 ? -14.5 -18.984 4.605 1 95.5 214 TYR B C 1
ATOM 5631 O O . TYR B 1 214 ? -15.516 -19.5 4.137 1 95.5 214 TYR B O 1
ATOM 5639 N N . THR B 1 215 ? -13.414 -19.641 4.988 1 95.38 215 THR B N 1
ATOM 5640 C CA . THR B 1 215 ? -13.32 -21.094 4.844 1 95.38 215 THR B CA 1
ATOM 5641 C C . THR B 1 215 ? -14.391 -21.797 5.672 1 95.38 215 THR B C 1
ATOM 5643 O O . THR B 1 215 ? -15.078 -22.688 5.18 1 95.38 215 THR B O 1
ATOM 5646 N N . ALA B 1 216 ? -14.523 -21.344 6.887 1 93.06 216 ALA B N 1
ATOM 5647 C CA . ALA B 1 216 ? -15.508 -21.938 7.785 1 93.06 216 ALA B CA 1
ATOM 5648 C C . ALA B 1 216 ? -16.922 -21.766 7.234 1 93.06 216 ALA B C 1
ATOM 5650 O O . ALA B 1 216 ? -17.734 -22.688 7.32 1 93.06 216 ALA B O 1
ATOM 5651 N N . PHE B 1 217 ? -17.266 -20.656 6.711 1 92.94 217 PHE B N 1
ATOM 5652 C CA . PHE B 1 217 ? -18.594 -20.406 6.152 1 92.94 217 PHE B CA 1
ATOM 5653 C C . PHE B 1 217 ? -18.922 -21.422 5.066 1 92.94 217 PHE B C 1
ATOM 5655 O O . PHE B 1 217 ? -19.969 -22.062 5.109 1 92.94 217 PHE B O 1
ATOM 5662 N N . TRP B 1 218 ? -18.062 -21.594 4.125 1 93.88 218 TRP B N 1
ATOM 5663 C CA . TRP B 1 218 ? -18.359 -22.391 2.943 1 93.88 218 TRP B CA 1
ATOM 5664 C C . TRP B 1 218 ? -18.234 -23.875 3.25 1 93.88 218 TRP B C 1
ATOM 5666 O O . TRP B 1 218 ? -18.719 -24.719 2.49 1 93.88 218 TRP B O 1
ATOM 5676 N N . LEU B 1 219 ? -17.547 -24.203 4.336 1 93.5 219 LEU B N 1
ATOM 5677 C CA . LEU B 1 219 ? -17.438 -25.609 4.723 1 93.5 219 LEU B CA 1
ATOM 5678 C C . LEU B 1 219 ? -18.688 -26.062 5.461 1 93.5 219 LEU B C 1
ATOM 5680 O O . LEU B 1 219 ? -18.922 -27.266 5.625 1 93.5 219 LEU B O 1
ATOM 5684 N N . SER B 1 220 ? -19.438 -25.125 5.902 1 90.38 220 SER B N 1
ATOM 5685 C CA . SER B 1 220 ? -20.672 -25.453 6.609 1 90.38 220 SER B CA 1
ATOM 5686 C C . SER B 1 220 ? -21.641 -26.203 5.707 1 90.38 220 SER B C 1
ATOM 5688 O O . SER B 1 220 ? -21.766 -25.891 4.52 1 90.38 220 SER B O 1
ATOM 5690 N N . LYS B 1 221 ? -22.406 -27.141 6.297 1 90.06 221 LYS B N 1
ATOM 5691 C CA . LYS B 1 221 ? -23.391 -27.922 5.574 1 90.06 221 LYS B CA 1
ATOM 5692 C C . LYS B 1 221 ? -24.562 -27.062 5.109 1 90.06 221 LYS B C 1
ATOM 5694 O O . LYS B 1 221 ? -25.203 -27.375 4.102 1 90.06 221 LYS B O 1
ATOM 5699 N N . ASP B 1 222 ? -24.766 -26.016 5.773 1 88.81 222 ASP B N 1
ATOM 5700 C CA . ASP B 1 222 ? -25.875 -25.109 5.473 1 88.81 222 ASP B CA 1
ATOM 5701 C C . ASP B 1 222 ? -25.719 -24.484 4.09 1 88.81 222 ASP B C 1
ATOM 5703 O O . ASP B 1 222 ? -26.688 -24.016 3.504 1 88.81 222 ASP B O 1
ATOM 5707 N N . HIS B 1 223 ? -24.5 -24.516 3.564 1 91.88 223 HIS B N 1
ATOM 5708 C CA . HIS B 1 223 ? -24.25 -23.875 2.283 1 91.88 223 HIS B CA 1
ATOM 5709 C C . HIS B 1 223 ? -23.719 -24.875 1.261 1 91.88 223 HIS B C 1
ATOM 5711 O O . HIS B 1 223 ? -23.141 -24.484 0.246 1 91.88 223 HIS B O 1
ATOM 5717 N N . GLN B 1 224 ? -23.891 -26.125 1.545 1 92.12 224 GLN B N 1
ATOM 5718 C CA . GLN B 1 224 ? -23.297 -27.203 0.762 1 92.12 224 GLN B CA 1
ATOM 5719 C C . GLN B 1 224 ? -23.766 -27.156 -0.689 1 92.12 224 GLN B C 1
ATOM 5721 O O . GLN B 1 224 ? -22.953 -27.281 -1.613 1 92.12 224 GLN B O 1
ATOM 5726 N N . GLU B 1 225 ? -25.016 -27.047 -0.922 1 91.62 225 GLU B N 1
ATOM 5727 C CA . GLU B 1 225 ? -25.547 -27.078 -2.283 1 91.62 225 GLU B CA 1
ATOM 5728 C C . GLU B 1 225 ? -25 -25.922 -3.119 1 91.62 225 GLU B C 1
ATOM 5730 O O . GLU B 1 225 ? -24.656 -26.109 -4.289 1 91.62 225 GLU B O 1
ATOM 5735 N N . LEU B 1 226 ? -25 -24.797 -2.549 1 93.06 226 LEU B N 1
ATOM 5736 C CA . LEU B 1 226 ? -24.469 -23.641 -3.25 1 93.06 226 LEU B CA 1
ATOM 5737 C C . LEU B 1 226 ? -22.969 -23.766 -3.479 1 93.06 226 LEU B C 1
ATOM 5739 O O . LEU B 1 226 ? -22.469 -23.391 -4.535 1 93.06 226 LEU B O 1
ATOM 5743 N N . ARG B 1 227 ? -22.25 -24.25 -2.465 1 94 227 ARG B N 1
ATOM 5744 C CA . ARG B 1 227 ? -20.812 -24.5 -2.605 1 94 227 ARG B CA 1
ATOM 5745 C C . ARG B 1 227 ? -20.547 -25.422 -3.785 1 94 227 ARG B C 1
ATOM 5747 O O . ARG B 1 227 ? -19.609 -25.188 -4.559 1 94 227 ARG B O 1
ATOM 5754 N N . GLU B 1 228 ? -21.359 -26.391 -3.939 1 92.75 228 GLU B N 1
ATOM 5755 C CA . GLU B 1 228 ? -21.156 -27.406 -4.977 1 92.75 228 GLU B CA 1
ATOM 5756 C C . GLU B 1 228 ? -21.516 -26.859 -6.355 1 92.75 228 GLU B C 1
ATOM 5758 O O . GLU B 1 228 ? -21.188 -27.484 -7.375 1 92.75 228 GLU B O 1
ATOM 5763 N N . CYS B 1 229 ? -22.094 -25.688 -6.418 1 92.31 229 CYS B N 1
ATOM 5764 C CA . CYS B 1 229 ? -22.531 -25.125 -7.695 1 92.31 229 CYS B CA 1
ATOM 5765 C C . CYS B 1 229 ? -21.641 -23.953 -8.117 1 92.31 229 CYS B C 1
ATOM 5767 O O . CYS B 1 229 ? -21.812 -23.406 -9.211 1 92.31 229 CYS B O 1
ATOM 5769 N N . SER B 1 230 ? -20.703 -23.562 -7.316 1 92.81 230 SER B N 1
ATOM 5770 C CA . SER B 1 230 ? -19.969 -22.344 -7.613 1 92.81 230 SER B CA 1
ATOM 5771 C C . SER B 1 230 ? -18.516 -22.453 -7.16 1 92.81 230 SER B C 1
ATOM 5773 O O . SER B 1 230 ? -18.141 -23.406 -6.469 1 92.81 230 SER B O 1
ATOM 5775 N N . ARG B 1 231 ? -17.672 -21.484 -7.539 1 94.38 231 ARG B N 1
ATOM 5776 C CA . ARG B 1 231 ? -16.297 -21.359 -7.066 1 94.38 231 ARG B CA 1
ATOM 5777 C C . ARG B 1 231 ? -16.234 -20.562 -5.762 1 94.38 231 ARG B C 1
ATOM 5779 O O . ARG B 1 231 ? -15.148 -20.266 -5.262 1 94.38 231 ARG B O 1
ATOM 5786 N N . CYS B 1 232 ? -17.359 -20.125 -5.254 1 97.38 232 CYS B N 1
ATOM 5787 C CA . CYS B 1 232 ? -17.531 -19.453 -3.969 1 97.38 232 CYS B CA 1
ATOM 5788 C C . CYS B 1 232 ? -16.688 -18.188 -3.893 1 97.38 232 CYS B C 1
ATOM 5790 O O . CYS B 1 232 ? -15.93 -18 -2.934 1 97.38 232 CYS B O 1
ATOM 5792 N N . PRO B 1 233 ? -16.703 -17.328 -4.91 1 98.31 233 PRO B N 1
ATOM 5793 C CA . PRO B 1 233 ? -15.93 -16.078 -4.82 1 98.31 233 PRO B CA 1
ATOM 5794 C C . PRO B 1 233 ? -16.469 -15.133 -3.75 1 98.31 233 PRO B C 1
ATOM 5796 O O . PRO B 1 233 ? -17.672 -14.945 -3.635 1 98.31 233 PRO B O 1
ATOM 5799 N N . SER B 1 234 ? -15.633 -14.594 -2.926 1 98.38 234 SER B N 1
ATOM 5800 C CA . SER B 1 234 ? -15.977 -13.641 -1.877 1 98.38 234 SER B CA 1
ATOM 5801 C C . SER B 1 234 ? -14.844 -12.656 -1.623 1 98.38 234 SER B C 1
ATOM 5803 O O . SER B 1 234 ? -13.672 -12.992 -1.816 1 98.38 234 SER B O 1
ATOM 5805 N N . PHE B 1 235 ? -15.211 -11.445 -1.235 1 98.31 235 PHE B N 1
ATOM 5806 C CA . PHE B 1 235 ? -14.219 -10.531 -0.67 1 98.31 235 PHE B CA 1
ATOM 5807 C C . PHE B 1 235 ? -14.055 -10.773 0.826 1 98.31 235 PHE B C 1
ATOM 5809 O O . PHE B 1 235 ? -14.938 -11.344 1.469 1 98.31 235 PHE B O 1
ATOM 5816 N N . ILE B 1 236 ? -12.945 -10.5 1.312 1 97.56 236 ILE B N 1
ATOM 5817 C CA . ILE B 1 236 ? -12.641 -10.492 2.738 1 97.56 236 ILE B CA 1
ATOM 5818 C C . ILE B 1 236 ? -12.125 -9.117 3.15 1 97.56 236 ILE B C 1
ATOM 5820 O O . ILE B 1 236 ? -11.109 -8.648 2.629 1 97.56 236 ILE B O 1
ATOM 5824 N N . ILE B 1 237 ? -12.812 -8.461 4.016 1 96.25 237 ILE B N 1
ATOM 5825 C CA . ILE B 1 237 ? -12.469 -7.129 4.488 1 96.25 237 ILE B CA 1
ATOM 5826 C C . ILE B 1 237 ? -11.984 -7.203 5.938 1 96.25 237 ILE B C 1
ATOM 5828 O O . ILE B 1 237 ? -12.719 -7.668 6.816 1 96.25 237 ILE B O 1
ATOM 5832 N N . CYS B 1 238 ? -10.781 -6.773 6.168 1 94.12 238 CYS B N 1
ATOM 5833 C CA . CYS B 1 238 ? -10.242 -6.812 7.523 1 94.12 238 CYS B CA 1
ATOM 5834 C C . CYS B 1 238 ? -9.883 -5.414 8.008 1 94.12 238 CYS B C 1
ATOM 5836 O O . CYS B 1 238 ? -9.289 -4.629 7.27 1 94.12 238 CYS B O 1
ATOM 5838 N N . LEU B 1 239 ? -10.297 -5.145 9.234 1 91.88 239 LEU B N 1
ATOM 5839 C CA . LEU B 1 239 ? -10 -3.883 9.898 1 91.88 239 LEU B CA 1
ATOM 5840 C C . LEU B 1 239 ? -9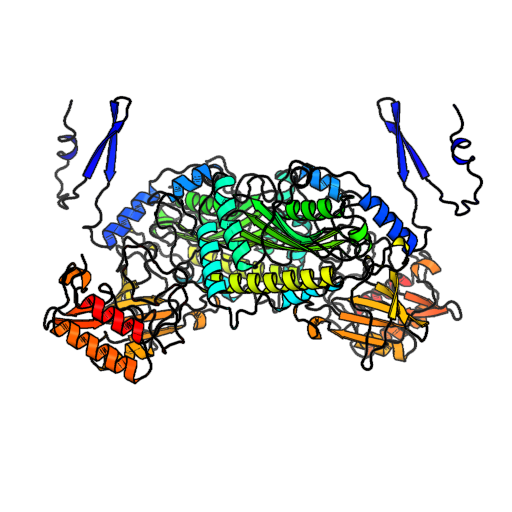.328 -4.129 11.25 1 91.88 239 LEU B C 1
ATOM 5842 O O . LEU B 1 239 ? -9.766 -4.988 12.016 1 91.88 239 LEU B O 1
ATOM 5846 N N . ALA B 1 240 ? -8.227 -3.457 11.516 1 90.44 240 ALA B N 1
ATOM 5847 C CA . ALA B 1 240 ? -7.551 -3.457 12.812 1 90.44 240 ALA B CA 1
ATOM 5848 C C . ALA B 1 240 ? -7.012 -2.068 13.148 1 90.44 240 ALA B C 1
ATOM 5850 O O . ALA B 1 240 ? -5.938 -1.683 12.68 1 90.44 240 ALA B O 1
ATOM 5851 N N . GLY B 1 241 ? -7.73 -1.383 14.047 1 89.56 241 GLY B N 1
ATOM 5852 C CA . GLY B 1 241 ? -7.375 0.011 14.258 1 89.56 241 GLY B CA 1
ATOM 5853 C C . GLY B 1 241 ? -7.438 0.842 12.992 1 89.56 241 GLY B C 1
ATOM 5854 O O . GLY B 1 241 ? -8.453 0.847 12.297 1 89.56 241 GLY B O 1
ATOM 5855 N N . PRO B 1 242 ? -6.344 1.583 12.742 1 92.75 242 PRO B N 1
ATOM 5856 C CA . PRO B 1 242 ? -6.352 2.42 11.539 1 92.75 242 PRO B CA 1
ATOM 5857 C C . PRO B 1 242 ? -5.816 1.694 10.305 1 92.75 242 PRO B C 1
ATOM 5859 O O . PRO B 1 242 ? -5.098 2.287 9.5 1 92.75 242 PRO B O 1
ATOM 5862 N N . TRP B 1 243 ? -6.129 0.395 10.227 1 94.62 243 TRP B N 1
ATOM 5863 C CA . TRP B 1 243 ? -5.613 -0.383 9.102 1 94.62 243 TRP B CA 1
ATOM 5864 C C . TRP B 1 243 ? -6.738 -1.146 8.406 1 94.62 243 TRP B C 1
ATOM 5866 O O . TRP B 1 243 ? -7.59 -1.745 9.07 1 94.62 243 TRP B O 1
ATOM 5876 N N . LEU B 1 244 ? -6.754 -1.079 7.117 1 96.31 244 LEU B N 1
ATOM 5877 C CA . LEU B 1 244 ? -7.742 -1.768 6.297 1 96.31 244 LEU B CA 1
ATOM 5878 C C . LEU B 1 244 ? -7.062 -2.623 5.23 1 96.31 244 LEU B C 1
ATOM 5880 O O . LEU B 1 244 ? -6.121 -2.172 4.574 1 96.31 244 LEU B O 1
ATOM 5884 N N . VAL B 1 245 ? -7.461 -3.838 5.066 1 97.44 245 VAL B N 1
ATOM 5885 C CA . VAL B 1 245 ? -6.961 -4.68 3.982 1 97.44 245 VAL B CA 1
ATOM 5886 C C . VAL B 1 245 ? -8.133 -5.375 3.289 1 97.44 245 VAL B C 1
ATOM 5888 O O . VAL B 1 245 ? -9.086 -5.797 3.943 1 97.44 245 VAL B O 1
ATOM 5891 N N . VAL B 1 246 ? -8.078 -5.367 2.023 1 98.5 246 VAL B N 1
ATOM 5892 C CA . VAL B 1 246 ? -9.055 -6.094 1.214 1 98.5 246 VAL B CA 1
ATOM 5893 C C . VAL B 1 246 ? -8.406 -7.336 0.614 1 98.5 246 VAL B C 1
ATOM 5895 O O . VAL B 1 246 ? -7.344 -7.25 -0.011 1 98.5 246 VAL B O 1
ATOM 5898 N N . MET B 1 247 ? -9.031 -8.469 0.822 1 98.5 247 MET B N 1
ATOM 5899 C CA . MET B 1 247 ? -8.602 -9.742 0.26 1 98.5 247 MET B CA 1
ATOM 5900 C C . MET B 1 247 ? -9.703 -10.375 -0.577 1 98.5 247 MET B C 1
ATOM 5902 O O . MET B 1 247 ? -10.836 -9.875 -0.599 1 98.5 247 MET B O 1
ATOM 5906 N N . GLY B 1 248 ? -9.359 -11.344 -1.353 1 98.62 248 GLY B N 1
ATOM 5907 C CA . GLY B 1 248 ? -10.289 -12.156 -2.119 1 98.62 248 GLY B CA 1
ATOM 5908 C C . GLY B 1 248 ? -10.086 -13.641 -1.92 1 98.62 248 GLY B C 1
ATOM 5909 O O . GLY B 1 248 ? -9.008 -14.078 -1.506 1 98.62 248 GLY B O 1
ATOM 5910 N N . ALA B 1 249 ? -11.133 -14.367 -2.156 1 98.62 249 ALA B N 1
ATOM 5911 C CA . ALA B 1 249 ? -11.031 -15.812 -1.965 1 98.62 249 ALA B CA 1
ATOM 5912 C C . ALA B 1 249 ? -11.914 -16.562 -2.967 1 98.62 249 ALA B C 1
ATOM 5914 O O . ALA B 1 249 ? -12.938 -16.047 -3.408 1 98.62 249 ALA B O 1
ATOM 5915 N N . VAL B 1 250 ? -11.5 -17.672 -3.369 1 98.31 250 VAL B N 1
ATOM 5916 C CA . VAL B 1 250 ? -12.258 -18.656 -4.129 1 98.31 250 VAL B CA 1
ATOM 5917 C C . VAL B 1 250 ? -12.039 -20.047 -3.533 1 98.31 250 VAL B C 1
ATOM 5919 O O . VAL B 1 250 ? -11.141 -20.234 -2.705 1 98.31 250 VAL B O 1
ATOM 5922 N N . PHE B 1 251 ? -12.875 -20.969 -3.883 1 97 251 PHE B N 1
ATOM 5923 C CA . PHE B 1 251 ? -12.789 -22.344 -3.383 1 97 251 PHE B CA 1
ATOM 5924 C C . PHE B 1 251 ? -12.664 -23.328 -4.531 1 97 251 PHE B C 1
ATOM 5926 O O . PHE B 1 251 ? -13.656 -23.672 -5.172 1 97 251 PHE B O 1
ATOM 5933 N N . THR B 1 252 ? -11.453 -23.797 -4.824 1 94.25 252 THR B N 1
ATOM 5934 C CA . THR B 1 252 ? -11.234 -24.844 -5.828 1 94.25 252 THR B CA 1
ATOM 5935 C C . THR B 1 252 ? -11.164 -26.219 -5.176 1 94.25 252 THR B C 1
ATOM 5937 O O . THR B 1 252 ? -12.18 -26.75 -4.719 1 94.25 252 THR B O 1
ATOM 5940 N N . THR B 1 253 ? -9.945 -26.891 -5.176 1 92.44 253 THR B N 1
ATOM 5941 C CA . THR B 1 253 ? -9.773 -28.078 -4.355 1 92.44 253 THR B CA 1
ATOM 5942 C C . THR B 1 253 ? -9.641 -27.719 -2.883 1 92.44 253 THR B C 1
ATOM 5944 O O . THR B 1 253 ? -10.117 -28.438 -2.008 1 92.44 253 THR B O 1
ATOM 5947 N N . GLN B 1 254 ? -9.016 -26.625 -2.709 1 94.81 254 GLN B N 1
ATOM 5948 C CA . GLN B 1 254 ? -8.836 -25.953 -1.423 1 94.81 254 GLN B CA 1
ATOM 5949 C C . GLN B 1 254 ? -9.195 -24.484 -1.511 1 94.81 254 GLN B C 1
ATOM 5951 O O . GLN B 1 254 ? -9.281 -23.922 -2.605 1 94.81 254 GLN B O 1
ATOM 5956 N N . PRO B 1 255 ? -9.5 -23.844 -0.323 1 96.5 255 PRO B N 1
ATOM 5957 C CA . PRO B 1 255 ? -9.688 -22.391 -0.382 1 96.5 255 PRO B CA 1
ATOM 5958 C C . PRO B 1 255 ? -8.414 -21.656 -0.772 1 96.5 255 PRO B C 1
ATOM 5960 O O . PRO B 1 255 ? -7.336 -21.953 -0.262 1 96.5 255 PRO B O 1
ATOM 5963 N N . ILE B 1 256 ? -8.492 -20.812 -1.713 1 97.81 256 ILE B N 1
ATOM 5964 C CA . ILE B 1 256 ? -7.418 -19.891 -2.086 1 97.81 256 ILE B CA 1
ATOM 5965 C C . ILE B 1 256 ? -7.746 -18.484 -1.574 1 97.81 256 ILE B C 1
ATOM 5967 O O . ILE B 1 256 ? -8.758 -17.906 -1.956 1 97.81 256 ILE B O 1
ATOM 5971 N N . VAL B 1 257 ? -6.945 -17.969 -0.697 1 98.19 257 VAL B N 1
ATOM 5972 C CA . VAL B 1 257 ? -7.129 -16.625 -0.133 1 98.19 257 VAL B CA 1
ATOM 5973 C C . VAL B 1 257 ? -5.918 -15.758 -0.467 1 98.19 257 VAL B C 1
ATOM 5975 O O . VAL B 1 257 ? -4.781 -16.109 -0.14 1 98.19 257 VAL B O 1
ATOM 5978 N N . GLN B 1 258 ? -6.129 -14.664 -1.082 1 98 258 GLN B N 1
ATOM 5979 C CA . GLN B 1 258 ? -5.016 -13.82 -1.493 1 98 258 GLN B CA 1
ATOM 5980 C C . GLN B 1 258 ? -5.285 -12.352 -1.156 1 98 258 GLN B C 1
ATOM 5982 O O . GLN B 1 258 ? -6.426 -11.898 -1.232 1 98 258 GLN B O 1
ATOM 5987 N N . ARG B 1 259 ? -4.234 -11.688 -0.733 1 97.12 259 ARG B N 1
ATOM 5988 C CA . ARG B 1 259 ? -4.316 -10.258 -0.46 1 97.12 259 ARG B CA 1
ATOM 5989 C C . ARG B 1 259 ? -4.383 -9.453 -1.755 1 97.12 259 ARG B C 1
ATOM 5991 O O . ARG B 1 259 ? -3.521 -9.594 -2.625 1 97.12 259 ARG B O 1
ATOM 5998 N N . LEU B 1 260 ? -5.387 -8.641 -1.843 1 98 260 LEU B N 1
ATOM 5999 C CA . LEU B 1 260 ? -5.539 -7.801 -3.025 1 98 260 LEU B CA 1
ATOM 6000 C C . LEU B 1 260 ? -4.938 -6.418 -2.793 1 98 260 LEU B C 1
ATOM 6002 O O . LEU B 1 260 ? -4.582 -5.723 -3.748 1 98 260 LEU B O 1
ATOM 6006 N N . THR B 1 261 ? -4.848 -6.008 -1.526 1 98 261 THR B N 1
ATOM 6007 C CA . THR B 1 261 ? -4.188 -4.758 -1.158 1 98 261 THR B CA 1
ATOM 6008 C C . THR B 1 261 ? -3.176 -4.992 -0.04 1 98 261 THR B C 1
ATOM 6010 O O . THR B 1 261 ? -3.221 -6.016 0.643 1 98 261 THR B O 1
ATOM 6013 N N . ASP B 1 262 ? -2.268 -4.02 0.105 1 97.31 262 ASP B N 1
ATOM 6014 C CA . ASP B 1 262 ? -1.54 -3.9 1.365 1 97.31 262 ASP B CA 1
ATOM 6015 C C . ASP B 1 262 ? -2.477 -3.518 2.508 1 97.31 262 ASP B C 1
ATOM 6017 O O . ASP B 1 262 ? -3.682 -3.354 2.301 1 97.31 262 ASP B O 1
ATOM 6021 N N . PHE B 1 263 ? -1.952 -3.586 3.717 1 96.69 263 PHE B N 1
ATOM 6022 C CA . PHE B 1 263 ? -2.693 -2.98 4.816 1 96.69 263 PHE B CA 1
ATOM 6023 C C . PHE B 1 263 ? -2.691 -1.461 4.699 1 96.69 263 PHE B C 1
ATOM 6025 O O . PHE B 1 263 ? -1.709 -0.808 5.059 1 96.69 263 PHE B O 1
ATOM 6032 N N . ILE B 1 264 ? -3.781 -0.931 4.285 1 97.69 264 ILE B N 1
ATOM 6033 C CA . ILE B 1 264 ? -3.896 0.484 3.947 1 97.69 264 ILE B CA 1
ATOM 6034 C C . ILE B 1 264 ? -4.062 1.306 5.223 1 97.69 264 ILE B C 1
ATOM 6036 O O . ILE B 1 264 ? -4.887 0.974 6.082 1 97.69 264 ILE B O 1
ATOM 6040 N N . TRP B 1 265 ? -3.287 2.307 5.316 1 96.5 265 TRP B N 1
ATOM 6041 C CA . TRP B 1 265 ? -3.344 3.209 6.461 1 96.5 265 TRP B CA 1
ATOM 6042 C C . TRP B 1 265 ? -4.578 4.102 6.395 1 96.5 265 TRP B C 1
ATOM 6044 O O . TRP B 1 265 ? -4.781 4.82 5.41 1 96.5 265 TRP B O 1
ATOM 6054 N N . LEU B 1 266 ? -5.367 4.102 7.469 1 94.81 266 LEU B N 1
ATOM 6055 C CA . LEU B 1 266 ? -6.586 4.902 7.523 1 94.81 266 LEU B CA 1
ATOM 6056 C C . LEU B 1 266 ? -6.402 6.105 8.438 1 94.81 266 LEU B C 1
ATOM 6058 O O . LEU B 1 266 ? -7.324 6.91 8.609 1 94.81 266 LEU B O 1
ATOM 6062 N N . GLY B 1 267 ? -5.273 6.262 9 1 91.12 267 GLY B N 1
ATOM 6063 C CA . GLY B 1 267 ? -5.07 7.383 9.906 1 91.12 267 GLY B CA 1
ATOM 6064 C C . GLY B 1 267 ? -5.109 8.727 9.203 1 91.12 267 GLY B C 1
ATOM 6065 O O . GLY B 1 267 ? -4.68 8.844 8.047 1 91.12 267 GLY B O 1
ATOM 6066 N N . THR B 1 268 ? -5.605 9.742 9.906 1 87.25 268 THR B N 1
ATOM 6067 C CA . THR B 1 268 ? -5.746 11.07 9.328 1 87.25 268 THR B CA 1
ATOM 6068 C C . THR B 1 268 ? -4.477 11.891 9.547 1 87.25 268 THR B C 1
ATOM 6070 O O . THR B 1 268 ? -4.531 12.984 10.109 1 87.25 268 THR B O 1
ATOM 6073 N N . SER B 1 269 ? -3.348 11.469 9.484 1 88.62 269 SER B N 1
ATOM 6074 C CA . SER B 1 269 ? -2.029 12.094 9.531 1 88.62 269 SER B CA 1
ATOM 6075 C C . SER B 1 269 ? -1.269 11.891 8.227 1 88.62 269 SER B C 1
ATOM 6077 O O . SER B 1 269 ? -1.272 10.797 7.668 1 88.62 269 SER B O 1
ATOM 6079 N N . PRO B 1 270 ? -0.695 13.023 7.664 1 92.75 270 PRO B N 1
ATOM 6080 C CA . PRO B 1 270 ? -0.445 14.375 8.148 1 92.75 270 PRO B CA 1
ATOM 6081 C C . PRO B 1 270 ? -1.582 15.344 7.816 1 92.75 270 PRO B C 1
ATOM 6083 O O . PRO B 1 270 ? -2.555 14.953 7.168 1 92.75 270 PRO B O 1
ATOM 6086 N N . VAL B 1 271 ? -1.392 16.531 8.391 1 88.5 271 VAL B N 1
ATOM 6087 C CA . VAL B 1 271 ? -2.316 17.594 8 1 88.5 271 VAL B CA 1
ATOM 6088 C C . VAL B 1 271 ? -2.061 18 6.551 1 88.5 271 VAL B C 1
ATOM 6090 O O . VAL B 1 271 ? -1.003 17.688 5.996 1 88.5 271 VAL B O 1
ATOM 6093 N N . ILE B 1 272 ? -3.072 18.641 5.91 1 85.5 272 ILE B N 1
ATOM 6094 C CA . ILE B 1 272 ? -3.021 19.141 4.547 1 85.5 272 ILE B CA 1
ATOM 6095 C C . ILE B 1 272 ? -2.723 18 3.578 1 85.5 272 ILE B C 1
ATOM 6097 O O . ILE B 1 272 ? -1.842 18.125 2.723 1 85.5 272 ILE B O 1
ATOM 6101 N N . ASN B 1 273 ? -3.23 16.938 3.805 1 85 273 ASN B N 1
ATOM 6102 C CA . ASN B 1 273 ? -3.096 15.766 2.932 1 85 273 ASN B CA 1
ATOM 6103 C C . ASN B 1 273 ? -4.434 15.07 2.721 1 85 273 ASN B C 1
ATOM 6105 O O . ASN B 1 273 ? -4.77 14.125 3.439 1 85 273 ASN B O 1
ATOM 6109 N N . ASP B 1 274 ? -5.078 15.445 1.695 1 89 274 ASP B N 1
ATOM 6110 C CA . ASP B 1 274 ? -6.348 14.805 1.374 1 89 274 ASP B CA 1
ATOM 6111 C C . ASP B 1 274 ? -6.145 13.617 0.441 1 89 274 ASP B C 1
ATOM 6113 O O . ASP B 1 274 ? -7.07 12.844 0.204 1 89 274 ASP B O 1
ATOM 6117 N N . ALA B 1 275 ? -4.941 13.531 -0.029 1 91.06 275 ALA B N 1
ATOM 6118 C CA . ALA B 1 275 ? -4.648 12.516 -1.035 1 91.06 275 ALA B CA 1
ATOM 6119 C C . ALA B 1 275 ? -4.926 11.109 -0.497 1 91.06 275 ALA B C 1
ATOM 6121 O O . ALA B 1 275 ? -5.402 10.242 -1.231 1 91.06 275 ALA B O 1
ATOM 6122 N N . GLN B 1 276 ? -4.645 10.922 0.752 1 93.75 276 GLN B N 1
ATOM 6123 C CA . GLN B 1 276 ? -4.844 9.602 1.345 1 93.75 276 GLN B CA 1
ATOM 6124 C C . GLN B 1 276 ? -6.324 9.242 1.389 1 93.75 276 GLN B C 1
ATOM 6126 O O . GLN B 1 276 ? -6.699 8.109 1.074 1 93.75 276 GLN B O 1
ATOM 6131 N N . CYS B 1 277 ? -7.121 10.148 1.831 1 95.75 277 CYS B N 1
ATOM 6132 C CA . CYS B 1 277 ? -8.555 9.891 1.885 1 95.75 277 CYS B CA 1
ATOM 6133 C C . CYS B 1 277 ? -9.109 9.602 0.495 1 95.75 277 CYS B C 1
ATOM 6135 O O . CYS B 1 277 ? -9.953 8.719 0.328 1 95.75 277 CYS B O 1
ATOM 6137 N N . ILE B 1 278 ? -8.672 10.359 -0.463 1 96.25 278 ILE B N 1
ATOM 6138 C CA . ILE B 1 278 ? -9.109 10.172 -1.843 1 96.25 278 ILE B CA 1
ATOM 6139 C C . ILE B 1 278 ? -8.695 8.789 -2.336 1 96.25 278 ILE B C 1
ATOM 6141 O O . ILE B 1 278 ? -9.484 8.102 -2.986 1 96.25 278 ILE B O 1
ATOM 6145 N N . ARG B 1 279 ? -7.512 8.375 -2.043 1 96.94 279 ARG B N 1
ATOM 6146 C CA . ARG B 1 279 ? -7.027 7.055 -2.418 1 96.94 279 ARG B CA 1
ATOM 6147 C C . ARG B 1 279 ? -7.883 5.957 -1.789 1 96.94 279 ARG B C 1
ATOM 6149 O O . ARG B 1 279 ? -8.297 5.02 -2.471 1 96.94 279 ARG B O 1
ATOM 6156 N N . VAL B 1 280 ? -8.148 6.086 -0.487 1 97.62 280 VAL B N 1
ATOM 6157 C CA . VAL B 1 280 ? -8.953 5.098 0.226 1 97.62 280 VAL B CA 1
ATOM 6158 C C . VAL B 1 280 ? -10.359 5.055 -0.363 1 97.62 280 VAL B C 1
ATOM 6160 O O . VAL B 1 280 ? -10.938 3.977 -0.529 1 97.62 280 VAL B O 1
ATOM 6163 N N . ALA B 1 281 ? -10.859 6.223 -0.701 1 97.75 281 ALA B N 1
ATOM 6164 C CA . ALA B 1 281 ? -12.188 6.285 -1.314 1 97.75 281 ALA B CA 1
ATOM 6165 C C . ALA B 1 281 ? -12.211 5.531 -2.641 1 97.75 281 ALA B C 1
ATOM 6167 O O . ALA B 1 281 ? -13.203 4.883 -2.975 1 97.75 281 ALA B O 1
ATOM 6168 N N . GLY B 1 282 ? -11.172 5.66 -3.393 1 98.12 282 GLY B N 1
ATOM 6169 C CA . GLY B 1 282 ? -11.07 4.906 -4.633 1 98.12 282 GLY B CA 1
ATOM 6170 C C . GLY B 1 282 ? -11.109 3.404 -4.418 1 98.12 282 GLY B C 1
ATOM 6171 O O . GLY B 1 282 ? -11.797 2.688 -5.148 1 98.12 282 GLY B O 1
ATOM 6172 N N . VAL B 1 283 ? -10.414 2.922 -3.445 1 98.5 283 VAL B N 1
ATOM 6173 C CA . VAL B 1 283 ? -10.383 1.503 -3.105 1 98.5 283 VAL B CA 1
ATOM 6174 C C . VAL B 1 283 ? -11.781 1.035 -2.711 1 98.5 283 VAL B C 1
ATOM 6176 O O . VAL B 1 283 ? -12.242 -0.018 -3.158 1 98.5 283 VAL B O 1
ATOM 6179 N N . LEU B 1 284 ? -12.438 1.846 -1.896 1 98 284 LEU B N 1
ATOM 6180 C CA . LEU B 1 284 ? -13.75 1.462 -1.388 1 98 284 LEU B CA 1
ATOM 6181 C C . LEU B 1 284 ? -14.797 1.502 -2.496 1 98 284 LEU B C 1
ATOM 6183 O O . LEU B 1 284 ? -15.734 0.699 -2.502 1 98 284 LEU B O 1
ATOM 6187 N N . ARG B 1 285 ? -14.664 2.453 -3.404 1 97.75 285 ARG B N 1
ATOM 6188 C CA . ARG B 1 285 ? -15.547 2.463 -4.566 1 97.75 285 ARG B CA 1
ATOM 6189 C C . ARG B 1 285 ? -15.414 1.177 -5.371 1 97.75 285 ARG B C 1
ATOM 6191 O O . ARG B 1 285 ? -16.406 0.591 -5.793 1 97.75 285 ARG B O 1
ATOM 6198 N N . ALA B 1 286 ? -14.156 0.813 -5.645 1 98.25 286 ALA B N 1
ATOM 6199 C CA . ALA B 1 286 ? -13.898 -0.423 -6.383 1 98.25 286 ALA B CA 1
ATOM 6200 C C . ALA B 1 286 ? -14.469 -1.629 -5.641 1 98.25 286 ALA B C 1
ATOM 6202 O O . ALA B 1 286 ? -15.023 -2.541 -6.262 1 98.25 286 ALA B O 1
ATOM 6203 N N . LEU B 1 287 ? -14.297 -1.666 -4.309 1 98.31 287 LEU B N 1
ATOM 6204 C CA . LEU B 1 287 ? -14.82 -2.75 -3.484 1 98.31 287 LEU B CA 1
ATOM 6205 C C . LEU B 1 287 ? -16.344 -2.809 -3.572 1 98.31 287 LEU B C 1
ATOM 6207 O O . LEU B 1 287 ? -16.922 -3.889 -3.703 1 98.31 287 LEU B O 1
ATOM 6211 N N . LYS B 1 288 ? -16.969 -1.647 -3.469 1 97.25 288 LYS B N 1
ATOM 6212 C CA . LYS B 1 288 ? -18.422 -1.565 -3.602 1 97.25 288 LYS B CA 1
ATOM 6213 C C . LYS B 1 288 ? -18.891 -2.17 -4.922 1 97.25 288 LYS B C 1
ATOM 6215 O O . LYS B 1 288 ? -19.828 -2.959 -4.949 1 97.25 288 LYS B O 1
ATOM 6220 N N . ALA B 1 289 ? -18.25 -1.785 -5.961 1 97.69 289 ALA B N 1
ATOM 6221 C CA . ALA B 1 289 ? -18.578 -2.318 -7.277 1 97.69 289 ALA B CA 1
ATOM 6222 C C . ALA B 1 289 ? -18.359 -3.828 -7.328 1 97.69 289 ALA B C 1
ATOM 6224 O O . ALA B 1 289 ? -19.156 -4.551 -7.945 1 97.69 289 ALA B O 1
ATOM 6225 N N . GLY B 1 290 ? -17.281 -4.293 -6.75 1 98.38 290 GLY B N 1
ATOM 6226 C CA . GLY B 1 290 ? -17 -5.719 -6.715 1 98.38 290 GLY B CA 1
ATOM 6227 C C . GLY B 1 290 ? -18.062 -6.512 -5.965 1 98.38 290 GLY B C 1
ATOM 6228 O O . GLY B 1 290 ? -18.484 -7.574 -6.422 1 98.38 290 GLY B O 1
ATOM 6229 N N . VAL B 1 291 ? -18.484 -6.023 -4.809 1 97.5 291 VAL B N 1
ATOM 6230 C CA . VAL B 1 291 ? -19.516 -6.688 -4.008 1 97.5 291 VAL B CA 1
ATOM 6231 C C . VAL B 1 291 ? -20.828 -6.738 -4.789 1 97.5 291 VAL B C 1
ATOM 6233 O O . VAL B 1 291 ? -21.531 -7.754 -4.77 1 97.5 291 VAL B O 1
ATOM 6236 N N . ARG B 1 292 ? -21.141 -5.703 -5.469 1 97.5 292 ARG B N 1
ATOM 6237 C CA . ARG B 1 292 ? -22.344 -5.68 -6.305 1 97.5 292 ARG B CA 1
ATOM 6238 C C . ARG B 1 292 ? -22.25 -6.719 -7.418 1 97.5 292 ARG B C 1
ATOM 6240 O O . ARG B 1 292 ? -23.234 -7.391 -7.73 1 97.5 292 ARG B O 1
ATOM 6247 N N . THR B 1 293 ? -21.094 -6.77 -8.031 1 98.06 293 THR B N 1
ATOM 6248 C CA . THR B 1 293 ? -20.875 -7.758 -9.078 1 98.06 293 THR B CA 1
ATOM 6249 C C . THR B 1 293 ? -21.078 -9.172 -8.547 1 98.06 293 THR B C 1
ATOM 6251 O O . THR B 1 293 ? -21.672 -10.016 -9.219 1 98.06 293 THR B O 1
ATOM 6254 N N . LEU B 1 294 ? -20.594 -9.484 -7.332 1 98 294 LEU B N 1
ATOM 6255 C CA . LEU B 1 294 ? -20.781 -10.797 -6.727 1 98 294 LEU B CA 1
ATOM 6256 C C . LEU B 1 294 ? -22.234 -11.047 -6.398 1 98 294 LEU B C 1
ATOM 6258 O O . LEU B 1 294 ? -22.719 -12.18 -6.496 1 98 294 LEU B O 1
ATOM 6262 N N . ASP B 1 295 ? -22.922 -10.008 -5.941 1 96.62 295 ASP B N 1
ATOM 6263 C CA . ASP B 1 295 ? -24.359 -10.125 -5.695 1 96.62 295 ASP B CA 1
ATOM 6264 C C . ASP B 1 295 ? -25.094 -10.578 -6.953 1 96.62 295 ASP B C 1
ATOM 6266 O O . ASP B 1 295 ? -25.922 -11.492 -6.898 1 96.62 295 ASP B O 1
ATOM 6270 N N . ASP B 1 296 ? -24.797 -9.969 -8.086 1 97.06 296 ASP B N 1
ATOM 6271 C CA . ASP B 1 296 ? -25.391 -10.344 -9.375 1 97.06 296 ASP B CA 1
ATOM 6272 C C . ASP B 1 296 ? -24.984 -11.766 -9.758 1 97.06 296 ASP B C 1
ATOM 6274 O O . ASP B 1 296 ? -25.812 -12.523 -10.266 1 97.06 296 ASP B O 1
ATOM 6278 N N . TYR B 1 297 ? -23.766 -12.086 -9.57 1 96.56 297 TYR B N 1
ATOM 6279 C CA . TYR B 1 297 ? -23.25 -13.414 -9.891 1 96.56 297 TYR B CA 1
ATOM 6280 C C . TYR B 1 297 ? -24.047 -14.5 -9.172 1 96.56 297 TYR B C 1
ATOM 6282 O O . TYR B 1 297 ? -24.484 -15.469 -9.797 1 96.56 297 TYR B O 1
ATOM 6290 N N . TYR B 1 298 ? -24.188 -14.367 -7.812 1 95.69 298 TYR B N 1
ATOM 6291 C CA . TYR B 1 298 ? -24.875 -15.391 -7.031 1 95.69 298 TYR B CA 1
ATOM 6292 C C . TYR B 1 298 ? -26.375 -15.383 -7.324 1 95.69 298 TYR B C 1
ATOM 6294 O O . TYR B 1 298 ? -27.031 -16.422 -7.258 1 95.69 298 TYR B O 1
ATOM 6302 N N . ARG B 1 299 ? -26.891 -14.211 -7.68 1 94.75 299 ARG B N 1
ATOM 6303 C CA . ARG B 1 299 ? -28.281 -14.125 -8.07 1 94.75 299 ARG B CA 1
ATOM 6304 C C . ARG B 1 299 ? -28.562 -14.93 -9.336 1 94.75 299 ARG B C 1
ATOM 6306 O O . ARG B 1 299 ? -29.562 -15.641 -9.422 1 94.75 299 ARG B O 1
ATOM 6313 N N . ASP B 1 300 ? -27.656 -14.883 -10.281 1 93.56 300 ASP B N 1
ATOM 6314 C CA . ASP B 1 300 ? -27.891 -15.438 -11.617 1 93.56 300 ASP B CA 1
ATOM 6315 C C . ASP B 1 300 ? -27.25 -16.812 -11.75 1 93.56 300 ASP B C 1
ATOM 6317 O O . ASP B 1 300 ? -27.281 -17.406 -12.828 1 93.56 300 ASP B O 1
ATOM 6321 N N . LEU B 1 301 ? -26.703 -17.328 -10.695 1 92 301 LEU B N 1
ATOM 6322 C CA . LEU B 1 301 ? -25.984 -18.609 -10.727 1 92 301 LEU B CA 1
ATOM 6323 C C . LEU B 1 301 ? -26.922 -19.734 -11.156 1 92 301 LEU B C 1
ATOM 6325 O O . LEU B 1 301 ? -28.031 -19.875 -10.633 1 92 301 LEU B O 1
ATOM 6329 N N . VAL B 1 302 ? -26.422 -20.484 -12.109 1 85.62 302 VAL B N 1
ATOM 6330 C CA . VAL B 1 302 ? -27.188 -21.625 -12.594 1 85.62 302 VAL B CA 1
ATOM 6331 C C . VAL B 1 302 ? -26.938 -22.844 -11.703 1 85.62 302 VAL B C 1
ATOM 6333 O O . VAL B 1 302 ? -25.797 -23.078 -11.266 1 85.62 302 VAL B O 1
ATOM 6336 N N . HIS B 1 303 ? -27.953 -23.641 -11.461 1 81.31 303 HIS B N 1
ATOM 6337 C CA . HIS B 1 303 ? -27.859 -24.828 -10.609 1 81.31 303 HIS B CA 1
ATOM 6338 C C . HIS B 1 303 ? -27.219 -26 -11.344 1 81.31 303 HIS B C 1
ATOM 6340 O O . HIS B 1 303 ? -27.922 -26.828 -11.922 1 81.31 303 HIS B O 1
ATOM 6346 N N . LEU B 1 304 ? -25.953 -26.094 -11.266 1 79.81 304 LEU B N 1
ATOM 6347 C CA . LEU B 1 304 ? -25.156 -27.172 -11.836 1 79.81 304 LEU B CA 1
ATOM 6348 C C . LEU B 1 304 ? -24.141 -27.703 -10.828 1 79.81 304 LEU B C 1
ATOM 6350 O O . LEU B 1 304 ? -22.969 -27.344 -10.859 1 79.81 304 LEU B O 1
ATOM 6354 N N . PRO B 1 305 ? -24.641 -28.688 -10.039 1 81.5 305 PRO B N 1
ATOM 6355 C CA . PRO B 1 305 ? -23.797 -29.188 -8.961 1 81.5 305 PRO B CA 1
ATOM 6356 C C . PRO B 1 305 ? -22.625 -30.031 -9.477 1 81.5 305 PRO B C 1
ATOM 6358 O O . PRO B 1 305 ? -22.688 -30.562 -10.594 1 81.5 305 PRO B O 1
ATOM 6361 N N . LEU B 1 306 ? -21.609 -30.078 -8.703 1 80.12 306 LEU B N 1
ATOM 6362 C CA . LEU B 1 306 ? -20.391 -30.828 -8.977 1 80.12 306 LEU B CA 1
ATOM 6363 C C . LEU B 1 306 ? -20.703 -32.281 -9.273 1 80.12 306 LEU B C 1
ATOM 6365 O O . LEU B 1 306 ? -20.031 -32.906 -10.102 1 80.12 306 LEU B O 1
ATOM 6369 N N . SER B 1 307 ? -21.641 -32.844 -8.656 1 73.69 307 SER B N 1
ATOM 6370 C CA . SER B 1 307 ? -22 -34.25 -8.828 1 73.69 307 SER B CA 1
ATOM 6371 C C . SER B 1 307 ? -22.453 -34.531 -10.25 1 73.69 307 SER B C 1
ATOM 6373 O O . SER B 1 307 ? -22.312 -35.656 -10.742 1 73.69 307 SER B O 1
ATOM 6375 N N . SER B 1 308 ? -22.906 -33.531 -10.914 1 71.12 308 SER B N 1
ATOM 6376 C CA . SER B 1 308 ? -23.453 -33.688 -12.25 1 71.12 308 SER B CA 1
ATOM 6377 C C . SER B 1 308 ? -22.469 -33.25 -13.32 1 71.12 308 SER B C 1
ATOM 6379 O O . SER B 1 308 ? -22.781 -33.281 -14.516 1 71.12 308 SER B O 1
ATOM 6381 N N . ASN B 1 309 ? -21.406 -32.812 -12.836 1 76.81 309 ASN B N 1
ATOM 6382 C CA . ASN B 1 309 ? -20.438 -32.25 -13.766 1 76.81 309 ASN B CA 1
ATOM 6383 C C . ASN B 1 309 ? -19 -32.562 -13.359 1 76.81 309 ASN B C 1
ATOM 6385 O O . ASN B 1 309 ? -18.406 -31.859 -12.531 1 76.81 309 ASN B O 1
ATOM 6389 N N . ALA B 1 310 ? -18.469 -33.562 -13.992 1 73.69 310 ALA B N 1
ATOM 6390 C CA . ALA B 1 310 ? -17.109 -34 -13.68 1 73.69 310 ALA B CA 1
ATOM 6391 C C . ALA B 1 310 ? -16.094 -32.906 -13.953 1 73.69 310 ALA B C 1
ATOM 6393 O O . ALA B 1 310 ? -15.023 -32.875 -13.336 1 73.69 310 ALA B O 1
ATOM 6394 N N . HIS B 1 311 ? -16.422 -32 -14.852 1 82.38 311 HIS B N 1
ATOM 6395 C CA . HIS B 1 311 ? -15.547 -30.906 -15.227 1 82.38 311 HIS B CA 1
ATOM 6396 C C . HIS B 1 311 ? -16.031 -29.594 -14.648 1 82.38 311 HIS B C 1
ATOM 6398 O O . HIS B 1 311 ? -16.047 -28.562 -15.344 1 82.38 311 HIS B O 1
ATOM 6404 N N . HIS B 1 312 ? -16.438 -29.672 -13.469 1 87.38 312 HIS B N 1
ATOM 6405 C CA . HIS B 1 312 ? -16.969 -28.5 -12.812 1 87.38 312 HIS B CA 1
ATOM 6406 C C . HIS B 1 312 ? -16.016 -27.312 -12.922 1 87.38 312 HIS B C 1
ATOM 6408 O O . HIS B 1 312 ? -14.812 -27.469 -12.727 1 87.38 312 HIS B O 1
ATOM 6414 N N . PRO B 1 313 ? -16.484 -26.094 -13.133 1 89 313 PRO B N 1
ATOM 6415 C CA . PRO B 1 313 ? -15.672 -24.906 -13.383 1 89 313 PRO B CA 1
ATOM 6416 C C . PRO B 1 313 ? -14.828 -24.5 -12.18 1 89 313 PRO B C 1
ATOM 6418 O O . PRO B 1 313 ? -13.844 -23.766 -12.32 1 89 313 PRO B O 1
ATOM 6421 N N . ARG B 1 314 ? -15.125 -24.969 -10.992 1 92.31 314 ARG B N 1
ATOM 6422 C CA . ARG B 1 314 ? -14.398 -24.578 -9.781 1 92.31 314 ARG B CA 1
ATOM 6423 C C . ARG B 1 314 ? -12.922 -24.953 -9.891 1 92.31 314 ARG B C 1
ATOM 6425 O O . ARG B 1 314 ? -12.078 -24.344 -9.227 1 92.31 314 ARG B O 1
ATOM 6432 N N . PHE B 1 315 ? -12.602 -25.969 -10.711 1 92.06 315 PHE B N 1
ATOM 6433 C CA . PHE B 1 315 ? -11.25 -26.516 -10.734 1 92.06 315 PHE B CA 1
ATOM 6434 C C . PHE B 1 315 ? -10.43 -25.875 -11.852 1 92.06 315 PHE B C 1
ATOM 6436 O O . PHE B 1 315 ? -9.258 -26.203 -12.031 1 92.06 315 PHE B O 1
ATOM 6443 N N . PHE B 1 316 ? -11.07 -24.969 -12.609 1 94.19 316 PHE B N 1
ATOM 6444 C CA . PHE B 1 316 ? -10.422 -24.453 -13.812 1 94.19 316 PHE B CA 1
ATOM 6445 C C . PHE B 1 316 ? -10.516 -22.922 -13.859 1 94.19 316 PHE B C 1
ATOM 6447 O O . PHE B 1 316 ? -11.367 -22.328 -13.211 1 94.19 316 PHE B O 1
ATOM 6454 N N . PRO B 1 317 ? -9.617 -22.25 -14.57 1 95.5 317 PRO B N 1
ATOM 6455 C CA . PRO B 1 317 ? -9.695 -20.812 -14.75 1 95.5 317 PRO B CA 1
ATOM 6456 C C . PRO B 1 317 ? -10.961 -20.375 -15.477 1 95.5 317 PRO B C 1
ATOM 6458 O O . PRO B 1 317 ? -11.57 -21.156 -16.188 1 95.5 317 PRO B O 1
ATOM 6461 N N . PHE B 1 318 ? -11.234 -19.156 -15.359 1 94.38 318 PHE B N 1
ATOM 6462 C CA . PHE B 1 318 ? -12.492 -18.562 -15.805 1 94.38 318 PHE B CA 1
ATOM 6463 C C . PHE B 1 318 ? -12.539 -18.469 -17.328 1 94.38 318 PHE B C 1
ATOM 6465 O O . PHE B 1 318 ? -13.586 -18.734 -17.938 1 94.38 318 PHE B O 1
ATOM 6472 N N . PRO B 1 319 ? -11.453 -18.125 -18.078 1 94.44 319 PRO B N 1
ATOM 6473 C CA . PRO B 1 319 ? -11.547 -18.016 -19.531 1 94.44 319 PRO B CA 1
ATOM 6474 C C . PRO B 1 319 ? -11.844 -19.344 -20.203 1 94.44 319 PRO B C 1
ATOM 6476 O O . PRO B 1 319 ? -11.219 -20.359 -19.891 1 94.44 319 PRO B O 1
ATOM 6479 N N . THR B 1 320 ? -12.773 -19.328 -21.172 1 94.75 320 THR B N 1
ATOM 6480 C CA . THR B 1 320 ? -13.156 -20.562 -21.844 1 94.75 320 THR B CA 1
ATOM 6481 C C . THR B 1 320 ? -13.234 -20.359 -23.359 1 94.75 320 THR B C 1
ATOM 6483 O O . THR B 1 320 ? -13.891 -21.109 -24.062 1 94.75 320 THR B O 1
ATOM 6486 N N . SER B 1 321 ? -12.656 -19.25 -23.797 1 94.94 321 SER B N 1
ATOM 6487 C CA . SER B 1 321 ? -12.617 -18.984 -25.219 1 94.94 321 SER B CA 1
ATOM 6488 C C . SER B 1 321 ? -11.375 -18.203 -25.609 1 94.94 321 SER B C 1
ATOM 6490 O O . SER B 1 321 ? -10.703 -17.625 -24.75 1 94.94 321 SER B O 1
ATOM 6492 N N . PHE B 1 322 ? -11.039 -18.266 -26.859 1 92.06 322 PHE B N 1
ATOM 6493 C CA . PHE B 1 322 ? -9.922 -17.5 -27.406 1 92.06 322 PHE B CA 1
ATOM 6494 C C . PHE B 1 322 ? -10.188 -17.109 -28.844 1 92.06 322 PHE B C 1
ATOM 6496 O O . PHE B 1 322 ? -11.172 -17.547 -29.453 1 92.06 322 PHE B O 1
ATOM 6503 N N . ASN B 1 323 ? -9.391 -16.234 -29.438 1 82.75 323 ASN B N 1
ATOM 6504 C CA . ASN B 1 323 ? -9.383 -15.812 -30.844 1 82.75 323 ASN B CA 1
ATOM 6505 C C . ASN B 1 323 ? -10.602 -14.953 -31.172 1 82.75 323 ASN B C 1
ATOM 6507 O O . ASN B 1 323 ? -11.516 -14.82 -30.344 1 82.75 323 ASN B O 1
ATOM 6511 N N . GLU B 1 324 ? -10.523 -14.242 -32.25 1 74.81 324 GLU B N 1
ATOM 6512 C CA . GLU B 1 324 ? -11.609 -13.57 -32.938 1 74.81 324 GLU B CA 1
ATOM 6513 C C . GLU B 1 324 ? -11.711 -14.047 -34.375 1 74.81 324 GLU B C 1
ATOM 6515 O O . GLU B 1 324 ? -10.875 -13.68 -35.219 1 74.81 324 GLU B O 1
ATOM 6520 N N . PRO B 1 325 ? -12.766 -14.797 -34.812 1 80.69 325 PRO B N 1
ATOM 6521 C CA . PRO B 1 325 ? -13.969 -15.062 -34 1 80.69 325 PRO B CA 1
ATOM 6522 C C . PRO B 1 325 ? -13.703 -16.016 -32.844 1 80.69 325 PRO B C 1
ATOM 6524 O O . PRO B 1 325 ? -12.789 -16.844 -32.906 1 80.69 325 PRO B O 1
ATOM 6527 N N . ARG B 1 326 ? -14.5 -16.047 -31.969 1 87 326 ARG B N 1
ATOM 6528 C CA . ARG B 1 326 ? -14.281 -16.719 -30.703 1 87 326 ARG B CA 1
ATOM 6529 C C . ARG B 1 326 ? -14.375 -18.234 -30.859 1 87 326 ARG B C 1
ATOM 6531 O O . ARG B 1 326 ? -15.32 -18.75 -31.469 1 87 326 ARG B O 1
ATOM 6538 N N . VAL B 1 327 ? -13.344 -18.938 -30.5 1 93.75 327 VAL B N 1
ATOM 6539 C CA . VAL B 1 327 ? -13.32 -20.391 -30.359 1 93.75 327 VAL B CA 1
ATOM 6540 C C . VAL B 1 327 ? -13.531 -20.781 -28.891 1 93.75 327 VAL B C 1
ATOM 6542 O O . VAL B 1 327 ? -12.727 -20.422 -28.031 1 93.75 327 VAL B O 1
ATOM 6545 N N . HIS B 1 328 ? -14.57 -21.516 -28.688 1 95.88 328 HIS B N 1
ATOM 6546 C CA . HIS B 1 328 ? -14.883 -21.953 -27.328 1 95.88 328 HIS B CA 1
ATOM 6547 C C . HIS B 1 328 ? -14.25 -23.297 -27.016 1 95.88 328 HIS B C 1
ATOM 6549 O O . HIS B 1 328 ? -14.016 -24.109 -27.922 1 95.88 328 HIS B O 1
ATOM 6555 N N . PHE B 1 329 ? -13.922 -23.484 -25.734 1 95.81 329 PHE B N 1
ATOM 6556 C CA . PHE B 1 329 ? -13.383 -24.766 -25.297 1 95.81 329 PHE B CA 1
ATOM 6557 C C . PHE B 1 329 ? -13.883 -25.125 -23.906 1 95.81 329 PHE B C 1
ATOM 6559 O O . PHE B 1 329 ? -14.422 -24.266 -23.188 1 95.81 329 PHE B O 1
ATOM 6566 N N . LYS B 1 330 ? -13.812 -26.359 -23.578 1 94.06 330 LYS B N 1
ATOM 6567 C CA . LYS B 1 330 ? -14.062 -26.875 -22.234 1 94.06 330 LYS B CA 1
ATOM 6568 C C . LYS B 1 330 ? -12.812 -27.516 -21.641 1 94.06 330 LYS B C 1
ATOM 6570 O O . LYS B 1 330 ? -12.062 -28.188 -22.344 1 94.06 330 LYS B O 1
ATOM 6575 N N . TYR B 1 331 ? -12.57 -27.203 -20.438 1 94.75 331 TYR B N 1
ATOM 6576 C CA . TYR B 1 331 ? -11.438 -27.812 -19.75 1 94.75 331 TYR B CA 1
ATOM 6577 C C . TYR B 1 331 ? -11.695 -29.281 -19.469 1 94.75 331 TYR B C 1
ATOM 6579 O O . TYR B 1 331 ? -12.812 -29.672 -19.125 1 94.75 331 TYR B O 1
ATOM 6587 N N . LEU B 1 332 ? -10.633 -30.047 -19.609 1 92.81 332 LEU B N 1
ATOM 6588 C CA . LEU B 1 332 ? -10.742 -31.484 -19.328 1 92.81 332 LEU B CA 1
ATOM 6589 C C . LEU B 1 332 ? -10.062 -31.828 -18.016 1 92.81 332 LEU B C 1
ATOM 6591 O O . LEU B 1 332 ? -10.656 -32.5 -17.156 1 92.81 332 LEU B O 1
ATOM 6595 N N . GLU B 1 333 ? -8.875 -31.438 -17.875 1 91.69 333 GLU B N 1
ATOM 6596 C CA . GLU B 1 333 ? -8.125 -31.75 -16.656 1 91.69 333 GLU B CA 1
ATOM 6597 C C . GLU B 1 333 ? -6.898 -30.844 -16.531 1 91.69 333 GLU B C 1
ATOM 6599 O O . GLU B 1 333 ? -6.371 -30.359 -17.531 1 91.69 333 GLU B O 1
ATOM 6604 N N . PRO B 1 334 ? -6.516 -30.641 -15.258 1 92.94 334 PRO B N 1
ATOM 6605 C CA . PRO B 1 334 ? -5.191 -30.031 -15.078 1 92.94 334 PRO B CA 1
ATOM 6606 C C . PRO B 1 334 ? -4.055 -30.984 -15.453 1 92.94 334 PRO B C 1
ATOM 6608 O O . PRO B 1 334 ? -4.145 -32.188 -15.195 1 92.94 334 PRO B O 1
ATOM 6611 N N . LEU B 1 335 ? -3.006 -30.453 -15.953 1 90.75 335 LEU B N 1
ATOM 6612 C CA . LEU B 1 335 ? -1.908 -31.312 -16.391 1 90.75 335 LEU B CA 1
ATOM 6613 C C . LEU B 1 335 ? -0.983 -31.641 -15.227 1 90.75 335 LEU B C 1
ATOM 6615 O O . LEU B 1 335 ? -0.166 -32.562 -15.32 1 90.75 335 LEU B O 1
ATOM 6619 N N . LYS B 1 336 ? -1.052 -30.844 -14.141 1 85.38 336 LYS B N 1
ATOM 6620 C CA . LYS B 1 336 ? -0.465 -31.172 -12.852 1 85.38 336 LYS B CA 1
ATOM 6621 C C . LYS B 1 336 ? -1.528 -31.219 -11.758 1 85.38 336 LYS B C 1
ATOM 6623 O O . LYS B 1 336 ? -1.591 -30.328 -10.906 1 85.38 336 LYS B O 1
ATOM 6628 N N . PRO B 1 337 ? -2.264 -32.25 -11.633 1 76.69 337 PRO B N 1
ATOM 6629 C CA . PRO B 1 337 ? -3.49 -32.25 -10.836 1 76.69 337 PRO B CA 1
ATOM 6630 C C . PRO B 1 337 ? -3.219 -32.125 -9.336 1 76.69 337 PRO B C 1
ATOM 6632 O O . PRO B 1 337 ? -4.066 -31.625 -8.594 1 76.69 337 PRO B O 1
ATOM 6635 N N . LEU B 1 338 ? -2.209 -32.531 -8.828 1 75.69 338 LEU B N 1
ATOM 6636 C CA . LEU B 1 338 ? -1.967 -32.5 -7.387 1 75.69 338 LEU B CA 1
ATOM 6637 C C . LEU B 1 338 ? -1.22 -31.219 -6.996 1 75.69 338 LEU B C 1
ATOM 6639 O O . LEU B 1 338 ? -1.001 -30.969 -5.809 1 75.69 338 LEU B O 1
ATOM 6643 N N . ASP B 1 339 ? -0.923 -30.469 -7.93 1 83.06 339 ASP B N 1
ATOM 6644 C CA . ASP B 1 339 ? -0.172 -29.25 -7.656 1 83.06 339 ASP B CA 1
ATOM 6645 C C . ASP B 1 339 ? -1.097 -28.031 -7.609 1 83.06 339 ASP B C 1
ATOM 6647 O O . ASP B 1 339 ? -1.665 -27.641 -8.633 1 83.06 339 ASP B O 1
ATOM 6651 N N . PRO B 1 340 ? -1.172 -27.484 -6.41 1 83.69 340 PRO B N 1
ATOM 6652 C CA . PRO B 1 340 ? -2.051 -26.312 -6.297 1 83.69 340 PRO B CA 1
ATOM 6653 C C . PRO B 1 340 ? -1.583 -25.141 -7.152 1 83.69 340 PRO B C 1
ATOM 6655 O O . PRO B 1 340 ? -2.346 -24.203 -7.379 1 83.69 340 PRO B O 1
ATOM 6658 N N . ASP B 1 341 ? -0.393 -25.203 -7.633 1 85.38 341 ASP B N 1
ATOM 6659 C CA . ASP B 1 341 ? 0.142 -24.094 -8.406 1 85.38 341 ASP B CA 1
ATOM 6660 C C . ASP B 1 341 ? 0.008 -24.344 -9.906 1 85.38 341 ASP B C 1
ATOM 6662 O O . ASP B 1 341 ? 0.583 -23.609 -10.719 1 85.38 341 ASP B O 1
ATOM 6666 N N . CYS B 1 342 ? -0.802 -25.312 -10.25 1 87.12 342 CYS B N 1
ATOM 6667 C CA . CYS B 1 342 ? -0.953 -25.672 -11.648 1 87.12 342 CYS B CA 1
ATOM 6668 C C . CYS B 1 342 ? -1.56 -24.531 -12.453 1 87.12 342 CYS B C 1
ATOM 6670 O O . CYS B 1 342 ? -2.598 -23.984 -12.078 1 87.12 342 CYS B O 1
ATOM 6672 N N . VAL B 1 343 ? -0.989 -24.219 -13.555 1 94 343 VAL B N 1
ATOM 6673 C CA . VAL B 1 343 ? -1.478 -23.141 -14.406 1 94 343 VAL B CA 1
ATOM 6674 C C . VAL B 1 343 ? -1.59 -23.625 -15.844 1 94 343 VAL B C 1
ATOM 6676 O O . VAL B 1 343 ? -1.644 -22.828 -16.781 1 94 343 VAL B O 1
ATOM 6679 N N . THR B 1 344 ? -1.479 -24.922 -16.094 1 95.81 344 THR B N 1
ATOM 6680 C CA . THR B 1 344 ? -1.556 -25.547 -17.406 1 95.81 344 THR B CA 1
ATOM 6681 C C . THR B 1 344 ? -2.658 -26.594 -17.438 1 95.81 344 THR B C 1
ATOM 6683 O O . THR B 1 344 ? -2.686 -27.5 -16.594 1 95.81 344 THR B O 1
ATOM 6686 N N . PHE B 1 345 ? -3.502 -26.547 -18.5 1 96.31 345 PHE B N 1
ATOM 6687 C CA . PHE B 1 345 ? -4.707 -27.375 -18.516 1 96.31 345 PHE B CA 1
ATOM 6688 C C . PHE B 1 345 ? -4.922 -27.984 -19.891 1 96.31 345 PHE B C 1
ATOM 6690 O O . PHE B 1 345 ? -4.691 -27.344 -20.922 1 96.31 345 PHE B O 1
ATOM 6697 N N . LEU B 1 346 ? -5.336 -29.25 -19.859 1 96.06 346 LEU B N 1
ATOM 6698 C CA . LEU B 1 346 ? -5.848 -29.859 -21.078 1 96.06 346 LEU B CA 1
ATOM 6699 C C . LEU B 1 346 ? -7.289 -29.438 -21.344 1 96.06 346 LEU B C 1
ATOM 6701 O O . LEU B 1 346 ? -8.102 -29.391 -20.422 1 96.06 346 LEU B O 1
ATOM 6705 N N . ALA B 1 347 ? -7.57 -29.062 -22.578 1 96.5 347 ALA B N 1
ATOM 6706 C CA . ALA B 1 347 ? -8.914 -28.641 -22.953 1 96.5 347 ALA B CA 1
ATOM 6707 C C . ALA B 1 347 ? -9.289 -29.188 -24.328 1 96.5 347 ALA B C 1
ATOM 6709 O O . ALA B 1 347 ? -8.461 -29.781 -25.016 1 96.5 347 ALA B O 1
ATOM 6710 N N . GLU B 1 348 ? -10.555 -29.094 -24.609 1 96.19 348 GLU B N 1
ATOM 6711 C CA . GLU B 1 348 ? -11.102 -29.5 -25.906 1 96.19 348 GLU B CA 1
ATOM 6712 C C . GLU B 1 348 ? -11.969 -28.391 -26.516 1 96.19 348 GLU B C 1
ATOM 6714 O O . GLU B 1 348 ? -12.844 -27.844 -25.828 1 96.19 348 GLU B O 1
ATOM 6719 N N . THR B 1 349 ? -11.703 -28.062 -27.781 1 95.62 349 THR B N 1
ATOM 6720 C CA . THR B 1 349 ? -12.492 -27.031 -28.422 1 95.62 349 THR B CA 1
ATOM 6721 C C . THR B 1 349 ? -13.914 -27.531 -28.703 1 95.62 349 THR B C 1
ATOM 6723 O O . THR B 1 349 ? -14.141 -28.734 -28.812 1 95.62 349 THR B O 1
ATOM 6726 N N . ILE B 1 350 ? -14.75 -26.656 -28.719 1 93.56 350 ILE B N 1
ATOM 6727 C CA . ILE B 1 350 ? -16.156 -26.922 -29 1 93.56 350 ILE B CA 1
ATOM 6728 C C . ILE B 1 350 ? -16.578 -26.156 -30.25 1 93.56 350 ILE B C 1
ATOM 6730 O O . ILE B 1 350 ? -16.375 -24.938 -30.328 1 93.56 350 ILE B O 1
ATOM 6734 N N . PRO B 1 351 ? -17.188 -26.781 -31.25 1 89.38 351 PRO B N 1
ATOM 6735 C CA . PRO B 1 351 ? -17.641 -28.188 -31.219 1 89.38 351 PRO B CA 1
ATOM 6736 C C . PRO B 1 351 ? -16.609 -29.141 -31.812 1 89.38 351 PRO B C 1
ATOM 6738 O O . PRO B 1 351 ? -16.828 -30.359 -31.812 1 89.38 351 PRO B O 1
ATOM 6741 N N . ASP B 1 352 ? -15.516 -28.719 -32.344 1 90.38 352 ASP B N 1
ATOM 6742 C CA . ASP B 1 352 ? -14.57 -29.484 -33.125 1 90.38 352 ASP B CA 1
ATOM 6743 C C . ASP B 1 352 ? -13.906 -30.578 -32.312 1 90.38 352 ASP B C 1
ATOM 6745 O O . ASP B 1 352 ? -13.305 -31.516 -32.844 1 90.38 352 ASP B O 1
ATOM 6749 N N . LYS B 1 353 ? -13.906 -30.531 -30.984 1 93.06 353 LYS B N 1
ATOM 6750 C CA . LYS B 1 353 ? -13.367 -31.531 -30.062 1 93.06 353 LYS B CA 1
ATOM 6751 C C . LYS B 1 353 ? -11.867 -31.719 -30.281 1 93.06 353 LYS B C 1
ATOM 6753 O O . LYS B 1 353 ? -11.367 -32.844 -30.203 1 93.06 353 LYS B O 1
ATOM 6758 N N . THR B 1 354 ? -11.25 -30.703 -30.75 1 95.06 354 THR B N 1
ATOM 6759 C CA . THR B 1 354 ? -9.797 -30.734 -30.875 1 95.06 354 THR B CA 1
ATOM 6760 C C . THR B 1 354 ? -9.133 -30.484 -29.531 1 95.06 354 THR B C 1
ATOM 6762 O O . THR B 1 354 ? -9.5 -29.547 -28.812 1 95.06 354 THR B O 1
ATOM 6765 N N . LYS B 1 355 ? -8.172 -31.359 -29.219 1 96.69 355 LYS B N 1
ATOM 6766 C CA . LYS B 1 355 ? -7.465 -31.188 -27.953 1 96.69 355 LYS B CA 1
ATOM 6767 C C . LYS B 1 355 ? -6.469 -30.047 -28.031 1 96.69 355 LYS B C 1
ATOM 6769 O O . LYS B 1 355 ? -5.73 -29.906 -29 1 96.69 355 LYS B O 1
ATOM 6774 N N . VAL B 1 356 ? -6.488 -29.188 -27 1 97.12 356 VAL B N 1
ATOM 6775 C CA . VAL B 1 356 ? -5.562 -28.078 -26.891 1 97.12 356 VAL B CA 1
ATOM 6776 C C . VAL B 1 356 ? -5.062 -27.953 -25.438 1 97.12 356 VAL B C 1
ATOM 6778 O O . VAL B 1 356 ? -5.637 -28.562 -24.531 1 97.12 356 VAL B O 1
ATOM 6781 N N . VAL B 1 357 ? -3.963 -27.297 -25.234 1 97.69 357 VAL B N 1
ATOM 6782 C CA . VAL B 1 357 ? -3.424 -26.969 -23.922 1 97.69 357 VAL B CA 1
ATOM 6783 C C . VAL B 1 357 ? -3.578 -25.484 -23.656 1 97.69 357 VAL B C 1
ATOM 6785 O O . VAL B 1 357 ? -3.182 -24.656 -24.484 1 97.69 357 VAL B O 1
ATOM 6788 N N . VAL B 1 358 ? -4.234 -25.141 -22.578 1 97.75 358 VAL B N 1
ATOM 6789 C CA . VAL B 1 358 ? -4.383 -23.766 -22.125 1 97.75 358 VAL B CA 1
ATOM 6790 C C . VAL B 1 358 ? -3.453 -23.5 -20.953 1 97.75 358 VAL B C 1
ATOM 6792 O O . VAL B 1 358 ? -3.555 -24.156 -19.922 1 97.75 358 VAL B O 1
ATOM 6795 N N . LYS B 1 359 ? -2.576 -22.562 -21.125 1 97.31 359 LYS B N 1
ATOM 6796 C CA . LYS B 1 359 ? -1.585 -22.219 -20.109 1 97.31 359 LYS B CA 1
ATOM 6797 C C . LYS B 1 359 ? -1.652 -20.75 -19.734 1 97.31 359 LYS B C 1
ATOM 6799 O O . LYS B 1 359 ? -1.877 -19.891 -20.609 1 97.31 359 LYS B O 1
ATOM 6804 N N . PHE B 1 360 ? -1.532 -20.484 -18.469 1 97.19 360 PHE B N 1
ATOM 6805 C CA . PHE B 1 360 ? -1.404 -19.109 -17.984 1 97.19 360 PHE B CA 1
ATOM 6806 C C . PHE B 1 360 ? 0.005 -18.844 -17.469 1 97.19 360 PHE B C 1
ATOM 6808 O O . PHE B 1 360 ? 0.593 -19.703 -16.797 1 97.19 360 PHE B O 1
ATOM 6815 N N . ALA B 1 361 ? 0.588 -17.688 -17.859 1 95.88 361 ALA B N 1
ATOM 6816 C CA . ALA B 1 361 ? 1.981 -17.391 -17.531 1 95.88 361 ALA B CA 1
ATOM 6817 C C . ALA B 1 361 ? 2.193 -15.898 -17.312 1 95.88 361 ALA B C 1
ATOM 6819 O O . ALA B 1 361 ? 1.389 -15.078 -17.766 1 95.88 361 ALA B O 1
ATOM 6820 N N . GLN B 1 362 ? 3.199 -15.617 -16.578 1 93.56 362 GLN B N 1
ATOM 6821 C CA . GLN B 1 362 ? 3.596 -14.227 -16.406 1 93.56 362 GLN B CA 1
ATOM 6822 C C . GLN B 1 362 ? 4.523 -13.773 -17.531 1 93.56 362 GLN B C 1
ATOM 6824 O O . GLN B 1 362 ? 4.453 -12.633 -17.984 1 93.56 362 GLN B O 1
ATOM 6829 N N . THR B 1 363 ? 5.449 -14.586 -17.875 1 94.31 363 THR B N 1
ATOM 6830 C CA . THR B 1 363 ? 6.352 -14.406 -19 1 94.31 363 THR B CA 1
ATOM 6831 C C . THR B 1 363 ? 6.219 -15.562 -19.984 1 94.31 363 THR B C 1
ATOM 6833 O O . THR B 1 363 ? 5.906 -16.688 -19.594 1 94.31 363 THR B O 1
ATOM 6836 N N . TYR B 1 364 ? 6.453 -15.195 -21.234 1 97.25 364 TYR B N 1
ATOM 6837 C CA . TYR B 1 364 ? 6.34 -16.234 -22.25 1 97.25 364 TYR B CA 1
ATOM 6838 C C . TYR B 1 364 ? 7.078 -15.836 -23.531 1 97.25 364 TYR B C 1
ATOM 6840 O O . TYR B 1 364 ? 6.902 -14.727 -24.031 1 97.25 364 TYR B O 1
ATOM 6848 N N . GLY B 1 365 ? 7.867 -16.75 -24.078 1 97.88 365 GLY B N 1
ATOM 6849 C CA . GLY B 1 365 ? 8.609 -16.5 -25.297 1 97.88 365 GLY B CA 1
ATOM 6850 C C . GLY B 1 365 ? 7.816 -16.844 -26.547 1 97.88 365 GLY B C 1
ATOM 6851 O O . GLY B 1 365 ? 8.141 -17.812 -27.25 1 97.88 365 GLY B O 1
ATOM 6852 N N . VAL B 1 366 ? 6.949 -15.953 -26.875 1 97.81 366 VAL B N 1
ATOM 6853 C CA . VAL B 1 366 ? 6.039 -16.188 -27.984 1 97.81 366 VAL B CA 1
ATOM 6854 C C . VAL B 1 366 ? 6.832 -16.312 -29.281 1 97.81 366 VAL B C 1
ATOM 6856 O O . VAL B 1 366 ? 6.555 -17.172 -30.109 1 97.81 366 VAL B O 1
ATOM 6859 N N . GLU B 1 367 ? 7.793 -15.492 -29.516 1 98.06 367 GLU B N 1
ATOM 6860 C CA . GLU B 1 367 ? 8.625 -15.523 -30.719 1 98.06 367 GLU B CA 1
ATOM 6861 C C . GLU B 1 367 ? 9.383 -16.844 -30.828 1 98.06 367 GLU B C 1
ATOM 6863 O O . GLU B 1 367 ? 9.43 -17.438 -31.906 1 98.06 367 GLU B O 1
ATOM 6868 N N . ALA B 1 368 ? 9.93 -17.234 -29.75 1 98.69 368 ALA B N 1
ATOM 6869 C CA . ALA B 1 368 ? 10.664 -18.5 -29.719 1 98.69 368 ALA B CA 1
ATOM 6870 C C . ALA B 1 368 ? 9.75 -19.672 -30 1 98.69 368 ALA B C 1
ATOM 6872 O O . ALA B 1 368 ? 10.109 -20.578 -30.766 1 98.69 368 ALA B O 1
ATOM 6873 N N . HIS B 1 369 ? 8.617 -19.656 -29.375 1 98.69 369 HIS B N 1
ATOM 6874 C CA . HIS B 1 369 ? 7.648 -20.734 -29.578 1 98.69 369 HIS B CA 1
ATOM 6875 C C . HIS B 1 369 ? 7.23 -20.844 -31.031 1 98.69 369 HIS B C 1
ATOM 6877 O O . HIS B 1 369 ? 7.242 -21.938 -31.609 1 98.69 369 HIS B O 1
ATOM 6883 N N . ARG B 1 370 ? 6.863 -19.781 -31.641 1 98.38 370 ARG B N 1
ATOM 6884 C CA . ARG B 1 370 ? 6.414 -19.766 -33.031 1 98.38 370 ARG B CA 1
ATOM 6885 C C . ARG B 1 370 ? 7.523 -20.219 -33.969 1 98.38 370 ARG B C 1
ATOM 6887 O O . ARG B 1 370 ? 7.273 -20.953 -34.938 1 98.38 370 ARG B O 1
ATOM 6894 N N . LEU B 1 371 ? 8.68 -19.719 -33.688 1 98.44 371 LEU B N 1
ATOM 6895 C CA . LEU B 1 371 ? 9.828 -20.078 -34.5 1 98.44 371 LEU B CA 1
ATOM 6896 C C . LEU B 1 371 ? 10.055 -21.578 -34.5 1 98.44 371 LEU B C 1
ATOM 6898 O O . LEU B 1 371 ? 10.227 -22.188 -35.562 1 98.44 371 LEU B O 1
ATOM 6902 N N . LEU B 1 372 ? 10.047 -22.219 -33.375 1 98.62 372 LEU B N 1
ATOM 6903 C CA . LEU B 1 372 ? 10.281 -23.656 -33.281 1 98.62 372 LEU B CA 1
ATOM 6904 C C . LEU B 1 372 ? 9.102 -24.438 -33.844 1 98.62 372 LEU B C 1
ATOM 6906 O O . LEU B 1 372 ? 9.273 -25.516 -34.406 1 98.62 372 LEU B O 1
ATOM 6910 N N . ALA B 1 373 ? 7.918 -23.922 -33.625 1 98.25 373 ALA B N 1
ATOM 6911 C CA . ALA B 1 373 ? 6.734 -24.578 -34.156 1 98.25 373 ALA B CA 1
ATOM 6912 C C . ALA B 1 373 ? 6.809 -24.656 -35.688 1 98.25 373 ALA B C 1
ATOM 6914 O O . ALA B 1 373 ? 6.379 -25.656 -36.281 1 98.25 373 ALA B O 1
ATOM 6915 N N . GLN B 1 374 ? 7.309 -23.688 -36.312 1 97.75 374 GLN B N 1
ATOM 6916 C CA . GLN B 1 374 ? 7.469 -23.656 -37.781 1 97.75 374 GLN B CA 1
ATOM 6917 C C . GLN B 1 374 ? 8.383 -24.781 -38.25 1 97.75 374 GLN B C 1
ATOM 6919 O O . GLN B 1 374 ? 8.281 -25.234 -39.375 1 97.75 374 GLN B O 1
ATOM 6924 N N . HIS B 1 375 ? 9.234 -25.234 -37.406 1 97.25 375 HIS B N 1
ATOM 6925 C CA . HIS B 1 375 ? 10.188 -26.266 -37.75 1 97.25 375 HIS B CA 1
ATOM 6926 C C . HIS B 1 375 ? 9.789 -27.625 -37.156 1 97.25 375 HIS B C 1
ATOM 6928 O O . HIS B 1 375 ? 10.617 -28.531 -37.062 1 97.25 375 HIS B O 1
ATOM 6934 N N . ASN B 1 376 ? 8.594 -27.719 -36.656 1 95.75 376 ASN B N 1
ATOM 6935 C CA . ASN B 1 376 ? 8.039 -28.922 -36.062 1 95.75 376 ASN B CA 1
ATOM 6936 C C . ASN B 1 376 ? 8.844 -29.375 -34.844 1 95.75 376 ASN B C 1
ATOM 6938 O O . ASN B 1 376 ? 9.047 -30.562 -34.625 1 95.75 376 ASN B O 1
ATOM 6942 N N . LEU B 1 377 ? 9.336 -28.359 -34.094 1 98 377 LEU B N 1
ATOM 6943 C CA . LEU B 1 377 ? 10.102 -28.656 -32.875 1 98 377 LEU B CA 1
ATOM 6944 C C . LEU B 1 377 ? 9.352 -28.172 -31.641 1 98 377 LEU B C 1
ATOM 6946 O O . LEU B 1 377 ? 9.867 -28.281 -30.531 1 98 377 LEU B O 1
ATOM 6950 N N . ALA B 1 378 ? 8.234 -27.625 -31.766 1 98.19 378 ALA B N 1
ATOM 6951 C CA . ALA B 1 378 ? 7.258 -27.25 -30.75 1 98.19 378 ALA B CA 1
ATOM 6952 C C . ALA B 1 378 ? 5.832 -27.422 -31.266 1 98.19 378 ALA B C 1
ATOM 6954 O O . ALA B 1 378 ? 5.605 -27.484 -32.469 1 98.19 378 ALA B O 1
ATOM 6955 N N . PRO B 1 379 ? 4.898 -27.609 -30.406 1 97.44 379 PRO B N 1
ATOM 6956 C CA . PRO B 1 379 ? 3.52 -27.625 -30.891 1 97.44 379 PRO B CA 1
ATOM 6957 C C . PRO B 1 379 ? 3.082 -26.297 -31.5 1 97.44 379 PRO B C 1
ATOM 6959 O O . PRO B 1 379 ? 3.582 -25.234 -31.109 1 97.44 379 PRO B O 1
ATOM 6962 N N . PRO B 1 380 ? 2.123 -26.344 -32.438 1 97.44 380 PRO B N 1
ATOM 6963 C CA . PRO B 1 380 ? 1.586 -25.094 -32.969 1 97.44 380 PRO B CA 1
ATOM 6964 C C . PRO B 1 380 ? 1.001 -24.203 -31.875 1 97.44 380 PRO B C 1
ATOM 6966 O O . PRO B 1 380 ? 0.288 -24.672 -30.984 1 97.44 380 PRO B O 1
ATOM 6969 N N . LEU B 1 381 ? 1.393 -22.953 -31.891 1 97.81 381 LEU B N 1
ATOM 6970 C CA . LEU B 1 381 ? 0.805 -21.953 -31.031 1 97.81 381 LEU B CA 1
ATOM 6971 C C . LEU B 1 381 ? -0.491 -21.406 -31.609 1 97.81 381 LEU B C 1
ATOM 6973 O O . LEU B 1 381 ? -0.473 -20.75 -32.656 1 97.81 381 LEU B O 1
ATOM 6977 N N . LEU B 1 382 ? -1.573 -21.609 -30.969 1 96.56 382 LEU B N 1
ATOM 6978 C CA . LEU B 1 382 ? -2.887 -21.281 -31.5 1 96.56 382 LEU B CA 1
ATOM 6979 C C . LEU B 1 382 ? -3.314 -19.891 -31.078 1 96.56 382 LEU B C 1
ATOM 6981 O O . LEU B 1 382 ? -4.062 -19.219 -31.781 1 96.56 382 LEU B O 1
ATOM 6985 N N . TYR B 1 383 ? -2.926 -19.484 -29.922 1 96.31 383 TYR B N 1
ATOM 6986 C CA . TYR B 1 383 ? -3.396 -18.219 -29.391 1 96.31 383 TYR B CA 1
ATOM 6987 C C . TYR B 1 383 ? -2.443 -17.688 -28.312 1 96.31 383 TYR B C 1
ATOM 6989 O O . TYR B 1 383 ? -1.824 -18.469 -27.594 1 96.31 383 TYR B O 1
ATOM 6997 N N . PHE B 1 384 ? -2.266 -16.438 -28.281 1 96.56 384 PHE B N 1
ATOM 6998 C CA . PHE B 1 384 ? -1.51 -15.719 -27.266 1 96.56 384 PHE B CA 1
ATOM 6999 C C . PHE B 1 384 ? -2.148 -14.367 -26.984 1 96.56 384 PHE B C 1
ATOM 7001 O O . PHE B 1 384 ? -2.422 -13.594 -27.906 1 96.56 384 PHE B O 1
ATOM 7008 N N . LYS B 1 385 ? -2.389 -14.062 -25.641 1 95.56 385 LYS B N 1
ATOM 7009 C CA . LYS B 1 385 ? -3.021 -12.797 -25.297 1 95.56 385 LYS B CA 1
ATOM 7010 C C . LYS B 1 385 ? -2.562 -12.305 -23.922 1 95.56 385 LYS B C 1
ATOM 7012 O O . LYS B 1 385 ? -2.422 -13.094 -22.984 1 95.56 385 LYS B O 1
ATOM 7017 N N . HIS B 1 386 ? -2.322 -11 -23.906 1 95.25 386 HIS B N 1
ATOM 7018 C CA . HIS B 1 386 ? -2.197 -10.344 -22.609 1 95.25 386 HIS B CA 1
ATOM 7019 C C . HIS B 1 386 ? -3.564 -10.141 -21.953 1 95.25 386 HIS B C 1
ATOM 7021 O O . HIS B 1 386 ? -4.406 -9.414 -22.5 1 95.25 386 HIS B O 1
ATOM 7027 N N . LEU B 1 387 ? -3.738 -10.664 -20.766 1 95.25 38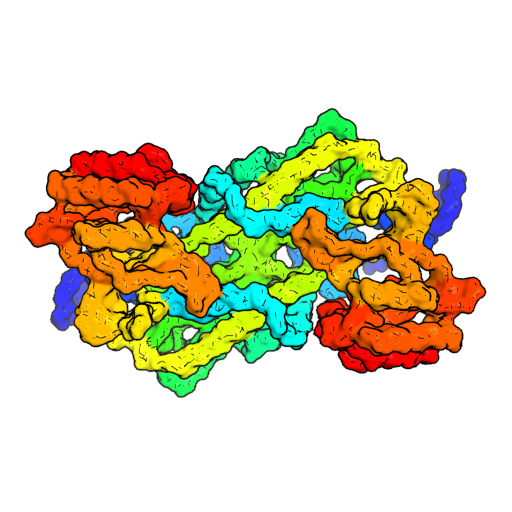7 LEU B N 1
ATOM 7028 C CA . LEU B 1 387 ? -5.059 -10.641 -20.156 1 95.25 387 LEU B CA 1
ATOM 7029 C C . LEU B 1 387 ? -5.402 -9.242 -19.656 1 95.25 387 LEU B C 1
ATOM 7031 O O . LEU B 1 387 ? -6.57 -8.938 -19.406 1 95.25 387 LEU B O 1
ATOM 7035 N N . ASN B 1 388 ? -4.387 -8.359 -19.453 1 92.81 388 ASN B N 1
ATOM 7036 C CA . ASN B 1 388 ? -4.656 -6.996 -19.016 1 92.81 388 ASN B CA 1
ATOM 7037 C C . ASN B 1 388 ? -5.402 -6.195 -20.078 1 92.81 388 ASN B C 1
ATOM 7039 O O . ASN B 1 388 ? -5.91 -5.109 -19.797 1 92.81 388 ASN B O 1
ATOM 7043 N N . GLU B 1 389 ? -5.504 -6.688 -21.266 1 90.81 389 GLU B N 1
ATOM 7044 C CA . GLU B 1 389 ? -6.34 -6.094 -22.312 1 90.81 389 GLU B CA 1
ATOM 7045 C C . GLU B 1 389 ? -7.82 -6.164 -21.938 1 90.81 389 GLU B C 1
ATOM 7047 O O . GLU B 1 389 ? -8.609 -5.305 -22.328 1 90.81 389 GLU B O 1
ATOM 7052 N N . ASP B 1 390 ? -8.156 -7.215 -21.219 1 89 390 ASP B N 1
ATOM 7053 C CA . ASP B 1 390 ? -9.523 -7.348 -20.719 1 89 390 ASP B CA 1
ATOM 7054 C C . ASP B 1 390 ? -9.75 -6.477 -19.484 1 89 390 ASP B C 1
ATOM 7056 O O . ASP B 1 390 ? -10.805 -5.852 -19.344 1 89 390 ASP B O 1
ATOM 7060 N N . SER B 1 391 ? -8.852 -6.508 -18.594 1 91.5 391 SER B N 1
ATOM 7061 C CA . SER B 1 391 ? -8.859 -5.711 -17.375 1 91.5 391 SER B CA 1
ATOM 7062 C C . SER B 1 391 ? -7.441 -5.477 -16.859 1 91.5 391 SER B C 1
ATOM 7064 O O . SER B 1 391 ? -6.637 -6.406 -16.797 1 91.5 391 SER B O 1
ATOM 7066 N N . ALA B 1 392 ? -7.184 -4.262 -16.453 1 89.5 392 ALA B N 1
ATOM 7067 C CA . ALA B 1 392 ? -5.848 -3.898 -15.992 1 89.5 392 ALA B CA 1
ATOM 7068 C C . ALA B 1 392 ? -5.453 -4.715 -14.758 1 89.5 392 ALA B C 1
ATOM 7070 O O . ALA B 1 392 ? -4.266 -4.914 -14.5 1 89.5 392 AL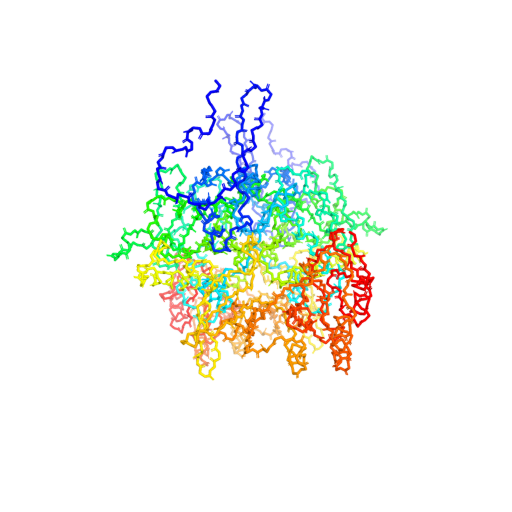A B O 1
ATOM 7071 N N . GLY B 1 393 ? -6.414 -5.227 -14.125 1 94.56 393 GLY B N 1
ATOM 7072 C CA . GLY B 1 393 ? -6.184 -5.941 -12.883 1 94.56 393 GLY B CA 1
ATOM 7073 C C . GLY B 1 393 ? -5.535 -7.297 -13.078 1 94.56 393 GLY B C 1
ATOM 7074 O O . GLY B 1 393 ? -5.051 -7.906 -12.125 1 94.56 393 GLY B O 1
ATOM 7075 N N . TYR B 1 394 ? -5.391 -7.762 -14.266 1 95.88 394 TYR B N 1
ATOM 7076 C CA . TYR B 1 394 ? -4.695 -9.016 -14.539 1 95.88 394 TYR B CA 1
ATOM 7077 C C . TYR B 1 394 ? -3.186 -8.805 -14.555 1 95.88 394 TYR B C 1
ATOM 7079 O O . TYR B 1 394 ? -2.42 -9.773 -14.516 1 95.88 394 TYR B O 1
ATOM 7087 N N . GLY B 1 395 ? -2.811 -7.594 -14.609 1 93.5 395 GLY B N 1
ATOM 7088 C CA . GLY B 1 395 ? -1.381 -7.328 -14.617 1 93.5 395 GLY B CA 1
ATOM 7089 C C . GLY B 1 395 ? -0.668 -7.918 -15.812 1 93.5 395 GLY B C 1
ATOM 7090 O O . GLY B 1 395 ? -1.097 -7.727 -16.953 1 93.5 395 GLY B O 1
ATOM 7091 N N . ASP B 1 396 ? 0.4 -8.695 -15.57 1 92.69 396 ASP B N 1
ATOM 7092 C CA . ASP B 1 396 ? 1.231 -9.219 -16.656 1 92.69 396 ASP B CA 1
ATOM 7093 C C . ASP B 1 396 ? 0.802 -10.633 -17.031 1 92.69 396 ASP B C 1
ATOM 7095 O O . ASP B 1 396 ? 1.488 -11.305 -17.812 1 92.69 396 ASP B O 1
ATOM 7099 N N . LEU B 1 397 ? -0.301 -11.094 -16.562 1 95.62 397 LEU B N 1
ATOM 7100 C CA . LEU B 1 397 ? -0.762 -12.445 -16.859 1 95.62 397 LEU B CA 1
ATOM 7101 C C . LEU B 1 397 ? -1.097 -12.594 -18.344 1 95.62 397 LEU B C 1
ATOM 7103 O O . LEU B 1 397 ? -1.653 -11.68 -18.953 1 95.62 397 LEU B O 1
ATOM 7107 N N . LYS B 1 398 ? -0.711 -13.742 -18.859 1 96.38 398 LYS B N 1
ATOM 7108 C CA . LYS B 1 398 ? -0.968 -14.094 -20.25 1 96.38 398 LYS B CA 1
ATOM 7109 C C . LYS B 1 398 ? -1.717 -15.422 -20.359 1 96.38 398 LYS B C 1
ATOM 7111 O O . LYS B 1 398 ? -1.617 -16.266 -19.453 1 96.38 398 LYS B O 1
ATOM 7116 N N . MET B 1 399 ? -2.422 -15.523 -21.375 1 97.25 399 MET B N 1
ATOM 7117 C CA . MET B 1 399 ? -3.049 -16.781 -21.75 1 97.25 399 MET B CA 1
ATOM 7118 C C . MET B 1 399 ? -2.439 -17.328 -23.031 1 97.25 399 MET B C 1
ATOM 7120 O O . MET B 1 399 ? -2.336 -16.609 -24.031 1 97.25 399 MET B O 1
ATOM 7124 N N . VAL B 1 400 ? -1.991 -18.547 -22.938 1 97.69 400 VAL B N 1
ATOM 7125 C CA . VAL B 1 400 ? -1.365 -19.234 -24.062 1 97.69 400 VAL B CA 1
ATOM 7126 C C . VAL B 1 400 ? -2.164 -20.484 -24.422 1 97.69 400 VAL B C 1
ATOM 7128 O O . VAL B 1 400 ? -2.471 -21.297 -23.547 1 97.69 400 VAL B O 1
ATOM 7131 N N . VAL B 1 401 ? -2.549 -20.625 -25.672 1 98 401 VAL B N 1
ATOM 7132 C CA . VAL B 1 401 ? -3.225 -21.828 -26.141 1 98 401 VAL B CA 1
ATOM 7133 C C . VAL B 1 401 ? -2.389 -22.484 -27.234 1 98 401 VAL B C 1
ATOM 7135 O O . VAL B 1 401 ? -2.014 -21.844 -28.219 1 98 401 VAL B O 1
ATOM 7138 N N . MET B 1 402 ? -2.094 -23.734 -27.078 1 97.88 402 MET B N 1
ATOM 7139 C CA . MET B 1 402 ? -1.297 -24.484 -28.047 1 97.88 402 MET B CA 1
ATOM 7140 C C . MET B 1 402 ? -1.905 -25.844 -28.297 1 97.88 402 MET B C 1
ATOM 7142 O O . MET B 1 402 ? -2.734 -26.328 -27.531 1 97.88 402 MET B O 1
ATOM 7146 N N . SER B 1 403 ? -1.471 -26.469 -29.344 1 96.94 403 SER B N 1
ATOM 7147 C CA . SER B 1 403 ? -1.933 -27.812 -29.656 1 96.94 403 SER B CA 1
ATOM 7148 C C . SER B 1 403 ? -1.416 -28.828 -28.641 1 96.94 403 SER B C 1
ATOM 7150 O O . SER B 1 403 ? -0.283 -28.719 -28.172 1 96.94 403 SER B O 1
ATOM 7152 N N . TYR B 1 404 ? -2.248 -29.734 -28.375 1 96.31 404 TYR B N 1
ATOM 7153 C CA . TYR B 1 404 ? -1.843 -30.828 -27.5 1 96.31 404 TYR B CA 1
ATOM 7154 C C . TYR B 1 404 ? -0.893 -31.781 -28.219 1 96.31 404 TYR B C 1
ATOM 7156 O O . TYR B 1 404 ? -1.109 -32.125 -29.391 1 96.31 404 TYR B O 1
ATOM 7164 N N . VAL B 1 405 ? 0.147 -32.156 -27.578 1 93.56 405 VAL B N 1
ATOM 7165 C CA . VAL B 1 405 ? 1.108 -33.094 -28.125 1 93.56 405 VAL B CA 1
ATOM 7166 C C . VAL B 1 405 ? 0.871 -34.469 -27.5 1 93.56 405 VAL B C 1
ATOM 7168 O O . VAL B 1 405 ? 0.97 -34.656 -26.281 1 93.56 405 VAL B O 1
ATOM 7171 N N . GLU B 1 406 ? 0.527 -35.375 -28.375 1 89.81 406 GLU B N 1
ATOM 7172 C CA . GLU B 1 406 ? 0.408 -36.781 -27.922 1 89.81 406 GLU B CA 1
ATOM 7173 C C . GLU B 1 406 ? 1.78 -37.406 -27.766 1 89.81 406 GLU B C 1
ATOM 7175 O O . GLU B 1 406 ? 2.371 -37.875 -28.734 1 89.81 406 GLU B O 1
ATOM 7180 N N . GLY B 1 407 ? 2.32 -37.375 -26.625 1 91 407 GLY B N 1
ATOM 7181 C CA . GLY B 1 407 ? 3.627 -37.938 -26.328 1 91 407 GLY B CA 1
ATOM 7182 C C . GLY B 1 407 ? 3.918 -38 -24.828 1 91 407 GLY B C 1
ATOM 7183 O O . GLY B 1 407 ? 3.008 -37.906 -24.016 1 91 407 GLY B O 1
ATOM 7184 N N . LYS B 1 408 ? 5.121 -38.469 -24.594 1 91.75 408 LYS B N 1
ATOM 7185 C CA . LYS B 1 408 ? 5.605 -38.531 -23.219 1 91.75 408 LYS B CA 1
ATOM 7186 C C . LYS B 1 408 ? 6.824 -37.625 -23.016 1 91.75 408 LYS B C 1
ATOM 7188 O O . LYS B 1 408 ? 7.605 -37.438 -23.938 1 91.75 408 LYS B O 1
ATOM 7193 N N . THR B 1 409 ? 6.941 -37.156 -21.844 1 93.25 409 THR B N 1
ATOM 7194 C CA . THR B 1 409 ? 8.094 -36.312 -21.562 1 93.25 409 THR B CA 1
ATOM 7195 C C . THR B 1 409 ? 9.375 -37.125 -21.516 1 93.25 409 THR B C 1
ATOM 7197 O O . THR B 1 409 ? 9.328 -38.344 -21.297 1 93.25 409 THR B O 1
ATOM 7200 N N . ALA B 1 410 ? 10.461 -36.438 -21.672 1 93.75 410 ALA B N 1
ATOM 7201 C CA . ALA B 1 410 ? 11.758 -37.125 -21.578 1 93.75 410 ALA B CA 1
ATOM 7202 C C . ALA B 1 410 ? 11.984 -37.719 -20.203 1 93.75 410 ALA B C 1
ATOM 7204 O O . ALA B 1 410 ? 12.703 -38.688 -20.047 1 93.75 410 ALA B O 1
ATOM 7205 N N . THR B 1 411 ? 11.398 -37.094 -19.156 1 91.12 411 THR B N 1
ATOM 7206 C CA . THR B 1 411 ? 11.477 -37.656 -17.797 1 91.12 411 THR B CA 1
ATOM 7207 C C . THR B 1 411 ? 10.938 -39.062 -17.75 1 91.12 411 THR B C 1
ATOM 7209 O O . THR B 1 411 ? 11.562 -39.969 -17.172 1 91.12 411 THR B O 1
ATOM 7212 N N . LYS B 1 412 ? 9.844 -39.281 -18.391 1 89 412 LYS B N 1
ATOM 7213 C CA . LYS B 1 412 ? 9.164 -40.594 -18.344 1 89 412 LYS B CA 1
ATOM 7214 C C . LYS B 1 412 ? 9.828 -41.594 -19.297 1 89 412 LYS B C 1
ATOM 7216 O O . LYS B 1 412 ? 9.93 -42.781 -18.984 1 89 412 LYS B O 1
ATOM 7221 N N . VAL B 1 413 ? 10.266 -41.094 -20.406 1 91 413 VAL B N 1
ATOM 7222 C CA . VAL B 1 413 ? 10.781 -41.969 -21.453 1 91 413 VAL B CA 1
ATOM 7223 C C . VAL B 1 413 ? 12.18 -42.469 -21.078 1 91 413 VAL B C 1
ATOM 7225 O O . VAL B 1 413 ? 12.5 -43.656 -21.25 1 91 413 VAL B O 1
ATOM 7228 N N . PHE B 1 414 ? 12.938 -41.594 -20.609 1 90.62 414 PHE B N 1
ATOM 7229 C CA . PHE B 1 414 ? 14.336 -41.938 -20.406 1 90.62 414 PHE B CA 1
ATOM 7230 C C . PHE B 1 414 ? 14.617 -42.25 -18.938 1 90.62 414 PHE B C 1
ATOM 7232 O O . PHE B 1 414 ? 15.633 -42.875 -18.625 1 90.62 414 PHE B O 1
ATOM 7239 N N . ASN B 1 415 ? 13.75 -41.906 -18.047 1 85.69 415 ASN B N 1
ATOM 7240 C CA . ASN B 1 415 ? 13.828 -42.219 -16.625 1 85.69 415 ASN B CA 1
ATOM 7241 C C . ASN B 1 415 ? 15.258 -42.094 -16.109 1 85.69 415 ASN B C 1
ATOM 7243 O O . ASN B 1 415 ? 15.805 -43.062 -15.555 1 85.69 415 ASN B O 1
ATOM 7247 N N . GLY B 1 416 ? 15.891 -41 -16.375 1 83.31 416 GLY B N 1
ATOM 7248 C CA . GLY B 1 416 ? 17.234 -40.75 -15.859 1 83.31 416 GLY B CA 1
ATOM 7249 C C . GLY B 1 416 ? 18.328 -41.125 -16.828 1 83.31 416 GLY B C 1
ATOM 7250 O O . GLY B 1 416 ? 19.469 -40.656 -16.703 1 83.31 416 GLY B O 1
ATOM 7251 N N . ALA B 1 417 ? 18.047 -41.906 -17.812 1 88.56 417 ALA B N 1
ATOM 7252 C CA . ALA B 1 417 ? 19.031 -42.25 -18.828 1 88.56 417 ALA B CA 1
ATOM 7253 C C . ALA B 1 417 ? 19.312 -41.094 -19.75 1 88.56 417 ALA B C 1
ATOM 7255 O O . ALA B 1 417 ? 18.594 -40.094 -19.75 1 88.56 417 ALA B O 1
ATOM 7256 N N . ALA B 1 418 ? 20.391 -41.281 -20.469 1 91.12 418 ALA B N 1
ATOM 7257 C CA . ALA B 1 418 ? 20.75 -40.25 -21.438 1 91.12 418 ALA B CA 1
ATOM 7258 C C . ALA B 1 418 ? 19.703 -40.188 -22.562 1 91.12 418 ALA B C 1
ATOM 7260 O O . ALA B 1 418 ? 19.125 -41.219 -22.922 1 91.12 418 ALA B O 1
ATOM 7261 N N . LEU B 1 419 ? 19.594 -39.062 -23.094 1 93.62 419 LEU B N 1
ATOM 7262 C CA . LEU B 1 419 ? 18.672 -38.938 -24.234 1 93.62 419 LEU B CA 1
ATOM 7263 C C . LEU B 1 419 ? 19.203 -39.688 -25.453 1 93.62 419 LEU B C 1
ATOM 7265 O O . LEU B 1 419 ? 20.406 -39.844 -25.609 1 93.62 419 LEU B O 1
ATOM 7269 N N . SER B 1 420 ? 18.344 -40.094 -26.281 1 92.06 420 SER B N 1
ATOM 7270 C CA . SER B 1 420 ? 18.75 -40.75 -27.516 1 92.06 420 SER B CA 1
ATOM 7271 C C . SER B 1 420 ? 19.469 -39.781 -28.453 1 92.06 420 SER B C 1
ATOM 7273 O O . SER B 1 420 ? 19.25 -38.562 -28.375 1 92.06 420 SER B O 1
ATOM 7275 N N . PRO B 1 421 ? 20.297 -40.312 -29.312 1 92.38 421 PRO B N 1
ATOM 7276 C CA . PRO B 1 421 ? 21 -39.469 -30.266 1 92.38 421 PRO B CA 1
ATOM 7277 C C . PRO B 1 421 ? 20.031 -38.625 -31.125 1 92.38 421 PRO B C 1
ATOM 7279 O O . PRO B 1 421 ? 20.328 -37.5 -31.453 1 92.38 421 PRO B O 1
ATOM 7282 N N . ASN B 1 422 ? 18.953 -39.25 -31.484 1 93.06 422 ASN B N 1
ATOM 7283 C CA . ASN B 1 422 ? 17.969 -38.531 -32.281 1 93.06 422 ASN B CA 1
ATOM 7284 C C . ASN B 1 422 ? 17.391 -37.344 -31.516 1 93.06 422 ASN B C 1
ATOM 7286 O O . ASN B 1 422 ? 17.203 -36.25 -32.062 1 93.06 422 ASN B O 1
ATOM 7290 N N . ALA B 1 423 ? 17.062 -37.625 -30.312 1 95 423 ALA B N 1
ATOM 7291 C CA . ALA B 1 423 ? 16.516 -36.562 -29.484 1 95 423 ALA B CA 1
ATOM 7292 C C . ALA B 1 423 ? 17.516 -35.406 -29.297 1 95 423 ALA B C 1
ATOM 7294 O O . ALA B 1 423 ? 17.172 -34.25 -29.375 1 95 423 ALA B O 1
ATOM 7295 N N . VAL B 1 424 ? 18.75 -35.781 -29.062 1 96 424 VAL B N 1
ATOM 7296 C CA . VAL B 1 424 ? 19.812 -34.812 -28.891 1 96 424 VAL B CA 1
ATOM 7297 C C . VAL B 1 424 ? 19.969 -33.969 -30.156 1 96 424 VAL B C 1
ATOM 7299 O O . VAL B 1 424 ? 20.125 -32.75 -30.094 1 96 424 VAL B O 1
ATOM 7302 N N . GLY B 1 425 ? 19.969 -34.656 -31.25 1 96.69 425 GLY B N 1
ATOM 7303 C CA . GLY B 1 425 ? 20.047 -33.969 -32.531 1 96.69 425 GLY B CA 1
ATOM 7304 C C . GLY B 1 425 ? 18.953 -32.938 -32.719 1 96.69 425 GLY B C 1
ATOM 7305 O O . GLY B 1 425 ? 19.203 -31.812 -33.188 1 96.69 425 GLY B O 1
ATOM 7306 N N . ASP B 1 426 ? 17.75 -33.281 -32.406 1 97.62 426 ASP B N 1
ATOM 7307 C CA . ASP B 1 426 ? 16.609 -32.375 -32.5 1 97.62 426 ASP B CA 1
ATOM 7308 C C . ASP B 1 426 ? 16.797 -31.172 -31.578 1 97.62 426 ASP B C 1
ATOM 7310 O O . ASP B 1 426 ? 16.469 -30.047 -31.953 1 97.62 426 ASP B O 1
ATOM 7314 N N . LEU B 1 427 ? 17.281 -31.422 -30.391 1 97.94 427 LEU B N 1
ATOM 7315 C CA . LEU B 1 427 ? 17.5 -30.344 -29.438 1 97.94 427 LEU B CA 1
ATOM 7316 C C . LEU B 1 427 ? 18.609 -29.406 -29.922 1 97.94 427 LEU B C 1
ATOM 7318 O O . LEU B 1 427 ? 18.5 -28.188 -29.766 1 97.94 427 LEU B O 1
ATOM 7322 N N . GLU B 1 428 ? 19.656 -29.969 -30.453 1 98 428 GLU B N 1
ATOM 7323 C CA . GLU B 1 428 ? 20.719 -29.141 -31.031 1 98 428 GLU B CA 1
ATOM 7324 C C . GLU B 1 428 ? 20.188 -28.25 -32.156 1 98 428 GLU B C 1
ATOM 7326 O O . GLU B 1 428 ? 20.531 -27.078 -32.219 1 98 428 GLU B O 1
ATOM 7331 N N . ARG B 1 429 ? 19.406 -28.859 -32.969 1 98.25 429 ARG B N 1
ATOM 7332 C CA . ARG B 1 429 ? 18.781 -28.094 -34.031 1 98.25 429 ARG B CA 1
ATOM 7333 C C . ARG B 1 429 ? 17.906 -26.984 -33.5 1 98.25 429 ARG B C 1
ATOM 7335 O O . ARG B 1 429 ? 17.922 -25.859 -34 1 98.25 429 ARG B O 1
ATOM 7342 N N . ALA B 1 430 ? 17.078 -27.266 -32.531 1 98.5 430 ALA B N 1
ATOM 7343 C CA . ALA B 1 430 ? 16.203 -26.281 -31.906 1 98.5 430 ALA B CA 1
ATOM 7344 C C . ALA B 1 430 ? 17 -25.094 -31.344 1 98.5 430 ALA B C 1
ATOM 7346 O O . ALA B 1 430 ? 16.641 -23.938 -31.562 1 98.5 430 ALA B O 1
ATOM 7347 N N . LEU B 1 431 ? 18.094 -25.422 -30.641 1 98.5 431 LEU B N 1
ATOM 7348 C CA . LEU B 1 431 ? 18.922 -24.375 -30.047 1 98.5 431 LEU B CA 1
ATOM 7349 C C . LEU B 1 431 ? 19.625 -23.547 -31.125 1 98.5 431 LEU B C 1
ATOM 7351 O O . LEU B 1 431 ? 19.734 -22.328 -30.984 1 98.5 431 LEU B O 1
ATOM 7355 N N . ASP B 1 432 ? 20.047 -24.234 -32.156 1 98.31 432 ASP B N 1
ATOM 7356 C CA . ASP B 1 432 ? 20.672 -23.516 -33.25 1 98.31 432 ASP B CA 1
ATOM 7357 C C . ASP B 1 432 ? 19.703 -22.5 -33.875 1 98.31 432 ASP B C 1
ATOM 7359 O O . ASP B 1 432 ? 20.094 -21.375 -34.188 1 98.31 432 ASP B O 1
ATOM 7363 N N . ILE B 1 433 ? 18.562 -22.938 -34.094 1 98.56 433 ILE B N 1
ATOM 7364 C CA . ILE B 1 433 ? 17.531 -22.078 -34.719 1 98.56 433 ILE B CA 1
ATOM 7365 C C . ILE B 1 433 ? 17.266 -20.891 -33.781 1 98.56 433 ILE B C 1
ATOM 7367 O O . ILE B 1 433 ? 17.25 -19.734 -34.25 1 98.56 433 ILE B O 1
ATOM 7371 N N . LEU B 1 434 ? 17.031 -21.078 -32.5 1 98.69 434 LEU B N 1
ATOM 7372 C CA . LEU B 1 434 ? 16.75 -20.016 -31.562 1 98.69 434 LEU B CA 1
ATOM 7373 C C . LEU B 1 434 ? 17.938 -19.047 -31.453 1 98.69 434 LEU B C 1
ATOM 7375 O O . LEU B 1 434 ? 17.781 -17.844 -31.562 1 98.69 434 LEU B O 1
ATOM 7379 N N . HIS B 1 435 ? 19.094 -19.672 -31.25 1 98.5 435 HIS B N 1
ATOM 7380 C CA . HIS B 1 435 ? 20.297 -18.875 -31.047 1 98.5 435 HIS B CA 1
ATOM 7381 C C . HIS B 1 435 ? 20.625 -18.047 -32.281 1 98.5 435 HIS B C 1
ATOM 7383 O O . HIS B 1 435 ? 21.156 -16.953 -32.188 1 98.5 435 HIS B O 1
ATOM 7389 N N . GLY B 1 436 ? 20.344 -18.578 -33.344 1 98.25 436 GLY B N 1
ATOM 7390 C CA . GLY B 1 436 ? 20.547 -17.859 -34.594 1 98.25 436 GLY B CA 1
ATOM 7391 C C . GLY B 1 436 ? 19.75 -16.578 -34.688 1 98.25 436 GLY B C 1
ATOM 7392 O O . GLY B 1 436 ? 20.141 -15.633 -35.375 1 98.25 436 GLY B O 1
ATOM 7393 N N . GLU B 1 437 ? 18.625 -16.484 -34.031 1 98.12 437 GLU B N 1
ATOM 7394 C CA . GLU B 1 437 ? 17.766 -15.305 -34.031 1 98.12 437 GLU B CA 1
ATOM 7395 C C . GLU B 1 437 ? 17.938 -14.5 -32.75 1 98.12 437 GLU B C 1
ATOM 7397 O O . GLU B 1 437 ? 17.141 -13.617 -32.438 1 98.12 437 GLU B O 1
ATOM 7402 N N . GLY B 1 438 ? 18.922 -14.883 -31.953 1 98.12 438 GLY B N 1
ATOM 7403 C CA . GLY B 1 438 ? 19.203 -14.164 -30.719 1 98.12 438 GLY B CA 1
ATOM 7404 C C . GLY B 1 438 ? 18.266 -14.539 -29.594 1 98.12 438 GLY B C 1
ATOM 7405 O O . GLY B 1 438 ? 18.125 -13.789 -28.625 1 98.12 438 GLY B O 1
ATOM 7406 N N . LEU B 1 439 ? 17.625 -15.625 -29.672 1 98.62 439 LEU B N 1
ATOM 7407 C CA . LEU B 1 439 ? 16.688 -16.094 -28.656 1 98.62 439 LEU B CA 1
ATOM 7408 C C . LEU B 1 439 ? 17.281 -17.234 -27.844 1 98.62 439 LEU B C 1
ATOM 7410 O O . LEU B 1 439 ? 18.172 -17.953 -28.328 1 98.62 439 LEU B O 1
ATOM 7414 N N . VAL B 1 440 ? 16.859 -17.344 -26.609 1 98.56 440 VAL B N 1
ATOM 7415 C CA . VAL B 1 440 ? 17.234 -18.438 -25.734 1 98.56 440 VAL B CA 1
ATOM 7416 C C . VAL B 1 440 ? 15.977 -19.188 -25.281 1 98.56 440 VAL B C 1
ATOM 7418 O O . VAL B 1 440 ? 14.875 -18.625 -25.312 1 98.56 440 VAL B O 1
ATOM 7421 N N . PHE B 1 441 ? 16.109 -20.453 -24.828 1 98.12 441 PHE B N 1
ATOM 7422 C CA . PHE B 1 441 ? 14.977 -21.25 -24.359 1 98.12 441 PHE B CA 1
ATOM 7423 C C . PHE B 1 441 ? 14.836 -21.141 -22.844 1 98.12 441 PHE B C 1
ATOM 7425 O O . PHE B 1 441 ? 13.719 -21.016 -22.328 1 98.12 441 PHE B O 1
ATOM 7432 N N . GLY B 1 442 ? 15.992 -21.188 -22.156 1 94.94 442 GLY B N 1
ATOM 7433 C CA . GLY B 1 442 ? 16.031 -20.922 -20.719 1 94.94 442 GLY B CA 1
ATOM 7434 C C . GLY B 1 442 ? 15.781 -22.141 -19.875 1 94.94 442 GLY B C 1
ATOM 7435 O O . GLY B 1 442 ? 16.594 -22.484 -19 1 94.94 442 GLY B O 1
ATOM 7436 N N . ASP B 1 443 ? 14.719 -22.953 -20.109 1 94.31 443 ASP B N 1
ATOM 7437 C CA . ASP B 1 443 ? 14.375 -24.078 -19.25 1 94.31 443 ASP B CA 1
ATOM 7438 C C . ASP B 1 443 ? 14.5 -25.391 -20 1 94.31 443 ASP B C 1
ATOM 7440 O O . ASP B 1 443 ? 13.562 -26.188 -20.031 1 94.31 443 ASP B O 1
ATOM 7444 N N . LEU B 1 444 ? 15.633 -25.688 -20.453 1 95.06 444 LEU B N 1
ATOM 7445 C CA . LEU B 1 444 ? 15.891 -26.938 -21.172 1 95.06 444 LEU B CA 1
ATOM 7446 C C . LEU B 1 444 ? 16.109 -28.078 -20.188 1 95.06 444 LEU B C 1
ATOM 7448 O O . LEU B 1 444 ? 17.25 -28.469 -19.938 1 95.06 444 LEU B O 1
ATOM 7452 N N . ARG B 1 445 ? 15.047 -28.625 -19.656 1 93.06 445 ARG B N 1
ATOM 7453 C CA . ARG B 1 445 ? 15.039 -29.75 -18.719 1 93.06 445 ARG B CA 1
ATOM 7454 C C . ARG B 1 445 ? 14.133 -30.875 -19.234 1 93.06 445 ARG B C 1
ATOM 7456 O O . ARG B 1 445 ? 13.305 -30.656 -20.125 1 93.06 445 ARG B O 1
ATOM 7463 N N . ARG B 1 446 ? 14.234 -32 -18.719 1 93 446 ARG B N 1
ATOM 7464 C CA . ARG B 1 446 ? 13.578 -33.219 -19.172 1 93 446 ARG B CA 1
ATOM 7465 C C . ARG B 1 446 ? 12.062 -33.062 -19.172 1 93 446 ARG B C 1
ATOM 7467 O O . ARG B 1 446 ? 11.383 -33.531 -20.078 1 93 446 ARG B O 1
ATOM 7474 N N . PRO B 1 447 ? 11.469 -32.344 -18.141 1 91.38 447 PRO B N 1
ATOM 7475 C CA . PRO B 1 447 ? 10.008 -32.219 -18.109 1 91.38 447 PRO B CA 1
ATOM 7476 C C . PRO B 1 447 ? 9.469 -31.375 -19.25 1 91.38 447 PRO B C 1
ATOM 7478 O O . PRO B 1 447 ? 8.273 -31.406 -19.547 1 91.38 447 PRO B O 1
ATOM 7481 N N . ASN B 1 448 ? 10.352 -30.641 -19.953 1 95 448 ASN B N 1
ATOM 7482 C CA . ASN B 1 448 ? 9.914 -29.719 -20.984 1 95 448 ASN B CA 1
ATOM 7483 C C . ASN B 1 448 ? 10.219 -30.25 -22.375 1 95 448 ASN B C 1
ATOM 7485 O O . ASN B 1 448 ? 10.078 -29.531 -23.375 1 95 448 ASN B O 1
ATOM 7489 N N . ILE B 1 449 ? 10.648 -31.5 -22.391 1 96.31 449 ILE B N 1
ATOM 7490 C CA . ILE B 1 449 ? 10.984 -32.188 -23.641 1 96.31 449 ILE B CA 1
ATOM 7491 C C . ILE B 1 449 ? 10.008 -33.312 -23.891 1 96.31 449 ILE B C 1
ATOM 7493 O O . ILE B 1 449 ? 10.023 -34.312 -23.172 1 96.31 449 ILE B O 1
ATOM 7497 N N . MET B 1 450 ? 9.234 -33.125 -24.922 1 96.19 450 MET B N 1
ATOM 7498 C CA . MET B 1 450 ? 8.281 -34.188 -25.297 1 96.19 450 MET B CA 1
ATOM 7499 C C . MET B 1 450 ? 8.844 -35.062 -26.391 1 96.19 450 MET B C 1
ATOM 7501 O O . MET B 1 450 ? 9.375 -34.562 -27.391 1 96.19 450 MET B O 1
ATOM 7505 N N . ILE B 1 451 ? 8.688 -36.344 -26.188 1 95.12 451 ILE B N 1
ATOM 7506 C CA . ILE B 1 451 ? 9.102 -37.312 -27.203 1 95.12 451 ILE B CA 1
ATOM 7507 C C . ILE B 1 451 ? 7.879 -37.875 -27.891 1 95.12 451 ILE B C 1
ATOM 7509 O O . ILE B 1 451 ? 6.984 -38.438 -27.25 1 95.12 451 ILE B O 1
ATOM 7513 N N . ILE B 1 452 ? 7.91 -37.781 -29.172 1 93.12 452 ILE B N 1
ATOM 7514 C CA . ILE B 1 452 ? 6.828 -38.344 -29.969 1 93.12 452 ILE B CA 1
ATOM 7515 C C . ILE B 1 452 ? 7.082 -39.812 -30.219 1 93.12 452 ILE B C 1
ATOM 7517 O O . ILE B 1 452 ? 8.094 -40.188 -30.812 1 93.12 452 ILE B O 1
ATOM 7521 N N . PRO B 1 453 ? 6.207 -40.656 -29.844 1 88.31 453 PRO B N 1
ATOM 7522 C CA . PRO B 1 453 ? 6.457 -42.094 -29.891 1 88.31 453 PRO B CA 1
ATOM 7523 C C . PRO B 1 453 ? 6.617 -42.594 -31.328 1 88.31 453 PRO B C 1
ATOM 7525 O O . PRO B 1 453 ? 7.352 -43.562 -31.562 1 88.31 453 PRO B O 1
ATOM 7528 N N . GLU B 1 454 ? 5.973 -42.062 -32.25 1 85.44 454 GLU B N 1
ATOM 7529 C CA . GLU B 1 454 ? 5.938 -42.562 -33.625 1 85.44 454 GLU B CA 1
ATOM 7530 C C . GLU B 1 454 ? 7.312 -42.469 -34.281 1 85.44 454 GLU B C 1
ATOM 7532 O O . GLU B 1 454 ? 7.73 -43.406 -34.969 1 85.44 454 GLU B O 1
ATOM 7537 N N . ASP B 1 455 ? 7.949 -41.406 -34.031 1 84.31 455 ASP B N 1
ATOM 7538 C CA . ASP B 1 455 ? 9.195 -41.219 -34.781 1 84.31 455 ASP B CA 1
ATOM 7539 C C . ASP B 1 455 ? 10.336 -40.844 -33.844 1 84.31 455 ASP B C 1
ATOM 7541 O O . ASP B 1 455 ? 11.477 -40.688 -34.281 1 84.31 455 ASP B O 1
ATOM 7545 N N . GLY B 1 456 ? 9.984 -40.719 -32.594 1 87.44 456 GLY B N 1
ATOM 7546 C CA . GLY B 1 456 ? 11.016 -40.406 -31.625 1 87.44 456 GLY B CA 1
ATOM 7547 C C . GLY B 1 456 ? 11.477 -38.938 -31.688 1 87.44 456 GLY B C 1
ATOM 7548 O O . GLY B 1 456 ? 12.469 -38.594 -31.047 1 87.44 456 GLY B O 1
ATOM 7549 N N . THR B 1 457 ? 10.758 -38.125 -32.406 1 91.62 457 THR B N 1
ATOM 7550 C CA . THR B 1 457 ? 11.125 -36.719 -32.531 1 91.62 457 THR B CA 1
ATOM 7551 C C . THR B 1 457 ? 10.742 -35.938 -31.297 1 91.62 457 THR B C 1
ATOM 7553 O O . THR B 1 457 ? 9.969 -36.406 -30.469 1 91.62 457 THR B O 1
ATOM 7556 N N . VAL B 1 458 ? 11.375 -34.75 -31.172 1 95.81 458 VAL B N 1
ATOM 7557 C CA . VAL B 1 458 ? 11.242 -33.938 -29.953 1 95.81 458 VAL B CA 1
ATOM 7558 C C . VAL B 1 458 ? 10.336 -32.75 -30.219 1 95.81 458 VAL B C 1
ATOM 7560 O O . VAL B 1 458 ? 10.344 -32.188 -31.312 1 95.81 458 VAL B O 1
ATOM 7563 N N . ARG B 1 459 ? 9.516 -32.406 -29.281 1 96.94 459 ARG B N 1
ATOM 7564 C CA . ARG B 1 459 ? 8.805 -31.141 -29.203 1 96.94 459 ARG B CA 1
ATOM 7565 C C . ARG B 1 459 ? 9.062 -30.453 -27.859 1 96.94 459 ARG B C 1
ATOM 7567 O O . ARG B 1 459 ? 8.828 -31.031 -26.797 1 96.94 459 ARG B O 1
ATOM 7574 N N . LEU B 1 460 ? 9.562 -29.234 -27.891 1 97.62 460 LEU B N 1
ATOM 7575 C CA . LEU B 1 460 ? 9.672 -28.438 -26.672 1 97.62 460 LEU B CA 1
ATOM 7576 C C . LEU B 1 460 ? 8.336 -27.812 -26.312 1 97.62 460 LEU B C 1
ATOM 7578 O O . LEU B 1 460 ? 7.594 -27.359 -27.188 1 97.62 460 LEU B O 1
ATOM 7582 N N . ILE B 1 461 ? 7.914 -27.688 -24.969 1 94.94 461 ILE B N 1
ATOM 7583 C CA . ILE B 1 461 ? 6.531 -27.344 -24.656 1 94.94 461 ILE B CA 1
ATOM 7584 C C . ILE B 1 461 ? 6.504 -26.188 -23.656 1 94.94 461 ILE B C 1
ATOM 7586 O O . ILE B 1 461 ? 5.457 -25.578 -23.422 1 94.94 461 ILE B O 1
ATOM 7590 N N . ASP B 1 462 ? 7.395 -25.781 -22.969 1 94.88 462 ASP B N 1
ATOM 7591 C CA . ASP B 1 462 ? 7.359 -24.719 -21.969 1 94.88 462 ASP B CA 1
ATOM 7592 C C . ASP B 1 462 ? 8.312 -23.594 -22.328 1 94.88 462 ASP B C 1
ATOM 7594 O O . ASP B 1 462 ? 9.523 -23.703 -22.109 1 94.88 462 ASP B O 1
ATOM 7598 N N . PHE B 1 463 ? 7.715 -22.469 -22.75 1 98 463 PHE B N 1
ATOM 7599 C CA . PHE B 1 463 ? 8.508 -21.344 -23.219 1 98 463 PHE B CA 1
ATOM 7600 C C . PHE B 1 463 ? 8.406 -20.172 -22.25 1 98 463 PHE B C 1
ATOM 7602 O O . PHE B 1 463 ? 8.539 -19.016 -22.656 1 98 463 PHE B O 1
ATOM 7609 N N . ASP B 1 464 ? 8.086 -20.438 -21 1 95.81 464 ASP B N 1
ATOM 7610 C CA . ASP B 1 464 ? 7.902 -19.406 -19.984 1 95.81 464 ASP B CA 1
ATOM 7611 C C . ASP B 1 464 ? 9.148 -18.531 -19.859 1 95.81 464 ASP B C 1
ATOM 7613 O O . ASP B 1 464 ? 9.039 -17.328 -19.625 1 95.81 464 ASP B O 1
ATOM 7617 N N . TRP B 1 465 ? 10.297 -19.172 -20.016 1 96.31 465 TRP B N 1
ATOM 7618 C CA . TRP B 1 465 ? 11.547 -18.469 -19.75 1 96.31 465 TRP B CA 1
ATOM 7619 C C . TRP B 1 465 ? 12.242 -18.078 -21.047 1 96.31 465 TRP B C 1
ATOM 7621 O O . TRP B 1 465 ? 13.273 -17.406 -21.031 1 96.31 465 TRP B O 1
ATOM 7631 N N . ALA B 1 466 ? 11.656 -18.391 -22.156 1 98.31 466 ALA B N 1
ATOM 7632 C CA . ALA B 1 466 ? 12.281 -18.141 -23.453 1 98.31 466 ALA B CA 1
ATOM 7633 C C . ALA B 1 466 ? 12.133 -16.672 -23.844 1 98.31 466 ALA B C 1
ATOM 7635 O O . ALA B 1 466 ? 11.172 -16.016 -23.453 1 98.31 466 ALA B O 1
ATOM 7636 N N . GLY B 1 467 ? 13.078 -16.234 -24.578 1 98.06 467 GLY B N 1
ATOM 7637 C CA . GLY B 1 467 ? 13.047 -14.867 -25.078 1 98.06 467 GLY B CA 1
ATOM 7638 C C . GLY B 1 467 ? 14.391 -14.383 -25.578 1 98.06 467 GLY B C 1
ATOM 7639 O O . GLY B 1 467 ? 15.25 -15.195 -25.953 1 98.06 467 GLY B O 1
ATOM 7640 N N . LYS B 1 468 ? 14.523 -13.055 -25.656 1 98 468 LYS B N 1
ATOM 7641 C CA . LYS B 1 468 ? 15.766 -12.484 -26.156 1 98 468 LYS B CA 1
ATOM 7642 C C . LYS B 1 468 ? 16.906 -12.672 -25.156 1 98 468 LYS B C 1
ATOM 7644 O O . LYS B 1 468 ? 16.734 -12.438 -23.969 1 98 468 LYS B O 1
ATOM 7649 N N . GLU B 1 469 ? 18 -13.109 -25.672 1 97.38 469 GLU B N 1
ATOM 7650 C CA . GLU B 1 469 ? 19.172 -13.352 -24.844 1 97.38 469 GLU B CA 1
ATOM 7651 C C . GLU B 1 469 ? 19.516 -12.125 -24.016 1 97.38 469 GLU B C 1
ATOM 7653 O O . GLU B 1 469 ? 19.469 -11 -24.5 1 97.38 469 GLU B O 1
ATOM 7658 N N . ASN B 1 470 ? 19.844 -12.328 -22.766 1 94.19 470 ASN B N 1
ATOM 7659 C CA . ASN B 1 470 ? 20.312 -11.32 -21.812 1 94.19 470 ASN B CA 1
ATOM 7660 C C . ASN B 1 470 ? 19.219 -10.281 -21.531 1 94.19 470 ASN B C 1
ATOM 7662 O O . ASN B 1 470 ? 19.516 -9.18 -21.078 1 94.19 470 ASN B O 1
ATOM 7666 N N . GLN B 1 471 ? 18.062 -10.547 -21.922 1 95.06 471 GLN B N 1
ATOM 7667 C CA . GLN B 1 471 ? 16.906 -9.719 -21.562 1 95.06 471 GLN B CA 1
ATOM 7668 C C . GLN B 1 471 ? 15.938 -10.477 -20.672 1 95.06 471 GLN B C 1
ATOM 7670 O O . GLN B 1 471 ? 15.43 -9.922 -19.688 1 95.06 471 GLN B O 1
ATOM 7675 N N . VAL B 1 472 ? 15.633 -11.656 -21 1 96.44 472 VAL B N 1
ATOM 7676 C CA . VAL B 1 472 ? 14.781 -12.484 -20.156 1 96.44 472 VAL B CA 1
ATOM 7677 C C . VAL B 1 472 ? 15.586 -13 -18.969 1 96.44 472 VAL B C 1
ATOM 7679 O O . VAL B 1 472 ? 16.812 -13.062 -19.016 1 96.44 472 VAL B O 1
ATOM 7682 N N . ARG B 1 473 ? 14.883 -13.305 -17.938 1 95 473 ARG B N 1
ATOM 7683 C CA . ARG B 1 473 ? 15.523 -13.695 -16.688 1 95 473 ARG B CA 1
ATOM 7684 C C . ARG B 1 473 ? 14.914 -14.977 -16.125 1 95 473 ARG B C 1
ATOM 7686 O O . ARG B 1 473 ? 13.758 -15.297 -16.406 1 95 473 ARG B O 1
ATOM 7693 N N . TYR B 1 474 ? 15.781 -15.672 -15.344 1 94.06 474 TYR B N 1
ATOM 7694 C CA . TYR B 1 474 ? 15.242 -16.75 -14.523 1 94.06 474 TYR B CA 1
ATOM 7695 C C . TYR B 1 474 ? 14.297 -16.203 -13.461 1 94.06 474 TYR B C 1
ATOM 7697 O O . TYR B 1 474 ? 14.398 -15.047 -13.07 1 94.06 474 TYR B O 1
ATOM 7705 N N . PRO B 1 475 ? 13.328 -17.016 -12.977 1 91.06 475 PRO B N 1
ATOM 7706 C CA . PRO B 1 475 ? 12.43 -16.547 -11.922 1 91.06 475 PRO B CA 1
ATOM 7707 C C . PRO B 1 475 ? 13.164 -16.172 -10.641 1 91.06 475 PRO B C 1
ATOM 7709 O O . PRO B 1 475 ? 14.234 -16.719 -10.359 1 91.06 475 PRO B O 1
ATOM 7712 N N . ILE B 1 476 ? 12.539 -15.336 -9.898 1 91.25 476 ILE B N 1
ATOM 7713 C CA . ILE B 1 476 ? 13.133 -14.836 -8.664 1 91.25 476 ILE B CA 1
ATOM 7714 C C . ILE B 1 476 ? 13.266 -15.984 -7.656 1 91.25 476 ILE B C 1
ATOM 7716 O O . ILE B 1 476 ? 14.25 -16.062 -6.914 1 91.25 476 ILE B O 1
ATOM 7720 N N . HIS B 1 477 ? 12.258 -16.797 -7.617 1 85.31 477 HIS B N 1
ATOM 7721 C CA . HIS B 1 477 ? 12.273 -17.938 -6.703 1 85.31 477 HIS B CA 1
ATOM 7722 C C . HIS B 1 477 ? 12.578 -19.234 -7.445 1 85.31 477 HIS B C 1
ATOM 7724 O O . HIS B 1 477 ? 11.758 -20.156 -7.469 1 85.31 477 HIS B O 1
ATOM 7730 N N . LEU B 1 478 ? 13.734 -19.25 -7.941 1 83.44 478 LEU B N 1
ATOM 7731 C CA . LEU B 1 478 ? 14.188 -20.453 -8.648 1 83.44 478 LEU B CA 1
ATOM 7732 C C . LEU B 1 478 ? 14.453 -21.594 -7.68 1 83.44 478 LEU B C 1
ATOM 7734 O O . LEU B 1 478 ? 15.031 -21.375 -6.609 1 83.44 478 LEU B O 1
ATOM 7738 N N . ASN B 1 479 ? 13.859 -22.719 -7.984 1 72.38 479 ASN B N 1
ATOM 7739 C CA . ASN B 1 479 ? 14.164 -23.891 -7.18 1 72.38 479 ASN B CA 1
ATOM 7740 C C . ASN B 1 479 ? 15.625 -24.312 -7.34 1 72.38 479 ASN B C 1
ATOM 7742 O O . ASN B 1 479 ? 16 -24.859 -8.375 1 72.38 479 ASN B O 1
ATOM 7746 N N . GLN B 1 480 ? 16.312 -24.047 -6.387 1 63.12 480 GLN B N 1
ATOM 7747 C CA . GLN B 1 480 ? 17.719 -24.375 -6.484 1 63.12 480 GLN B CA 1
ATOM 7748 C C . GLN B 1 480 ? 18.094 -25.5 -5.512 1 63.12 480 GLN B C 1
ATOM 7750 O O . GLN B 1 480 ? 19.234 -25.578 -5.055 1 63.12 480 GLN B O 1
ATOM 7755 N N . SER B 1 481 ? 17.016 -26.203 -5.301 1 62.34 481 SER B N 1
ATOM 7756 C CA . SER B 1 481 ? 17.297 -27.375 -4.473 1 62.34 481 SER B CA 1
ATOM 7757 C C . SER B 1 481 ? 18.25 -28.328 -5.16 1 62.34 481 SER B C 1
ATOM 7759 O O . SER B 1 481 ? 18.484 -28.234 -6.367 1 62.34 481 SER B O 1
ATOM 7761 N N . LYS B 1 482 ? 18.922 -29.062 -4.406 1 57.72 482 LYS B N 1
ATOM 7762 C CA . LYS B 1 482 ? 19.938 -30.016 -4.836 1 57.72 482 LYS B CA 1
ATOM 7763 C C . LYS B 1 482 ? 19.375 -31.031 -5.824 1 57.72 482 LYS B C 1
ATOM 7765 O O . LYS B 1 482 ? 20.109 -31.688 -6.543 1 57.72 482 LYS B O 1
ATOM 7770 N N . GLU B 1 483 ? 18.047 -30.922 -5.945 1 62.31 483 GLU B N 1
ATOM 7771 C CA . GLU B 1 483 ? 17.406 -31.922 -6.785 1 62.31 483 GLU B CA 1
ATOM 7772 C C . GLU B 1 483 ? 17.469 -31.531 -8.258 1 62.31 483 GLU B C 1
ATOM 7774 O O . GLU B 1 483 ? 17.344 -32.375 -9.141 1 62.31 483 GLU B O 1
ATOM 7779 N N . VAL B 1 484 ? 17.609 -30.312 -8.461 1 71.69 484 VAL B N 1
ATOM 7780 C CA . VAL B 1 484 ? 17.703 -29.859 -9.844 1 71.69 484 VAL B CA 1
ATOM 7781 C C . VAL B 1 484 ? 19.141 -29.453 -10.164 1 71.69 484 VAL B C 1
ATOM 7783 O O . VAL B 1 484 ? 19.688 -28.562 -9.508 1 71.69 484 VAL B O 1
ATOM 7786 N N . LYS B 1 485 ? 19.766 -30.125 -11.062 1 79.19 485 LYS B N 1
ATOM 7787 C CA . LYS B 1 485 ? 21.109 -29.766 -11.508 1 79.19 485 LYS B CA 1
ATOM 7788 C C . LYS B 1 485 ? 21.078 -28.672 -12.57 1 79.19 485 LYS B C 1
ATOM 7790 O O . LYS B 1 485 ? 20.562 -28.891 -13.672 1 79.19 485 LYS B O 1
ATOM 7795 N N . TRP B 1 486 ? 21.562 -27.547 -12.172 1 85.75 486 TRP B N 1
ATOM 7796 C CA . TRP B 1 486 ? 21.594 -26.422 -13.094 1 85.75 486 TRP B CA 1
ATOM 7797 C C . TRP B 1 486 ? 23 -26.203 -13.656 1 85.75 486 TRP B C 1
ATOM 7799 O O . TRP B 1 486 ? 23.984 -26.547 -13.008 1 85.75 486 TRP B O 1
ATOM 7809 N N . ALA B 1 487 ? 23.031 -25.688 -14.859 1 86.06 487 ALA B N 1
ATOM 7810 C CA . ALA B 1 487 ? 24.297 -25.25 -15.445 1 86.06 487 ALA B CA 1
ATOM 7811 C C . ALA B 1 487 ? 24.922 -24.125 -14.625 1 86.06 487 ALA B C 1
ATOM 7813 O O . ALA B 1 487 ? 24.234 -23.453 -13.859 1 86.06 487 ALA B O 1
ATOM 7814 N N . ASP B 1 488 ? 26.203 -23.984 -14.805 1 85.56 488 ASP B N 1
ATOM 7815 C CA . ASP B 1 488 ? 26.906 -22.875 -14.148 1 85.56 488 ASP B CA 1
ATOM 7816 C C . ASP B 1 488 ? 26.375 -21.531 -14.609 1 85.56 488 ASP B C 1
ATOM 7818 O O . ASP B 1 488 ? 26.078 -21.344 -15.789 1 85.56 488 ASP B O 1
ATOM 7822 N N . GLY B 1 489 ? 26.172 -20.734 -13.672 1 87.38 489 GLY B N 1
ATOM 7823 C CA . GLY B 1 489 ? 25.734 -19.391 -14.008 1 87.38 489 GLY B CA 1
ATOM 7824 C C . GLY B 1 489 ? 24.234 -19.219 -13.891 1 87.38 489 GLY B C 1
ATOM 7825 O O . GLY B 1 489 ? 23.734 -18.078 -13.852 1 87.38 489 GLY B O 1
ATOM 7826 N N . VAL B 1 490 ? 23.516 -20.328 -13.93 1 89.88 490 VAL B N 1
ATOM 7827 C CA . VAL B 1 490 ? 22.078 -20.25 -13.711 1 89.88 490 VAL B CA 1
ATOM 7828 C C . VAL B 1 490 ? 21.797 -19.859 -12.266 1 89.88 490 VAL B C 1
ATOM 7830 O O . VAL B 1 490 ? 22.453 -20.359 -11.344 1 89.88 490 VAL B O 1
ATOM 7833 N N . GLY B 1 491 ? 20.891 -18.906 -12.109 1 90 491 GLY B N 1
ATOM 7834 C CA . GLY B 1 491 ? 20.531 -18.469 -10.773 1 90 491 GLY B CA 1
ATOM 7835 C C . GLY B 1 491 ? 19.297 -17.594 -10.734 1 90 491 GLY B C 1
ATOM 7836 O O . GLY B 1 491 ? 18.828 -17.141 -11.773 1 90 491 GLY B O 1
ATOM 7837 N N . SER B 1 492 ? 18.906 -17.328 -9.516 1 91.94 492 SER B N 1
ATOM 7838 C CA . SER B 1 492 ? 17.703 -16.547 -9.305 1 91.94 492 SER B CA 1
ATOM 7839 C C . SER B 1 492 ? 17.844 -15.148 -9.906 1 91.94 492 SER B C 1
ATOM 7841 O O . SER B 1 492 ? 18.812 -14.43 -9.609 1 91.94 492 SER B O 1
ATOM 7843 N N . TYR B 1 493 ? 16.906 -14.812 -10.75 1 93.56 493 TYR B N 1
ATOM 7844 C CA . TYR B 1 493 ? 16.719 -13.5 -11.352 1 93.56 493 TYR B CA 1
ATOM 7845 C C . TYR B 1 493 ? 17.875 -13.141 -12.258 1 93.56 493 TYR B C 1
ATOM 7847 O O . TYR B 1 493 ? 18.016 -11.984 -12.672 1 93.56 493 TYR B O 1
ATOM 7855 N N . ARG B 1 494 ? 18.719 -14.086 -12.617 1 94.31 494 ARG B N 1
ATOM 7856 C CA . ARG B 1 494 ? 19.828 -13.852 -13.539 1 94.31 494 ARG B CA 1
ATOM 7857 C C . ARG B 1 494 ? 19.344 -13.844 -14.984 1 94.31 494 ARG B C 1
ATOM 7859 O O . ARG B 1 494 ? 18.328 -14.453 -15.312 1 94.31 494 ARG B O 1
ATOM 7866 N N . LYS B 1 495 ? 20.094 -13.156 -15.75 1 95.75 495 LYS B N 1
ATOM 7867 C CA . LYS B 1 495 ? 19.797 -13.141 -17.188 1 95.75 495 LYS B CA 1
ATOM 7868 C C . LYS B 1 495 ? 20.125 -14.484 -17.828 1 95.75 495 LYS B C 1
ATOM 7870 O O . LYS B 1 495 ? 21.109 -15.133 -17.453 1 95.75 495 LYS B O 1
ATOM 7875 N N . ILE B 1 496 ? 19.312 -14.828 -18.75 1 97 496 ILE B N 1
ATOM 7876 C CA . ILE B 1 496 ? 19.484 -16.125 -19.406 1 97 496 ILE B CA 1
ATOM 7877 C C . ILE B 1 496 ? 20.359 -15.953 -20.656 1 97 496 ILE B C 1
ATOM 7879 O O . ILE B 1 496 ? 20.094 -15.07 -21.484 1 97 496 ILE B O 1
ATOM 7883 N N . GLY B 1 497 ? 21.406 -16.766 -20.734 1 96.5 497 GLY B N 1
ATOM 7884 C CA . GLY B 1 497 ? 22.297 -16.719 -21.875 1 96.5 497 GLY B CA 1
ATOM 7885 C C . GLY B 1 497 ? 22.312 -18 -22.688 1 96.5 497 GLY B C 1
ATOM 7886 O O . GLY B 1 497 ? 21.844 -19.031 -22.219 1 96.5 497 GLY B O 1
ATOM 7887 N N . LYS B 1 498 ? 22.875 -17.906 -23.875 1 97.44 498 LYS B N 1
ATOM 7888 C CA . LYS B 1 498 ? 22.984 -19.062 -24.781 1 97.44 498 LYS B CA 1
ATOM 7889 C C . LYS B 1 498 ? 23.797 -20.188 -24.141 1 97.44 498 LYS B C 1
ATOM 7891 O O . LYS B 1 498 ? 23.531 -21.359 -24.359 1 97.44 498 LYS B O 1
ATOM 7896 N N . LYS B 1 499 ? 24.781 -19.75 -23.422 1 96.5 499 LYS B N 1
ATOM 7897 C CA . LYS B 1 499 ? 25.641 -20.734 -22.781 1 96.5 499 LYS B CA 1
ATOM 7898 C C . LYS B 1 499 ? 24.844 -21.625 -21.828 1 96.5 499 LYS B C 1
ATOM 7900 O O . LYS B 1 499 ? 25.141 -22.812 -21.688 1 96.5 499 LYS B O 1
ATOM 7905 N N . HIS B 1 500 ? 23.891 -21.078 -21.125 1 95.94 500 HIS B N 1
ATOM 7906 C CA . HIS B 1 500 ? 23.047 -21.859 -20.219 1 95.94 500 HIS B CA 1
ATOM 7907 C C . HIS B 1 500 ? 22.344 -22.984 -20.969 1 95.94 500 HIS B C 1
ATOM 7909 O O . HIS B 1 500 ? 22.297 -24.125 -20.5 1 95.94 500 HIS B O 1
ATOM 7915 N N . ASP B 1 501 ? 21.781 -22.641 -22.094 1 97.06 501 ASP B N 1
ATOM 7916 C CA . ASP B 1 501 ? 21.094 -23.625 -22.922 1 97.06 501 ASP B CA 1
ATOM 7917 C C . ASP B 1 501 ? 22.047 -24.766 -23.328 1 97.06 501 ASP B C 1
ATOM 7919 O O . ASP B 1 501 ? 21.688 -25.938 -23.203 1 97.06 501 ASP B O 1
ATOM 7923 N N . LEU B 1 502 ? 23.188 -24.375 -23.797 1 96.94 502 LEU B N 1
ATOM 7924 C CA . LEU B 1 502 ? 24.156 -25.344 -24.297 1 96.94 502 LEU B CA 1
ATOM 7925 C C . LEU B 1 502 ? 24.656 -26.234 -23.156 1 96.94 502 LEU B C 1
ATOM 7927 O O . LEU B 1 502 ? 24.797 -27.453 -23.344 1 96.94 502 LEU B O 1
ATOM 7931 N N . ASP B 1 503 ? 24.922 -25.609 -22.062 1 95.81 503 ASP B N 1
ATOM 7932 C CA . ASP B 1 503 ? 25.375 -26.375 -20.922 1 95.81 503 ASP B CA 1
ATOM 7933 C C . ASP B 1 503 ? 24.297 -27.344 -20.438 1 95.81 503 ASP B C 1
ATOM 7935 O O . ASP B 1 503 ? 24.609 -28.469 -20.016 1 95.81 503 ASP B O 1
ATOM 7939 N N . MET B 1 504 ? 23.109 -26.938 -20.438 1 94.5 504 MET B N 1
ATOM 7940 C CA . MET B 1 504 ? 22.016 -27.812 -20.062 1 94.5 504 MET B CA 1
ATOM 7941 C C . MET B 1 504 ? 21.891 -28.984 -21.016 1 94.5 504 MET B C 1
ATOM 7943 O O . MET B 1 504 ? 21.594 -30.109 -20.609 1 94.5 504 MET B O 1
ATOM 7947 N N . LEU B 1 505 ? 22.031 -28.703 -22.297 1 95.69 505 LEU B N 1
ATOM 7948 C CA . LEU B 1 505 ? 22.016 -29.766 -23.297 1 95.69 505 LEU B CA 1
ATOM 7949 C C . LEU B 1 505 ? 23.094 -30.797 -23 1 95.69 505 LEU B C 1
ATOM 7951 O O . LEU B 1 505 ? 22.844 -32 -23.125 1 95.69 505 LEU B O 1
ATOM 7955 N N . GLU B 1 506 ? 24.25 -30.312 -22.641 1 94.19 506 GLU B N 1
ATOM 7956 C CA . GLU B 1 506 ? 25.328 -31.234 -22.312 1 94.19 506 GLU B CA 1
ATOM 7957 C C . GLU B 1 506 ? 24.969 -32.125 -21.125 1 94.19 506 GLU B C 1
ATOM 7959 O O . GLU B 1 506 ? 25.328 -33.312 -21.109 1 94.19 506 GLU B O 1
ATOM 7964 N N . LEU B 1 507 ? 24.312 -31.578 -20.203 1 90.69 507 LEU B N 1
ATOM 7965 C CA . LEU B 1 507 ? 23.875 -32.344 -19.047 1 90.69 507 LEU B CA 1
ATOM 7966 C C . LEU B 1 507 ? 22.875 -33.438 -19.453 1 90.69 507 LEU B C 1
ATOM 7968 O O . LEU B 1 507 ? 22.828 -34.5 -18.844 1 90.69 507 LEU B O 1
ATOM 7972 N N . LEU B 1 508 ? 22.078 -33.156 -20.422 1 91.88 508 LEU B N 1
ATOM 7973 C CA . LEU B 1 508 ? 21.031 -34.062 -20.859 1 91.88 508 LEU B CA 1
ATOM 7974 C C . LEU B 1 508 ? 21.625 -35.219 -21.641 1 91.88 508 LEU B C 1
ATOM 7976 O O . LEU B 1 508 ? 20.984 -36.281 -21.812 1 91.88 508 LEU B O 1
ATOM 7980 N N . LYS B 1 509 ? 22.828 -35.062 -22.109 1 91.38 509 LYS B N 1
ATOM 7981 C CA . LYS B 1 509 ? 23.516 -36.094 -22.875 1 91.38 509 LYS B CA 1
ATOM 7982 C C . LYS B 1 509 ? 24.078 -37.188 -21.969 1 91.38 509 LYS B C 1
ATOM 7984 O O . LYS B 1 509 ? 24.438 -38.25 -22.422 1 91.38 509 LYS B O 1
ATOM 7989 N N . THR B 1 510 ? 24.141 -36.812 -20.734 1 87.69 510 THR B N 1
ATOM 7990 C CA . THR B 1 510 ? 24.688 -37.75 -19.766 1 87.69 510 THR B CA 1
ATOM 7991 C C . THR B 1 510 ? 23.594 -38.25 -18.828 1 87.69 510 THR B C 1
ATOM 7993 O O . THR B 1 510 ? 22.641 -37.531 -18.531 1 87.69 510 THR B O 1
ATOM 7996 N N . PRO B 1 511 ? 23.75 -39.562 -18.469 1 83.38 511 PRO B N 1
ATOM 7997 C CA . PRO B 1 511 ? 22.75 -40.094 -17.516 1 83.38 511 PRO B CA 1
ATOM 7998 C C . PRO B 1 511 ? 22.719 -39.281 -16.219 1 83.38 511 PRO B C 1
ATOM 8000 O O . PRO B 1 511 ? 23.75 -38.812 -15.742 1 83.38 511 PRO B O 1
ATOM 8003 N N . GLN B 1 512 ? 21.562 -38.906 -15.797 1 70.69 512 GLN B N 1
ATOM 8004 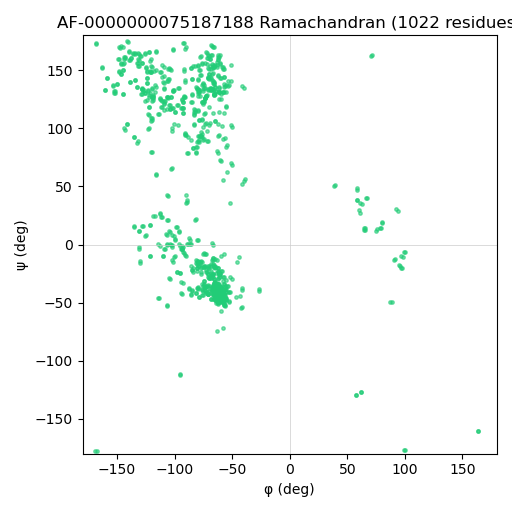C CA . GLN B 1 512 ? 21.391 -38.188 -14.531 1 70.69 512 GLN B CA 1
ATOM 8005 C C . GLN B 1 512 ? 20.922 -39.156 -13.438 1 70.69 512 GLN B C 1
ATOM 8007 O O . GLN B 1 512 ? 20.016 -39.969 -13.648 1 70.69 512 GLN B O 1
ATOM 8012 N N . ARG B 1 513 ? 21.891 -39.594 -12.477 1 56.28 513 ARG B N 1
ATOM 8013 C CA . ARG B 1 513 ? 21.609 -40.469 -11.367 1 56.28 513 ARG B CA 1
ATOM 8014 C C . ARG B 1 513 ? 20.672 -39.812 -10.359 1 56.28 513 ARG B C 1
ATOM 8016 O O . ARG B 1 513 ? 20.766 -38.625 -10.102 1 56.28 513 ARG B O 1
#

pLDDT: mean 85.52, std 18.35, range [20.72, 98.69]

Organism: Armillaria gallica (NCBI:txid47427)

Radius of gyration: 33.62 Å; Cα contacts (8 Å, |Δi|>4): 2096; chains: 2; bounding box: 68×113×95 Å

InterPro domains:
  IPR011009 Protein kinase-like domain superfamily [SSF56112] (343-468)

Solvent-accessible surface area (backbone atoms only — not comparable to full-atom values): 53490 Å² total; per-residue (Å²): 132,79,61,77,62,62,76,72,56,65,78,72,74,82,75,63,79,80,73,63,67,46,64,44,67,43,64,44,97,85,69,51,66,45,70,46,62,54,65,69,52,83,81,46,55,44,54,56,38,37,51,49,45,26,54,51,40,56,67,56,86,73,70,55,32,73,60,37,26,28,50,74,44,32,37,55,45,24,53,38,99,58,23,58,23,48,21,46,25,24,80,91,38,86,43,85,21,36,23,53,52,63,42,46,57,38,59,56,55,14,50,26,61,44,37,22,80,52,60,70,86,66,57,60,66,49,43,37,45,39,39,52,39,21,54,58,27,16,31,61,33,75,45,50,77,73,40,51,60,61,50,48,51,38,48,24,62,66,50,71,45,67,71,38,70,44,66,48,97,57,90,68,77,41,34,26,33,69,41,77,40,88,51,67,60,70,36,63,43,60,35,27,41,40,31,78,36,30,30,49,18,52,82,32,29,54,65,50,22,35,51,37,43,56,50,53,56,57,53,32,75,81,24,40,67,51,43,41,38,41,35,59,63,26,38,29,38,27,36,28,35,33,29,39,31,43,29,38,33,35,37,46,50,42,44,36,36,46,75,72,47,42,37,36,70,33,44,61,48,38,45,78,52,63,64,61,48,47,48,52,29,14,38,48,50,24,48,27,53,35,44,50,51,46,48,52,48,64,67,66,49,65,79,55,42,43,91,81,28,91,62,42,64,40,75,44,62,56,78,46,62,47,74,88,77,74,46,37,41,45,68,66,34,50,74,44,48,88,42,66,58,50,47,41,29,37,27,30,33,56,87,79,61,45,60,27,33,43,32,55,38,50,49,64,13,62,68,56,44,50,57,34,23,76,68,65,35,19,54,53,72,74,44,77,44,62,45,29,78,80,32,59,32,45,53,63,34,27,43,37,32,28,46,57,74,84,58,44,32,38,47,74,73,37,64,40,46,40,58,51,71,64,36,49,51,47,50,52,50,51,49,51,57,35,48,72,73,48,30,33,52,65,58,74,46,45,83,34,30,30,33,28,76,90,78,48,45,44,30,46,76,60,38,51,44,15,26,48,50,67,69,31,45,40,54,60,81,53,80,73,48,88,86,53,87,69,40,83,81,68,48,52,46,28,60,37,45,63,63,44,48,54,45,29,50,56,53,47,62,37,63,52,131,134,82,61,80,59,63,78,71,59,62,83,72,71,84,73,62,79,78,73,63,65,46,64,46,67,44,63,45,97,84,68,49,66,44,70,47,61,55,65,70,53,83,83,45,54,44,55,55,36,36,52,50,45,26,53,50,40,55,68,55,86,72,70,56,32,73,57,37,24,28,53,74,44,32,36,55,45,23,51,36,99,59,24,60,23,48,21,46,25,23,79,90,38,87,43,83,20,36,23,53,52,62,42,45,57,38,60,54,55,13,48,26,61,44,37,22,80,52,59,71,84,65,57,57,68,50,46,38,45,41,40,53,38,19,53,57,26,14,32,60,36,73,45,51,78,72,39,52,60,60,50,49,52,39,47,22,62,66,50,71,44,69,70,38,70,46,66,48,95,56,91,67,78,40,36,25,32,70,43,78,39,88,52,67,58,71,35,64,42,61,34,26,41,39,33,76,39,30,30,49,19,54,82,31,27,54,65,51,24,35,50,35,42,55,49,53,55,59,53,33,76,82,24,40,67,50,44,41,36,42,35,60,64,26,39,30,38,26,36,29,34,34,28,39,30,44,29,40,34,36,37,47,49,42,45,36,36,45,77,73,48,40,36,36,69,33,44,62,46,38,47,77,52,62,64,61,50,48,48,53,30,14,38,47,50,24,48,31,53,34,43,52,51,45,47,52,49,63,69,68,50,64,78,55,42,42,92,81,29,91,61,42,64,40,77,44,60,56,79,48,62,46,74,89,76,74,45,37,41,45,68,64,34,50,75,44,47,87,42,65,56,50,47,42,29,37,27,30,32,56,87,81,60,45,60,27,32,44,32,54,38,50,48,63,12,61,68,55,43,49,54,34,23,75,69,65,36,19,53,53,73,73,45,76,44,63,44,29,80,80,32,58,31,45,52,64,33,29,43,38,32,27,46,55,74,83,57,44,32,38,47,73,74,37,63,43,46,41,56,51,70,65,36,48,51,45,50,51,51,53,49,49,57,35,47,72,74,47,29,33,53,65,58,73,46,46,83,34,30,30,33,29,77,90,77,49,47,44,29,46,75,58,37,51,43,15,28,49,49,68,68,32,46,39,54,60,83,53,80,73,50,88,83,53,87,69,38,82,80,68,47,50,47,30,60,36,44,64,64,43,46,53,45,29,50,56,54,46,62,37,62,52,132

Foldseek 3Di:
DPPPVVVVPPDPDCPPPCQPFPFDFDQDPVRHTDTDTDRPCVPPDLLVSLVVLLVCLLPDDDDALLVCQAPVNVQVQQLDSQHAQAQDYNPVHDRHSHFPDCCQLPVLLLLLLQFLQPLPPQDPVLLVLLLVLLALLQDQDPDFVSRPPSNQVSLCVNLVFHWDQPPDVDDDRWTFGWAQEPDPVGAIATAEIEFEDRAPPPRHDRLSSQLSVLSVVLSDPRCPQVNQQGQRKHWYWYYHRQWIWIWIWGAASHIHIYTSDDGQGSHPDDPPDSPSSSSVSSSSVSVSVSSVVVNVCSHPGDRDGCVNPSQRSSHGTDDQWFDVVIWGKGFDRFPPSSDNHGFKTWIATPPVRFIKIKGKALAFAPVLQCQCCVVVQAFAWDHKDQCCVVPVSSPSMMITMTHDAPFDFQCVVQVQAAQDPQALVLLVVSLCSQVVVQKDQQDPDRRQWTAHPPPRYTHGYGRRQIDHFQPGFDAQDDPPPPVDDFDPPHDHRGTDHSVRSVRVSVVNRHGGD/DPDPVVVVPPDPDCPVPCQPFPFQFDQDPVRHTDTDTDRPCVPPDLLVSLVVLLVCLLPDDDDALLVCQAPVNVQVQQLDSQHAQAQDYNPVHDRHSHFPDCCQLPVLLLLLLQFLQPLPPQDPVLLVLLLQLLALLQDQDPDFVSRPPSNQVSLCVNLVFHWDQPPPVDDDRWTFGWAQEPDPVGAIATAEIEFEARAPPPRHDRLSSQLSVLSVVCSDPRCPQVNQQGQRKHWYWYYHRQWIWIWIWGAASHIHIYTSDDGQGSHPDDPPDSPSSSSVSSSSVSVSVSSVVVNVCSHPGDRDGCVNPSQRSSHGTDDQWFDVVIWGKGFDRFPPSSDNHGFKTWIATPPVRFIKIKGKALAFAPVLQCQCVVVVQAFDWDHKDQCCVVPVSSPSMMITMTHDAPFDFQCVVQVQAAQDPQALVLLVVSLCSQVVVQKDQQDPDRRQWTAHPPPRYTHGYGRRQIDHFQPGFDAQPDPPPPVDDFDPPHDHRGTDHSVRSVRVSVVNRHGGD

Secondary structure (DSSP, 8-state):
---TTTTSS-S-S---S---EEEEEEE-TTS-EEEEEEE-GGGS-HHHHHHHHHHHHHH-----HHHHTSHHHHHHHHTSTT--BSS-B-TTS--------GGGT-HHHHHHHHHTT--TT--HHHHHHHHHHHHHHHB--SSHHHHHHHHHHHHHHHHTSPPEEE--SSS--EEEEEEE-SSSS--EEEEEEEEEESSTTSSS-HHHHHHHHHHHHHHSGGGHHHHTTS---EEEEEEESSEEEEEEEEESSSEEEEESS-BEE----SSS--HHHHHHHHHHHHHHHHHHHHHHHHHH-----GGG-TT-GGGS-S--EETTTTEEEEEEEESSTT-TT--EEEEEEETT--EEEEEEESS--HHHHHHHHHTTSSPPEEEEEEGGGT-GGGTT-EEEEEEPP-SEEHHHHHTTSPPPHHHHHHHHHHHHHHHHTTEE----SGGGEEE-TTT--EEE---TT-EETTTSB--TT----TTS-PPTT--TTPBP-HHHHHHHHHHHTS---/---TTHHHH---S---S---EEEEEEE-TTS-EEEEEEE-GGGS-HHHHHHHHHHHHHH-----HHHHTSHHHHHHHHTSTT--BSS-B-TTS--------GGGT-HHHHHHHHHTT--TT--HHHHHHHHHHHHHHHB--SSHHHHHHHHHHHHHHHHTSPPEEE--SSS--EEEEEEE-SSSS--EEEEEEEEEESSTTSSS-HHHHHHHHHHHHHHSGGGHHHHTTS---EEEEEEESSEEEEEEEEESSSEEEEESS-BEE----SSS--HHHHHHHHHHHHHHHHHHHHHHHHHS-----GGG-TT-GGGS-S--EETTTTEEEEEEEESSTT-TT--EEEEEEETT--EEEEEEESS--HHHHHHHHHTTSSPPEEEEEEGGGT-GGGTT-EEEEEEPP-SEEHHHHHTTSPPPHHHHHHHHHHHHHHHHTTEE----SGGGEEE-TTT--EEE---TT-EETTTSB--TT----TTS-PPTT--TTPBP-HHHHHHHHHHHTS---

Sequence (1026 aa):
MQSVKDLLQGGQGRVNSQLHFIVEIRQDDSGHYILSSTLDISRLLPLTQINQGYKRTIIVNRDSPSSNSRPSHYIRNQASDTAILDGRYDPANSTPTVAPPIQLYHPVFADFLGTMDDTSDLPEDLVVETGKLMRSASGIAVLESSRSLPSRTYMSNILGFSLSQSVNLTTSAVHAILHIRTSPPVQTAILATVEEKSELGSGGDVTTQGGCSYTAFWLSKDHQELRECSRCPSFIICLAGPWLVVMGAVFTTQPIVQRLTDFIWLGTSPVINDAQCIRVAGVLRALKAGVRTLDDYYRDLVHLPLSSNAHHPRFFPFPTSFNEPRVHFKYLEPLKPLDPDCVTFLAETIPDKTKVVVKFAQTYGVEAHRLLAQHNLAPPLLYFKHLNEDSAGYGDLKMVVMSYVEGKTATKVFNGAALSPNAVGDLERALDILHGEGLVFGDLRRPNIMIIPEDGTVRLIDFDWAGKENQVRYPIHLNQSKEVKWADGVGSYRKIGKKHDLDMLELLKTPQRMQSVKDLLQGGQGRVNSQLHFIVEIRQDDSGHYILSSTLDISRLLPLTQINQGYKRTIIVNRDSPSSNSRPSHYIRNQASDTAILDGRYDPANSTPTVAPPIQLYHPVFADFLGTMDDTSDLPEDLVVETGKLMRSASGIAVLESSRSLPSRTYMSNILGFSLSQSVNLTTSAVHAILHIRTSPPVQTAILATVEEKSELGSGGDVTTQGGCSYTAFWLSKDHQELRECSRCPSFIICLAGPWLVVMGAVFTTQPIVQRLTDFIWLGTSPVINDAQCIRVAGVLRALKAGVRTLDDYYRDLVHLPLSSNAHHPRFFPFPTSFNEPRVHFKYLEPLKPLDPDCVTFLAETIPDKTKVVVKFAQTYGVEAHRLLAQHNLAPPLLYFKHLNEDSAGYGDLKMVVMSYVEGKTATKVFNGAALSPNAVGDLERALDILHGEGLVFGDLRRPNIMIIPEDGTVRLIDFDWAGKENQVRYPIHLNQSKEVKWADGVGSYRKIGKKHDLDMLELLKTPQR

Nearest PDB structures (foldseek):
  1o9u-assembly1_A-2  TM=5.901E-01  e=5.341E-06  Homo sapiens
  6wpp-assembly2_B  TM=5.916E-01  e=2.764E-05  Homo sapiens
  3ndm-assembly1_A  TM=6.767E-01  e=2.667E-04  Homo sapiens
  8iyj-assembly1_X8  TM=6.600E-01  e=4.976E-04  Mus musculus
  3my0-assembly2_B  TM=5.360E-01  e=2.172E-03  Homo sapiens